Protein AF-0000000084492757 (afdb_homodimer)

Solvent-accessible surface area (backbone atoms only — not comparable to full-atom values): 44166 Å² total; per-residue (Å²): 128,56,47,60,58,48,39,47,49,28,47,77,66,45,64,33,27,35,28,25,35,22,64,46,86,62,17,38,50,50,42,51,44,39,26,72,54,55,21,40,25,42,36,29,31,89,48,62,67,58,25,49,34,45,62,69,26,48,67,89,47,88,89,46,58,47,66,57,47,32,49,33,32,73,71,60,26,38,44,48,35,67,62,64,70,58,48,56,69,36,35,31,36,39,37,29,42,68,50,51,61,48,98,84,53,38,71,39,56,62,49,53,47,51,49,29,45,53,47,31,74,32,58,55,80,38,26,37,41,32,44,29,42,70,57,40,63,44,47,59,68,67,46,44,47,49,36,37,37,73,70,70,45,41,78,51,59,34,24,25,41,29,22,36,54,77,80,66,52,90,86,48,88,84,46,42,78,48,56,42,49,36,43,32,2,3,75,35,73,58,10,24,51,49,52,43,51,48,48,52,64,46,32,77,24,55,70,47,76,48,86,25,26,41,45,32,30,38,18,56,30,48,39,32,33,53,44,36,40,43,34,18,49,25,38,52,44,34,56,53,23,54,77,69,75,40,62,40,64,60,23,46,60,57,38,54,58,39,94,62,79,58,79,80,54,66,49,47,43,37,60,35,35,81,49,45,72,43,38,39,36,32,48,43,52,57,31,46,83,71,76,38,80,54,60,65,60,52,50,21,49,55,51,28,67,41,25,27,58,50,49,53,52,51,50,39,54,57,36,43,76,72,74,35,58,51,51,70,30,33,32,37,34,34,31,46,29,39,48,61,82,44,61,51,50,56,57,12,31,45,50,55,36,52,40,51,38,54,74,54,42,32,45,69,47,44,26,30,98,60,37,64,59,49,76,47,86,93,36,80,44,67,38,42,80,86,47,66,66,58,36,56,66,20,63,32,37,36,38,64,23,63,38,76,86,59,59,58,66,58,51,30,70,42,32,60,26,36,42,26,32,58,59,67,56,73,91,43,78,76,38,93,42,67,45,62,92,126,57,47,60,58,48,40,47,48,28,48,76,68,46,65,34,27,35,29,26,36,23,65,48,86,63,17,37,50,49,44,51,43,39,27,73,54,55,22,43,25,41,36,32,30,91,50,61,67,57,26,51,34,46,60,68,27,48,68,90,47,88,90,45,57,48,66,58,47,31,50,34,30,74,70,61,26,37,44,48,35,68,62,64,71,57,48,56,70,36,35,31,34,38,36,29,42,68,53,51,61,48,99,84,52,38,71,40,56,63,49,52,48,51,51,30,46,53,46,30,76,33,58,53,80,39,26,36,43,31,44,28,42,72,57,38,61,44,46,58,68,68,44,43,47,50,37,37,37,74,70,71,44,40,77,52,57,33,24,26,40,28,23,35,54,78,81,64,52,90,86,46,85,86,46,41,78,48,56,42,50,36,44,31,2,3,75,33,73,58,9,25,52,50,52,43,51,49,48,53,64,46,31,75,23,54,69,47,76,47,88,24,27,39,43,33,30,40,19,55,32,49,40,33,33,54,44,37,41,45,34,16,48,26,38,52,44,32,56,54,22,55,77,69,74,40,63,40,64,60,21,45,58,57,38,54,58,38,92,61,77,60,79,80,54,66,50,48,44,37,60,35,36,80,49,44,73,42,39,40,36,32,48,43,54,57,33,47,82,71,75,40,81,53,59,65,60,54,52,21,48,53,51,28,67,42,25,26,59,49,49,52,51,51,50,38,54,58,36,43,77,74,75,36,58,50,49,68,29,33,34,36,35,33,31,46,27,41,46,61,80,45,61,50,51,56,58,13,31,45,49,56,35,52,41,51,39,52,73,54,42,33,45,70,48,44,26,29,98,61,37,64,59,48,76,48,84,92,36,80,44,67,38,44,80,87,46,65,65,57,35,55,65,21,63,31,36,35,37,63,23,64,39,77,85,57,59,58,66,58,51,31,71,42,31,60,25,39,43,26,34,58,60,68,56,74,91,44,79,74,40,92,42,67,43,64,94

Radius of gyration: 30.71 Å; Cα contacts (8 Å, |Δi|>4): 1964; chains: 2; bounding box: 80×90×63 Å

Secondary structure (DSSP, 8-state):
--HHHHHHHHHHTT--EEEEE--STTHHHHHHHHHHTT-EEEEE-S-HHHHHHHHTT----TTS-HHHHHHHHHTTSEEEES-GGGGGG-SEEEE-----B-TTS-B--HHHHHHHHHHHHH--TTEEEEE-S---TTHIIIIIHHHHHTTT--BTTTEEEEE------TT-SS--TTTSPEEEEESSHHHHHHHHHHHHHH-SS-EEEES-HHHHHHHHHHHHHHHHHHHHHHHHHHHHHHHHT--HHHHHHHHTT-SSS-------S---SSSTTTHHHHHHHHHHTTT---HHHHHHHHHHHHHHHHHHHHHHHHHHTTT--STT-EEEEE--SSSTT----TT-HHHHHHHHHHHTT-EEEEE-SS-SEEEETTEEEE-B---HHHHHH-SEEEE-S--TTS-HHHHHHH-SEEEETT-TTTTS---SEEEE-/--HHHHHHHHHHTT--EEEEE--STTHHHHHHHHHHTT-EEEEE-S-HHHHHHHHTT----TTS-HHHHHHHHHTTSEEEES-GGGGGG-SEEEE-----B-TTS-B--HHHHHHHHHHHHH--TTEEEEE-S---TTHIIIIIHHHHHTTT--BTTTEEEEE------TT-SS--TTTSPEEEEESSHHHHHHHHHHHHHH-SS-EEEES-HHHHHHHHHHHHHHHHHHHHHHHHHHHHHHHHT--HHHHHHHHTT-SSS-------S---SSSTTTHHHHHHHHHHTTT---HHHHHHHHHHHHHHHHHHHHHHHHHHTTT--STT-EEEEE--SSSTT----TT-HHHHHHHHHHHTT-EEEEE-SS-SEEEETTEEEE-B---HHHHHH-SEEEE-S--TTS-HHHHHHH-SEEEETT-TTTTS---SEEEE-

Organism: NCBI:txid1637975

Foldseek 3Di:
DFLLVVLLVCLQVQNFEEEEEDCPQPGVVVQLLNLVLPHQYEYEYQDVVVQVCLLCLHDDHPQDDSVSSNVSNVVNSYHYDNDLLCLLVGQEYEYADEFFADPVLETDCVSVQVVLLSSLVNDWFSHAYEYAYQFAQCCQVVRNVCSNVVSVADDLGRYAYKYKYQDDDPPDPPDGSQADEIEMFTQQPSNQVSVLSNSVSRHPHHYHYDHHRSVNSVVLLVVLLVLLLVQLVQLVLCVVCVVVVHDSVVVQVVVCPDPDDDDGDHYALAAFDRDNLRSNSSHQNVCVVVVDHPVSSVVSNVSRLCSLVVLVVVVQVLLVVVPDGLAAFEEEEEDQPLEAPEQHNGRRSVLVNVVVSVVRHHNYAYADPNYQWDDHPNDIHGHDHDDLVSQQRGSEYEYHYLYPPDPVQSNQVRHPAYEYRPCNCVVYDHHPHYHYD/DFLLVVLLVCLLVQNFEEEEEDCPQPGVVVQLLNLVLPHQYEYEYQDVVVQVCQLCLHDDYPQDDSVSSNVSNVVNSYHYDNDLLCLLVGQEYEYADEFFADPVLETDCVSVQVVLLSSLVNDWFSHAYEYAYQFAQCCQVVRNVCSNVVSVDDDLGRYAYKYKYQDDDPPDPPDGSQAPEIEMFTQQPSNQVSVLSNSVSRHPHHYHYDHHRSVNSVVLLVVLLVLLLVQLVQLVLCVVCVVVVHDSVVVQVVVCPDPDDDDGDHYALAAFDRDNLRSNSSHQNVVVVVPDHPVSSVVSNVSRLCSLVVLVVVVQVLLVVVVDGLAAFEEEEEDQPLEAPEQHNGRRSVLVNVVVSVVRHHNYAYADPNYQWDDHPNDIHGHDHDDLVSQQRGSEYEYHYQYPPDPVQSNQVRHDAYEYRPCNCVVYDHHPHYHYD

Sequence (874 aa):
MNVYTSLINKIENKEAVIGVVGLGYVGLPLAVEKAKAGYKVIGFDVQAARVEQVNMGINYIGDVVDQELADMIKDGRLVATTDYARIQEVDAVAICVPTPLDIYQQPDTSYVESSSKEIAKYAHEGMLVVLESTTYPGTTEEIVKPALEEKGLKTGETVFVAYSPERVDPGNKQFKTKNTPKVVGGITENCTKVAAALYRSVLEGDVHEVSSPAVAEMEKIFENTFRHINIALANEMAILCEKMGIDVWEVIDAAKTKPYGFMAFYPGPGLGGHCIPIDPFYLTWKAREYNYHTRLIELAGEINNSMPEYVITRAMQTLNEDGKALRGAKVAVLGVAYKKDIDDVRESPVLKIVELLEHHGADYTVVDPYVKSFRSCNQKIETVELSKELLNEADLVLVTTDHTDFDYEMIAKESKVIFDTRNALKDIAKPNKYIKLMNVYTSLINKIENKEAVIGVVGLGYVGLPLAVEKAKAGYKVIGFDVQAARVEQVNMGINYIGDVVDQELADMIKDGRLVATTDYARIQEVDAVAICVPTPLDIYQQPDTSYVESSSKEIAKYAHEGMLVVLESTTYPGTTEEIVKPALEEKGLKTGETVFVAYSPERVDPGNKQFKTKNTPKVVGGITENCTKVAAALYRSVLEGDVHEVSSPAVAEMEKIFENTFRHINIALANEMAILCEKMGIDVWEVIDAAKTKPYGFMAFYPGPGLGGHCIPIDPFYLTWKAREYNYHTRLIELAGEINNSMPEYVITRAMQTLNEDGKALRGAKVAVLGVAYKKDIDDVRESPVLKIVELLEHHGADYTVVDPYVKSFRSCNQKIETVELSKELLNEADLVLVTTDHTDFDYEMIAKESKVIFDTRNALKDIAKPNKYIKL

InterPro domains:
  IPR001732 UDP-glucose/GDP-mannose dehydrogenase, N-terminal [PF03721] (18-194)
  IPR008927 6-phosphogluconate dehydrogenase-like, C-terminal domain superfamily [SSF48179] (214-307)
  IPR014026 UDP-glucose/GDP-mannose dehydrogenase, dimerisation [PF00984] (215-305)
  IPR014027 UDP-glucose/GDP-mannose dehydrogenase, C-terminal [PF03720] (332-426)
  IPR014027 UDP-glucose/GDP-mannose dehydrogenase, C-terminal [SM00984] (332-427)
  IPR017476 UDP-glucose/GDP-mannose dehydrogenase [PIRSF000124] (18-427)
  IPR017476 UDP-glucose/GDP-mannose dehydrogenase [TIGR03026] (18-423)
  IPR028359 UDP-N-acetyl-D-mannosamine/glucosamine dehydrogenase [PIRSF500136] (8-430)
  IPR028359 UDP-N-acetyl-D-mannosamine/glucosamine dehydrogenase [PTHR43491] (8-427)
  IPR036220 UDP-glucose/GDP-mannose dehydrogenase, C-terminal domain superfamily [SSF52413] (319-425)
  IPR036291 NAD(P)-binding domain superfamily [SSF51735] (18-207)

Structure (mmCIF, N/CA/C/O backbone):
data_AF-0000000084492757-model_v1
#
loop_
_entity.id
_entity.type
_entity.pdbx_description
1 polymer 'UDP-N-acetyl-D-glucosamine dehydrogenase'
#
loop_
_atom_site.group_PDB
_atom_site.id
_atom_site.type_symbol
_atom_site.label_atom_id
_atom_site.label_alt_id
_atom_site.label_comp_id
_atom_site.label_asym_id
_atom_site.label_entity_id
_atom_site.label_seq_id
_atom_site.pdbx_PDB_ins_code
_atom_site.Cartn_x
_atom_site.Cartn_y
_atom_site.Cartn_z
_atom_site.occupancy
_atom_site.B_iso_or_equiv
_atom_site.auth_seq_id
_atom_site.auth_comp_id
_atom_site.auth_asym_id
_atom_site.auth_atom_id
_atom_site.pdbx_PDB_model_num
ATOM 1 N N . MET A 1 1 ? -1.935 -35.188 -35.781 1 72.19 1 MET A N 1
ATOM 2 C CA . MET A 1 1 ? -1.77 -33.906 -35.094 1 72.19 1 MET A CA 1
ATOM 3 C C . MET A 1 1 ? -1.687 -34.094 -33.594 1 72.19 1 MET A C 1
ATOM 5 O O . MET A 1 1 ? -2.438 -34.875 -33.031 1 72.19 1 MET A O 1
ATOM 9 N N . ASN A 1 2 ? -0.633 -33.531 -32.938 1 89.94 2 ASN A N 1
ATOM 10 C CA . ASN A 1 2 ? -0.463 -33.719 -31.5 1 89.94 2 ASN A CA 1
ATOM 11 C C . ASN A 1 2 ? -1.608 -33.062 -30.719 1 89.94 2 ASN A C 1
ATOM 13 O O . ASN A 1 2 ? -2.312 -32.219 -31.234 1 89.94 2 ASN A O 1
ATOM 17 N N . VAL A 1 3 ? -2.049 -33.781 -29.625 1 93.88 3 VAL A N 1
ATOM 18 C CA . VAL A 1 3 ? -3.162 -33.406 -28.766 1 93.88 3 VAL A CA 1
ATOM 19 C C . VAL A 1 3 ? -3.105 -31.906 -28.469 1 93.88 3 VAL A C 1
ATOM 21 O O . VAL A 1 3 ? -4.133 -31.234 -28.516 1 93.88 3 VAL A O 1
ATOM 24 N N . TYR A 1 4 ? -1.934 -31.406 -28.328 1 95.19 4 TYR A N 1
ATOM 25 C CA . TYR A 1 4 ? -1.688 -30 -28.062 1 95.19 4 TYR A CA 1
ATOM 26 C C . TYR A 1 4 ? -2.1 -29.141 -29.266 1 95.19 4 TYR A C 1
ATOM 28 O O . TYR A 1 4 ? -2.885 -28.203 -29.109 1 95.19 4 TYR A O 1
ATOM 36 N N . THR A 1 5 ? -1.644 -29.406 -30.391 1 96.88 5 THR A N 1
ATOM 37 C CA . THR A 1 5 ? -1.919 -28.641 -31.609 1 96.88 5 THR A CA 1
ATOM 38 C C . THR A 1 5 ? -3.402 -28.703 -31.969 1 96.88 5 THR A C 1
ATOM 40 O O . THR A 1 5 ? -3.98 -27.719 -32.406 1 96.88 5 THR A O 1
ATOM 43 N N . SER A 1 6 ? -3.924 -29.922 -31.75 1 97.25 6 SER A N 1
ATOM 44 C CA . SER A 1 6 ? -5.344 -30.094 -32.031 1 97.25 6 SER A CA 1
ATOM 45 C C . SER A 1 6 ? -6.203 -29.172 -31.172 1 97.25 6 SER A C 1
ATOM 47 O O . SER A 1 6 ? -7.125 -28.531 -31.672 1 97.25 6 SER A O 1
ATOM 49 N N . LEU A 1 7 ? -5.914 -29.156 -29.906 1 97.81 7 LEU A N 1
ATOM 50 C CA . LEU A 1 7 ? -6.699 -28.328 -29 1 97.81 7 LEU A CA 1
ATOM 51 C C . LEU A 1 7 ? -6.512 -26.844 -29.328 1 97.81 7 LEU A C 1
ATOM 53 O O . LEU A 1 7 ? -7.48 -26.078 -29.328 1 97.81 7 LEU A O 1
ATOM 57 N N . ILE A 1 8 ? -5.309 -26.391 -29.641 1 97.69 8 ILE A N 1
ATOM 58 C CA . ILE A 1 8 ? -5.023 -25.016 -30 1 97.69 8 ILE A CA 1
ATOM 59 C C . ILE A 1 8 ? -5.84 -24.625 -31.234 1 97.69 8 ILE A C 1
ATOM 61 O O . ILE A 1 8 ? -6.434 -23.547 -31.266 1 97.69 8 ILE A O 1
ATOM 65 N N . ASN A 1 9 ? -5.863 -25.5 -32.156 1 97.25 9 ASN A N 1
ATOM 66 C CA . ASN A 1 9 ? -6.617 -25.234 -33.375 1 97.25 9 ASN A CA 1
ATOM 67 C C . ASN A 1 9 ? -8.109 -25.109 -33.094 1 97.25 9 ASN A C 1
ATOM 69 O O . ASN A 1 9 ? -8.773 -24.219 -33.656 1 97.25 9 ASN A O 1
ATOM 73 N N . LYS A 1 10 ? -8.617 -26.016 -32.281 1 97.62 10 LYS A N 1
ATOM 74 C CA . LYS A 1 10 ? -10.031 -25.938 -31.906 1 97.62 10 LYS A CA 1
ATOM 75 C C . LYS A 1 10 ? -10.359 -24.609 -31.25 1 97.62 10 LYS A C 1
ATOM 77 O O . LYS A 1 10 ? -11.422 -24.031 -31.484 1 97.62 10 LYS A O 1
ATOM 82 N N . ILE A 1 11 ? -9.453 -24.125 -30.406 1 97.94 11 ILE A N 1
ATOM 83 C CA . ILE A 1 11 ? -9.648 -22.875 -29.688 1 97.94 11 ILE A CA 1
ATOM 84 C C . ILE A 1 11 ? -9.594 -21.703 -30.656 1 97.94 11 ILE A C 1
ATOM 86 O O . ILE A 1 11 ? -10.492 -20.859 -30.688 1 97.94 11 ILE A O 1
ATOM 90 N N . GLU A 1 12 ? -8.602 -21.656 -31.5 1 96.81 12 GLU A N 1
ATOM 91 C CA . GLU A 1 12 ? -8.383 -20.531 -32.406 1 96.81 12 GLU A CA 1
ATOM 92 C C . GLU A 1 12 ? -9.477 -20.453 -33.469 1 96.81 12 GLU A C 1
ATOM 94 O O . GLU A 1 12 ? -9.844 -19.359 -33.906 1 96.81 12 GLU A O 1
ATOM 99 N N . ASN A 1 13 ? -10.023 -21.594 -33.812 1 96.88 13 ASN A N 1
ATOM 100 C CA . ASN A 1 13 ? -11.062 -21.656 -34.844 1 96.88 13 ASN A CA 1
ATOM 101 C C . ASN A 1 13 ? -12.453 -21.531 -34.25 1 96.88 13 ASN A C 1
ATOM 103 O O . ASN A 1 13 ? -13.461 -21.672 -34.938 1 96.88 13 ASN A O 1
ATOM 107 N N . LYS A 1 14 ? -12.539 -21.375 -32.969 1 96.81 14 LYS A N 1
ATOM 108 C CA . LYS A 1 14 ? -13.789 -21.219 -32.25 1 96.81 14 LYS A CA 1
ATOM 109 C C . LYS A 1 14 ? -14.648 -22.469 -32.344 1 96.81 14 LYS A C 1
ATOM 111 O O . LYS A 1 14 ? -15.883 -22.375 -32.406 1 96.81 14 LYS A O 1
ATOM 116 N N . GLU A 1 15 ? -13.938 -23.562 -32.406 1 97.56 15 GLU A N 1
ATOM 117 C CA . GLU A 1 15 ? -14.641 -24.844 -32.5 1 97.56 15 GLU A CA 1
ATOM 118 C C . GLU A 1 15 ? -14.688 -25.531 -31.125 1 97.56 15 GLU A C 1
ATOM 120 O O . GLU A 1 15 ? -15.461 -26.484 -30.938 1 97.56 15 GLU A O 1
ATOM 125 N N . ALA A 1 16 ? -13.891 -25.062 -30.219 1 98.25 16 ALA A N 1
ATOM 126 C CA . ALA A 1 16 ? -13.844 -25.672 -28.891 1 98.25 16 ALA A CA 1
ATOM 127 C C . ALA A 1 16 ? -15.148 -25.438 -28.141 1 98.25 16 ALA A C 1
ATOM 129 O O . ALA A 1 16 ? -15.734 -24.359 -28.219 1 98.25 16 ALA A O 1
ATOM 130 N N . VAL A 1 17 ? -15.586 -26.469 -27.469 1 98.69 17 VAL A N 1
ATOM 131 C CA . VAL A 1 17 ? -16.688 -26.344 -26.516 1 98.69 17 VAL A CA 1
ATOM 132 C C . VAL A 1 17 ? -16.141 -26.031 -25.125 1 98.69 17 VAL A C 1
ATOM 134 O O . VAL A 1 17 ? -15.258 -26.719 -24.625 1 98.69 17 VAL A O 1
ATOM 137 N N . ILE A 1 18 ? -16.688 -24.953 -24.516 1 98.69 18 ILE A N 1
ATOM 138 C CA . ILE A 1 18 ? -16.141 -24.484 -23.25 1 98.69 18 ILE A CA 1
ATOM 139 C C . ILE A 1 18 ? -17.109 -24.781 -22.109 1 98.69 18 ILE A C 1
ATOM 141 O O . ILE A 1 18 ? -18.312 -24.578 -22.25 1 98.69 18 ILE A O 1
ATOM 145 N N . GLY A 1 19 ? -16.609 -25.391 -21.094 1 98.62 19 GLY A N 1
ATOM 146 C CA . GLY A 1 19 ? -17.359 -25.594 -19.859 1 98.62 19 GLY A CA 1
ATOM 147 C C . GLY A 1 19 ? -17 -24.609 -18.766 1 98.62 19 GLY A C 1
ATOM 148 O O . GLY A 1 19 ? -15.836 -24.234 -18.625 1 98.62 19 GLY A O 1
ATOM 149 N N . VAL A 1 20 ? -17.969 -24.172 -17.984 1 98.5 20 VAL A N 1
ATOM 150 C CA . VAL A 1 20 ? -17.75 -23.359 -16.797 1 98.5 20 VAL A CA 1
ATOM 151 C C . VAL A 1 20 ? -18.469 -24 -15.602 1 98.5 20 VAL A C 1
ATOM 153 O O . VAL A 1 20 ? -19.688 -24.125 -15.602 1 98.5 20 VAL A O 1
ATOM 156 N N . VAL A 1 21 ? -17.656 -24.438 -14.641 1 98.38 21 VAL A N 1
ATOM 157 C CA . VAL A 1 21 ? -18.203 -25.047 -13.43 1 98.38 21 VAL A CA 1
ATOM 158 C C . VAL A 1 21 ? -18.359 -23.984 -12.344 1 98.38 21 VAL A C 1
ATOM 160 O O . VAL A 1 21 ? -17.375 -23.391 -11.898 1 98.38 21 VAL A O 1
ATOM 163 N N . GLY A 1 22 ? -19.531 -23.859 -11.805 1 97.25 22 GLY A N 1
ATOM 164 C CA . GLY A 1 22 ? -19.875 -22.766 -10.914 1 97.25 22 GLY A CA 1
ATOM 165 C C . GLY A 1 22 ? -20.375 -21.531 -11.648 1 97.25 22 GLY A C 1
ATOM 166 O O . GLY A 1 22 ? -19.594 -20.828 -12.297 1 97.25 22 GLY A O 1
ATOM 167 N N . LEU A 1 23 ? -21.641 -21.266 -11.57 1 96.62 23 LEU A N 1
ATOM 168 C CA . LEU A 1 23 ? -22.234 -20.156 -12.297 1 96.62 23 LEU A CA 1
ATOM 169 C C . LEU A 1 23 ? -22.594 -19.016 -11.344 1 96.62 23 LEU A C 1
ATOM 171 O O . LEU A 1 23 ? -23.703 -18.484 -11.406 1 96.62 23 LEU A O 1
ATOM 175 N N . GLY A 1 24 ? -21.609 -18.75 -10.477 1 90.19 24 GLY A N 1
ATOM 176 C CA . GLY A 1 24 ? -21.734 -17.609 -9.57 1 90.19 24 GLY A CA 1
ATOM 177 C C . GLY A 1 24 ? -21.156 -16.328 -10.148 1 90.19 24 GLY A C 1
ATOM 178 O O . GLY A 1 24 ? -21.234 -16.094 -11.352 1 90.19 24 GLY A O 1
ATOM 179 N N . TYR A 1 25 ? -20.703 -15.508 -9.266 1 84.81 25 TYR A N 1
ATOM 180 C CA . TYR A 1 25 ? -20.266 -14.156 -9.586 1 84.81 25 TYR A CA 1
ATOM 181 C C . TYR A 1 25 ? -19.109 -14.172 -10.578 1 84.81 25 TYR A C 1
ATOM 183 O O . TYR A 1 25 ? -18.938 -13.242 -11.359 1 84.81 25 TYR A O 1
ATOM 191 N N . VAL A 1 26 ? -18.312 -15.242 -10.508 1 88.38 26 VAL A N 1
ATOM 192 C CA . VAL A 1 26 ? -17.172 -15.336 -11.406 1 88.38 26 VAL A CA 1
ATOM 193 C C . VAL A 1 26 ? -17.531 -16.172 -12.633 1 88.38 26 VAL A C 1
ATOM 195 O O . VAL A 1 26 ? -17.266 -15.766 -13.766 1 88.38 26 VAL A O 1
ATOM 198 N N . GLY A 1 27 ? -18.25 -17.172 -12.453 1 94.31 27 GLY A N 1
ATOM 199 C CA . GLY A 1 27 ? -18.5 -18.156 -13.5 1 94.31 27 GLY A CA 1
ATOM 200 C C . GLY A 1 27 ? -19.453 -17.672 -14.57 1 94.31 27 GLY A C 1
ATOM 201 O O . GLY A 1 27 ? -19.203 -17.844 -15.758 1 94.31 27 GLY A O 1
ATOM 202 N N . LEU A 1 28 ? -20.516 -17.062 -14.125 1 94.31 28 LEU A N 1
ATOM 203 C CA . LEU A 1 28 ? -21.531 -16.688 -15.094 1 94.31 28 LEU A CA 1
ATOM 204 C C . LEU A 1 28 ? -21 -15.602 -16.031 1 94.31 28 LEU A C 1
ATOM 206 O O . LEU A 1 28 ? -21.109 -15.719 -17.25 1 94.31 28 LEU A O 1
ATOM 210 N N . PRO A 1 29 ? -20.375 -14.523 -15.484 1 91.62 29 PRO A N 1
ATOM 211 C CA . PRO A 1 29 ? -19.797 -13.539 -16.391 1 91.62 29 PRO A CA 1
ATOM 212 C C . PRO A 1 29 ? -18.781 -14.148 -17.359 1 91.62 29 PRO A C 1
ATOM 214 O O . PRO A 1 29 ? -18.734 -13.781 -18.531 1 91.62 29 PRO A O 1
ATOM 217 N N . LEU A 1 30 ? -18.016 -15.039 -16.875 1 93.44 30 LEU A N 1
ATOM 218 C CA . LEU A 1 30 ? -17.016 -15.703 -17.703 1 93.44 30 LEU A CA 1
ATOM 219 C C . LEU A 1 30 ? -17.672 -16.531 -18.797 1 93.44 30 LEU A C 1
ATOM 221 O O . LEU A 1 30 ? -17.219 -16.531 -19.938 1 93.44 30 LEU A O 1
ATOM 225 N N . ALA A 1 31 ? -18.719 -17.266 -18.438 1 96.06 31 ALA A N 1
ATOM 226 C CA . ALA A 1 31 ? -19.469 -18.062 -19.406 1 96.06 31 ALA A CA 1
ATOM 227 C C . ALA A 1 31 ? -20.047 -17.188 -20.516 1 96.06 31 ALA A C 1
ATOM 229 O O . ALA A 1 31 ? -19.953 -17.531 -21.703 1 96.06 31 ALA A O 1
ATOM 230 N N . VAL A 1 32 ? -20.578 -16.109 -20.109 1 94.56 32 VAL A N 1
ATOM 231 C CA . VAL A 1 32 ? -21.203 -15.18 -21.047 1 94.56 32 VAL A CA 1
ATOM 232 C C . VAL A 1 32 ? -20.141 -14.617 -21.984 1 94.56 32 VAL A C 1
ATOM 234 O O . VAL A 1 32 ? -20.344 -14.547 -23.203 1 94.56 32 VAL A O 1
ATOM 237 N N . GLU A 1 33 ? -18.984 -14.211 -21.5 1 93.06 33 GLU A N 1
ATOM 238 C CA . GLU A 1 33 ? -17.922 -13.648 -22.328 1 93.06 33 GLU A CA 1
ATOM 239 C C . GLU A 1 33 ? -17.391 -14.688 -23.312 1 93.06 33 GLU A C 1
ATOM 241 O O . GLU A 1 33 ? -17.047 -14.352 -24.453 1 93.06 33 GLU A O 1
ATOM 246 N N . LYS A 1 34 ? -17.297 -15.922 -22.875 1 96.38 34 LYS A N 1
ATOM 247 C CA . LYS A 1 34 ? -16.859 -16.984 -23.766 1 96.38 34 LYS A CA 1
ATOM 248 C C . LYS A 1 34 ? -17.875 -17.219 -24.875 1 96.38 34 LYS A C 1
ATOM 250 O O . LYS A 1 34 ? -17.5 -17.422 -26.031 1 96.38 34 LYS A O 1
ATOM 255 N N . ALA A 1 35 ? -19.078 -17.203 -24.516 1 96.69 35 ALA A N 1
ATOM 256 C CA . ALA A 1 35 ? -20.141 -17.359 -25.516 1 96.69 35 ALA A CA 1
ATOM 257 C C . ALA A 1 35 ? -20.141 -16.203 -26.5 1 96.69 35 ALA A C 1
ATOM 259 O O . ALA A 1 35 ? -20.281 -16.406 -27.703 1 96.69 35 ALA A O 1
ATOM 260 N N . LYS A 1 36 ? -20 -15.016 -26 1 94.38 36 LYS A N 1
ATOM 261 C CA . LYS A 1 36 ? -19.953 -13.828 -26.844 1 94.38 36 LYS A CA 1
ATOM 262 C C . LYS A 1 36 ? -18.797 -13.906 -27.844 1 94.38 36 LYS A C 1
ATOM 264 O O . LYS A 1 36 ? -18.906 -13.391 -28.953 1 94.38 36 LYS A O 1
ATOM 269 N N . ALA A 1 37 ? -17.766 -14.484 -27.406 1 94.62 37 ALA A N 1
ATOM 270 C CA . ALA A 1 37 ? -16.578 -14.602 -28.25 1 94.62 37 ALA A CA 1
ATOM 271 C C . ALA A 1 37 ? -16.797 -15.625 -29.359 1 94.62 37 ALA A C 1
ATOM 273 O O . ALA A 1 37 ? -15.961 -15.758 -30.266 1 94.62 37 ALA A O 1
ATOM 274 N N . GLY A 1 38 ? -17.859 -16.375 -29.312 1 95.5 38 GLY A N 1
ATOM 275 C CA . GLY A 1 38 ? -18.203 -17.234 -30.422 1 95.5 38 GLY A CA 1
ATOM 276 C C . GLY A 1 38 ? -18.125 -18.719 -30.078 1 95.5 38 GLY A C 1
ATOM 277 O O . GLY A 1 38 ? -18.344 -19.578 -30.922 1 95.5 38 GLY A O 1
ATOM 278 N N . TYR A 1 39 ? -17.906 -19.016 -28.828 1 98 39 TYR A N 1
ATOM 279 C CA . TYR A 1 39 ? -17.781 -20.406 -28.422 1 98 39 TYR A CA 1
ATOM 280 C C . TYR A 1 39 ? -19.141 -20.969 -27.984 1 98 39 TYR A C 1
ATOM 282 O O . TYR A 1 39 ? -20 -20.219 -27.531 1 98 39 TYR A O 1
ATOM 290 N N . LYS A 1 40 ? -19.297 -22.281 -28.188 1 98.25 40 LYS A N 1
ATOM 291 C CA . LYS A 1 40 ? -20.344 -22.984 -27.453 1 98.25 40 LYS A CA 1
ATOM 292 C C . LYS A 1 40 ? -19.953 -23.203 -26 1 98.25 40 LYS A C 1
ATOM 294 O O . LYS A 1 40 ? -18.859 -23.688 -25.703 1 98.25 40 LYS A O 1
ATOM 299 N N . VAL A 1 41 ? -20.859 -22.781 -25.125 1 98.62 41 VAL A N 1
ATOM 300 C CA . VAL A 1 41 ? -20.516 -22.812 -23.703 1 98.62 41 VAL A CA 1
ATOM 301 C C . VAL A 1 41 ? -21.547 -23.656 -22.938 1 98.62 41 VAL A C 1
ATOM 303 O O . VAL A 1 41 ? -22.75 -23.516 -23.172 1 98.62 41 VAL A O 1
ATOM 306 N N . ILE A 1 42 ? -21.094 -24.562 -22.141 1 98.69 42 ILE A N 1
ATOM 307 C CA . ILE A 1 42 ? -21.938 -25.297 -21.219 1 98.69 42 ILE A CA 1
ATOM 308 C C . ILE A 1 42 ? -21.594 -24.906 -19.781 1 98.69 42 ILE A C 1
ATOM 310 O O . ILE A 1 42 ? -20.469 -25.109 -19.328 1 98.69 42 ILE A O 1
ATOM 314 N N . GLY A 1 43 ? -22.562 -24.297 -19.109 1 98.5 43 GLY A N 1
ATOM 315 C CA . GLY A 1 43 ? -22.406 -23.969 -17.703 1 98.5 43 GLY A CA 1
ATOM 316 C C . GLY A 1 43 ? -22.875 -25.078 -16.781 1 98.5 43 GLY A C 1
ATOM 317 O O . GLY A 1 43 ? -23.906 -25.719 -17.047 1 98.5 43 GLY A O 1
ATOM 318 N N . PHE A 1 44 ? -22.109 -25.328 -15.781 1 98.38 44 PHE A N 1
ATOM 319 C CA . PHE A 1 44 ? -22.453 -26.359 -14.805 1 98.38 44 PHE A CA 1
ATOM 320 C C . PHE A 1 44 ? -22.641 -25.766 -13.422 1 98.38 44 PHE A C 1
ATOM 322 O O . PHE A 1 44 ? -21.828 -24.953 -12.977 1 98.38 44 PHE A O 1
ATOM 329 N N . ASP A 1 45 ? -23.719 -26.109 -12.766 1 97.69 45 ASP A N 1
ATOM 330 C CA . ASP A 1 45 ? -23.953 -25.719 -11.383 1 97.69 45 ASP A CA 1
ATOM 331 C C . ASP A 1 45 ? -24.75 -26.797 -10.633 1 97.69 45 ASP A C 1
ATOM 333 O O . ASP A 1 45 ? -25.625 -27.438 -11.211 1 97.69 45 ASP A O 1
ATOM 337 N N . VAL A 1 46 ? -24.391 -26.969 -9.344 1 95.12 46 VAL A N 1
ATOM 338 C CA . VAL A 1 46 ? -25.047 -28 -8.547 1 95.12 46 VAL A CA 1
ATOM 339 C C . VAL A 1 46 ? -26.438 -27.531 -8.141 1 95.12 46 VAL A C 1
ATOM 341 O O . VAL A 1 46 ? -27.312 -28.344 -7.816 1 95.12 46 VAL A O 1
ATOM 344 N N . GLN A 1 47 ? -26.609 -26.25 -8.125 1 94.75 47 GLN A N 1
ATOM 345 C CA . GLN A 1 47 ? -27.906 -25.672 -7.754 1 94.75 47 GLN A CA 1
ATOM 346 C C . GLN A 1 47 ? -28.859 -25.641 -8.945 1 94.75 47 GLN A C 1
ATOM 348 O O . GLN A 1 47 ? -28.75 -24.766 -9.805 1 94.75 47 GLN A O 1
ATOM 353 N N . ALA A 1 48 ? -29.891 -26.391 -8.906 1 96.25 48 ALA A N 1
ATOM 354 C CA . ALA A 1 48 ? -30.859 -26.484 -9.992 1 96.25 48 ALA A CA 1
ATOM 355 C C . ALA A 1 48 ? -31.531 -25.156 -10.258 1 96.25 48 ALA A C 1
ATOM 357 O O . ALA A 1 48 ? -31.844 -24.828 -11.406 1 96.25 48 ALA A O 1
ATOM 358 N N . ALA A 1 49 ? -31.703 -24.438 -9.203 1 94.88 49 ALA A N 1
ATOM 359 C CA . ALA A 1 49 ? -32.375 -23.156 -9.344 1 94.88 49 ALA A CA 1
ATOM 360 C C . ALA A 1 49 ? -31.562 -22.203 -10.211 1 94.88 49 ALA A C 1
ATOM 362 O O . ALA A 1 49 ? -32.125 -21.453 -11.023 1 94.88 49 ALA A O 1
ATOM 363 N N . ARG A 1 50 ? -30.281 -22.203 -10.039 1 94.62 50 ARG A N 1
ATOM 364 C CA . ARG A 1 50 ? -29.391 -21.359 -10.852 1 94.62 50 ARG A CA 1
ATOM 365 C C . ARG A 1 50 ? -29.422 -21.797 -12.312 1 94.62 50 ARG A C 1
ATOM 367 O O . ARG A 1 50 ? -29.484 -20.953 -13.211 1 94.62 50 ARG A O 1
ATOM 374 N N . VAL A 1 51 ? -29.344 -23.047 -12.508 1 97.12 51 VAL A N 1
ATOM 375 C CA . VAL A 1 51 ? -29.359 -23.609 -13.852 1 97.12 51 VAL A CA 1
ATOM 376 C C . VAL A 1 51 ? -30.641 -23.203 -14.57 1 97.12 51 VAL A C 1
ATOM 378 O O . VAL A 1 51 ? -30.594 -22.781 -15.734 1 97.12 51 VAL A O 1
ATOM 381 N N . GLU A 1 52 ? -31.703 -23.266 -13.852 1 96.88 52 GLU A N 1
ATOM 382 C CA . GLU A 1 52 ? -33 -22.891 -14.43 1 96.88 52 GLU A CA 1
ATOM 383 C C . GLU A 1 52 ? -33.031 -21.406 -14.781 1 96.88 52 GLU A C 1
ATOM 385 O O . GLU A 1 52 ? -33.5 -21.031 -15.859 1 96.88 52 GLU A O 1
ATOM 390 N N . GLN A 1 53 ? -32.594 -20.625 -13.891 1 95.94 53 GLN A N 1
ATOM 391 C CA . GLN A 1 53 ? -32.562 -19.188 -14.141 1 95.94 53 GLN A CA 1
ATOM 392 C C . GLN A 1 53 ? -31.719 -18.859 -15.375 1 95.94 53 GLN A C 1
ATOM 394 O O . GLN A 1 53 ? -32.156 -18.094 -16.234 1 95.94 53 GLN A O 1
ATOM 399 N N . VAL A 1 54 ? -30.562 -19.484 -15.484 1 96.38 54 VAL A N 1
ATOM 400 C CA . VAL A 1 54 ? -29.688 -19.234 -16.625 1 96.38 54 VAL A CA 1
ATOM 401 C C . VAL A 1 54 ? -30.375 -19.672 -17.906 1 96.38 54 VAL A C 1
ATOM 403 O O . VAL A 1 54 ? -30.391 -18.922 -18.891 1 96.38 54 VAL A O 1
ATOM 406 N N . ASN A 1 55 ? -30.969 -20.812 -17.906 1 97.12 55 ASN A N 1
ATOM 407 C CA . ASN A 1 55 ? -31.594 -21.344 -19.109 1 97.12 55 ASN A CA 1
ATOM 408 C C . ASN A 1 55 ? -32.812 -20.531 -19.516 1 97.12 55 ASN A C 1
ATOM 410 O O . ASN A 1 55 ? -33.25 -20.594 -20.656 1 97.12 55 ASN A O 1
ATOM 414 N N . MET A 1 56 ? -33.344 -19.828 -18.547 1 95.88 56 MET A N 1
ATOM 415 C CA . MET A 1 56 ? -34.469 -18.938 -18.828 1 95.88 56 MET A CA 1
ATOM 416 C C . MET A 1 56 ? -34 -17.547 -19.234 1 95.88 56 MET A C 1
ATOM 418 O O . MET A 1 56 ? -34.812 -16.672 -19.5 1 95.88 56 MET A O 1
ATOM 422 N N . GLY A 1 57 ? -32.719 -17.359 -19.234 1 94 57 GLY A N 1
ATOM 423 C CA . GLY A 1 57 ? -32.156 -16.062 -19.578 1 94 57 GLY A CA 1
ATOM 424 C C . GLY A 1 57 ? -32.281 -15.047 -18.469 1 94 57 GLY A C 1
ATOM 425 O O . GLY A 1 57 ? -32.25 -13.836 -18.719 1 94 57 GLY A O 1
ATOM 426 N N . ILE A 1 58 ? -32.438 -15.539 -17.281 1 92.31 58 ILE A N 1
ATOM 427 C CA . ILE A 1 58 ? -32.594 -14.656 -16.141 1 92.31 58 ILE A CA 1
ATOM 428 C C . ILE A 1 58 ? -31.234 -14.398 -15.5 1 92.31 58 ILE A C 1
ATOM 430 O O . ILE A 1 58 ? -30.594 -15.328 -15.008 1 92.31 58 ILE A O 1
ATOM 434 N N . ASN A 1 59 ? -30.891 -13.125 -15.547 1 89.38 59 ASN A N 1
ATOM 435 C CA . ASN A 1 59 ? -29.609 -12.688 -14.992 1 89.38 59 ASN A CA 1
ATOM 436 C C . ASN A 1 59 ? -29.734 -12.352 -13.508 1 89.38 59 ASN A C 1
ATOM 438 O O . ASN A 1 59 ? -30.688 -11.695 -13.094 1 89.38 59 ASN A O 1
ATOM 442 N N . TYR A 1 60 ? -28.828 -12.875 -12.703 1 84.56 60 TYR A N 1
ATOM 443 C CA . TYR A 1 60 ? -28.828 -12.578 -11.273 1 84.56 60 TYR A CA 1
ATOM 444 C C . TYR A 1 60 ? -27.5 -11.977 -10.828 1 84.56 60 TYR A C 1
ATOM 446 O O . TYR A 1 60 ? -27.234 -11.883 -9.633 1 84.56 60 TYR A O 1
ATOM 454 N N . ILE A 1 61 ? -26.625 -11.648 -11.75 1 79.94 61 ILE A N 1
ATOM 455 C CA . ILE A 1 61 ? -25.312 -11.047 -11.5 1 79.94 61 ILE A CA 1
ATOM 456 C C . ILE A 1 61 ? -25.266 -9.656 -12.125 1 79.94 61 ILE A C 1
ATOM 458 O O . ILE A 1 61 ? -25.516 -9.492 -13.32 1 79.94 61 ILE A O 1
ATOM 462 N N . GLY A 1 62 ? -24.828 -8.68 -11.383 1 72.94 62 GLY A N 1
ATOM 463 C CA . GLY A 1 62 ? -24.828 -7.289 -11.812 1 72.94 62 GLY A CA 1
ATOM 464 C C . GLY A 1 62 ? -23.922 -7.035 -13 1 72.94 62 GLY A C 1
ATOM 465 O O . GLY A 1 62 ? -24.234 -6.215 -13.867 1 72.94 62 GLY A O 1
ATOM 466 N N . ASP A 1 63 ? -22.906 -7.758 -13.148 1 74.44 63 ASP A N 1
ATOM 467 C CA . ASP A 1 63 ? -21.891 -7.492 -14.164 1 74.44 63 ASP A CA 1
ATOM 468 C C . ASP A 1 63 ? -22.281 -8.094 -15.508 1 74.44 63 ASP A C 1
ATOM 470 O O . ASP A 1 63 ? -21.578 -7.922 -16.5 1 74.44 63 ASP A O 1
ATOM 474 N N . VAL A 1 64 ? -23.391 -8.797 -15.617 1 80.5 64 VAL A N 1
ATOM 475 C CA . VAL A 1 64 ? -23.906 -9.398 -16.844 1 80.5 64 VAL A CA 1
ATOM 476 C C . VAL A 1 64 ? -25.094 -8.602 -17.359 1 80.5 64 VAL A C 1
ATOM 478 O O . VAL A 1 64 ? -25.984 -8.234 -16.578 1 80.5 64 VAL A O 1
ATOM 481 N N . VAL A 1 65 ? -25.016 -8.266 -18.609 1 81.12 65 VAL A N 1
ATOM 482 C CA . VAL A 1 65 ? -26.125 -7.566 -19.234 1 81.12 65 VAL A CA 1
ATOM 483 C C . VAL A 1 65 ? -27.266 -8.547 -19.5 1 81.12 65 VAL A C 1
ATOM 485 O O . VAL A 1 65 ? -27.062 -9.578 -20.141 1 81.12 65 VAL A O 1
ATOM 488 N N . ASP A 1 66 ? -28.406 -8.25 -19.109 1 88.25 66 ASP A N 1
ATOM 489 C CA . ASP A 1 66 ? -29.578 -9.133 -19.203 1 88.25 66 ASP A CA 1
ATOM 490 C C . ASP A 1 66 ? -29.797 -9.586 -20.641 1 88.25 66 ASP A C 1
ATOM 492 O O . ASP A 1 66 ? -29.938 -10.781 -20.906 1 88.25 66 ASP A O 1
ATOM 496 N N . GLN A 1 67 ? -29.734 -8.648 -21.484 1 90.81 67 GLN A N 1
ATOM 497 C CA . GLN A 1 67 ? -30.047 -8.938 -22.891 1 90.81 67 GLN A CA 1
ATOM 498 C C . GLN A 1 67 ? -28.984 -9.859 -23.5 1 90.81 67 GLN A C 1
ATOM 500 O O . GLN A 1 67 ? -29.312 -10.711 -24.328 1 90.81 67 GLN A O 1
ATOM 505 N N . GLU A 1 68 ? -27.828 -9.703 -23.047 1 91 68 GLU A N 1
ATOM 506 C CA . GLU A 1 68 ? -26.75 -10.539 -23.578 1 91 68 GLU A CA 1
ATOM 507 C C . GLU A 1 68 ? -26.938 -12 -23.172 1 91 68 GLU A C 1
ATOM 509 O O . GLU A 1 68 ? -26.766 -12.906 -23.984 1 91 68 GLU A O 1
ATOM 514 N N . LEU A 1 69 ? -27.25 -12.188 -21.953 1 94 69 LEU A N 1
ATOM 515 C CA . LEU A 1 69 ? -27.5 -13.539 -21.469 1 94 69 LEU A CA 1
ATOM 516 C C . LEU A 1 69 ? -28.656 -14.18 -22.203 1 94 69 LEU A C 1
ATOM 518 O O . LEU A 1 69 ? -28.562 -15.32 -22.672 1 94 69 LEU A O 1
ATOM 522 N N . ALA A 1 70 ? -29.719 -13.406 -22.312 1 94.19 70 ALA A N 1
ATOM 523 C CA . ALA A 1 70 ? -30.906 -13.906 -22.984 1 94.19 70 ALA A CA 1
ATOM 524 C C . ALA A 1 70 ? -30.609 -14.289 -24.422 1 94.19 70 ALA A C 1
ATOM 526 O O . ALA A 1 70 ? -31.062 -15.328 -24.922 1 94.19 70 ALA A O 1
ATOM 527 N N . ASP A 1 71 ? -29.859 -13.477 -25.078 1 94.12 71 ASP A N 1
ATOM 528 C CA . ASP A 1 71 ? -29.516 -13.727 -26.469 1 94.12 71 ASP A CA 1
ATOM 529 C C . ASP A 1 71 ? -28.672 -14.992 -26.609 1 94.12 71 ASP A C 1
ATOM 531 O O . ASP A 1 71 ? -28.891 -15.789 -27.531 1 94.12 71 ASP A O 1
ATOM 535 N N . MET A 1 72 ? -27.719 -15.164 -25.766 1 94.19 72 MET A N 1
ATOM 536 C CA . MET A 1 72 ? -26.828 -16.328 -25.828 1 94.19 72 MET A CA 1
ATOM 537 C C . MET A 1 72 ? -27.609 -17.625 -25.594 1 94.19 72 MET A C 1
ATOM 539 O O . MET A 1 72 ? -27.297 -18.641 -26.203 1 94.19 72 MET A O 1
ATOM 543 N N . ILE A 1 73 ? -28.562 -17.531 -24.75 1 95.06 73 ILE A N 1
ATOM 544 C CA . ILE A 1 73 ? -29.391 -18.688 -24.438 1 95.06 73 ILE A CA 1
ATOM 545 C C . ILE A 1 73 ? -30.297 -19.016 -25.625 1 95.06 73 ILE A C 1
ATOM 547 O O . ILE A 1 73 ? -30.391 -20.156 -26.047 1 95.06 73 ILE A O 1
ATOM 551 N N . LYS A 1 74 ? -30.875 -18.016 -26.125 1 93.88 74 LYS A N 1
ATOM 552 C CA . LYS A 1 74 ? -31.781 -18.172 -27.266 1 93.88 74 LYS A CA 1
ATOM 553 C C . LYS A 1 74 ? -31.047 -18.766 -28.469 1 93.88 74 LYS A C 1
ATOM 555 O O . LYS A 1 74 ? -31.578 -19.609 -29.172 1 93.88 74 LYS A O 1
ATOM 560 N N . ASP A 1 75 ? -29.828 -18.328 -28.656 1 94.5 75 ASP A N 1
ATOM 561 C CA . ASP A 1 75 ? -29.031 -18.766 -29.797 1 94.5 75 ASP A CA 1
ATOM 562 C C . ASP A 1 75 ? -28.422 -20.141 -29.547 1 94.5 75 ASP A C 1
ATOM 564 O O . ASP A 1 75 ? -27.828 -20.734 -30.438 1 94.5 75 ASP A O 1
ATOM 568 N N . GLY A 1 76 ? -28.531 -20.609 -28.375 1 94.75 76 GLY A N 1
ATOM 569 C CA . GLY A 1 76 ? -28 -21.922 -28.031 1 94.75 76 GLY A CA 1
ATOM 570 C C . GLY A 1 76 ? -26.5 -21.922 -27.766 1 94.75 76 GLY A C 1
ATOM 571 O O . GLY A 1 76 ? -25.875 -22.969 -27.672 1 94.75 76 GLY A O 1
ATOM 572 N N . ARG A 1 77 ? -25.922 -20.75 -27.672 1 97.06 77 ARG A N 1
ATOM 573 C CA . ARG A 1 77 ? -24.484 -20.625 -27.469 1 97.06 77 ARG A CA 1
ATOM 574 C C . ARG A 1 77 ? -24.109 -20.891 -26.016 1 97.06 77 ARG A C 1
ATOM 576 O O . ARG A 1 77 ? -22.969 -21.219 -25.703 1 97.06 77 ARG A O 1
ATOM 583 N N . LEU A 1 78 ? -25.047 -20.719 -25.141 1 98 78 LEU A N 1
ATOM 584 C CA . LEU A 1 78 ? -24.859 -20.984 -23.719 1 98 78 LEU A CA 1
ATOM 585 C C . LEU A 1 78 ? -26.016 -21.844 -23.188 1 98 78 LEU A C 1
ATOM 587 O O . LEU A 1 78 ? -27.172 -21.562 -23.438 1 98 78 LEU A O 1
ATOM 591 N N . VAL A 1 79 ? -25.688 -22.906 -22.594 1 98.19 79 VAL A N 1
ATOM 592 C CA . VAL A 1 79 ? -26.656 -23.75 -21.906 1 98.19 79 VAL A CA 1
ATOM 593 C C . VAL A 1 79 ? -26.141 -24.109 -20.516 1 98.19 79 VAL A C 1
ATOM 595 O O . VAL A 1 79 ? -24.938 -24.297 -20.328 1 98.19 79 VAL A O 1
ATOM 598 N N . ALA A 1 80 ? -27.031 -24.172 -19.562 1 98.38 80 ALA A N 1
ATOM 599 C CA . ALA A 1 80 ? -26.656 -24.562 -18.219 1 98.38 80 ALA A CA 1
ATOM 600 C C . ALA A 1 80 ? -27.219 -25.922 -17.859 1 98.38 80 ALA A C 1
ATOM 602 O O . ALA A 1 80 ? -28.266 -26.328 -18.375 1 98.38 80 ALA A O 1
ATOM 603 N N . THR A 1 81 ? -26.547 -26.656 -17.047 1 98.5 81 THR A N 1
ATOM 604 C CA . THR A 1 81 ? -27 -27.984 -16.672 1 98.5 81 THR A CA 1
ATOM 605 C C . THR A 1 81 ? -26.453 -28.375 -15.297 1 98.5 81 THR A C 1
ATOM 607 O O . THR A 1 81 ? -25.484 -27.766 -14.812 1 98.5 81 THR A O 1
ATOM 610 N N . THR A 1 82 ? -27.109 -29.266 -14.617 1 98.06 82 THR A N 1
ATOM 611 C CA . THR A 1 82 ? -26.594 -29.891 -13.406 1 98.06 82 THR A CA 1
ATOM 612 C C . THR A 1 82 ? -25.938 -31.219 -13.719 1 98.06 82 THR A C 1
ATOM 614 O O . THR A 1 82 ? -25.375 -31.875 -12.828 1 98.06 82 THR A O 1
ATOM 617 N N . ASP A 1 83 ? -26 -31.625 -14.984 1 97.81 83 ASP A N 1
ATOM 618 C CA . ASP A 1 83 ? -25.484 -32.938 -15.391 1 97.81 83 ASP A CA 1
ATOM 619 C C . ASP A 1 83 ? -24 -32.844 -15.742 1 97.81 83 ASP A C 1
ATOM 621 O O . ASP A 1 83 ? -23.641 -32.562 -16.891 1 97.81 83 ASP A O 1
ATOM 625 N N . TYR A 1 84 ? -23.188 -33.281 -14.844 1 96.81 84 TYR A N 1
ATOM 626 C CA . TYR A 1 84 ? -21.734 -33.188 -15.008 1 96.81 84 TYR A CA 1
ATOM 627 C C . TYR A 1 84 ? -21.234 -34.156 -16.062 1 96.81 84 TYR A C 1
ATOM 629 O O . TYR A 1 84 ? -20.094 -34.031 -16.531 1 96.81 84 TYR A O 1
ATOM 637 N N . ALA A 1 85 ? -22.016 -35.094 -16.438 1 97.81 85 ALA A N 1
ATOM 638 C CA . ALA A 1 85 ? -21.609 -36.031 -17.484 1 97.81 85 ALA A CA 1
ATOM 639 C C . ALA A 1 85 ? -21.328 -35.281 -18.781 1 97.81 85 ALA A C 1
ATOM 641 O O . ALA A 1 85 ? -20.547 -35.75 -19.609 1 97.81 85 ALA A O 1
ATOM 642 N N . ARG A 1 86 ? -21.891 -34.156 -18.953 1 98.12 86 ARG A N 1
ATOM 643 C CA . ARG A 1 86 ? -21.734 -33.375 -20.188 1 98.12 86 ARG A CA 1
ATOM 644 C C . ARG A 1 86 ? -20.344 -32.781 -20.25 1 98.12 86 ARG A C 1
ATOM 646 O O . ARG A 1 86 ? -19.938 -32.219 -21.297 1 98.12 86 ARG A O 1
ATOM 653 N N . ILE A 1 87 ? -19.594 -32.906 -19.234 1 98 87 ILE A N 1
ATOM 654 C CA . ILE A 1 87 ? -18.188 -32.5 -19.266 1 98 87 ILE A CA 1
ATOM 655 C C . ILE A 1 87 ? -17.453 -33.25 -20.375 1 98 87 ILE A C 1
ATOM 657 O O . ILE A 1 87 ? -16.531 -32.719 -20.984 1 98 87 ILE A O 1
ATOM 661 N N . GLN A 1 88 ? -17.906 -34.406 -20.703 1 97.69 88 GLN A N 1
ATOM 662 C CA . GLN A 1 88 ? -17.312 -35.188 -21.766 1 97.69 88 GLN A CA 1
ATOM 663 C C . GLN A 1 88 ? -17.375 -34.469 -23.109 1 97.69 88 GLN A C 1
ATOM 665 O O . GLN A 1 88 ? -16.609 -34.781 -24.016 1 97.69 88 GLN A O 1
ATOM 670 N N . GLU A 1 89 ? -18.281 -33.469 -23.203 1 97.75 89 GLU A N 1
ATOM 671 C CA . GLU A 1 89 ? -18.5 -32.719 -24.453 1 97.75 89 GLU A CA 1
ATOM 672 C C . GLU A 1 89 ? -17.562 -31.531 -24.547 1 97.75 89 GLU A C 1
ATOM 674 O O . GLU A 1 89 ? -17.422 -30.922 -25.609 1 97.75 89 GLU A O 1
ATOM 679 N N . VAL A 1 90 ? -16.891 -31.25 -23.484 1 98.19 90 VAL A N 1
ATOM 680 C CA . VAL A 1 90 ? -16.203 -29.969 -23.391 1 98.19 90 VAL A CA 1
ATOM 681 C C . VAL A 1 90 ? -14.719 -30.156 -23.719 1 98.19 90 VAL A C 1
ATOM 683 O O . VAL A 1 90 ? -14.133 -31.188 -23.391 1 98.19 90 VAL A O 1
ATOM 686 N N . ASP A 1 91 ? -14.117 -29.141 -24.375 1 98.5 91 ASP A N 1
ATOM 687 C CA . ASP A 1 91 ? -12.695 -29.141 -24.703 1 98.5 91 ASP A CA 1
ATOM 688 C C . ASP A 1 91 ? -11.883 -28.391 -23.656 1 98.5 91 ASP A C 1
ATOM 690 O O . ASP A 1 91 ? -10.695 -28.656 -23.469 1 98.5 91 ASP A O 1
ATOM 694 N N . ALA A 1 92 ? -12.484 -27.438 -23.078 1 98.69 92 ALA A N 1
ATOM 695 C CA . ALA A 1 92 ? -11.875 -26.625 -22.031 1 98.69 92 ALA A CA 1
ATOM 696 C C . ALA A 1 92 ? -12.883 -26.328 -20.922 1 98.69 92 ALA A C 1
ATOM 698 O O . ALA A 1 92 ? -14.047 -26.016 -21.188 1 98.69 92 ALA A O 1
ATOM 699 N N . VAL A 1 93 ? -12.453 -26.484 -19.672 1 98.62 93 VAL A N 1
ATOM 700 C CA . VAL A 1 93 ? -13.375 -26.25 -18.562 1 98.62 93 VAL A CA 1
ATOM 701 C C . VAL A 1 93 ? -12.727 -25.328 -17.531 1 98.62 93 VAL A C 1
ATOM 703 O O . VAL A 1 93 ? -11.547 -25.484 -17.203 1 98.62 93 VAL A O 1
ATOM 706 N N . ALA A 1 94 ? -13.438 -24.281 -17.141 1 98.38 94 ALA A N 1
ATOM 707 C CA . ALA A 1 94 ? -13.031 -23.375 -16.062 1 98.38 94 ALA A CA 1
ATOM 708 C C . ALA A 1 94 ? -13.766 -23.719 -14.766 1 98.38 94 ALA A C 1
ATOM 710 O O . ALA A 1 94 ? -14.977 -23.922 -14.766 1 98.38 94 ALA A O 1
ATOM 711 N N . ILE A 1 95 ? -13.008 -23.828 -13.68 1 98.56 95 ILE A N 1
ATOM 712 C CA . ILE A 1 95 ? -13.578 -24.094 -12.367 1 98.56 95 ILE A CA 1
ATOM 713 C C . ILE A 1 95 ? -13.727 -22.797 -11.594 1 98.56 95 ILE A C 1
ATOM 715 O O . ILE A 1 95 ? -12.734 -22.172 -11.195 1 98.56 95 ILE A O 1
ATOM 719 N N . CYS A 1 96 ? -14.945 -22.391 -11.359 1 97.25 96 CYS A N 1
ATOM 720 C CA . CYS A 1 96 ? -15.266 -21.125 -10.703 1 97.25 96 CYS A CA 1
ATOM 721 C C . CYS A 1 96 ? -16.141 -21.344 -9.477 1 97.25 96 CYS A C 1
ATOM 723 O O . CYS A 1 96 ? -17.156 -20.688 -9.305 1 97.25 96 CYS A O 1
ATOM 725 N N . VAL A 1 97 ? -15.75 -22.219 -8.594 1 96.06 97 VAL A N 1
ATOM 726 C CA . VAL A 1 97 ? -16.531 -22.578 -7.41 1 96.06 97 VAL A CA 1
ATOM 727 C C . VAL A 1 97 ? -16 -21.812 -6.195 1 96.06 97 VAL A C 1
ATOM 729 O O . VAL A 1 97 ? -14.898 -21.266 -6.23 1 96.06 97 VAL A O 1
ATOM 732 N N . PRO A 1 98 ? -16.781 -21.703 -5.156 1 91.75 98 PRO A N 1
ATOM 733 C CA . PRO A 1 98 ? -16.359 -20.953 -3.977 1 91.75 98 PRO A CA 1
ATOM 734 C C . PRO A 1 98 ? -15.242 -21.656 -3.205 1 91.75 98 PRO A C 1
ATOM 736 O O . PRO A 1 98 ? -15.133 -22.891 -3.246 1 91.75 98 PRO A O 1
ATOM 739 N N . THR A 1 99 ? -14.414 -20.891 -2.602 1 92 99 THR A N 1
ATOM 740 C CA . THR A 1 99 ? -13.414 -21.344 -1.64 1 92 99 THR A CA 1
ATOM 741 C C . THR A 1 99 ? -13.555 -20.594 -0.32 1 92 99 THR A C 1
ATOM 743 O O . THR A 1 99 ? -12.688 -19.797 0.047 1 92 99 THR A O 1
ATOM 746 N N . PRO A 1 100 ? -14.562 -20.875 0.439 1 89.31 100 PRO A N 1
ATOM 747 C CA . PRO A 1 100 ? -14.82 -20.125 1.665 1 89.31 100 PRO A CA 1
ATOM 748 C C . PRO A 1 100 ? -13.805 -20.422 2.768 1 89.31 100 PRO A C 1
ATOM 750 O O . PRO A 1 100 ? -12.992 -21.344 2.625 1 89.31 100 PRO A O 1
ATOM 753 N N . LEU A 1 101 ? -13.758 -19.562 3.734 1 87.25 101 LEU A N 1
ATOM 754 C CA . LEU A 1 101 ? -13.039 -19.844 4.973 1 87.25 101 LEU A CA 1
ATOM 755 C C . LEU A 1 101 ? -13.984 -20.406 6.027 1 87.25 101 LEU A C 1
ATOM 757 O O . LEU A 1 101 ? -15.156 -20.047 6.078 1 87.25 101 LEU A O 1
ATOM 761 N N . ASP A 1 102 ? -13.453 -21.25 6.863 1 84.69 102 ASP A N 1
ATOM 762 C CA . ASP A 1 102 ? -14.266 -21.719 7.984 1 84.69 102 ASP A CA 1
ATOM 763 C C . ASP A 1 102 ? -14.188 -20.75 9.156 1 84.69 102 ASP A C 1
ATOM 765 O O . ASP A 1 102 ? -13.656 -19.641 9.023 1 84.69 102 ASP A O 1
ATOM 769 N N . ILE A 1 103 ? -14.82 -21.078 10.242 1 76.56 103 ILE A N 1
ATOM 770 C CA . ILE A 1 103 ? -14.945 -20.203 11.398 1 76.56 103 ILE A CA 1
ATOM 771 C C . ILE A 1 103 ? -13.57 -19.938 12.008 1 76.56 103 ILE A C 1
ATOM 773 O O . ILE A 1 103 ? -13.398 -19.016 12.805 1 76.56 103 ILE A O 1
ATOM 777 N N . TYR A 1 104 ? -12.594 -20.797 11.719 1 79.31 104 TYR A N 1
ATOM 778 C CA . TYR A 1 104 ? -11.242 -20.625 12.234 1 79.31 104 TYR A CA 1
ATOM 779 C C . TYR A 1 104 ? -10.344 -19.953 11.195 1 79.31 104 TYR A C 1
ATOM 781 O O . TYR A 1 104 ? -9.117 -19.984 11.32 1 79.31 104 TYR A O 1
ATOM 789 N N . GLN A 1 105 ? -10.914 -19.469 10.07 1 80.75 105 GLN A N 1
ATOM 790 C CA . GLN A 1 105 ? -10.242 -18.734 9.016 1 80.75 105 GLN A CA 1
ATOM 791 C C . GLN A 1 105 ? -9.32 -19.641 8.203 1 80.75 105 GLN A C 1
ATOM 793 O O . GLN A 1 105 ? -8.281 -19.203 7.715 1 80.75 105 GLN A O 1
ATOM 798 N N . GLN A 1 106 ? -9.742 -20.844 8.195 1 88.75 106 GLN A N 1
ATOM 799 C CA . GLN A 1 106 ? -9.039 -21.797 7.336 1 88.75 106 GLN A CA 1
ATOM 800 C C . GLN A 1 106 ? -9.773 -21.984 6.012 1 88.75 106 GLN A C 1
ATOM 802 O O . GLN A 1 106 ? -11 -22.031 5.98 1 88.75 106 GLN A O 1
ATOM 807 N N . PRO A 1 107 ? -8.961 -22.141 4.938 1 91.31 107 PRO A N 1
ATOM 808 C CA . PRO A 1 107 ? -9.609 -22.344 3.637 1 91.31 107 PRO A CA 1
ATOM 809 C C . PRO A 1 107 ? -10.359 -23.656 3.547 1 91.31 107 PRO A C 1
ATOM 811 O O . PRO A 1 107 ? -9.883 -24.688 4.043 1 91.31 107 PRO A O 1
ATOM 814 N N . ASP A 1 108 ? -11.547 -23.625 3.018 1 93.12 108 ASP A N 1
ATOM 815 C CA . ASP A 1 108 ? -12.32 -24.797 2.645 1 93.12 108 ASP A CA 1
ATOM 816 C C . ASP A 1 108 ? -12.234 -25.062 1.145 1 93.12 108 ASP A C 1
ATOM 818 O O . ASP A 1 108 ? -12.914 -24.422 0.35 1 93.12 108 ASP A O 1
ATOM 822 N N . THR A 1 109 ? -11.469 -26.109 0.827 1 94 109 THR A N 1
ATOM 823 C CA . THR A 1 109 ? -11.227 -26.406 -0.583 1 94 109 THR A CA 1
ATOM 824 C C . THR A 1 109 ? -12.141 -27.516 -1.072 1 94 109 THR A C 1
ATOM 826 O O . THR A 1 109 ? -11.938 -28.062 -2.158 1 94 109 THR A O 1
ATOM 829 N N . SER A 1 110 ? -13.148 -27.875 -0.302 1 95.88 110 SER A N 1
ATOM 830 C CA . SER A 1 110 ? -13.992 -29.016 -0.625 1 95.88 110 SER A CA 1
ATOM 831 C C . SER A 1 110 ? -14.703 -28.828 -1.96 1 95.88 110 SER A C 1
ATOM 833 O O . SER A 1 110 ? -14.906 -29.781 -2.709 1 95.88 110 SER A O 1
ATOM 835 N N . TYR A 1 111 ? -15.047 -27.609 -2.279 1 95.75 111 TYR A N 1
ATOM 836 C CA . TYR A 1 111 ? -15.75 -27.344 -3.529 1 95.75 111 TYR A CA 1
ATOM 837 C C . TYR A 1 111 ? -14.828 -27.516 -4.727 1 95.75 111 TYR A C 1
ATOM 839 O O . TYR A 1 111 ? -15.234 -28.062 -5.758 1 95.75 111 TYR A O 1
ATOM 847 N N . VAL A 1 112 ? -13.617 -27.094 -4.605 1 97 112 VAL A N 1
ATOM 848 C CA . VAL A 1 112 ? -12.625 -27.266 -5.66 1 97 112 VAL A CA 1
ATOM 849 C C . VAL A 1 112 ? -12.305 -28.75 -5.816 1 97 112 VAL A C 1
ATOM 851 O O . VAL A 1 112 ? -12.227 -29.266 -6.938 1 97 112 VAL A O 1
ATOM 854 N N . GLU A 1 113 ? -12.164 -29.438 -4.703 1 97.44 113 GLU A N 1
ATOM 855 C CA . GLU A 1 113 ? -11.875 -30.859 -4.711 1 97.44 113 GLU A CA 1
ATOM 856 C C . GLU A 1 113 ? -12.992 -31.656 -5.395 1 97.44 113 GLU A C 1
ATOM 858 O O . GLU A 1 113 ? -12.727 -32.469 -6.273 1 97.44 113 GLU A O 1
ATOM 863 N N . SER A 1 114 ? -14.188 -31.375 -4.977 1 97.31 114 SER A N 1
ATOM 864 C CA . SER A 1 114 ? -15.328 -32.094 -5.531 1 97.31 114 SER A CA 1
ATOM 865 C C . SER A 1 114 ? -15.484 -31.797 -7.02 1 97.31 114 SER A C 1
ATOM 867 O O . SER A 1 114 ? -15.766 -32.719 -7.805 1 97.31 114 SER A O 1
ATOM 869 N N . SER A 1 115 ? -15.359 -30.547 -7.406 1 97.69 115 SER A N 1
ATOM 870 C CA . SER A 1 115 ? -15.453 -30.188 -8.812 1 97.69 115 SER A CA 1
ATOM 871 C C . SER A 1 115 ? -14.367 -30.859 -9.641 1 97.69 115 SER A C 1
ATOM 873 O O . SER A 1 115 ? -14.625 -31.344 -10.742 1 97.69 115 SER A O 1
ATOM 875 N N . SER A 1 116 ? -13.148 -30.891 -9.141 1 97.88 116 SER A N 1
ATOM 876 C CA . SER A 1 116 ? -12.031 -31.531 -9.828 1 97.88 116 SER A CA 1
ATOM 877 C C . SER A 1 116 ? -12.281 -33.031 -10.031 1 97.88 116 SER A C 1
ATOM 879 O O . SER A 1 116 ? -12.023 -33.562 -11.109 1 97.88 116 SER A O 1
ATOM 881 N N . LYS A 1 117 ? -12.781 -33.656 -9.008 1 97.12 117 LYS A N 1
ATOM 882 C CA . LYS A 1 117 ? -13.078 -35.062 -9.086 1 97.12 117 LYS A CA 1
ATOM 883 C C . LYS A 1 117 ? -14.188 -35.344 -10.102 1 97.12 117 LYS A C 1
ATOM 885 O O . LYS A 1 117 ? -14.109 -36.312 -10.875 1 97.12 117 LYS A O 1
ATOM 890 N N . GLU A 1 118 ? -15.203 -34.531 -10.039 1 96.94 118 GLU A N 1
ATOM 891 C CA . GLU A 1 118 ? -16.312 -34.688 -10.984 1 96.94 118 GLU A CA 1
ATOM 892 C C . GLU A 1 118 ? -15.836 -34.5 -12.422 1 96.94 118 GLU A C 1
ATOM 894 O O . GLU A 1 118 ? -16.234 -35.25 -13.312 1 96.94 118 GLU A O 1
ATOM 899 N N . ILE A 1 119 ? -15.07 -33.5 -12.695 1 97.88 119 ILE A N 1
ATOM 900 C CA . ILE A 1 119 ? -14.516 -33.25 -14.023 1 97.88 119 ILE A CA 1
ATOM 901 C C . ILE A 1 119 ? -13.656 -34.406 -14.461 1 97.88 119 ILE A C 1
ATOM 903 O O . ILE A 1 119 ? -13.742 -34.875 -15.609 1 97.88 119 ILE A O 1
ATOM 907 N N . ALA A 1 120 ? -12.852 -34.906 -13.547 1 97.81 120 ALA A N 1
ATOM 908 C CA . ALA A 1 120 ? -11.93 -36 -13.844 1 97.81 120 ALA A CA 1
ATOM 909 C C . ALA A 1 120 ? -12.68 -37.219 -14.344 1 97.81 120 ALA A C 1
ATOM 911 O O . ALA A 1 120 ? -12.195 -37.969 -15.211 1 97.81 120 ALA A O 1
ATOM 912 N N . LYS A 1 121 ? -13.859 -37.469 -13.781 1 97.44 121 LYS A N 1
ATOM 913 C CA . LYS A 1 121 ? -14.664 -38.625 -14.172 1 97.44 121 LYS A CA 1
ATOM 914 C C . LYS A 1 121 ? -14.93 -38.625 -15.672 1 97.44 121 LYS A C 1
ATOM 916 O O . LYS A 1 121 ? -15.047 -39.688 -16.281 1 97.44 121 LYS A O 1
ATOM 921 N N . TYR A 1 122 ? -15.031 -37.5 -16.25 1 97.62 122 TYR A N 1
ATOM 922 C CA . TYR A 1 122 ? -15.445 -37.406 -17.656 1 97.62 122 TYR A CA 1
ATOM 923 C C . TYR A 1 122 ? -14.352 -36.781 -18.5 1 97.62 122 TYR A C 1
ATOM 925 O O . TYR A 1 122 ? -14.57 -36.469 -19.688 1 97.62 122 TYR A O 1
ATOM 933 N N . ALA A 1 123 ? -13.227 -36.469 -17.891 1 97.31 123 ALA A N 1
ATOM 934 C CA . ALA A 1 123 ? -12.117 -35.875 -18.609 1 97.31 123 ALA A CA 1
ATOM 935 C C . ALA A 1 123 ? -11.586 -36.781 -19.703 1 97.31 123 ALA A C 1
ATOM 937 O O . ALA A 1 123 ? -11.688 -38 -19.609 1 97.31 123 ALA A O 1
ATOM 938 N N . HIS A 1 124 ? -11.078 -36.219 -20.766 1 97.44 124 HIS A N 1
ATOM 939 C CA . HIS A 1 124 ? -10.547 -36.938 -21.906 1 97.44 124 HIS A CA 1
ATOM 940 C C . HIS A 1 124 ? -9.289 -36.281 -22.453 1 97.44 124 HIS A C 1
ATOM 942 O O . HIS A 1 124 ? -8.961 -35.156 -22.078 1 97.44 124 HIS A O 1
ATOM 948 N N . GLU A 1 125 ? -8.602 -37.031 -23.312 1 97.25 125 GLU A N 1
ATOM 949 C CA . GLU A 1 125 ? -7.414 -36.5 -23.953 1 97.25 125 GLU A CA 1
ATOM 950 C C . GLU A 1 125 ? -7.75 -35.25 -24.766 1 97.25 125 GLU A C 1
ATOM 952 O O . GLU A 1 125 ? -8.742 -35.219 -25.484 1 97.25 125 GLU A O 1
ATOM 957 N N . GLY A 1 126 ? -6.891 -34.219 -24.562 1 97.62 126 GLY A N 1
ATOM 958 C CA . GLY A 1 126 ? -7.066 -32.969 -25.312 1 97.62 126 GLY A CA 1
ATOM 959 C C . GLY A 1 126 ? -7.879 -31.938 -24.578 1 97.62 126 GLY A C 1
ATOM 960 O O . GLY A 1 126 ? -8.312 -30.938 -25.156 1 97.62 126 GLY A O 1
ATOM 961 N N . MET A 1 127 ? -8.086 -32.156 -23.312 1 98.25 127 MET A N 1
ATOM 962 C CA . MET A 1 127 ? -8.883 -31.219 -22.516 1 98.25 127 MET A CA 1
ATOM 963 C C . MET A 1 127 ? -7.988 -30.219 -21.781 1 98.25 127 MET A C 1
ATOM 965 O O . MET A 1 127 ? -6.898 -30.578 -21.328 1 98.25 127 MET A O 1
ATOM 969 N N . LEU A 1 128 ? -8.445 -28.953 -21.688 1 98.81 128 LEU A N 1
ATOM 970 C CA . LEU A 1 128 ? -7.855 -27.938 -20.828 1 98.81 128 LEU A CA 1
ATOM 971 C C . LEU A 1 128 ? -8.711 -27.719 -19.594 1 98.81 128 LEU A C 1
ATOM 973 O O . LEU A 1 128 ? -9.922 -27.531 -19.688 1 98.81 128 LEU A O 1
ATOM 977 N N . VAL A 1 129 ? -8.102 -27.859 -18.406 1 98.88 129 VAL A N 1
ATOM 978 C CA . VAL A 1 129 ? -8.773 -27.547 -17.156 1 98.88 129 VAL A CA 1
ATOM 979 C C . VAL A 1 129 ? -8.102 -26.344 -16.484 1 98.88 129 VAL A C 1
ATOM 981 O O . VAL A 1 129 ? -6.902 -26.375 -16.203 1 98.88 129 VAL A O 1
ATOM 984 N N . VAL A 1 130 ? -8.875 -25.266 -16.25 1 98.81 130 VAL A N 1
ATOM 985 C CA . VAL A 1 130 ? -8.344 -24.047 -15.648 1 98.81 130 VAL A CA 1
ATOM 986 C C . VAL A 1 130 ? -9.062 -23.781 -14.328 1 98.81 130 VAL A C 1
ATOM 988 O O . VAL A 1 130 ? -10.289 -23.641 -14.297 1 98.81 130 VAL A O 1
ATOM 991 N N . LEU A 1 131 ? -8.336 -23.766 -13.227 1 98.75 131 LEU A N 1
ATOM 992 C CA . LEU A 1 131 ? -8.891 -23.297 -11.961 1 98.75 131 LEU A CA 1
ATOM 993 C C . LEU A 1 131 ? -8.906 -21.781 -11.914 1 98.75 131 LEU A C 1
ATOM 995 O O . LEU A 1 131 ? -7.875 -21.125 -12.117 1 98.75 131 LEU A O 1
ATOM 999 N N . GLU A 1 132 ? -10.094 -21.219 -11.695 1 97.19 132 GLU A N 1
ATOM 1000 C CA . GLU A 1 132 ? -10.25 -19.766 -11.602 1 97.19 132 GLU A CA 1
ATOM 1001 C C . GLU A 1 132 ? -10.594 -19.344 -10.18 1 97.19 132 GLU A C 1
ATOM 1003 O O . GLU A 1 132 ? -10.414 -18.188 -9.812 1 97.19 132 GLU A O 1
ATOM 1008 N N . SER A 1 133 ? -11.055 -20.312 -9.43 1 95.69 133 SER A N 1
ATOM 1009 C CA . SER A 1 133 ? -11.383 -20.031 -8.039 1 95.69 133 SER A CA 1
ATOM 1010 C C . SER A 1 133 ? -10.156 -19.531 -7.27 1 95.69 133 SER A C 1
ATOM 1012 O O . SER A 1 133 ? -9.07 -20.109 -7.395 1 95.69 133 SER A O 1
ATOM 1014 N N . THR A 1 134 ? -10.344 -18.438 -6.535 1 93.75 134 THR A N 1
ATOM 1015 C CA . THR A 1 134 ? -9.258 -17.953 -5.695 1 93.75 134 THR A CA 1
ATOM 1016 C C . THR A 1 134 ? -8.891 -18.969 -4.629 1 93.75 134 THR A C 1
ATOM 1018 O O . THR A 1 134 ? -9.773 -19.562 -3.996 1 93.75 134 THR A O 1
ATOM 1021 N N . THR A 1 135 ? -7.629 -19.188 -4.465 1 94.56 135 THR A N 1
ATOM 1022 C CA . THR A 1 135 ? -7.133 -20.188 -3.529 1 94.56 135 THR A CA 1
ATOM 1023 C C . THR A 1 135 ? -5.691 -19.891 -3.125 1 94.56 135 THR A C 1
ATOM 1025 O O . THR A 1 135 ? -5.176 -18.812 -3.41 1 94.56 135 THR A O 1
ATOM 1028 N N . TYR A 1 136 ? -5.098 -20.797 -2.318 1 95.25 136 TYR A N 1
ATOM 1029 C CA . TYR A 1 136 ? -3.709 -20.641 -1.897 1 95.25 136 TYR A CA 1
ATOM 1030 C C . TYR A 1 136 ? -2.758 -21.219 -2.936 1 95.25 136 TYR A C 1
ATOM 1032 O O . TYR A 1 136 ? -3.145 -22.094 -3.723 1 95.25 136 TYR A O 1
ATOM 1040 N N . PRO A 1 137 ? -1.461 -20.688 -2.984 1 97.56 137 PRO A N 1
ATOM 1041 C CA . PRO A 1 137 ? -0.485 -21.234 -3.932 1 97.56 137 PRO A CA 1
ATOM 1042 C C . PRO A 1 137 ? -0.254 -22.734 -3.75 1 97.56 137 PRO A C 1
ATOM 1044 O O . PRO A 1 137 ? 0.047 -23.188 -2.641 1 97.56 137 PRO A O 1
ATOM 1047 N N . GLY A 1 138 ? -0.377 -23.438 -4.836 1 97.38 138 GLY A N 1
ATOM 1048 C CA . GLY A 1 138 ? -0.201 -24.891 -4.805 1 97.38 138 GLY A CA 1
ATOM 1049 C C . GLY A 1 138 ? -1.489 -25.656 -5.047 1 97.38 138 GLY A C 1
ATOM 1050 O O . GLY A 1 138 ? -1.463 -26.844 -5.336 1 97.38 138 GLY A O 1
ATOM 1051 N N . THR A 1 139 ? -2.662 -25.031 -5.008 1 97.62 139 THR A N 1
ATOM 1052 C CA . THR A 1 139 ? -3.963 -25.688 -5.098 1 97.62 139 THR A CA 1
ATOM 1053 C C . THR A 1 139 ? -4.109 -26.406 -6.434 1 97.62 139 THR A C 1
ATOM 1055 O O . THR A 1 139 ? -4.523 -27.562 -6.473 1 97.62 139 THR A O 1
ATOM 1058 N N . THR A 1 140 ? -3.779 -25.766 -7.496 1 98.62 140 THR A N 1
ATOM 1059 C CA . THR A 1 140 ? -3.904 -26.375 -8.82 1 98.62 140 THR A CA 1
ATOM 1060 C C . THR A 1 140 ? -3.064 -27.641 -8.922 1 98.62 140 THR A C 1
ATOM 1062 O O . THR A 1 140 ? -3.539 -28.672 -9.414 1 98.62 140 THR A O 1
ATOM 1065 N N . GLU A 1 141 ? -1.893 -27.562 -8.445 1 98.12 141 GLU A N 1
ATOM 1066 C CA . GLU A 1 141 ? -0.961 -28.688 -8.516 1 98.12 141 GLU A CA 1
ATOM 1067 C C . GLU A 1 141 ? -1.347 -29.797 -7.535 1 98.12 141 GLU A C 1
ATOM 1069 O O . GLU A 1 141 ? -1.158 -30.969 -7.816 1 98.12 141 GLU A O 1
ATOM 1074 N N . GLU A 1 142 ? -1.897 -29.375 -6.414 1 97.56 142 GLU A N 1
ATOM 1075 C CA . GLU A 1 142 ? -2.125 -30.328 -5.328 1 97.56 142 GLU A CA 1
ATOM 1076 C C . GLU A 1 142 ? -3.506 -30.969 -5.438 1 97.56 142 GLU A C 1
ATOM 1078 O O . GLU A 1 142 ? -3.738 -32.031 -4.891 1 97.56 142 GLU A O 1
ATOM 1083 N N . ILE A 1 143 ? -4.43 -30.297 -6.117 1 97.88 143 ILE A N 1
ATOM 1084 C CA . ILE A 1 143 ? -5.805 -30.781 -6.09 1 97.88 143 ILE A CA 1
ATOM 1085 C C . ILE A 1 143 ? -6.262 -31.125 -7.512 1 97.88 143 ILE A C 1
ATOM 1087 O O . ILE A 1 143 ? -6.629 -32.25 -7.797 1 97.88 143 ILE A O 1
ATOM 1091 N N . VAL A 1 144 ? -6.113 -30.25 -8.422 1 98.56 144 VAL A N 1
ATOM 1092 C CA . VAL A 1 144 ? -6.684 -30.406 -9.758 1 98.56 144 VAL A CA 1
ATOM 1093 C C . VAL A 1 144 ? -5.867 -31.438 -10.547 1 98.56 144 VAL A C 1
ATOM 1095 O O . VAL A 1 144 ? -6.426 -32.375 -11.109 1 98.56 144 VAL A O 1
ATOM 1098 N N . LYS A 1 145 ? -4.543 -31.25 -10.547 1 98.62 145 LYS A N 1
ATOM 1099 C CA . LYS A 1 145 ? -3.648 -32.125 -11.312 1 98.62 145 LYS A CA 1
ATOM 1100 C C . LYS A 1 145 ? -3.801 -33.562 -10.891 1 98.62 145 LYS A C 1
ATOM 1102 O O . LYS A 1 145 ? -4.043 -34.438 -11.727 1 98.62 145 LYS A O 1
ATOM 1107 N N . PRO A 1 146 ? -3.744 -33.875 -9.555 1 98.31 146 PRO A N 1
ATOM 1108 C CA . PRO A 1 146 ? -3.84 -35.281 -9.164 1 98.31 146 PRO A CA 1
ATOM 1109 C C . PRO A 1 146 ? -5.176 -35.906 -9.547 1 98.31 146 PRO A C 1
ATOM 1111 O O . PRO A 1 146 ? -5.223 -37.062 -9.914 1 98.31 146 PRO A O 1
ATOM 1114 N N . ALA A 1 147 ? -6.254 -35.188 -9.469 1 97.94 147 ALA A N 1
ATOM 1115 C CA . ALA A 1 147 ? -7.57 -35.688 -9.82 1 97.94 147 ALA A CA 1
ATOM 1116 C C . ALA A 1 147 ? -7.594 -36.188 -11.273 1 97.94 147 ALA A C 1
ATOM 1118 O O . ALA A 1 147 ? -8.164 -37.25 -11.57 1 97.94 147 ALA A O 1
ATOM 1119 N N . LEU A 1 148 ? -6.977 -35.469 -12.195 1 97.88 148 LEU A N 1
ATOM 1120 C CA . LEU A 1 148 ? -6.961 -35.781 -13.617 1 97.88 148 LEU A CA 1
ATOM 1121 C C . LEU A 1 148 ? -5.973 -36.906 -13.906 1 97.88 148 LEU A C 1
ATOM 1123 O O . LEU A 1 148 ? -6.25 -37.812 -14.719 1 97.88 148 LEU A O 1
ATOM 1127 N N . GLU A 1 149 ? -4.844 -36.875 -13.203 1 97.75 149 GLU A N 1
ATOM 1128 C CA . GLU A 1 149 ? -3.807 -37.844 -13.461 1 97.75 149 GLU A CA 1
ATOM 1129 C C . GLU A 1 149 ? -4.203 -39.219 -12.906 1 97.75 149 GLU A C 1
ATOM 1131 O O . GLU A 1 149 ? -3.775 -40.25 -13.422 1 97.75 149 GLU A O 1
ATOM 1136 N N . GLU A 1 150 ? -4.949 -39.219 -11.852 1 96.31 150 GLU A N 1
ATOM 1137 C CA . GLU A 1 150 ? -5.453 -40.469 -11.305 1 96.31 150 GLU A CA 1
ATOM 1138 C C . GLU A 1 150 ? -6.277 -41.25 -12.336 1 96.31 150 GLU A C 1
ATOM 1140 O O . GLU A 1 150 ? -6.391 -42.469 -12.258 1 96.31 150 GLU A O 1
ATOM 1145 N N . LYS A 1 151 ? -6.777 -40.562 -13.305 1 92.56 151 LYS A N 1
ATOM 1146 C CA . LYS A 1 151 ? -7.594 -41.188 -14.352 1 92.56 151 LYS A CA 1
ATOM 1147 C C . LYS A 1 151 ? -6.73 -41.625 -15.523 1 92.56 151 LYS A C 1
ATOM 1149 O O . LYS A 1 151 ? -7.25 -42.156 -16.516 1 92.56 151 LYS A O 1
ATOM 1154 N N . GLY A 1 152 ? -5.441 -41.438 -15.43 1 94.5 152 GLY A N 1
ATOM 1155 C CA . GLY A 1 152 ? -4.523 -41.938 -16.438 1 94.5 152 GLY A CA 1
ATOM 1156 C C . GLY A 1 152 ? -4.121 -40.844 -17.438 1 94.5 152 GLY A C 1
ATOM 1157 O O . GLY A 1 152 ? -3.373 -41.125 -18.391 1 94.5 152 GLY A O 1
ATOM 1158 N N . LEU A 1 153 ? -4.59 -39.656 -17.297 1 97 153 LEU A N 1
ATOM 1159 C CA . LEU A 1 153 ? -4.195 -38.562 -18.172 1 97 153 LEU A CA 1
ATOM 1160 C C . LEU A 1 153 ? -2.842 -38 -17.75 1 97 153 LEU A C 1
ATOM 1162 O O . LEU A 1 153 ? -2.459 -38.094 -16.578 1 97 153 LEU A O 1
ATOM 1166 N N . LYS A 1 154 ? -2.102 -37.5 -18.719 1 97.75 154 LYS A N 1
ATOM 1167 C CA . LYS A 1 154 ? -0.778 -36.938 -18.453 1 97.75 154 LYS A CA 1
ATOM 1168 C C . LYS A 1 154 ? -0.775 -35.438 -18.656 1 97.75 154 LYS A C 1
ATOM 1170 O O . LYS A 1 154 ? -0.887 -34.938 -19.781 1 97.75 154 LYS A O 1
ATOM 1175 N N . THR A 1 155 ? -0.562 -34.75 -17.609 1 98.25 155 THR A N 1
ATOM 1176 C CA . THR A 1 155 ? -0.579 -33.281 -17.625 1 98.25 155 THR A CA 1
ATOM 1177 C C . THR A 1 155 ? 0.533 -32.75 -18.516 1 98.25 155 THR A C 1
ATOM 1179 O O . THR A 1 155 ? 1.692 -33.156 -18.391 1 98.25 155 THR A O 1
ATOM 1182 N N . GLY A 1 156 ? 0.18 -31.797 -19.391 1 97.69 156 GLY A N 1
ATOM 1183 C CA . GLY A 1 156 ? 1.135 -31.172 -20.297 1 97.69 156 GLY A CA 1
ATOM 1184 C C . GLY A 1 156 ? 1.291 -31.938 -21.594 1 97.69 156 GLY A C 1
ATOM 1185 O O . GLY A 1 156 ? 1.903 -31.438 -22.547 1 97.69 156 GLY A O 1
ATOM 1186 N N . GLU A 1 157 ? 0.657 -33.125 -21.609 1 97.12 157 GLU A N 1
ATOM 1187 C CA . GLU A 1 157 ? 0.748 -33.969 -22.781 1 97.12 157 GLU A CA 1
ATOM 1188 C C . GLU A 1 157 ? -0.638 -34.344 -23.312 1 97.12 157 GLU A C 1
ATOM 1190 O O . GLU A 1 157 ? -1.025 -33.938 -24.406 1 97.12 157 GLU A O 1
ATOM 1195 N N . THR A 1 158 ? -1.381 -35.062 -22.516 1 97.38 158 THR A N 1
ATOM 1196 C CA . THR A 1 158 ? -2.699 -35.5 -22.969 1 97.38 158 THR A CA 1
ATOM 1197 C C . THR A 1 158 ? -3.789 -34.594 -22.359 1 97.38 158 THR A C 1
ATOM 1199 O O . THR A 1 158 ? -4.914 -34.562 -22.875 1 97.38 158 THR A O 1
ATOM 1202 N N . VAL A 1 159 ? -3.539 -34 -21.234 1 98.44 159 VAL A N 1
ATOM 1203 C CA . VAL A 1 159 ? -4.434 -33.031 -20.609 1 98.44 159 VAL A CA 1
ATOM 1204 C C . VAL A 1 159 ? -3.643 -31.797 -20.203 1 98.44 159 VAL A C 1
ATOM 1206 O O . VAL A 1 159 ? -2.438 -31.875 -19.938 1 98.44 159 VAL A O 1
ATOM 1209 N N . PHE A 1 160 ? -4.277 -30.625 -20.203 1 98.81 160 PHE A N 1
ATOM 1210 C CA . PHE A 1 160 ? -3.623 -29.359 -19.891 1 98.81 160 PHE A CA 1
ATOM 1211 C C . PHE A 1 160 ? -4.281 -28.688 -18.703 1 98.81 160 PHE A C 1
ATOM 1213 O O . PHE A 1 160 ? -5.512 -28.594 -18.641 1 98.81 160 PHE A O 1
ATOM 1220 N N . VAL A 1 161 ? -3.441 -28.312 -17.703 1 98.88 161 VAL A N 1
ATOM 1221 C CA . VAL A 1 161 ? -3.947 -27.766 -16.438 1 98.88 161 VAL A CA 1
ATOM 1222 C C . VAL A 1 161 ? -3.287 -26.422 -16.141 1 98.88 161 VAL A C 1
ATOM 1224 O O . VAL A 1 161 ? -2.064 -26.297 -16.25 1 98.88 161 VAL A O 1
ATOM 1227 N N . ALA A 1 162 ? -4.098 -25.406 -15.844 1 98.88 162 ALA A N 1
ATOM 1228 C CA . ALA A 1 162 ? -3.584 -24.078 -15.555 1 98.88 162 ALA A CA 1
ATOM 1229 C C . ALA A 1 162 ? -4.414 -23.391 -14.477 1 98.88 162 ALA A C 1
ATOM 1231 O O . ALA A 1 162 ? -5.426 -23.922 -14.023 1 98.88 162 ALA A O 1
ATOM 1232 N N . TYR A 1 163 ? -3.873 -22.344 -13.922 1 98.81 163 TYR A N 1
ATOM 1233 C CA . TYR A 1 163 ? -4.578 -21.406 -13.047 1 98.81 163 TYR A CA 1
ATOM 1234 C C . TYR A 1 163 ? -4.641 -20.016 -13.664 1 98.81 163 TYR A C 1
ATOM 1236 O O . TYR A 1 163 ? -3.662 -19.547 -14.258 1 98.81 163 TYR A O 1
ATOM 1244 N N . SER A 1 164 ? -5.805 -19.438 -13.562 1 98.56 164 SER A N 1
ATOM 1245 C CA . SER A 1 164 ? -6.012 -18.062 -14.008 1 98.56 164 SER A CA 1
ATOM 1246 C C . SER A 1 164 ? -7.039 -17.344 -13.133 1 98.56 164 SER A C 1
ATOM 1248 O O . SER A 1 164 ? -8.242 -17.516 -13.312 1 98.56 164 SER A O 1
ATOM 1250 N N . PRO A 1 165 ? -6.586 -16.469 -12.281 1 96.19 165 PRO A N 1
ATOM 1251 C CA . PRO A 1 165 ? -7.52 -15.852 -11.344 1 96.19 165 PRO A CA 1
ATOM 1252 C C . PRO A 1 165 ? -8.43 -14.82 -12.016 1 96.19 165 PRO A C 1
ATOM 1254 O O . PRO A 1 165 ? -8.039 -14.203 -13.008 1 96.19 165 PRO A O 1
ATOM 1257 N N . GLU A 1 166 ? -9.641 -14.695 -11.445 1 91.12 166 GLU A N 1
ATOM 1258 C CA . GLU A 1 166 ? -10.492 -13.555 -11.766 1 91.12 166 GLU A CA 1
ATOM 1259 C C . GLU A 1 166 ? -10.023 -12.289 -11.039 1 91.12 166 GLU A C 1
ATOM 1261 O O . GLU A 1 166 ? -9.844 -12.305 -9.82 1 91.12 166 GLU A O 1
ATOM 1266 N N . ARG A 1 167 ? -9.922 -11.188 -11.773 1 91.56 167 ARG A N 1
ATOM 1267 C CA . ARG A 1 167 ? -9.344 -9.977 -11.195 1 91.56 167 ARG A CA 1
ATOM 1268 C C . ARG A 1 167 ? -10.297 -8.797 -11.32 1 91.56 167 ARG A C 1
ATOM 1270 O O . ARG A 1 167 ? -9.867 -7.641 -11.281 1 91.56 167 ARG A O 1
ATOM 1277 N N . VAL A 1 168 ? -11.562 -9.07 -11.43 1 84.25 168 VAL A N 1
ATOM 1278 C CA . VAL A 1 168 ? -12.539 -8.016 -11.656 1 84.25 168 VAL A CA 1
ATOM 1279 C C . VAL A 1 168 ? -12.906 -7.352 -10.328 1 84.25 168 VAL A C 1
ATOM 1281 O O . VAL A 1 168 ? -12.898 -8 -9.281 1 84.25 168 VAL A O 1
ATOM 1284 N N . ASP A 1 169 ? -13.086 -6.07 -10.312 1 82.88 169 ASP A N 1
ATOM 1285 C CA . ASP A 1 169 ? -13.617 -5.242 -9.234 1 82.88 169 ASP A CA 1
ATOM 1286 C C . ASP A 1 169 ? -15.094 -4.949 -9.445 1 82.88 169 ASP A C 1
ATOM 1288 O O . ASP A 1 169 ? -15.453 -4.129 -10.289 1 82.88 169 ASP A O 1
ATOM 1292 N N . PRO A 1 170 ? -15.922 -5.578 -8.633 1 76.69 170 PRO A N 1
ATOM 1293 C CA . PRO A 1 170 ? -17.359 -5.363 -8.828 1 76.69 170 PRO A CA 1
ATOM 1294 C C . PRO A 1 170 ? -17.75 -3.891 -8.773 1 76.69 170 PRO A C 1
ATOM 1296 O O . PRO A 1 170 ? -17.312 -3.168 -7.867 1 76.69 170 PRO A O 1
ATOM 1299 N N . GLY A 1 171 ? -18.484 -3.43 -9.727 1 74.69 171 GLY A N 1
ATOM 1300 C CA . GLY A 1 171 ? -18.969 -2.059 -9.742 1 74.69 171 GLY A CA 1
ATOM 1301 C C . GLY A 1 171 ? -18.031 -1.102 -10.453 1 74.69 171 GLY A C 1
ATOM 1302 O O . GLY A 1 171 ? -18.375 0.069 -10.656 1 74.69 171 GLY A O 1
ATOM 1303 N N . ASN A 1 172 ? -16.844 -1.642 -10.797 1 81.88 172 ASN A N 1
ATOM 1304 C CA . ASN A 1 172 ? -15.914 -0.805 -11.547 1 81.88 172 ASN A CA 1
ATOM 1305 C C . ASN A 1 172 ? -16.484 -0.419 -12.914 1 81.88 172 ASN A C 1
ATOM 1307 O O . ASN A 1 172 ? -16.859 -1.288 -13.703 1 81.88 172 ASN A O 1
ATOM 1311 N N . LYS A 1 173 ? -16.594 0.817 -13.164 1 82 173 LYS A N 1
ATOM 1312 C CA . LYS A 1 173 ? -17.234 1.306 -14.375 1 82 173 LYS A CA 1
ATOM 1313 C C . LYS A 1 173 ? -16.297 1.217 -15.578 1 82 173 LYS A C 1
ATOM 1315 O O . LYS A 1 173 ? -16.75 1.153 -16.719 1 82 173 LYS A O 1
ATOM 1320 N N . GLN A 1 174 ? -15.016 1.209 -15.289 1 86.12 174 GLN A N 1
ATOM 1321 C CA . GLN A 1 174 ? -14.031 1.267 -16.359 1 86.12 174 GLN A CA 1
ATOM 1322 C C . GLN A 1 174 ? -13.508 -0.126 -16.703 1 86.12 174 GLN A C 1
ATOM 1324 O O . GLN A 1 174 ? -13.344 -0.46 -17.875 1 86.12 174 GLN A O 1
ATOM 1329 N N . PHE A 1 175 ? -13.258 -0.958 -15.773 1 87.38 175 PHE A N 1
ATOM 1330 C CA . PHE A 1 175 ? -12.656 -2.27 -15.977 1 87.38 175 PHE A CA 1
ATOM 1331 C C . PHE A 1 175 ? -13.648 -3.381 -15.656 1 87.38 175 PHE A C 1
ATOM 1333 O O . PHE A 1 175 ? -14.172 -3.443 -14.539 1 87.38 175 PHE A O 1
ATOM 1340 N N . LYS A 1 176 ? -13.883 -4.27 -16.656 1 86.44 176 LYS A N 1
ATOM 1341 C CA . LYS A 1 176 ? -14.781 -5.414 -16.547 1 86.44 176 LYS A CA 1
ATOM 1342 C C . LYS A 1 176 ? -14.055 -6.711 -16.906 1 86.44 176 LYS A C 1
ATOM 1344 O O . LYS A 1 176 ? -12.836 -6.723 -17.078 1 86.44 176 LYS A O 1
ATOM 1349 N N . THR A 1 177 ? -14.75 -7.77 -16.922 1 84 177 THR A N 1
ATOM 1350 C CA . THR A 1 177 ? -14.164 -9.07 -17.219 1 84 177 THR A CA 1
ATOM 1351 C C . THR A 1 177 ? -13.43 -9.047 -18.562 1 84 177 THR A C 1
ATOM 1353 O O . THR A 1 177 ? -12.32 -9.57 -18.672 1 84 177 THR A O 1
ATOM 1356 N N . LYS A 1 178 ? -13.922 -8.352 -19.5 1 86.44 178 LYS A N 1
ATOM 1357 C CA . LYS A 1 178 ? -13.43 -8.375 -20.875 1 86.44 178 LYS A CA 1
ATOM 1358 C C . LYS A 1 178 ? -12.109 -7.629 -21 1 86.44 178 LYS A C 1
ATOM 1360 O O . LYS A 1 178 ? -11.234 -8.039 -21.766 1 86.44 178 LYS A O 1
ATOM 1365 N N . ASN A 1 179 ? -11.914 -6.555 -20.25 1 91.44 179 ASN A N 1
ATOM 1366 C CA . ASN A 1 179 ? -10.773 -5.688 -20.547 1 91.44 179 ASN A CA 1
ATOM 1367 C C . ASN A 1 179 ? -9.773 -5.668 -19.391 1 91.44 179 ASN A C 1
ATOM 1369 O O . ASN A 1 179 ? -8.734 -5.016 -19.484 1 91.44 179 ASN A O 1
ATOM 1373 N N . THR A 1 180 ? -10.047 -6.352 -18.297 1 93.25 180 THR A N 1
ATOM 1374 C CA . THR A 1 180 ? -9.055 -6.488 -17.25 1 93.25 180 THR A CA 1
ATOM 1375 C C . THR A 1 180 ? -7.984 -7.504 -17.641 1 93.25 180 THR A C 1
ATOM 1377 O O . THR A 1 180 ? -8.305 -8.625 -18.031 1 93.25 180 THR A O 1
ATOM 1380 N N . PRO A 1 181 ? -6.676 -7.105 -17.578 1 96.25 181 PRO A N 1
ATOM 1381 C CA . PRO A 1 181 ? -5.625 -8.07 -17.922 1 96.25 181 PRO A CA 1
ATOM 1382 C C . PRO A 1 181 ? -5.719 -9.359 -17.109 1 96.25 181 PRO A C 1
ATOM 1384 O O . PRO A 1 181 ? -6.012 -9.328 -15.914 1 96.25 181 PRO A O 1
ATOM 1387 N N . LYS A 1 182 ? -5.48 -10.484 -17.828 1 96.62 182 LYS A N 1
ATOM 1388 C CA . LYS A 1 182 ? -5.527 -11.805 -17.203 1 96.62 182 LYS A CA 1
ATOM 1389 C C . LYS A 1 182 ? -4.125 -12.344 -16.938 1 96.62 182 LYS A C 1
ATOM 1391 O O . LYS A 1 182 ? -3.188 -12.039 -17.688 1 96.62 182 LYS A O 1
ATOM 1396 N N . VAL A 1 183 ? -3.979 -12.977 -15.812 1 98.5 183 VAL A N 1
ATOM 1397 C CA . VAL A 1 183 ? -2.758 -13.719 -15.516 1 98.5 183 VAL A CA 1
ATOM 1398 C C . VAL A 1 183 ? -3.01 -15.211 -15.695 1 98.5 183 VAL A C 1
ATOM 1400 O O . VAL A 1 183 ? -4.051 -15.727 -15.289 1 98.5 183 VAL A O 1
ATOM 1403 N N . VAL A 1 184 ? -2.082 -15.914 -16.391 1 98.75 184 VAL A N 1
ATOM 1404 C CA . VAL A 1 184 ? -2.258 -17.344 -16.641 1 98.75 184 VAL A CA 1
ATOM 1405 C C . VAL A 1 184 ? -0.97 -18.094 -16.312 1 98.75 184 VAL A C 1
ATOM 1407 O O . VAL A 1 184 ? 0.114 -17.703 -16.75 1 98.75 184 VAL A O 1
ATOM 1410 N N . GLY A 1 185 ? -1.053 -19.062 -15.484 1 98.81 185 GLY A N 1
ATOM 1411 C CA . GLY A 1 185 ? 0.049 -19.953 -15.172 1 98.81 185 GLY A CA 1
ATOM 1412 C C . GLY A 1 185 ? -0.316 -21.422 -15.305 1 98.81 185 GLY A C 1
ATOM 1413 O O . GLY A 1 185 ? -1.148 -21.938 -14.547 1 98.81 185 GLY A O 1
ATOM 1414 N N . GLY A 1 186 ? 0.288 -22.141 -16.266 1 98.88 186 GLY A N 1
ATOM 1415 C CA . GLY A 1 186 ? 0.091 -23.562 -16.453 1 98.88 186 GLY A CA 1
ATOM 1416 C C . GLY A 1 186 ? 1.142 -24.406 -15.75 1 98.88 186 GLY A C 1
ATOM 1417 O O . GLY A 1 186 ? 2.199 -23.891 -15.375 1 98.88 186 GLY A O 1
ATOM 1418 N N . ILE A 1 187 ? 0.79 -25.688 -15.555 1 98.69 187 ILE A N 1
ATOM 1419 C CA . ILE A 1 187 ? 1.692 -26.625 -14.875 1 98.69 187 ILE A CA 1
ATOM 1420 C C . ILE A 1 187 ? 2.939 -26.844 -15.727 1 98.69 187 ILE A C 1
ATOM 1422 O O . ILE A 1 187 ? 4.043 -27 -15.195 1 98.69 187 ILE A O 1
ATOM 1426 N N . THR A 1 188 ? 2.785 -26.906 -17.031 1 98.44 188 THR A N 1
ATOM 1427 C CA . THR A 1 188 ? 3.879 -26.938 -18 1 98.44 188 THR A CA 1
ATOM 1428 C C . THR A 1 188 ? 3.766 -25.781 -19 1 98.44 188 THR A C 1
ATOM 1430 O O . THR A 1 188 ? 2.76 -25.078 -19.016 1 98.44 188 THR A O 1
ATOM 1433 N N . GLU A 1 189 ? 4.805 -25.578 -19.766 1 98.19 189 GLU A N 1
ATOM 1434 C CA . GLU A 1 189 ? 4.781 -24.547 -20.797 1 98.19 189 GLU A CA 1
ATOM 1435 C C . GLU A 1 189 ? 3.615 -24.75 -21.75 1 98.19 189 GLU A C 1
ATOM 1437 O O . GLU A 1 189 ? 2.951 -23.781 -22.141 1 98.19 189 GLU A O 1
ATOM 1442 N N . ASN A 1 190 ? 3.355 -26 -22.109 1 98.25 190 ASN A N 1
ATOM 1443 C CA . ASN A 1 190 ? 2.23 -26.312 -22.984 1 98.25 190 ASN A CA 1
ATOM 1444 C C . ASN A 1 190 ? 0.9 -25.922 -22.344 1 98.25 190 ASN A C 1
ATOM 1446 O O . ASN A 1 190 ? 0.012 -25.391 -23.016 1 98.25 190 ASN A O 1
ATOM 1450 N N . CYS A 1 191 ? 0.787 -26.203 -21.062 1 98.69 191 CYS A N 1
ATOM 1451 C CA . CYS A 1 191 ? -0.428 -25.859 -20.328 1 98.69 191 CYS A CA 1
ATOM 1452 C C . CYS A 1 191 ? -0.667 -24.359 -20.375 1 98.69 191 CYS A C 1
ATOM 1454 O O . CYS A 1 191 ? -1.787 -23.906 -20.625 1 98.69 191 CYS A O 1
ATOM 1456 N N . THR A 1 192 ? 0.397 -23.609 -20.094 1 98.81 192 THR A N 1
ATOM 1457 C CA . THR A 1 192 ? 0.301 -22.141 -20.109 1 98.81 192 THR A CA 1
ATOM 1458 C C . THR A 1 192 ? -0.112 -21.641 -21.484 1 98.81 192 THR A C 1
ATOM 1460 O O . THR A 1 192 ? -1 -20.781 -21.594 1 98.81 192 THR A O 1
ATOM 1463 N N . LYS A 1 193 ? 0.467 -22.125 -22.484 1 98.25 193 LYS A N 1
ATOM 1464 C CA . LYS A 1 193 ? 0.22 -21.656 -23.844 1 98.25 193 LYS A CA 1
ATOM 1465 C C . LYS A 1 193 ? -1.215 -21.953 -24.281 1 98.25 193 LYS A C 1
ATOM 1467 O O . LYS A 1 193 ? -1.867 -21.109 -24.891 1 98.25 193 LYS A O 1
ATOM 1472 N N . VAL A 1 194 ? -1.687 -23.156 -23.969 1 98.12 194 VAL A N 1
ATOM 1473 C CA . VAL A 1 194 ? -3.049 -23.531 -24.344 1 98.12 194 VAL A CA 1
ATOM 1474 C C . VAL A 1 194 ? -4.043 -22.641 -23.609 1 98.12 194 VAL A C 1
ATOM 1476 O O . VAL A 1 194 ? -4.98 -22.109 -24.203 1 98.12 194 VAL A O 1
ATOM 1479 N N . ALA A 1 195 ? -3.842 -22.484 -22.312 1 98.62 195 ALA A N 1
ATOM 1480 C CA . ALA A 1 195 ? -4.738 -21.641 -21.516 1 98.62 195 ALA A CA 1
ATOM 1481 C C . ALA A 1 195 ? -4.707 -20.203 -22 1 98.62 195 ALA A C 1
ATOM 1483 O O . ALA A 1 195 ? -5.754 -19.562 -22.141 1 98.62 195 ALA A O 1
ATOM 1484 N N . ALA A 1 196 ? -3.508 -19.688 -22.266 1 98.5 196 ALA A N 1
ATOM 1485 C CA . ALA A 1 196 ? -3.357 -18.312 -22.75 1 98.5 196 ALA A CA 1
ATOM 1486 C C . ALA A 1 196 ? -4.078 -18.125 -24.078 1 98.5 196 ALA A C 1
ATOM 1488 O O . ALA A 1 196 ? -4.699 -17.078 -24.312 1 98.5 196 ALA A O 1
ATOM 1489 N N . ALA A 1 197 ? -3.943 -19.109 -24.922 1 97.88 197 ALA A N 1
ATOM 1490 C CA . ALA A 1 197 ? -4.617 -19.047 -26.219 1 97.88 197 ALA A CA 1
ATOM 1491 C C . ALA A 1 197 ? -6.125 -18.891 -26.047 1 97.88 197 ALA A C 1
ATOM 1493 O O . ALA A 1 197 ? -6.766 -18.125 -26.766 1 97.88 197 ALA A O 1
ATOM 1494 N N . LEU A 1 198 ? -6.664 -19.656 -25.156 1 98.06 198 LEU A N 1
ATOM 1495 C CA . LEU A 1 198 ? -8.094 -19.562 -24.891 1 98.06 198 LEU A CA 1
ATOM 1496 C C . LEU A 1 198 ? -8.469 -18.156 -24.422 1 98.06 198 LEU A C 1
ATOM 1498 O O . LEU A 1 198 ? -9.391 -17.547 -24.969 1 98.06 198 LEU A O 1
ATOM 1502 N N . TYR A 1 199 ? -7.773 -17.656 -23.453 1 97.31 199 TYR A N 1
ATOM 1503 C CA . TYR A 1 199 ? -8.141 -16.375 -22.859 1 97.31 199 TYR A CA 1
ATOM 1504 C C . TYR A 1 199 ? -7.883 -15.234 -23.844 1 97.31 199 TYR A C 1
ATOM 1506 O O . TYR A 1 199 ? -8.625 -14.25 -23.875 1 97.31 199 TYR A O 1
ATOM 1514 N N . ARG A 1 200 ? -6.836 -15.297 -24.656 1 97 200 ARG A N 1
ATOM 1515 C CA . ARG A 1 200 ? -6.574 -14.289 -25.672 1 97 200 ARG A CA 1
ATOM 1516 C C . ARG A 1 200 ? -7.695 -14.258 -26.719 1 97 200 ARG A C 1
ATOM 1518 O O . ARG A 1 200 ? -7.984 -13.203 -27.281 1 97 200 ARG A O 1
ATOM 1525 N N . SER A 1 201 ? -8.312 -15.406 -26.922 1 95.81 201 SER A N 1
ATOM 1526 C CA . SER A 1 201 ? -9.391 -15.508 -27.891 1 95.81 201 SER A CA 1
ATOM 1527 C C . SER A 1 201 ? -10.695 -14.938 -27.328 1 95.81 201 SER A C 1
ATOM 1529 O O . SER A 1 201 ? -11.633 -14.672 -28.094 1 95.81 201 SER A O 1
ATOM 1531 N N . VAL A 1 202 ? -10.789 -14.805 -26.078 1 93.88 202 VAL A N 1
ATOM 1532 C CA . VAL A 1 202 ? -12.039 -14.438 -25.422 1 93.88 202 VAL A CA 1
ATOM 1533 C C . VAL A 1 202 ? -11.961 -12.992 -24.922 1 93.88 202 VAL A C 1
ATOM 1535 O O . VAL A 1 202 ? -12.945 -12.25 -25.016 1 93.88 202 VAL A O 1
ATOM 1538 N N . LEU A 1 203 ? -10.82 -12.609 -24.453 1 92.06 203 LEU A N 1
ATOM 1539 C CA . LEU A 1 203 ? -10.703 -11.344 -23.734 1 92.06 203 LEU A CA 1
ATOM 1540 C C . LEU A 1 203 ? -9.992 -10.305 -24.594 1 92.06 203 LEU A C 1
ATOM 1542 O O . LEU A 1 203 ? -9.273 -10.656 -25.547 1 92.06 203 LEU A O 1
ATOM 1546 N N . GLU A 1 204 ? -10.273 -9.055 -24.328 1 91.31 204 GLU A N 1
ATOM 1547 C CA . GLU A 1 204 ? -9.594 -7.941 -24.984 1 91.31 204 GLU A CA 1
ATOM 1548 C C . GLU A 1 204 ? -8.352 -7.512 -24.219 1 91.31 204 GLU A C 1
ATOM 1550 O O . GLU A 1 204 ? -7.383 -7.031 -24.812 1 91.31 204 GLU A O 1
ATOM 1555 N N . GLY A 1 205 ? -8.438 -7.66 -22.922 1 90.19 205 GLY A N 1
ATOM 1556 C CA . GLY A 1 205 ? -7.285 -7.316 -22.094 1 90.19 205 GLY A CA 1
ATOM 1557 C C . GLY A 1 205 ? -6.082 -8.203 -22.359 1 90.19 205 GLY A C 1
ATOM 1558 O O . GLY A 1 205 ? -6.219 -9.297 -22.906 1 90.19 205 GLY A O 1
ATOM 1559 N N . ASP A 1 206 ? -4.953 -7.75 -21.922 1 94.81 206 ASP A N 1
ATOM 1560 C CA . ASP A 1 206 ? -3.711 -8.5 -22.094 1 94.81 206 ASP A CA 1
ATOM 1561 C C . ASP A 1 206 ? -3.727 -9.789 -21.266 1 94.81 206 ASP A C 1
ATOM 1563 O O . ASP A 1 206 ? -4.398 -9.867 -20.234 1 94.81 206 ASP A O 1
ATOM 1567 N N . VAL A 1 207 ? -3.125 -10.836 -21.812 1 97.88 207 VAL A N 1
ATOM 1568 C CA . VAL A 1 207 ? -2.92 -12.078 -21.094 1 97.88 207 VAL A CA 1
ATOM 1569 C C . VAL A 1 207 ? -1.449 -12.211 -20.703 1 97.88 207 VAL A C 1
ATOM 1571 O O . VAL A 1 207 ? -0.589 -12.43 -21.562 1 97.88 207 VAL A O 1
ATOM 1574 N N . HIS A 1 208 ? -1.152 -12.016 -19.438 1 98.56 208 HIS A N 1
ATOM 1575 C CA . HIS A 1 208 ? 0.203 -12.125 -18.906 1 98.56 208 HIS A CA 1
ATOM 1576 C C . HIS A 1 208 ? 0.514 -13.555 -18.469 1 98.56 208 HIS A C 1
ATOM 1578 O O . HIS A 1 208 ? -0.08 -14.062 -17.516 1 98.56 208 HIS A O 1
ATOM 1584 N N . GLU A 1 209 ? 1.428 -14.203 -19.188 1 98.81 209 GLU A N 1
ATOM 1585 C CA . GLU A 1 209 ? 1.81 -15.586 -18.891 1 98.81 209 GLU A CA 1
ATOM 1586 C C . GLU A 1 209 ? 2.855 -15.633 -17.781 1 98.81 209 GLU A C 1
ATOM 1588 O O . GLU A 1 209 ? 3.787 -14.828 -17.766 1 98.81 209 GLU A O 1
ATOM 1593 N N . VAL A 1 210 ? 2.652 -16.484 -16.844 1 98.69 210 VAL A N 1
ATOM 1594 C CA . VAL A 1 210 ? 3.635 -16.703 -15.781 1 98.69 210 VAL A CA 1
ATOM 1595 C C . VAL A 1 210 ? 4.113 -18.156 -15.82 1 98.69 210 VAL A C 1
ATOM 1597 O O . VAL A 1 210 ? 3.564 -18.984 -16.562 1 98.69 210 VAL A O 1
ATOM 1600 N N . SER A 1 211 ? 5.129 -18.453 -15 1 98.12 211 SER A N 1
ATOM 1601 C CA . SER A 1 211 ? 5.898 -19.688 -15.164 1 98.12 211 SER A CA 1
ATOM 1602 C C . SER A 1 211 ? 5.168 -20.891 -14.57 1 98.12 211 SER A C 1
ATOM 1604 O O . SER A 1 211 ? 5.477 -22.031 -14.898 1 98.12 211 SER A O 1
ATOM 1606 N N . SER A 1 212 ? 4.207 -20.672 -13.633 1 98.56 212 SER A N 1
ATOM 1607 C CA . SER A 1 212 ? 3.52 -21.766 -12.969 1 98.56 212 SER A CA 1
ATOM 1608 C C . SER A 1 212 ? 2.172 -21.328 -12.406 1 98.56 212 SER A C 1
ATOM 1610 O O . SER A 1 212 ? 1.926 -20.125 -12.258 1 98.56 212 SER A O 1
ATOM 1612 N N . PRO A 1 213 ? 1.292 -22.312 -12.141 1 98.75 213 PRO A N 1
ATOM 1613 C CA . PRO A 1 213 ? 0.039 -21.938 -11.484 1 98.75 213 PRO A CA 1
ATOM 1614 C C . PRO A 1 213 ? 0.262 -21.297 -10.109 1 98.75 213 PRO A C 1
ATOM 1616 O O . PRO A 1 213 ? -0.49 -20.406 -9.711 1 98.75 213 PRO A O 1
ATOM 1619 N N . ALA A 1 214 ? 1.285 -21.766 -9.398 1 98.62 214 ALA A N 1
ATOM 1620 C CA . ALA A 1 214 ? 1.558 -21.25 -8.062 1 98.62 214 ALA A CA 1
ATOM 1621 C C . ALA A 1 214 ? 1.848 -19.75 -8.109 1 98.62 214 ALA A C 1
ATOM 1623 O O . ALA A 1 214 ? 1.423 -19 -7.223 1 98.62 214 ALA A O 1
ATOM 1624 N N . VAL A 1 215 ? 2.58 -19.312 -9.133 1 98.69 215 VAL A N 1
ATOM 1625 C CA . VAL A 1 215 ? 2.871 -17.891 -9.305 1 98.69 215 VAL A CA 1
ATOM 1626 C C . VAL A 1 215 ? 1.572 -17.109 -9.516 1 98.69 215 VAL A C 1
ATOM 1628 O O . VAL A 1 215 ? 1.359 -16.062 -8.906 1 98.69 215 VAL A O 1
ATOM 1631 N N . ALA A 1 216 ? 0.697 -17.625 -10.336 1 98.75 216 ALA A N 1
ATOM 1632 C CA . ALA A 1 216 ? -0.58 -16.969 -10.617 1 98.75 216 ALA A CA 1
ATOM 1633 C C . ALA A 1 216 ? -1.478 -16.969 -9.383 1 98.75 216 ALA A C 1
ATOM 1635 O O . ALA A 1 216 ? -2.15 -15.969 -9.102 1 98.75 216 ALA A O 1
ATOM 1636 N N . GLU A 1 217 ? -1.479 -18.109 -8.695 1 98.56 217 GLU A N 1
ATOM 1637 C CA . GLU A 1 217 ? -2.244 -18.188 -7.453 1 98.56 217 GLU A CA 1
ATOM 1638 C C . GLU A 1 217 ? -1.749 -17.172 -6.43 1 98.56 217 GLU A C 1
ATOM 1640 O O . GLU A 1 217 ? -2.549 -16.469 -5.801 1 98.56 217 GLU A O 1
ATOM 1645 N N . MET A 1 218 ? -0.456 -17.016 -6.312 1 98.5 218 MET A N 1
ATOM 1646 C CA . MET A 1 218 ? 0.161 -16.094 -5.355 1 98.5 218 MET A CA 1
ATOM 1647 C C . MET A 1 218 ? -0.121 -14.641 -5.734 1 98.5 218 MET A C 1
ATOM 1649 O O . MET A 1 218 ? -0.375 -13.812 -4.863 1 98.5 218 MET A O 1
ATOM 1653 N N . GLU A 1 219 ? 0.006 -14.406 -7.031 1 98.06 219 GLU A N 1
ATOM 1654 C CA . GLU A 1 219 ? -0.2 -13.031 -7.484 1 98.06 219 GLU A CA 1
ATOM 1655 C C . GLU A 1 219 ? -1.574 -12.516 -7.074 1 98.06 219 GLU A C 1
ATOM 1657 O O . GLU A 1 219 ? -1.699 -11.391 -6.59 1 98.06 219 GLU A O 1
ATOM 1662 N N . LYS A 1 220 ? -2.623 -13.266 -7.207 1 97.44 220 LYS A N 1
ATOM 1663 C CA . LYS A 1 220 ? -3.979 -12.875 -6.832 1 97.44 220 LYS A CA 1
ATOM 1664 C C . LYS A 1 220 ? -4.078 -12.594 -5.332 1 97.44 220 LYS A C 1
ATOM 1666 O O . LYS A 1 220 ? -4.648 -11.586 -4.922 1 97.44 220 LYS A O 1
ATOM 1671 N N . ILE A 1 221 ? -3.543 -13.484 -4.57 1 97.12 221 ILE A N 1
ATOM 1672 C CA . ILE A 1 221 ? -3.561 -13.328 -3.119 1 97.12 221 ILE A CA 1
ATOM 1673 C C . ILE A 1 221 ? -2.766 -12.086 -2.727 1 97.12 221 ILE A C 1
ATOM 1675 O O . ILE A 1 221 ? -3.158 -11.359 -1.812 1 97.12 221 ILE A O 1
ATOM 1679 N N . PHE A 1 222 ? -1.674 -11.867 -3.41 1 98.12 222 PHE A N 1
ATOM 1680 C CA . PHE A 1 222 ? -0.816 -10.727 -3.121 1 98.12 222 PHE A CA 1
ATOM 1681 C C . PHE A 1 222 ? -1.553 -9.414 -3.381 1 98.12 222 PHE A C 1
ATOM 1683 O O . PHE A 1 222 ? -1.494 -8.492 -2.568 1 98.12 222 PHE A O 1
ATOM 1690 N N . GLU A 1 223 ? -2.301 -9.305 -4.492 1 97.69 223 GLU A N 1
ATOM 1691 C CA . GLU A 1 223 ? -3.1 -8.125 -4.812 1 97.69 223 GLU A CA 1
ATOM 1692 C C . GLU A 1 223 ? -4.078 -7.797 -3.689 1 97.69 223 GLU A C 1
ATOM 1694 O O . GLU A 1 223 ? -4.148 -6.652 -3.232 1 97.69 223 GLU A O 1
ATOM 1699 N N . ASN A 1 224 ? -4.777 -8.75 -3.256 1 97.06 224 ASN A N 1
ATOM 1700 C CA . ASN A 1 224 ? -5.793 -8.531 -2.232 1 97.06 224 ASN A CA 1
ATOM 1701 C C . ASN A 1 224 ? -5.168 -8.297 -0.861 1 97.06 224 ASN A C 1
ATOM 1703 O O . ASN A 1 224 ? -5.719 -7.555 -0.044 1 97.06 224 ASN A O 1
ATOM 1707 N N . THR A 1 225 ? -3.996 -8.938 -0.601 1 97.94 225 THR A N 1
ATOM 1708 C CA . THR A 1 225 ? -3.262 -8.68 0.633 1 97.94 225 THR A CA 1
ATOM 1709 C C . THR A 1 225 ? -2.803 -7.223 0.698 1 97.94 225 THR A C 1
ATOM 1711 O O . THR A 1 225 ? -2.889 -6.586 1.749 1 97.94 225 THR A O 1
ATOM 1714 N N . PHE A 1 226 ? -2.344 -6.699 -0.462 1 98.5 226 PHE A N 1
ATOM 1715 C CA . PHE A 1 226 ? -1.95 -5.297 -0.563 1 98.5 226 PHE A CA 1
ATOM 1716 C C . PHE A 1 226 ? -3.096 -4.383 -0.147 1 98.5 226 PHE A C 1
ATOM 1718 O O . PHE A 1 226 ? -2.904 -3.465 0.654 1 98.5 226 PHE A O 1
ATOM 1725 N N . ARG A 1 227 ? -4.277 -4.602 -0.667 1 97.81 227 ARG A N 1
ATOM 1726 C CA . ARG A 1 227 ? -5.441 -3.781 -0.338 1 97.81 227 ARG A CA 1
ATOM 1727 C C . ARG A 1 227 ? -5.82 -3.938 1.131 1 97.81 227 ARG A C 1
ATOM 1729 O O . ARG A 1 227 ? -6.141 -2.955 1.802 1 97.81 227 ARG A O 1
ATOM 1736 N N . HIS A 1 228 ? -5.754 -5.223 1.596 1 97.81 228 HIS A N 1
ATOM 1737 C CA . HIS A 1 228 ? -6.078 -5.551 2.98 1 97.81 228 HIS A CA 1
ATOM 1738 C C . HIS A 1 228 ? -5.219 -4.746 3.951 1 97.81 228 HIS A C 1
ATOM 1740 O O . HIS A 1 228 ? -5.742 -4.137 4.891 1 97.81 228 HIS A O 1
ATOM 1746 N N . ILE A 1 229 ? -3.934 -4.691 3.695 1 98.19 229 ILE A N 1
ATOM 1747 C CA . ILE A 1 229 ? -2.973 -4.039 4.574 1 98.19 229 ILE A CA 1
ATOM 1748 C C . ILE A 1 229 ? -3.156 -2.523 4.508 1 98.19 229 ILE A C 1
ATOM 1750 O O . ILE A 1 229 ? -3.104 -1.839 5.531 1 98.19 229 ILE A O 1
ATOM 1754 N N . ASN A 1 230 ? -3.396 -2.014 3.352 1 98.44 230 ASN A N 1
ATOM 1755 C CA . ASN A 1 230 ? -3.465 -0.564 3.207 1 98.44 230 ASN A CA 1
ATOM 1756 C C . ASN A 1 230 ? -4.801 -0.014 3.693 1 98.44 230 ASN A C 1
ATOM 1758 O O . ASN A 1 230 ? -4.875 1.123 4.164 1 98.44 230 ASN A O 1
ATOM 1762 N N . ILE A 1 231 ? -5.898 -0.791 3.611 1 98.19 231 ILE A N 1
ATOM 1763 C CA . ILE A 1 231 ? -7.148 -0.4 4.258 1 98.19 231 ILE A CA 1
ATOM 1764 C C . ILE A 1 231 ? -6.957 -0.379 5.773 1 98.19 231 ILE A C 1
ATOM 1766 O O . ILE A 1 231 ? -7.422 0.542 6.449 1 98.19 231 ILE A O 1
ATOM 1770 N N . ALA A 1 232 ? -6.246 -1.396 6.285 1 98.38 232 ALA A N 1
ATOM 1771 C CA . ALA A 1 232 ? -5.938 -1.423 7.715 1 98.38 232 ALA A CA 1
ATOM 1772 C C . ALA A 1 232 ? -5.141 -0.188 8.125 1 98.38 232 ALA A C 1
ATOM 1774 O O . ALA A 1 232 ? -5.395 0.401 9.18 1 98.38 232 ALA A O 1
ATOM 1775 N N . LEU A 1 233 ? -4.16 0.173 7.285 1 98.44 233 LEU A N 1
ATOM 1776 C CA . LEU A 1 233 ? -3.373 1.37 7.562 1 98.44 233 LEU A CA 1
ATOM 1777 C C . LEU A 1 233 ? -4.262 2.609 7.598 1 98.44 233 LEU A C 1
ATOM 1779 O O . LEU A 1 233 ? -4.129 3.447 8.492 1 98.44 233 LEU A O 1
ATOM 1783 N N . ALA A 1 234 ? -5.129 2.742 6.605 1 98.25 234 ALA A N 1
ATOM 1784 C CA . ALA A 1 234 ? -6.059 3.865 6.582 1 98.25 234 ALA A CA 1
ATOM 1785 C C . ALA A 1 234 ? -6.922 3.885 7.84 1 98.25 234 ALA A C 1
ATOM 1787 O O . ALA A 1 234 ? -7.176 4.945 8.414 1 98.25 234 ALA A O 1
ATOM 1788 N N . ASN A 1 235 ? -7.387 2.699 8.273 1 98.25 235 ASN A N 1
ATOM 1789 C CA . ASN A 1 235 ? -8.203 2.596 9.477 1 98.25 235 ASN A CA 1
ATOM 1790 C C . ASN A 1 235 ? -7.422 2.992 10.727 1 98.25 235 ASN A C 1
ATOM 1792 O O . ASN A 1 235 ? -7.934 3.715 11.586 1 98.25 235 ASN A O 1
ATOM 1796 N N . GLU A 1 236 ? -6.199 2.531 10.805 1 97.25 236 GLU A N 1
ATOM 1797 C CA . GLU A 1 236 ? -5.348 2.916 11.922 1 97.25 236 GLU A CA 1
ATOM 1798 C C . GLU A 1 236 ? -5.117 4.426 11.945 1 97.25 236 GLU A C 1
ATOM 1800 O O . GLU A 1 236 ? -5.164 5.047 13.016 1 97.25 236 GLU A O 1
ATOM 1805 N N . MET A 1 237 ? -4.895 4.996 10.789 1 97.75 237 MET A N 1
ATOM 1806 C CA . MET A 1 237 ? -4.699 6.438 10.68 1 97.75 237 MET A CA 1
ATOM 1807 C C . MET A 1 237 ? -5.957 7.188 11.117 1 97.75 237 MET A C 1
ATOM 1809 O O . MET A 1 237 ? -5.867 8.258 11.719 1 97.75 237 MET A O 1
ATOM 1813 N N . ALA A 1 238 ? -7.133 6.602 10.75 1 98.06 238 ALA A N 1
ATOM 1814 C CA . ALA A 1 238 ? -8.383 7.238 11.148 1 98.06 238 ALA A CA 1
ATOM 1815 C C . ALA A 1 238 ? -8.484 7.336 12.672 1 98.06 238 ALA A C 1
ATOM 1817 O O . ALA A 1 238 ? -8.844 8.383 13.211 1 98.06 238 ALA A O 1
ATOM 1818 N N . ILE A 1 239 ? -8.164 6.293 13.367 1 97.81 239 ILE A N 1
ATOM 1819 C CA . ILE A 1 239 ? -8.25 6.246 14.82 1 97.81 239 ILE A CA 1
ATOM 1820 C C . ILE A 1 239 ? -7.246 7.23 15.422 1 97.81 239 ILE A C 1
ATOM 1822 O O . ILE A 1 239 ? -7.602 8.031 16.297 1 97.81 239 ILE A O 1
ATOM 1826 N N . LEU A 1 240 ? -6.008 7.184 14.922 1 97.5 240 LEU A N 1
ATOM 1827 C CA . LEU A 1 240 ? -4.949 8.039 15.453 1 97.5 240 LEU A CA 1
ATOM 1828 C C . LEU A 1 240 ? -5.258 9.508 15.195 1 97.5 240 LEU A C 1
ATOM 1830 O O . LEU A 1 240 ? -5.078 10.344 16.078 1 97.5 240 LEU A O 1
ATOM 1834 N N . CYS A 1 241 ? -5.676 9.828 13.984 1 98.06 241 CYS A N 1
ATOM 1835 C CA . CYS A 1 241 ? -6.008 11.203 13.633 1 98.06 241 CYS A CA 1
ATOM 1836 C C . CYS A 1 241 ? -7.133 11.734 14.508 1 98.06 241 CYS A C 1
ATOM 1838 O O . CYS A 1 241 ? -7.121 12.898 14.906 1 98.06 241 CYS A O 1
ATOM 1840 N N . GLU A 1 242 ? -8.141 10.859 14.758 1 97.62 242 GLU A N 1
ATOM 1841 C CA . GLU A 1 242 ? -9.219 11.266 15.656 1 97.62 242 GLU A CA 1
ATOM 1842 C C . GLU A 1 242 ? -8.68 11.688 17.016 1 97.62 242 GLU A C 1
ATOM 1844 O O . GLU A 1 242 ? -9.086 12.711 17.562 1 97.62 242 GLU A O 1
ATOM 1849 N N . LYS A 1 243 ? -7.801 10.93 17.578 1 96.94 243 LYS A N 1
ATOM 1850 C CA . LYS A 1 243 ? -7.199 11.227 18.875 1 96.94 243 LYS A CA 1
ATOM 1851 C C . LYS A 1 243 ? -6.414 12.539 18.828 1 96.94 243 LYS A C 1
ATOM 1853 O O . LYS A 1 243 ? -6.336 13.258 19.828 1 96.94 243 LYS A O 1
ATOM 1858 N N . MET A 1 244 ? -5.859 12.883 17.688 1 97.06 244 MET A N 1
ATOM 1859 C CA . MET A 1 244 ? -4.984 14.039 17.531 1 97.06 244 MET A CA 1
ATOM 1860 C C . MET A 1 244 ? -5.773 15.273 17.094 1 97.06 244 MET A C 1
ATOM 1862 O O . MET A 1 244 ? -5.215 16.359 16.984 1 97.06 244 MET A O 1
ATOM 1866 N N . GLY A 1 245 ? -7.047 15.07 16.812 1 96.69 245 GLY A N 1
ATOM 1867 C CA . GLY A 1 245 ? -7.867 16.172 16.344 1 96.69 245 GLY A CA 1
ATOM 1868 C C . GLY A 1 245 ? -7.562 16.562 14.906 1 96.69 245 GLY A C 1
ATOM 1869 O O . GLY A 1 245 ? -7.645 17.734 14.547 1 96.69 245 GLY A O 1
ATOM 1870 N N . ILE A 1 246 ? -7.094 15.609 14.109 1 97.88 246 ILE A N 1
ATOM 1871 C CA . ILE A 1 246 ? -6.746 15.82 12.703 1 97.88 246 ILE A CA 1
ATOM 1872 C C . ILE A 1 246 ? -7.773 15.133 11.812 1 97.88 246 ILE A C 1
ATOM 1874 O O . ILE A 1 246 ? -8.203 14.016 12.094 1 97.88 246 ILE A O 1
ATOM 1878 N N . ASP A 1 247 ? -8.203 15.75 10.719 1 97.75 247 ASP A N 1
ATOM 1879 C CA . ASP A 1 247 ? -9.125 15.164 9.75 1 97.75 247 ASP A CA 1
ATOM 1880 C C . ASP A 1 247 ? -8.406 14.203 8.812 1 97.75 247 ASP A C 1
ATOM 1882 O O . ASP A 1 247 ? -7.727 14.633 7.875 1 97.75 247 ASP A O 1
ATOM 1886 N N . VAL A 1 248 ? -8.68 12.93 9.016 1 98.44 248 VAL A N 1
ATOM 1887 C CA . VAL A 1 248 ? -7.961 11.906 8.266 1 98.44 248 VAL A CA 1
ATOM 1888 C C . VAL A 1 248 ? -8.328 11.992 6.781 1 98.44 248 VAL A C 1
ATOM 1890 O O . VAL A 1 248 ? -7.488 11.734 5.914 1 98.44 248 VAL A O 1
ATOM 1893 N N . TRP A 1 249 ? -9.562 12.359 6.465 1 98.31 249 TRP A N 1
ATOM 1894 C CA . TRP A 1 249 ? -9.992 12.469 5.078 1 98.31 249 TRP A CA 1
ATOM 1895 C C . TRP A 1 249 ? -9.234 13.57 4.352 1 98.31 249 TRP A C 1
ATOM 1897 O O . TRP A 1 249 ? -8.805 13.391 3.209 1 98.31 249 TRP A O 1
ATOM 1907 N N . GLU A 1 250 ? -8.984 14.664 5.035 1 98.31 250 GLU A N 1
ATOM 1908 C CA . GLU A 1 250 ? -8.203 15.758 4.465 1 98.31 250 GLU A CA 1
ATOM 1909 C C . GLU A 1 250 ? -6.746 15.344 4.262 1 98.31 250 GLU A C 1
ATOM 1911 O O . GLU A 1 250 ? -6.133 15.703 3.256 1 98.31 250 GLU A O 1
ATOM 1916 N N . VAL A 1 251 ? -6.227 14.602 5.238 1 98.75 251 VAL A N 1
ATOM 1917 C CA . VAL A 1 251 ? -4.855 14.109 5.156 1 98.75 251 VAL A CA 1
ATOM 1918 C C . VAL A 1 251 ? -4.691 13.234 3.916 1 98.75 251 VAL A C 1
ATOM 1920 O O . VAL A 1 251 ? -3.746 13.414 3.145 1 98.75 251 VAL A O 1
ATOM 1923 N N . ILE A 1 252 ? -5.629 12.312 3.707 1 98.69 252 ILE A N 1
ATOM 1924 C CA . ILE A 1 252 ? -5.547 11.375 2.596 1 98.69 252 ILE A CA 1
ATOM 1925 C C . ILE A 1 252 ? -5.691 12.125 1.273 1 98.69 252 ILE A C 1
ATOM 1927 O O . ILE A 1 252 ? -4.953 11.867 0.321 1 98.69 252 ILE A O 1
ATOM 1931 N N . ASP A 1 253 ? -6.621 13.062 1.223 1 97.94 253 ASP A N 1
ATOM 1932 C CA . ASP A 1 253 ? -6.832 13.844 0.01 1 97.94 253 ASP A CA 1
ATOM 1933 C C . ASP A 1 253 ? -5.582 14.648 -0.346 1 97.94 253 ASP A C 1
ATOM 1935 O O . ASP A 1 253 ? -5.266 14.828 -1.524 1 97.94 253 ASP A O 1
ATOM 1939 N N . ALA A 1 254 ? -4.898 15.148 0.67 1 98.56 254 ALA A N 1
ATOM 1940 C CA . ALA A 1 254 ? -3.648 15.867 0.455 1 98.56 254 ALA A CA 1
ATOM 1941 C C . ALA A 1 254 ? -2.551 14.93 -0.037 1 98.56 254 ALA A C 1
ATOM 1943 O O . ALA A 1 254 ? -1.849 15.242 -1.003 1 98.56 254 ALA A O 1
ATOM 1944 N N . ALA A 1 255 ? -2.402 13.766 0.57 1 98.38 255 ALA A N 1
ATOM 1945 C CA . ALA A 1 255 ? -1.384 12.789 0.186 1 98.38 255 ALA A CA 1
ATOM 1946 C C . ALA A 1 255 ? -1.59 12.32 -1.252 1 98.38 255 ALA A C 1
ATOM 1948 O O . ALA A 1 255 ? -0.624 12.133 -1.994 1 98.38 255 ALA A O 1
ATOM 1949 N N . LYS A 1 256 ? -2.83 12.227 -1.623 1 97.81 256 LYS A N 1
ATOM 1950 C CA . LYS A 1 256 ? -3.229 11.727 -2.936 1 97.81 256 LYS A CA 1
ATOM 1951 C C . LYS A 1 256 ? -2.74 12.648 -4.047 1 97.81 256 LYS A C 1
ATOM 1953 O O . LYS A 1 256 ? -2.668 12.25 -5.211 1 97.81 256 LYS A O 1
ATOM 1958 N N . THR A 1 257 ? -2.387 13.883 -3.738 1 97.56 257 THR A N 1
ATOM 1959 C CA . THR A 1 257 ? -1.936 14.844 -4.746 1 97.56 257 THR A CA 1
ATOM 1960 C C . THR A 1 257 ? -0.542 14.477 -5.25 1 97.56 257 THR A C 1
ATOM 1962 O O . THR A 1 257 ? -0.095 14.984 -6.277 1 97.56 257 THR A O 1
ATOM 1965 N N . LYS A 1 258 ? 0.206 13.672 -4.523 1 96.12 258 LYS A N 1
ATOM 1966 C CA . LYS A 1 258 ? 1.521 13.234 -4.98 1 96.12 258 LYS A CA 1
ATOM 1967 C C . LYS A 1 258 ? 1.4 12.258 -6.152 1 96.12 258 LYS A C 1
ATOM 1969 O O . LYS A 1 258 ? 0.715 11.242 -6.051 1 96.12 258 LYS A O 1
ATOM 1974 N N . PRO A 1 259 ? 2.055 12.492 -7.191 1 94.62 259 PRO A N 1
ATOM 1975 C CA . PRO A 1 259 ? 1.846 11.695 -8.406 1 94.62 259 PRO A CA 1
ATOM 1976 C C . PRO A 1 259 ? 2.604 10.367 -8.383 1 94.62 259 PRO A C 1
ATOM 1978 O O . PRO A 1 259 ? 2.512 9.586 -9.328 1 94.62 259 PRO A O 1
ATOM 1981 N N . TYR A 1 260 ? 3.365 10.094 -7.34 1 93.38 260 TYR A N 1
ATOM 1982 C CA . TYR A 1 260 ? 4.125 8.852 -7.227 1 93.38 260 TYR A CA 1
ATOM 1983 C C . TYR A 1 260 ? 4.258 8.43 -5.766 1 93.38 260 TYR A C 1
ATOM 1985 O O . TYR A 1 260 ? 4.148 9.258 -4.859 1 93.38 260 TYR A O 1
ATOM 1993 N N . GLY A 1 261 ? 4.441 7.133 -5.617 1 93.5 261 GLY A N 1
ATOM 1994 C CA . GLY A 1 261 ? 4.852 6.613 -4.324 1 93.5 261 GLY A CA 1
ATOM 1995 C C . GLY A 1 261 ? 3.713 6.535 -3.322 1 93.5 261 GLY A C 1
ATOM 1996 O O . GLY A 1 261 ? 3.938 6.285 -2.137 1 93.5 261 GLY A O 1
ATOM 1997 N N . PHE A 1 262 ? 2.459 6.812 -3.75 1 97.12 262 PHE A N 1
ATOM 1998 C CA . PHE A 1 262 ? 1.315 6.77 -2.848 1 97.12 262 PHE A CA 1
ATOM 1999 C C . PHE A 1 262 ? 0.05 6.367 -3.596 1 97.12 262 PHE A C 1
ATOM 2001 O O . PHE A 1 262 ? -0.17 6.797 -4.73 1 97.12 262 PHE A O 1
ATOM 2008 N N . MET A 1 263 ? -0.718 5.512 -3.029 1 97.69 263 MET A N 1
ATOM 2009 C CA . MET A 1 263 ? -2.059 5.145 -3.475 1 97.69 263 MET A CA 1
ATOM 2010 C C . MET A 1 263 ? -3.074 5.332 -2.354 1 97.69 263 MET A C 1
ATOM 2012 O O . MET A 1 263 ? -2.9 4.801 -1.256 1 97.69 263 MET A O 1
ATOM 2016 N N . ALA A 1 264 ? -4.117 6.043 -2.615 1 97.94 264 ALA A N 1
ATOM 2017 C CA . ALA A 1 264 ? -5.074 6.402 -1.572 1 97.94 264 ALA A CA 1
ATOM 2018 C C . ALA A 1 264 ? -5.984 5.223 -1.237 1 97.94 264 ALA A C 1
ATOM 2020 O O . ALA A 1 264 ? -6.527 4.574 -2.135 1 97.94 264 ALA A O 1
ATOM 2021 N N . PHE A 1 265 ? -6.086 4.875 -0.046 1 97.94 265 PHE A N 1
ATOM 2022 C CA . PHE A 1 265 ? -7.109 4.043 0.58 1 97.94 265 PHE A CA 1
ATOM 2023 C C . PHE A 1 265 ? -7.844 4.816 1.671 1 97.94 265 PHE A C 1
ATOM 2025 O O . PHE A 1 265 ? -7.277 5.727 2.279 1 97.94 265 PHE A O 1
ATOM 2032 N N . TYR A 1 266 ? -9.008 4.535 1.89 1 97.5 266 TYR A N 1
ATOM 2033 C CA . TYR A 1 266 ? -9.82 5.32 2.812 1 97.5 266 TYR A CA 1
ATOM 2034 C C . TYR A 1 266 ? -10.352 4.449 3.943 1 97.5 266 TYR A C 1
ATOM 2036 O O . TYR A 1 266 ? -10.594 3.252 3.756 1 97.5 266 TYR A O 1
ATOM 2044 N N . PRO A 1 267 ? -10.492 5.059 5.121 1 98 267 PRO A N 1
ATOM 2045 C CA . PRO A 1 267 ? -11.055 4.309 6.246 1 98 267 PRO A CA 1
ATOM 2046 C C . PRO A 1 267 ? -12.555 4.074 6.113 1 98 267 PRO A C 1
ATOM 2048 O O . PRO A 1 267 ? -13.195 4.621 5.211 1 98 267 PRO A O 1
ATOM 2051 N N . GLY A 1 268 ? -13.094 3.23 6.906 1 97.88 268 GLY A N 1
ATOM 2052 C CA . GLY A 1 268 ? -14.516 2.934 6.949 1 97.88 268 GLY A CA 1
ATOM 2053 C C . GLY A 1 268 ? -14.922 2.133 8.172 1 97.88 268 GLY A C 1
ATOM 2054 O O . GLY A 1 268 ? -14.133 1.983 9.109 1 97.88 268 GLY A O 1
ATOM 2055 N N . PRO A 1 269 ? -16.156 1.729 8.203 1 97.81 269 PRO A N 1
ATOM 2056 C CA . PRO A 1 269 ? -16.672 1.016 9.375 1 97.81 269 PRO A CA 1
ATOM 2057 C C . PRO A 1 269 ? -16.141 -0.414 9.477 1 97.81 269 PRO A C 1
ATOM 2059 O O . PRO A 1 269 ? -16.438 -1.123 10.438 1 97.81 269 PRO A O 1
ATOM 2062 N N . GLY A 1 270 ? -15.312 -0.777 8.578 1 94.94 2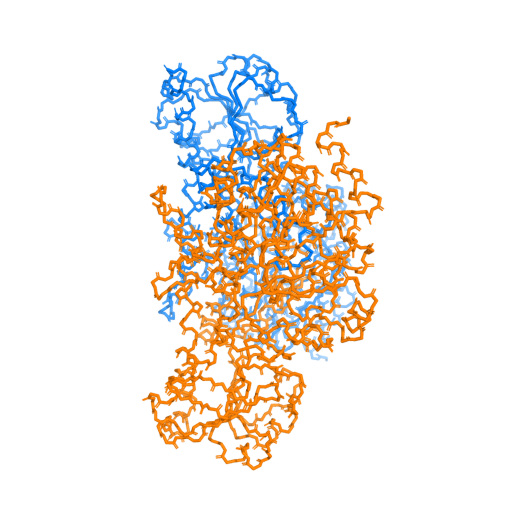70 GLY A N 1
ATOM 2063 C CA . GLY A 1 270 ? -14.75 -2.113 8.469 1 94.94 270 GLY A CA 1
ATOM 2064 C C . GLY A 1 270 ? -14.523 -2.545 7.031 1 94.94 270 GLY A C 1
ATOM 2065 O O . GLY A 1 270 ? -14.742 -1.767 6.102 1 94.94 270 GLY A O 1
ATOM 2066 N N . LEU A 1 271 ? -13.922 -3.709 6.934 1 92 271 LEU A N 1
ATOM 2067 C CA . LEU A 1 271 ? -13.633 -4.285 5.625 1 92 271 LEU A CA 1
ATOM 2068 C C . LEU A 1 271 ? -14.672 -5.336 5.254 1 92 271 LEU A C 1
ATOM 2070 O O . LEU A 1 271 ? -15.062 -6.148 6.094 1 92 271 LEU A O 1
ATOM 2074 N N . GLY A 1 272 ? -15.164 -5.215 4.035 1 89.31 272 GLY A N 1
ATOM 2075 C CA . GLY A 1 272 ? -16.172 -6.176 3.611 1 89.31 272 GLY A CA 1
ATOM 2076 C C . GLY A 1 272 ? -15.93 -6.711 2.213 1 89.31 272 GLY A C 1
ATOM 2077 O O . GLY A 1 272 ? -14.945 -6.352 1.566 1 89.31 272 GLY A O 1
ATOM 2078 N N . GLY A 1 273 ? -16.781 -7.707 1.844 1 84.25 273 GLY A N 1
ATOM 2079 C CA . GLY A 1 273 ? -16.656 -8.367 0.553 1 84.25 273 GLY A CA 1
ATOM 2080 C C . GLY A 1 273 ? -16.016 -9.734 0.643 1 84.25 273 GLY A C 1
ATOM 2081 O O . GLY A 1 273 ? -15.406 -10.078 1.657 1 84.25 273 GLY A O 1
ATOM 2082 N N . HIS A 1 274 ? -16 -10.438 -0.416 1 81.81 274 HIS A N 1
ATOM 2083 C CA . HIS A 1 274 ? -15.633 -11.844 -0.398 1 81.81 274 HIS A CA 1
ATOM 2084 C C . HIS A 1 274 ? -14.141 -12.016 -0.674 1 81.81 274 HIS A C 1
ATOM 2086 O O . HIS A 1 274 ? -13.594 -13.109 -0.481 1 81.81 274 HIS A O 1
ATOM 2092 N N . CYS A 1 275 ? -13.516 -11.008 -1.067 1 85.94 275 CYS A N 1
ATOM 2093 C CA . CYS A 1 275 ? -12.141 -11.219 -1.509 1 85.94 275 CYS A CA 1
ATOM 2094 C C . CYS A 1 275 ? -11.148 -10.688 -0.481 1 85.94 275 CYS A C 1
ATOM 2096 O O . CYS A 1 275 ? -10.344 -11.445 0.063 1 85.94 275 CYS A O 1
ATOM 2098 N N . ILE A 1 276 ? -11.234 -9.438 -0.108 1 88.56 276 ILE A N 1
ATOM 2099 C CA . ILE A 1 276 ? -10.188 -8.758 0.653 1 88.56 276 ILE A CA 1
ATOM 2100 C C . ILE A 1 276 ? -10.172 -9.281 2.088 1 88.56 276 ILE A C 1
ATOM 2102 O O . ILE A 1 276 ? -9.109 -9.578 2.639 1 88.56 276 ILE A O 1
ATOM 2106 N N . PRO A 1 277 ? -11.352 -9.539 2.691 1 87.69 277 PRO A N 1
ATOM 2107 C CA . PRO A 1 277 ? -11.297 -10.062 4.059 1 87.69 277 PRO A CA 1
ATOM 2108 C C . PRO A 1 277 ? -10.883 -11.531 4.113 1 87.69 277 PRO A C 1
ATOM 2110 O O . PRO A 1 277 ? -10.539 -12.039 5.18 1 87.69 277 PRO A O 1
ATOM 2113 N N . ILE A 1 278 ? -10.828 -12.188 2.994 1 87.44 278 ILE A N 1
ATOM 2114 C CA . ILE A 1 278 ? -10.695 -13.641 2.994 1 87.44 278 ILE A CA 1
ATOM 2115 C C . ILE A 1 278 ? -9.352 -14.039 2.389 1 87.44 278 ILE A C 1
ATOM 2117 O O . ILE A 1 278 ? -8.586 -14.781 3.004 1 87.44 278 ILE A O 1
ATOM 2121 N N . ASP A 1 279 ? -8.992 -13.516 1.29 1 91.62 279 ASP A N 1
ATOM 2122 C CA . ASP A 1 279 ? -7.887 -13.969 0.454 1 91.62 279 ASP A CA 1
ATOM 2123 C C . ASP A 1 279 ? -6.57 -13.961 1.231 1 91.62 279 ASP A C 1
ATOM 2125 O O . ASP A 1 279 ? -5.801 -14.922 1.17 1 91.62 279 ASP A O 1
ATOM 2129 N N . PRO A 1 280 ? -6.277 -12.906 1.939 1 94.12 280 PRO A N 1
ATOM 2130 C CA . PRO A 1 280 ? -4.988 -12.891 2.639 1 94.12 280 PRO A CA 1
ATOM 2131 C C . PRO A 1 280 ? -4.828 -14.047 3.615 1 94.12 280 PRO A C 1
ATOM 2133 O O . PRO A 1 280 ? -3.707 -14.492 3.875 1 94.12 280 PRO A O 1
ATOM 2136 N N . PHE A 1 281 ? -5.879 -14.555 4.043 1 93.38 281 PHE A N 1
ATOM 2137 C CA . PHE A 1 281 ? -5.809 -15.586 5.07 1 93.38 281 PHE A CA 1
ATOM 2138 C C . PHE A 1 281 ? -5.598 -16.953 4.441 1 93.38 281 PHE A C 1
ATOM 2140 O O . PHE A 1 281 ? -5.23 -17.922 5.129 1 93.38 281 PHE A O 1
ATOM 2147 N N . TYR A 1 282 ? -5.887 -17.125 3.111 1 93.69 282 TYR A N 1
ATOM 2148 C CA . TYR A 1 282 ? -5.391 -18.297 2.4 1 93.69 282 TYR A CA 1
ATOM 2149 C C . TYR A 1 282 ? -3.879 -18.422 2.551 1 93.69 282 TYR A C 1
ATOM 2151 O O . TYR A 1 282 ? -3.367 -19.516 2.797 1 93.69 282 TYR A O 1
ATOM 2159 N N . LEU A 1 283 ? -3.266 -17.266 2.42 1 94.62 283 LEU A N 1
ATOM 2160 C CA . LEU A 1 283 ? -1.808 -17.234 2.477 1 94.62 283 LEU A CA 1
ATOM 2161 C C . LEU A 1 283 ? -1.313 -17.5 3.893 1 94.62 283 LEU A C 1
ATOM 2163 O O . LEU A 1 283 ? -0.341 -18.234 4.086 1 94.62 283 LEU A O 1
ATOM 2167 N N . THR A 1 284 ? -1.99 -16.891 4.867 1 94.56 284 THR A N 1
ATOM 2168 C CA . THR A 1 284 ? -1.634 -17.125 6.262 1 94.56 284 THR A CA 1
ATOM 2169 C C . THR A 1 284 ? -1.708 -18.609 6.602 1 94.56 284 THR A C 1
ATOM 2171 O O . THR A 1 284 ? -0.812 -19.156 7.258 1 94.56 284 THR A O 1
ATOM 2174 N N . TRP A 1 285 ? -2.746 -19.219 6.172 1 93.44 285 TRP A N 1
ATOM 2175 C CA . TRP A 1 285 ? -2.945 -20.641 6.418 1 93.44 285 TRP A CA 1
ATOM 2176 C C . TRP A 1 285 ? -1.847 -21.453 5.754 1 93.44 285 TRP A C 1
ATOM 2178 O O . TRP A 1 285 ? -1.215 -22.297 6.402 1 93.44 285 TRP A O 1
ATOM 2188 N N . LYS A 1 286 ? -1.589 -21.234 4.465 1 94.88 286 LYS A N 1
ATOM 2189 C CA . LYS A 1 286 ? -0.593 -22 3.717 1 94.88 286 LYS A CA 1
ATOM 2190 C C . LYS A 1 286 ? 0.809 -21.766 4.273 1 94.88 286 LYS A C 1
ATOM 2192 O O . LYS A 1 286 ? 1.639 -22.688 4.285 1 94.88 286 LYS A O 1
ATOM 2197 N N . ALA A 1 287 ? 1.109 -20.578 4.73 1 95.12 287 ALA A N 1
ATOM 2198 C CA . ALA A 1 287 ? 2.412 -20.219 5.277 1 95.12 287 ALA A CA 1
ATOM 2199 C C . ALA A 1 287 ? 2.764 -21.078 6.484 1 95.12 287 ALA A C 1
ATOM 2201 O O . ALA A 1 287 ? 3.939 -21.359 6.73 1 95.12 287 ALA A O 1
ATOM 2202 N N . ARG A 1 288 ? 1.768 -21.531 7.223 1 93.5 288 ARG A N 1
ATOM 2203 C CA . ARG A 1 288 ? 1.993 -22.359 8.398 1 93.5 288 ARG A CA 1
ATOM 2204 C C . ARG A 1 288 ? 2.672 -23.672 8.023 1 93.5 288 ARG A C 1
ATOM 2206 O O . ARG A 1 288 ? 3.473 -24.203 8.797 1 93.5 288 ARG A O 1
ATOM 2213 N N . GLU A 1 289 ? 2.35 -24.188 6.887 1 93.38 289 GLU A N 1
ATOM 2214 C CA . GLU A 1 289 ? 3.016 -25.391 6.391 1 93.38 289 GLU A CA 1
ATOM 2215 C C . GLU A 1 289 ? 4.523 -25.188 6.305 1 93.38 289 GLU A C 1
ATOM 2217 O O . GLU A 1 289 ? 5.289 -26.141 6.367 1 93.38 289 GLU A O 1
ATOM 2222 N N . TYR A 1 290 ? 4.938 -24 6.168 1 94.94 290 TYR A N 1
ATOM 2223 C CA . TYR A 1 290 ? 6.352 -23.672 6.023 1 94.94 290 TYR A CA 1
ATOM 2224 C C . TYR A 1 290 ? 6.902 -23.047 7.297 1 94.94 290 TYR A C 1
ATOM 2226 O O . TYR A 1 290 ? 7.957 -22.406 7.277 1 94.94 290 TYR A O 1
ATOM 2234 N N . ASN A 1 291 ? 6.141 -23.125 8.359 1 94.31 291 ASN A N 1
ATOM 2235 C CA . ASN A 1 291 ? 6.504 -22.609 9.672 1 94.31 291 ASN A CA 1
ATOM 2236 C C . ASN A 1 291 ? 6.758 -21.094 9.617 1 94.31 291 ASN A C 1
ATOM 2238 O O . ASN A 1 291 ? 7.742 -20.609 10.18 1 94.31 291 ASN A O 1
ATOM 2242 N N . TYR A 1 292 ? 5.992 -20.422 8.883 1 93.88 292 TYR A N 1
ATOM 2243 C CA . TYR A 1 292 ? 6.113 -18.969 8.758 1 93.88 292 TYR A CA 1
ATOM 2244 C C . TYR A 1 292 ? 4.82 -18.281 9.18 1 93.88 292 TYR A C 1
ATOM 2246 O O . TYR A 1 292 ? 3.729 -18.703 8.805 1 93.88 292 TYR A O 1
ATOM 2254 N N . HIS A 1 293 ? 4.984 -17.219 9.961 1 92.88 293 HIS A N 1
ATOM 2255 C CA . HIS A 1 293 ? 3.846 -16.422 10.406 1 92.88 293 HIS A CA 1
ATOM 2256 C C . HIS A 1 293 ? 3.754 -15.109 9.641 1 92.88 293 HIS A C 1
ATOM 2258 O O . HIS A 1 293 ? 4.66 -14.281 9.711 1 92.88 293 HIS A O 1
ATOM 2264 N N . THR A 1 294 ? 2.625 -14.961 8.922 1 94.5 294 THR A N 1
ATOM 2265 C CA . THR A 1 294 ? 2.41 -13.719 8.188 1 94.5 294 THR A CA 1
ATOM 2266 C C . THR A 1 294 ? 1.895 -12.625 9.117 1 94.5 294 THR A C 1
ATOM 2268 O O . THR A 1 294 ? 0.692 -12.352 9.156 1 94.5 294 THR A O 1
ATOM 2271 N N . ARG A 1 295 ? 2.758 -11.945 9.719 1 94.94 295 ARG A N 1
ATOM 2272 C CA . ARG A 1 295 ? 2.428 -11.047 10.828 1 94.94 295 ARG A CA 1
ATOM 2273 C C . ARG A 1 295 ? 1.687 -9.812 10.328 1 94.94 295 ARG A C 1
ATOM 2275 O O . ARG A 1 295 ? 0.759 -9.328 10.984 1 94.94 295 ARG A O 1
ATOM 2282 N N . LEU A 1 296 ? 2.064 -9.258 9.188 1 97.12 296 LEU A N 1
ATOM 2283 C CA . LEU A 1 296 ? 1.409 -8.07 8.656 1 97.12 296 LEU A CA 1
ATOM 2284 C C . LEU A 1 296 ? -0.051 -8.359 8.32 1 97.12 296 LEU A C 1
ATOM 2286 O O . LEU A 1 296 ? -0.932 -7.551 8.633 1 97.12 296 LEU A O 1
ATOM 2290 N N . ILE A 1 297 ? -0.322 -9.523 7.695 1 96.31 297 ILE A N 1
ATOM 2291 C CA . ILE A 1 297 ? -1.673 -9.906 7.297 1 96.31 297 ILE A CA 1
ATOM 2292 C C . ILE A 1 297 ? -2.559 -10.031 8.531 1 96.31 297 ILE A C 1
ATOM 2294 O O . ILE A 1 297 ? -3.66 -9.477 8.578 1 96.31 297 ILE A O 1
ATOM 2298 N N . GLU A 1 298 ? -2.031 -10.703 9.523 1 95.44 298 GLU A N 1
ATOM 2299 C CA . GLU A 1 298 ? -2.803 -10.961 10.734 1 95.44 298 GLU A CA 1
ATOM 2300 C C . GLU A 1 298 ? -3.09 -9.672 11.492 1 95.44 298 GLU A C 1
ATOM 2302 O O . GLU A 1 298 ? -4.211 -9.453 11.953 1 95.44 298 GLU A O 1
ATOM 2307 N N . LEU A 1 299 ? -2.078 -8.852 11.609 1 97.38 299 LEU A N 1
ATOM 2308 C CA . LEU A 1 299 ? -2.268 -7.578 12.289 1 97.38 299 LEU A CA 1
ATOM 2309 C C . LEU A 1 299 ? -3.268 -6.703 11.547 1 97.38 299 LEU A C 1
ATOM 2311 O O . LEU A 1 299 ? -4.113 -6.055 12.164 1 97.38 299 LEU A O 1
ATOM 2315 N N . ALA A 1 300 ? -3.178 -6.645 10.219 1 97.5 300 ALA A N 1
ATOM 2316 C CA . ALA A 1 300 ? -4.156 -5.91 9.422 1 97.5 300 ALA A CA 1
ATOM 2317 C C . ALA A 1 300 ? -5.57 -6.426 9.672 1 97.5 300 ALA A C 1
ATOM 2319 O O . ALA A 1 300 ? -6.516 -5.637 9.766 1 97.5 300 ALA A O 1
ATOM 2320 N N . GLY A 1 301 ? -5.711 -7.758 9.75 1 95.75 301 GLY A N 1
ATOM 2321 C CA . GLY A 1 301 ? -7 -8.352 10.07 1 95.75 301 GLY A CA 1
ATOM 2322 C C . GLY A 1 301 ? -7.562 -7.879 11.398 1 95.75 301 GLY A C 1
ATOM 2323 O O . GLY A 1 301 ? -8.75 -7.551 11.492 1 95.75 301 GLY A O 1
ATOM 2324 N N . GLU A 1 302 ? -6.703 -7.797 12.398 1 96.19 302 GLU A N 1
ATOM 2325 C CA . GLU A 1 302 ? -7.113 -7.32 13.719 1 96.19 302 GLU A CA 1
ATOM 2326 C C . GLU A 1 302 ? -7.633 -5.887 13.641 1 96.19 302 GLU A C 1
ATOM 2328 O O . GLU A 1 302 ? -8.68 -5.57 14.219 1 96.19 302 GLU A O 1
ATOM 2333 N N . ILE A 1 303 ? -6.926 -5.039 12.953 1 97.25 303 ILE A N 1
ATOM 2334 C CA . ILE A 1 303 ? -7.277 -3.627 12.844 1 97.25 303 ILE A CA 1
ATOM 2335 C C . ILE A 1 303 ? -8.594 -3.48 12.078 1 97.25 303 ILE A C 1
ATOM 2337 O O . ILE A 1 303 ? -9.523 -2.836 12.555 1 97.25 303 ILE A O 1
ATOM 2341 N N . ASN A 1 304 ? -8.688 -4.109 10.914 1 97.25 304 ASN A N 1
ATOM 2342 C CA . ASN A 1 304 ? -9.883 -4.016 10.078 1 97.25 304 ASN A CA 1
ATOM 2343 C C . ASN A 1 304 ? -11.109 -4.562 10.797 1 97.25 304 ASN A C 1
ATOM 2345 O O . ASN A 1 304 ? -12.188 -3.955 10.75 1 97.25 304 ASN A O 1
ATOM 2349 N N . ASN A 1 305 ? -10.922 -5.648 11.516 1 95.38 305 ASN A N 1
ATOM 2350 C CA . ASN A 1 305 ? -12.039 -6.312 12.18 1 95.38 305 ASN A CA 1
ATOM 2351 C C . ASN A 1 305 ? -12.484 -5.551 13.422 1 95.38 305 ASN A C 1
ATOM 2353 O O . ASN A 1 305 ? -13.57 -5.793 13.945 1 95.38 305 ASN A O 1
ATOM 2357 N N . SER A 1 306 ? -11.68 -4.652 13.883 1 97.38 306 SER A N 1
ATOM 2358 C CA . SER A 1 306 ? -12.008 -3.912 15.094 1 97.38 306 SER A CA 1
ATOM 2359 C C . SER A 1 306 ? -12.844 -2.676 14.781 1 97.38 306 SER A C 1
ATOM 2361 O O . SER A 1 306 ? -13.414 -2.057 15.68 1 97.38 306 SER A O 1
ATOM 2363 N N . MET A 1 307 ? -12.945 -2.322 13.516 1 98.44 307 MET A N 1
ATOM 2364 C CA . MET A 1 307 ? -13.523 -1.038 13.141 1 98.44 307 MET A CA 1
ATOM 2365 C C . MET A 1 307 ? -15.008 -0.981 13.516 1 98.44 307 MET A C 1
ATOM 2367 O O . MET A 1 307 ? -15.492 0.053 13.969 1 98.44 307 MET A O 1
ATOM 2371 N N . PRO A 1 308 ? -15.781 -2.113 13.375 1 98.44 308 PRO A N 1
ATOM 2372 C CA . PRO A 1 308 ? -17.188 -2.041 13.805 1 98.44 308 PRO A CA 1
ATOM 2373 C C . PRO A 1 308 ? -17.328 -1.671 15.281 1 98.44 308 PRO A C 1
ATOM 2375 O O . PRO A 1 308 ? -18.156 -0.832 15.625 1 98.44 308 PRO A O 1
ATOM 2378 N N . GLU A 1 309 ? -16.531 -2.258 16.125 1 98.56 309 GLU A N 1
ATOM 2379 C CA . GLU A 1 309 ? -16.547 -1.914 17.547 1 98.56 309 GLU A CA 1
ATOM 2380 C C . GLU A 1 309 ? -16.156 -0.454 17.766 1 98.56 309 GLU A C 1
ATOM 2382 O O . GLU A 1 309 ? -16.734 0.223 18.625 1 98.56 309 GLU A O 1
ATOM 2387 N N . TYR A 1 310 ? -15.211 -0.038 17.031 1 98.56 310 TYR A N 1
ATOM 2388 C CA . TYR A 1 310 ? -14.797 1.357 17.109 1 98.56 310 TYR A CA 1
ATOM 2389 C C . TYR A 1 310 ? -15.945 2.291 16.75 1 98.56 310 TYR A C 1
ATOM 2391 O O . TYR A 1 310 ? -16.172 3.303 17.406 1 98.56 310 TYR A O 1
ATOM 2399 N N . VAL A 1 311 ? -16.672 1.966 15.672 1 98.62 311 VAL A N 1
ATOM 2400 C CA . VAL A 1 311 ? -17.812 2.758 15.211 1 98.62 311 VAL A CA 1
ATOM 2401 C C . VAL A 1 311 ? -18.859 2.824 16.312 1 98.62 311 VAL A C 1
ATOM 2403 O O . VAL A 1 311 ? -19.406 3.895 16.594 1 98.62 311 VAL A O 1
ATOM 2406 N N . ILE A 1 312 ? -19.125 1.721 16.969 1 98.81 312 ILE A N 1
ATOM 2407 C CA . ILE A 1 312 ? -20.125 1.669 18.031 1 98.81 312 ILE A CA 1
ATOM 2408 C C . ILE A 1 312 ? -19.656 2.506 19.219 1 98.81 312 ILE A C 1
ATOM 2410 O O . ILE A 1 312 ? -20.453 3.248 19.812 1 98.81 312 ILE A O 1
ATOM 2414 N N . THR A 1 313 ? -18.391 2.41 19.516 1 98.62 313 THR A N 1
ATOM 2415 C CA . THR A 1 313 ? -17.828 3.207 20.609 1 98.62 313 THR A CA 1
ATOM 2416 C C . THR A 1 313 ? -17.984 4.699 20.312 1 98.62 313 THR A C 1
ATOM 2418 O O . THR A 1 313 ? -18.391 5.469 21.172 1 98.62 313 THR A O 1
ATOM 2421 N N . ARG A 1 314 ? -17.688 5.109 19.125 1 98.38 314 ARG A N 1
ATOM 2422 C CA . ARG A 1 314 ? -17.812 6.504 18.719 1 98.38 314 ARG A CA 1
ATOM 2423 C C . ARG A 1 314 ? -19.281 6.949 18.75 1 98.38 314 ARG A C 1
ATOM 2425 O O . ARG A 1 314 ? -19.578 8.094 19.094 1 98.38 314 ARG A O 1
ATOM 2432 N N . ALA A 1 315 ? -20.141 6.043 18.328 1 98.5 315 ALA A N 1
ATOM 2433 C CA . ALA A 1 315 ? -21.578 6.336 18.391 1 98.5 315 ALA A CA 1
ATOM 2434 C C . ALA A 1 315 ? -22.016 6.594 19.828 1 98.5 315 ALA A C 1
ATOM 2436 O O . ALA A 1 315 ? -22.719 7.562 20.109 1 98.5 315 ALA A O 1
ATOM 2437 N N . MET A 1 316 ? -21.562 5.766 20.734 1 98.69 316 MET A N 1
ATOM 2438 C CA . MET A 1 316 ? -21.891 5.91 22.156 1 98.69 316 MET A CA 1
ATOM 2439 C C . MET A 1 316 ? -21.359 7.227 22.703 1 98.69 316 MET A C 1
ATOM 2441 O O . MET A 1 316 ? -22.047 7.926 23.438 1 98.69 316 MET A O 1
ATOM 2445 N N . GLN A 1 317 ? -20.141 7.531 22.344 1 97.94 317 GLN A N 1
ATOM 2446 C CA . GLN A 1 317 ? -19.531 8.781 22.781 1 97.94 317 GLN A CA 1
ATOM 2447 C C . GLN A 1 317 ? -20.312 9.984 22.281 1 97.94 317 GLN A C 1
ATOM 2449 O O . GLN A 1 317 ? -20.5 10.961 23 1 97.94 317 GLN A O 1
ATOM 2454 N N . THR A 1 318 ? -20.734 9.883 21.062 1 97.25 318 THR A N 1
ATOM 2455 C CA . THR A 1 318 ? -21.5 10.961 20.438 1 97.25 318 THR A CA 1
ATOM 2456 C C . THR A 1 318 ? -22.828 11.164 21.172 1 97.25 318 THR A C 1
ATOM 2458 O O . THR A 1 318 ? -23.203 12.289 21.5 1 97.25 318 THR A O 1
ATOM 2461 N N . LEU A 1 319 ? -23.531 10.102 21.406 1 98 319 LEU A N 1
ATOM 2462 C CA . LEU A 1 319 ? -24.797 10.164 22.125 1 98 319 LEU A CA 1
ATOM 2463 C C . LEU A 1 319 ? -24.609 10.664 23.547 1 98 319 LEU A C 1
ATOM 2465 O O . LEU A 1 319 ? -25.422 11.43 24.062 1 98 319 LEU A O 1
ATOM 2469 N N . ASN A 1 320 ? -23.531 10.258 24.156 1 97.94 320 ASN A N 1
ATOM 2470 C CA . ASN A 1 320 ? -23.219 10.648 25.531 1 97.94 320 ASN A CA 1
ATOM 2471 C C . ASN A 1 320 ? -23.094 12.164 25.656 1 97.94 320 ASN A C 1
ATOM 2473 O O . ASN A 1 320 ? -23.438 12.734 26.703 1 97.94 320 ASN A O 1
ATOM 2477 N N . GLU A 1 321 ? -22.594 12.812 24.672 1 96.06 321 GLU A N 1
ATOM 2478 C CA . GLU A 1 321 ? -22.469 14.266 24.688 1 96.06 321 GLU A CA 1
ATOM 2479 C C . GLU A 1 321 ? -23.828 14.938 24.859 1 96.06 321 GLU A C 1
ATOM 2481 O O . GLU A 1 321 ? -23.922 16.062 25.359 1 96.06 321 GLU A O 1
ATOM 2486 N N . ASP A 1 322 ? -24.906 14.227 24.5 1 94.56 322 ASP A N 1
ATOM 2487 C CA . ASP A 1 322 ? -26.266 14.758 24.594 1 94.56 322 ASP A CA 1
ATOM 2488 C C . ASP A 1 322 ? -27 14.133 25.781 1 94.56 322 ASP A C 1
ATOM 2490 O O . ASP A 1 322 ? -28.219 14.273 25.906 1 94.56 322 ASP A O 1
ATOM 2494 N N . GLY A 1 323 ? -26.234 13.414 26.562 1 97.19 323 GLY A N 1
ATOM 2495 C CA . GLY A 1 323 ? -26.828 12.789 27.734 1 97.19 323 GLY A CA 1
ATOM 2496 C C . GLY A 1 323 ? -27.688 11.594 27.406 1 97.19 323 GLY A C 1
ATOM 2497 O O . GLY A 1 323 ? -28.609 11.258 28.156 1 97.19 323 GLY A O 1
ATOM 2498 N N . LYS A 1 324 ? -27.438 10.969 26.297 1 97.5 324 LYS A N 1
ATOM 2499 C CA . LYS A 1 324 ? -28.203 9.805 25.875 1 97.5 324 LYS A CA 1
ATOM 2500 C C . LYS A 1 324 ? -27.344 8.547 25.859 1 97.5 324 LYS A C 1
ATOM 2502 O O . LYS A 1 324 ? -26.172 8.594 25.469 1 97.5 324 LYS A O 1
ATOM 2507 N N . ALA A 1 325 ? -27.969 7.488 26.312 1 98.38 325 ALA A N 1
ATOM 2508 C CA . ALA A 1 325 ? -27.344 6.176 26.188 1 98.38 325 ALA A CA 1
ATOM 2509 C C . ALA A 1 325 ? -27.688 5.527 24.844 1 98.38 325 ALA A C 1
ATOM 2511 O O . ALA A 1 325 ? -28.734 5.805 24.266 1 98.38 325 ALA A O 1
ATOM 2512 N N . LEU A 1 326 ? -26.797 4.668 24.391 1 98.62 326 LEU A N 1
ATOM 2513 C CA . LEU A 1 326 ? -27.109 3.904 23.188 1 98.62 326 LEU A CA 1
ATOM 2514 C C . LEU A 1 326 ? -28.312 2.992 23.422 1 98.62 326 LEU A C 1
ATOM 2516 O O . LEU A 1 326 ? -29.125 2.791 22.516 1 98.62 326 LEU A O 1
ATOM 2520 N N . ARG A 1 327 ? -28.281 2.41 24.625 1 98.5 327 ARG A N 1
ATOM 2521 C CA . ARG A 1 327 ? -29.438 1.59 24.984 1 98.5 327 ARG A CA 1
ATOM 2522 C C . ARG A 1 327 ? -30.734 2.396 24.906 1 98.5 327 ARG A C 1
ATOM 2524 O O . ARG A 1 327 ? -30.844 3.459 25.516 1 98.5 327 ARG A O 1
ATOM 2531 N N . GLY A 1 328 ? -31.641 1.934 24.109 1 98.38 328 GLY A N 1
ATOM 2532 C CA . GLY A 1 328 ? -32.938 2.594 23.969 1 98.38 328 GLY A CA 1
ATOM 2533 C C . GLY A 1 328 ? -32.906 3.709 22.938 1 98.38 328 GLY A C 1
ATOM 2534 O O . GLY A 1 328 ? -33.969 4.207 22.547 1 98.38 328 GLY A O 1
ATOM 2535 N N . ALA A 1 329 ? -31.734 4.172 22.516 1 98.62 329 ALA A N 1
ATOM 2536 C CA . ALA A 1 329 ? -31.656 5.223 21.5 1 98.62 329 ALA A CA 1
ATOM 2537 C C . ALA A 1 329 ? -32.156 4.723 20.156 1 98.62 329 ALA A C 1
ATOM 2539 O O . ALA A 1 329 ? -31.938 3.568 19.781 1 98.62 329 ALA A O 1
ATOM 2540 N N . LYS A 1 330 ? -32.875 5.578 19.422 1 98.69 330 LYS A N 1
ATOM 2541 C CA . LYS A 1 330 ? -33.281 5.289 18.047 1 98.69 330 LYS A CA 1
ATOM 2542 C C . LYS A 1 330 ? -32.156 5.559 17.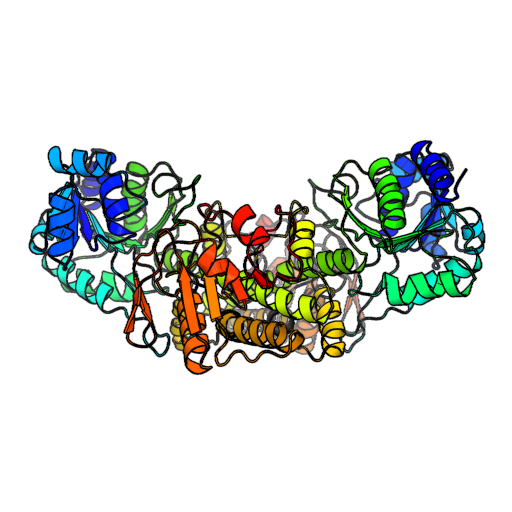062 1 98.69 330 LYS A C 1
ATOM 2544 O O . LYS A 1 330 ? -31.766 6.711 16.859 1 98.69 330 LYS A O 1
ATOM 2549 N N . VAL A 1 331 ? -31.641 4.48 16.453 1 98.81 331 VAL A N 1
ATOM 2550 C CA . VAL A 1 331 ? -30.516 4.613 15.523 1 98.81 331 VAL A CA 1
ATOM 2551 C C . VAL A 1 331 ? -30.969 4.23 14.117 1 98.81 331 VAL A C 1
ATOM 2553 O O . VAL A 1 331 ? -31.469 3.125 13.898 1 98.81 331 VAL A O 1
ATOM 2556 N N . ALA A 1 332 ? -30.859 5.141 13.164 1 98.81 332 ALA A N 1
ATOM 2557 C CA . ALA A 1 332 ? -31.078 4.832 11.75 1 98.81 332 ALA A CA 1
ATOM 2558 C C . ALA A 1 332 ? -29.766 4.492 11.062 1 98.81 332 ALA A C 1
ATOM 2560 O O . ALA A 1 332 ? -28.875 5.34 10.953 1 98.81 332 ALA A O 1
ATOM 2561 N N . VAL A 1 333 ? -29.609 3.271 10.633 1 98.81 333 VAL A N 1
ATOM 2562 C CA . VAL A 1 333 ? -28.422 2.814 9.922 1 98.81 333 VAL A CA 1
ATOM 2563 C C . VAL A 1 333 ? -28.641 2.92 8.414 1 98.81 333 VAL A C 1
ATOM 2565 O O . VAL A 1 333 ? -29.531 2.26 7.867 1 98.81 333 VAL A O 1
ATOM 2568 N N . LEU A 1 334 ? -27.828 3.752 7.781 1 98.75 334 LEU A N 1
ATOM 2569 C CA . LEU A 1 334 ? -27.984 3.961 6.348 1 98.75 334 LEU A CA 1
ATOM 2570 C C . LEU A 1 334 ? -26.969 3.141 5.559 1 98.75 334 LEU A C 1
ATOM 2572 O O . LEU A 1 334 ? -25.797 3.488 5.512 1 98.75 334 LEU A O 1
ATOM 2576 N N . GLY A 1 335 ? -27.484 2.09 4.922 1 98.38 335 GLY A N 1
ATOM 2577 C CA . GLY A 1 335 ? -26.656 1.217 4.102 1 98.38 335 GLY A CA 1
ATOM 2578 C C . GLY A 1 335 ? -26.234 -0.05 4.82 1 98.38 335 GLY A C 1
ATOM 2579 O O . GLY A 1 335 ? -25.797 0.001 5.965 1 98.38 335 GLY A O 1
ATOM 2580 N N . VAL A 1 336 ? -26.328 -1.241 4.148 1 97.56 336 VAL A N 1
ATOM 2581 C CA . VAL A 1 336 ? -25.906 -2.5 4.758 1 97.56 336 VAL A CA 1
ATOM 2582 C C . VAL A 1 336 ? -25 -3.26 3.797 1 97.56 336 VAL A C 1
ATOM 2584 O O . VAL A 1 336 ? -24.156 -4.066 4.223 1 97.56 336 VAL A O 1
ATOM 2587 N N . ALA A 1 337 ? -25.062 -2.963 2.457 1 94.88 337 ALA A N 1
ATOM 2588 C CA . ALA A 1 337 ? -24.156 -3.586 1.491 1 94.88 337 ALA A CA 1
ATOM 2589 C C . ALA A 1 337 ? -22.703 -3.295 1.835 1 94.88 337 ALA A C 1
ATOM 2591 O O . ALA A 1 337 ? -22.391 -2.275 2.459 1 94.88 337 ALA A O 1
ATOM 2592 N N . TYR A 1 338 ? -21.797 -4.215 1.463 1 93.12 338 TYR A N 1
ATOM 2593 C CA . TYR A 1 338 ? -20.422 -4.027 1.887 1 93.12 338 TYR A CA 1
ATOM 2594 C C . TYR A 1 338 ? -19.734 -2.953 1.051 1 93.12 338 TYR A C 1
ATOM 2596 O O . TYR A 1 338 ? -18.656 -2.465 1.415 1 93.12 338 TYR A O 1
ATOM 2604 N N . LYS A 1 339 ? -20.312 -2.617 -0.083 1 90.75 339 LYS A N 1
ATOM 2605 C CA . LYS A 1 339 ? -19.844 -1.599 -1.02 1 90.75 339 LYS A CA 1
ATOM 2606 C C . LYS A 1 339 ? -21 -0.779 -1.565 1 90.75 339 LYS A C 1
ATOM 2608 O O . LYS A 1 339 ? -22.141 -1.259 -1.615 1 90.75 339 LYS A O 1
ATOM 2613 N N . LYS A 1 340 ? -20.703 0.501 -1.899 1 93.44 340 LYS A N 1
ATOM 2614 C CA . LYS A 1 340 ? -21.781 1.376 -2.365 1 93.44 340 LYS A CA 1
ATOM 2615 C C . LYS A 1 340 ? -22.359 0.872 -3.682 1 93.44 340 LYS A C 1
ATOM 2617 O O . LYS A 1 340 ? -21.641 0.355 -4.535 1 93.44 340 LYS A O 1
ATOM 2622 N N . ASP A 1 341 ? -23.672 0.892 -3.836 1 91.88 341 ASP A N 1
ATOM 2623 C CA . ASP A 1 341 ? -24.484 0.774 -5.051 1 91.88 341 ASP A CA 1
ATOM 2624 C C . ASP A 1 341 ? -24.5 -0.667 -5.555 1 91.88 341 ASP A C 1
ATOM 2626 O O . ASP A 1 341 ? -24.531 -0.909 -6.762 1 91.88 341 ASP A O 1
ATOM 2630 N N . ILE A 1 342 ? -24.312 -1.577 -4.637 1 87.56 342 ILE A N 1
ATOM 2631 C CA . ILE A 1 342 ? -24.5 -2.992 -4.926 1 87.56 342 ILE A CA 1
ATOM 2632 C C . ILE A 1 342 ? -25.438 -3.611 -3.887 1 87.56 342 ILE A C 1
ATOM 2634 O O . ILE A 1 342 ? -25.781 -2.969 -2.889 1 87.56 342 ILE A O 1
ATOM 2638 N N . ASP A 1 343 ? -25.906 -4.832 -4.098 1 90 343 ASP A N 1
ATOM 2639 C CA . ASP A 1 343 ? -26.844 -5.492 -3.201 1 90 343 ASP A CA 1
ATOM 2640 C C . ASP A 1 343 ? -26.172 -6.609 -2.412 1 90 343 ASP A C 1
ATOM 2642 O O . ASP A 1 343 ? -26.844 -7.441 -1.801 1 90 343 ASP A O 1
ATOM 2646 N N . ASP A 1 344 ? -24.859 -6.625 -2.428 1 88.25 344 ASP A N 1
ATOM 2647 C CA . ASP A 1 344 ? -24.094 -7.703 -1.805 1 88.25 344 ASP A CA 1
ATOM 2648 C C . ASP A 1 344 ? -23.781 -7.379 -0.345 1 88.25 344 ASP A C 1
ATOM 2650 O O . ASP A 1 344 ? -23.125 -6.379 -0.053 1 88.25 344 ASP A O 1
ATOM 2654 N N . VAL A 1 345 ? -24.266 -8.281 0.544 1 91.94 345 VAL A N 1
ATOM 2655 C CA . VAL A 1 345 ? -24.062 -8.023 1.968 1 91.94 345 VAL A CA 1
ATOM 2656 C C . VAL A 1 345 ? -23.031 -9 2.531 1 91.94 345 VAL A C 1
ATOM 2658 O O . VAL A 1 345 ? -22.797 -9.039 3.742 1 91.94 345 VAL A O 1
ATOM 2661 N N . ARG A 1 346 ? -22.438 -9.836 1.722 1 84.56 346 ARG A N 1
ATOM 2662 C CA . ARG A 1 346 ? -21.5 -10.844 2.195 1 84.56 346 ARG A CA 1
ATOM 2663 C C . ARG A 1 346 ? -20.297 -10.18 2.863 1 84.56 346 ARG A C 1
ATOM 2665 O O . ARG A 1 346 ? -19.641 -9.328 2.268 1 84.56 346 ARG A O 1
ATOM 2672 N N . GLU A 1 347 ? -19.984 -10.539 4.082 1 87.56 347 GLU A N 1
ATOM 2673 C CA . GLU A 1 347 ? -18.875 -10.086 4.918 1 87.56 347 GLU A CA 1
ATOM 2674 C C . GLU A 1 347 ? -18.953 -8.578 5.16 1 87.56 347 GLU A C 1
ATOM 2676 O O . GLU A 1 347 ? -17.938 -7.945 5.457 1 87.56 347 GLU A O 1
ATOM 2681 N N . SER A 1 348 ? -20.188 -8.039 4.965 1 94 348 SER A N 1
ATOM 2682 C CA . SER A 1 348 ? -20.328 -6.613 5.246 1 94 348 SER A CA 1
ATOM 2683 C C . SER A 1 348 ? -20.016 -6.305 6.707 1 94 348 SER A C 1
ATOM 2685 O O . SER A 1 348 ? -20.516 -6.984 7.605 1 94 348 SER A O 1
ATOM 2687 N N . PRO A 1 349 ? -19.219 -5.273 6.91 1 95.62 349 PRO A N 1
ATOM 2688 C CA . PRO A 1 349 ? -18.938 -4.906 8.305 1 95.62 349 PRO A CA 1
ATOM 2689 C C . PRO A 1 349 ? -20.172 -4.414 9.039 1 95.62 349 PRO 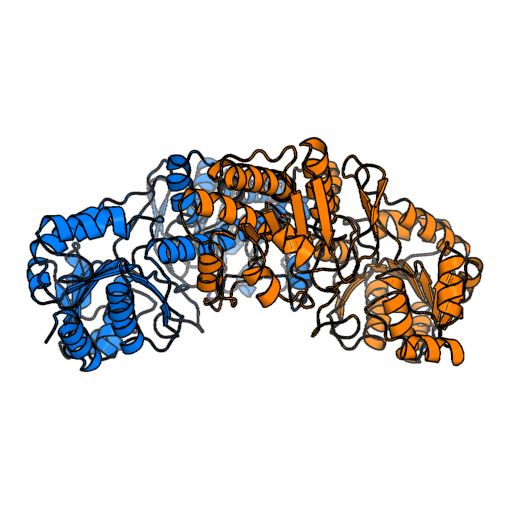A C 1
ATOM 2691 O O . PRO A 1 349 ? -20.188 -4.383 10.273 1 95.62 349 PRO A O 1
ATOM 2694 N N . VAL A 1 350 ? -21.203 -4.066 8.336 1 97 350 VAL A N 1
ATOM 2695 C CA . VAL A 1 350 ? -22.422 -3.529 8.922 1 97 350 VAL A CA 1
ATOM 2696 C C . VAL A 1 350 ? -23.172 -4.637 9.648 1 97 350 VAL A C 1
ATOM 2698 O O . VAL A 1 350 ? -23.938 -4.367 10.578 1 97 350 VAL A O 1
ATOM 2701 N N . LEU A 1 351 ? -22.969 -5.887 9.219 1 96.56 351 LEU A N 1
ATOM 2702 C CA . LEU A 1 351 ? -23.578 -7.004 9.938 1 96.56 351 LEU A CA 1
ATOM 2703 C C . LEU A 1 351 ? -23.125 -7.031 11.391 1 96.56 351 LEU A C 1
ATOM 2705 O O . LEU A 1 351 ? -23.953 -7.199 12.297 1 96.56 351 LEU A O 1
ATOM 2709 N N . LYS A 1 352 ? -21.844 -6.828 11.578 1 96.06 352 LYS A N 1
ATOM 2710 C CA . LYS A 1 352 ? -21.312 -6.781 12.938 1 96.06 352 LYS A CA 1
ATOM 2711 C C . LYS A 1 352 ? -21.797 -5.539 13.68 1 96.06 352 LYS A C 1
ATOM 2713 O O . LYS A 1 352 ? -22.062 -5.59 14.883 1 96.06 352 LYS A O 1
ATOM 2718 N N . ILE A 1 353 ? -21.922 -4.434 13.016 1 98.25 353 ILE A N 1
ATOM 2719 C CA . ILE A 1 353 ? -22.406 -3.195 13.625 1 98.25 353 ILE A CA 1
ATOM 2720 C C . ILE A 1 353 ? -23.844 -3.391 14.125 1 98.25 353 ILE A C 1
ATOM 2722 O O . ILE A 1 353 ? -24.172 -3.004 15.25 1 98.25 353 ILE A O 1
ATOM 2726 N N . VAL A 1 354 ? -24.656 -4.035 13.312 1 97.94 354 VAL A N 1
ATOM 2727 C CA . VAL A 1 354 ? -26.047 -4.309 13.68 1 97.94 354 VAL A CA 1
ATOM 2728 C C . VAL A 1 354 ? -26.078 -5.246 14.883 1 97.94 354 VAL A C 1
ATOM 2730 O O . VAL A 1 354 ? -26.859 -5.051 15.812 1 97.94 354 VAL A O 1
ATOM 2733 N N . GLU A 1 355 ? -25.234 -6.238 14.859 1 97.69 355 GLU A N 1
ATOM 2734 C CA . GLU A 1 355 ? -25.125 -7.152 15.992 1 97.69 355 GLU A CA 1
ATOM 2735 C C . GLU A 1 355 ? -24.781 -6.406 17.281 1 97.69 355 GLU A C 1
ATOM 2737 O O . GLU A 1 355 ? -25.359 -6.672 18.328 1 97.69 355 GLU A O 1
ATOM 2742 N N . LEU A 1 356 ? -23.844 -5.516 17.188 1 98.31 356 LEU A N 1
ATOM 2743 C CA . LEU A 1 356 ? -23.391 -4.746 18.344 1 98.31 356 LEU A CA 1
ATOM 2744 C C . LEU A 1 356 ? -24.469 -3.777 18.812 1 98.31 356 LEU A C 1
ATOM 2746 O O . LEU A 1 356 ? -24.656 -3.58 20.016 1 98.31 356 LEU A O 1
ATOM 2750 N N . LEU A 1 357 ? -25.203 -3.135 17.875 1 98.44 357 LEU A N 1
ATOM 2751 C CA . LEU A 1 357 ? -26.328 -2.281 18.25 1 98.44 357 LEU A CA 1
ATOM 2752 C C . LEU A 1 357 ? -27.375 -3.064 19.031 1 98.44 357 LEU A C 1
ATOM 2754 O O . LEU A 1 357 ? -27.875 -2.59 20.047 1 98.44 357 LEU A O 1
ATOM 2758 N N . GLU A 1 358 ? -27.656 -4.258 18.484 1 97.38 358 GLU A N 1
ATOM 2759 C CA . GLU A 1 358 ? -28.609 -5.133 19.172 1 97.38 358 GLU A CA 1
ATOM 2760 C C . GLU A 1 358 ? -28.125 -5.52 20.562 1 97.38 358 GLU A C 1
ATOM 2762 O O . GLU A 1 358 ? -28.875 -5.441 21.531 1 97.38 358 GLU A O 1
ATOM 2767 N N . HIS A 1 359 ? -26.906 -5.91 20.641 1 97.56 359 HIS A N 1
ATOM 2768 C CA . HIS A 1 359 ? -26.297 -6.348 21.891 1 97.56 359 HIS A CA 1
ATOM 2769 C C . HIS A 1 359 ? -26.344 -5.246 22.953 1 97.56 359 HIS A C 1
ATOM 2771 O O . HIS A 1 359 ? -26.578 -5.523 24.125 1 97.56 359 HIS A O 1
ATOM 2777 N N . HIS A 1 360 ? -26.188 -4.012 22.516 1 98.25 360 HIS A N 1
ATOM 2778 C CA . HIS A 1 360 ? -26.156 -2.893 23.453 1 98.25 360 HIS A CA 1
ATOM 2779 C C . HIS A 1 360 ? -27.547 -2.307 23.672 1 98.25 360 HIS A C 1
ATOM 2781 O O . HIS A 1 360 ? -27.703 -1.324 24.406 1 98.25 360 HIS A O 1
ATOM 2787 N N . GLY A 1 361 ? -28.531 -2.85 23 1 98.06 361 GLY A N 1
ATOM 2788 C CA . GLY A 1 361 ? -29.922 -2.537 23.312 1 98.06 361 GLY A CA 1
ATOM 2789 C C . GLY A 1 361 ? -30.438 -1.327 22.547 1 98.06 361 GLY A C 1
ATOM 2790 O O . GLY A 1 361 ? -31.391 -0.675 22.984 1 98.06 361 GLY A O 1
ATOM 2791 N N . ALA A 1 362 ? -29.828 -0.973 21.453 1 98.5 362 ALA A N 1
ATOM 2792 C CA . ALA A 1 362 ? -30.312 0.139 20.641 1 98.5 362 ALA A CA 1
ATOM 2793 C C . ALA A 1 362 ? -31.594 -0.237 19.906 1 98.5 362 ALA A C 1
ATOM 2795 O O . ALA A 1 362 ? -31.828 -1.412 19.609 1 98.5 362 ALA A O 1
ATOM 2796 N N . ASP A 1 363 ? -32.469 0.721 19.719 1 98.44 363 ASP A N 1
ATOM 2797 C CA . ASP A 1 363 ? -33.594 0.601 18.797 1 98.44 363 ASP A CA 1
ATOM 2798 C C . ASP A 1 363 ? -33.219 1.02 17.391 1 98.44 363 ASP A C 1
ATOM 2800 O O . ASP A 1 363 ? -33.312 2.193 17.031 1 98.44 363 ASP A O 1
ATOM 2804 N N . TYR A 1 364 ? -32.781 0.036 16.562 1 98.19 364 TYR A N 1
ATOM 2805 C CA . TYR A 1 364 ? -32.219 0.414 15.289 1 98.19 364 TYR A CA 1
ATOM 2806 C C . TYR A 1 364 ? -33.125 0.055 14.133 1 98.19 364 TYR A C 1
ATOM 2808 O O . TYR A 1 364 ? -33.938 -0.888 14.234 1 98.19 364 TYR A O 1
ATOM 2816 N N . THR A 1 365 ? -33.094 0.862 13.109 1 98.44 365 THR A N 1
ATOM 2817 C CA . THR A 1 365 ? -33.719 0.646 11.82 1 98.44 365 THR A CA 1
ATOM 2818 C C . THR A 1 365 ? -32.688 0.752 10.688 1 98.44 365 THR A C 1
ATOM 2820 O O . THR A 1 365 ? -31.844 1.635 10.703 1 98.44 365 THR A O 1
ATOM 2823 N N . VAL A 1 366 ? -32.781 -0.185 9.75 1 98.5 366 VAL A N 1
ATOM 2824 C CA . VAL A 1 366 ? -31.797 -0.209 8.68 1 98.5 366 VAL A CA 1
ATOM 2825 C C . VAL A 1 366 ? -32.438 0.202 7.363 1 98.5 366 VAL A C 1
ATOM 2827 O O . VAL A 1 366 ? -33.531 -0.264 7.035 1 98.5 366 VAL A O 1
ATOM 2830 N N . VAL A 1 367 ? -31.797 1.111 6.715 1 98.69 367 VAL A N 1
ATOM 2831 C CA . VAL A 1 367 ? -32.219 1.57 5.395 1 98.69 367 VAL A CA 1
ATOM 2832 C C . VAL A 1 367 ? -31.188 1.141 4.348 1 98.69 367 VAL A C 1
ATOM 2834 O O . VAL A 1 367 ? -29.984 1.339 4.531 1 98.69 367 VAL A O 1
ATOM 2837 N N . ASP A 1 368 ? -31.625 0.541 3.273 1 98.38 368 ASP A N 1
ATOM 2838 C CA . ASP A 1 368 ? -30.781 0.26 2.117 1 98.38 368 ASP A CA 1
ATOM 2839 C C . ASP A 1 368 ? -31.609 0.171 0.839 1 98.38 368 ASP A C 1
ATOM 2841 O O . ASP A 1 368 ? -32.5 -0.663 0.737 1 98.38 368 ASP A O 1
ATOM 2845 N N . PRO A 1 369 ? -31.281 0.965 -0.126 1 97.44 369 PRO A N 1
ATOM 2846 C CA . PRO A 1 369 ? -32.094 0.962 -1.343 1 97.44 369 PRO A CA 1
ATOM 2847 C C . PRO A 1 369 ? -31.859 -0.273 -2.209 1 97.44 369 PRO A C 1
ATOM 2849 O O . PRO A 1 369 ? -32.656 -0.57 -3.1 1 97.44 369 PRO A O 1
ATOM 2852 N N . TYR A 1 370 ? -30.781 -1.002 -1.972 1 94.5 370 TYR A N 1
ATOM 2853 C CA . TYR A 1 370 ? -30.422 -2.127 -2.83 1 94.5 370 TYR A CA 1
ATOM 2854 C C . TYR A 1 370 ? -30.688 -3.453 -2.129 1 94.5 370 TYR A C 1
ATOM 2856 O O . TYR A 1 370 ? -30.797 -4.496 -2.779 1 94.5 370 TYR A O 1
ATOM 2864 N N . VAL A 1 371 ? -30.766 -3.414 -0.853 1 96.5 371 VAL A N 1
ATOM 2865 C CA . VAL A 1 371 ? -30.906 -4.625 -0.054 1 96.5 371 VAL A CA 1
ATOM 2866 C C . VAL A 1 371 ? -32.25 -4.617 0.654 1 96.5 371 VAL A C 1
ATOM 2868 O O . VAL A 1 371 ? -32.5 -3.82 1.569 1 96.5 371 VAL A O 1
ATOM 2871 N N . LYS A 1 372 ? -33.094 -5.504 0.362 1 95.88 372 LYS A N 1
ATOM 2872 C CA . LYS A 1 372 ? -34.438 -5.531 0.919 1 95.88 372 LYS A CA 1
ATOM 2873 C C . LYS A 1 372 ? -34.469 -6.191 2.295 1 95.88 372 LYS A C 1
ATOM 2875 O O . LYS A 1 372 ? -35.281 -5.828 3.154 1 95.88 372 LYS A O 1
ATOM 2880 N N . SER A 1 373 ? -33.656 -7.215 2.377 1 96.44 373 SER A N 1
ATOM 2881 C CA . SER A 1 373 ? -33.531 -7.918 3.648 1 96.44 373 SER A CA 1
ATOM 2882 C C . SER A 1 373 ? -32.156 -8.609 3.76 1 96.44 373 SER A C 1
ATOM 2884 O O . SER A 1 373 ? -31.469 -8.773 2.76 1 96.44 373 SER A O 1
ATOM 2886 N N . PHE A 1 374 ? -31.812 -8.875 4.938 1 95.69 374 PHE A N 1
ATOM 2887 C CA . PHE A 1 374 ? -30.562 -9.578 5.207 1 95.69 374 PHE A CA 1
ATOM 2888 C C . PHE A 1 374 ? -30.641 -10.328 6.531 1 95.69 374 PHE A C 1
ATOM 2890 O O . PHE A 1 374 ? -31.594 -10.148 7.297 1 95.69 374 PHE A O 1
ATOM 2897 N N . ARG A 1 375 ? -29.734 -11.211 6.703 1 93.12 375 ARG A N 1
ATOM 2898 C CA . ARG A 1 375 ? -29.719 -11.992 7.938 1 93.12 375 ARG A CA 1
ATOM 2899 C C . ARG A 1 375 ? -28.625 -11.5 8.883 1 93.12 375 ARG A C 1
ATOM 2901 O O . ARG A 1 375 ? -27.5 -11.258 8.453 1 93.12 375 ARG A O 1
ATOM 2908 N N . SER A 1 376 ? -28.938 -11.242 10.047 1 90.38 376 SER A N 1
ATOM 2909 C CA . SER A 1 376 ? -28.062 -10.891 11.148 1 90.38 376 SER A CA 1
ATOM 2910 C C . SER A 1 376 ? -28.719 -11.172 12.5 1 90.38 376 SER A C 1
ATOM 2912 O O . SER A 1 376 ? -29.953 -11.258 12.586 1 90.38 376 SER A O 1
ATOM 2914 N N . CYS A 1 377 ? -27.859 -11.469 13.547 1 87.62 377 CYS A N 1
ATOM 2915 C CA . CYS A 1 377 ? -28.391 -11.75 14.875 1 87.62 377 CYS A CA 1
ATOM 2916 C C . CYS A 1 377 ? -29.375 -12.922 14.836 1 87.62 377 CYS A C 1
ATOM 2918 O O . CYS A 1 377 ? -30.406 -12.898 15.516 1 87.62 377 CYS A O 1
ATOM 2920 N N . ASN A 1 378 ? -29.156 -13.781 13.977 1 87.12 378 ASN A N 1
ATOM 2921 C CA . ASN A 1 378 ? -29.938 -14.992 13.82 1 87.12 378 ASN A CA 1
ATOM 2922 C C . ASN A 1 378 ? -31.391 -14.68 13.43 1 87.12 378 ASN A C 1
ATOM 2924 O O . ASN A 1 378 ? -32.312 -15.375 13.836 1 87.12 378 ASN A O 1
ATOM 2928 N N . GLN A 1 379 ? -31.578 -13.586 12.812 1 92 379 GLN A N 1
ATOM 2929 C CA . GLN A 1 379 ? -32.906 -13.211 12.344 1 92 379 GLN A CA 1
ATOM 2930 C C . GLN A 1 379 ? -32.844 -12.531 10.984 1 92 379 GLN A C 1
ATOM 2932 O O . GLN A 1 379 ? -31.766 -12.086 10.562 1 92 379 GLN A O 1
ATOM 2937 N N . LYS A 1 380 ? -33.938 -12.57 10.344 1 95.5 380 LYS A N 1
ATOM 2938 C CA . LYS A 1 380 ? -34.094 -11.805 9.109 1 95.5 380 LYS A CA 1
ATOM 2939 C C . LYS A 1 380 ? -34.469 -10.359 9.398 1 95.5 380 LYS A C 1
ATOM 2941 O O . LYS A 1 380 ? -35.438 -10.094 10.102 1 95.5 380 LYS A O 1
ATOM 2946 N N . ILE A 1 381 ? -33.719 -9.492 8.953 1 96.38 381 ILE A N 1
ATOM 2947 C CA . ILE A 1 381 ? -33.938 -8.062 9.148 1 96.38 381 ILE A CA 1
ATOM 2948 C C . ILE A 1 381 ? -34.406 -7.434 7.832 1 96.38 381 ILE A C 1
ATOM 2950 O O . ILE A 1 381 ? -33.75 -7.613 6.797 1 96.38 381 ILE A O 1
ATOM 2954 N N . GLU A 1 382 ? -35.5 -6.824 7.844 1 97.31 382 GLU A N 1
ATOM 2955 C CA . GLU A 1 382 ? -36 -6.121 6.668 1 97.31 382 GLU A CA 1
ATOM 2956 C C . GLU A 1 382 ? -35.562 -4.656 6.672 1 97.31 382 GLU A C 1
ATOM 2958 O O . GLU A 1 382 ? -35.656 -3.988 7.707 1 97.31 382 GLU A O 1
ATOM 2963 N N . THR A 1 383 ? -35.125 -4.191 5.551 1 98.19 383 THR A N 1
ATOM 2964 C CA . THR A 1 383 ? -34.781 -2.777 5.43 1 98.19 383 THR A CA 1
ATOM 2965 C C . THR A 1 383 ? -36 -1.942 5.137 1 98.19 383 THR A C 1
ATOM 2967 O O . THR A 1 383 ? -37.031 -2.475 4.699 1 98.19 383 THR A O 1
ATOM 2970 N N . VAL A 1 384 ? -35.969 -0.744 5.484 1 98.19 384 VAL A N 1
ATOM 2971 C CA . VAL A 1 384 ? -37.094 0.151 5.23 1 98.19 384 VAL A CA 1
ATOM 2972 C C . VAL A 1 384 ? -36.656 1.267 4.281 1 98.19 384 VAL A C 1
ATOM 2974 O O . VAL A 1 384 ? -35.469 1.405 3.973 1 98.19 384 VAL A O 1
ATOM 2977 N N . GLU A 1 385 ? -37.594 1.976 3.756 1 97.56 385 GLU A N 1
ATOM 2978 C CA . GLU A 1 385 ? -37.312 3.121 2.898 1 97.56 385 GLU A CA 1
ATOM 2979 C C . GLU A 1 385 ? -36.875 4.332 3.721 1 97.56 385 GLU A C 1
ATOM 2981 O O . GLU A 1 385 ? -37.375 4.535 4.836 1 97.56 385 GLU A O 1
ATOM 2986 N N . LEU A 1 386 ? -36 5.047 3.148 1 98.12 386 LEU A N 1
ATOM 2987 C CA . LEU A 1 386 ? -35.562 6.305 3.764 1 98.12 386 LEU A CA 1
ATOM 2988 C C . LEU A 1 386 ? -36.719 7.297 3.799 1 98.12 386 LEU A C 1
ATOM 2990 O O . LEU A 1 386 ? -37.406 7.488 2.797 1 98.12 386 LEU A O 1
ATOM 2994 N N . SER A 1 387 ? -37 7.871 4.973 1 98.06 387 SER A N 1
ATOM 2995 C CA . SER A 1 387 ? -38.062 8.859 5.098 1 98.06 387 SER A CA 1
ATOM 2996 C C . SER A 1 387 ? -37.656 9.984 6.047 1 98.06 387 SER A C 1
ATOM 2998 O O . SER A 1 387 ? -36.75 9.812 6.879 1 98.06 387 SER A O 1
ATOM 3000 N N . LYS A 1 388 ? -38.281 11.094 5.871 1 97.88 388 LYS A N 1
ATOM 3001 C CA . LYS A 1 388 ? -38.062 12.227 6.77 1 97.88 388 LYS A CA 1
ATOM 3002 C C . LYS A 1 388 ? -38.438 11.867 8.203 1 97.88 388 LYS A C 1
ATOM 3004 O O . LYS A 1 388 ? -37.75 12.258 9.141 1 97.88 388 LYS A O 1
ATOM 3009 N N . GLU A 1 389 ? -39.469 11.203 8.336 1 98.12 389 GLU A N 1
ATOM 3010 C CA . GLU A 1 389 ? -39.938 10.805 9.664 1 98.12 389 GLU A CA 1
ATOM 3011 C C . GLU A 1 389 ? -38.906 9.961 10.391 1 98.12 389 GLU A C 1
ATOM 3013 O O . GLU A 1 389 ? -38.625 10.195 11.562 1 98.12 389 GLU A O 1
ATOM 3018 N N . LEU A 1 390 ? -38.344 8.992 9.68 1 98.31 390 LEU A N 1
ATOM 3019 C CA . LEU A 1 390 ? -37.312 8.141 10.258 1 98.31 390 LEU A CA 1
ATOM 3020 C C . LEU A 1 390 ? -36.125 8.977 10.727 1 98.31 390 LEU A C 1
ATOM 3022 O O . LEU A 1 390 ? -35.625 8.781 11.836 1 98.31 390 LEU A O 1
ATOM 3026 N N . LEU A 1 391 ? -35.688 9.875 9.883 1 97.88 391 LEU A N 1
ATOM 3027 C CA . LEU A 1 391 ? -34.562 10.719 10.18 1 97.88 391 LEU A CA 1
ATOM 3028 C C . LEU A 1 391 ? -34.844 11.641 11.359 1 97.88 391 LEU A C 1
ATOM 3030 O O . LEU A 1 391 ? -34 11.789 12.258 1 97.88 391 LEU A O 1
ATOM 3034 N N . ASN A 1 392 ? -36.062 12.219 11.422 1 96.88 392 ASN A N 1
ATOM 3035 C CA . ASN A 1 392 ? -36.438 13.148 12.484 1 96.88 392 ASN A CA 1
ATOM 3036 C C . ASN A 1 392 ? -36.531 12.445 13.836 1 96.88 392 ASN A C 1
ATOM 3038 O O . ASN A 1 392 ? -36.25 13.047 14.875 1 96.88 392 ASN A O 1
ATOM 3042 N N . GLU A 1 393 ? -36.938 11.273 13.789 1 97.69 393 GLU A N 1
ATOM 3043 C CA . GLU A 1 393 ? -37.188 10.539 15.023 1 97.69 393 GLU A CA 1
ATOM 3044 C C . GLU A 1 393 ? -35.875 9.914 15.555 1 97.69 393 GLU A C 1
ATOM 3046 O O . GLU A 1 393 ? -35.812 9.562 16.734 1 97.69 393 GLU A O 1
ATOM 3051 N N . ALA A 1 394 ? -34.906 9.742 14.711 1 98.06 394 ALA A N 1
ATOM 3052 C CA . ALA A 1 394 ? -33.656 9.07 15.094 1 98.06 394 ALA A CA 1
ATOM 3053 C C . ALA A 1 394 ? -32.844 9.93 16.047 1 98.06 394 ALA A C 1
ATOM 3055 O O . ALA A 1 394 ? -32.75 11.148 15.875 1 98.06 394 ALA A O 1
ATOM 3056 N N . ASP A 1 395 ? -32.281 9.32 17.109 1 98 395 ASP A N 1
ATOM 3057 C CA . ASP A 1 395 ? -31.328 9.977 17.984 1 98 395 ASP A CA 1
ATOM 3058 C C . ASP A 1 395 ? -29.953 10.07 17.312 1 98 395 ASP A C 1
ATOM 3060 O O . ASP A 1 395 ? -29.156 10.953 17.625 1 98 395 ASP A O 1
ATOM 3064 N N . LEU A 1 396 ? -29.688 9.172 16.422 1 98.25 396 LEU A N 1
ATOM 3065 C CA . LEU A 1 396 ? -28.438 9.094 15.68 1 98.25 396 LEU A CA 1
ATOM 3066 C C . LEU A 1 396 ? -28.656 8.484 14.297 1 98.25 396 LEU A C 1
ATOM 3068 O O . LEU A 1 396 ? -29.297 7.434 14.172 1 98.25 396 LEU A O 1
ATOM 3072 N N . VAL A 1 397 ? -28.234 9.172 13.273 1 98.5 397 VAL A N 1
ATOM 3073 C CA . VAL A 1 397 ? -28.172 8.625 11.922 1 98.5 397 VAL A CA 1
ATOM 3074 C C . VAL A 1 397 ? -26.734 8.172 11.617 1 98.5 397 VAL A C 1
ATOM 3076 O O . VAL A 1 397 ? -25.812 8.977 11.641 1 98.5 397 VAL A O 1
ATOM 3079 N N . LEU A 1 398 ? -26.562 6.887 11.398 1 98.69 398 LEU A N 1
ATOM 3080 C CA . LEU A 1 398 ? -25.266 6.273 11.133 1 98.69 398 LEU A CA 1
ATOM 3081 C C . LEU A 1 398 ? -25.125 5.902 9.664 1 98.69 398 LEU A C 1
ATOM 3083 O O . LEU A 1 398 ? -25.812 5 9.18 1 98.69 398 LEU A O 1
ATOM 3087 N N . VAL A 1 399 ? -24.25 6.598 8.93 1 98.5 399 VAL A N 1
ATOM 3088 C CA . VAL A 1 399 ? -24 6.281 7.531 1 98.5 399 VAL A CA 1
ATOM 3089 C C . VAL A 1 399 ? -22.891 5.227 7.426 1 98.5 399 VAL A C 1
ATOM 3091 O O . VAL A 1 399 ? -21.734 5.508 7.723 1 98.5 399 VAL A O 1
ATOM 3094 N N . THR A 1 400 ? -23.25 4.031 6.941 1 98.5 400 THR A N 1
ATOM 3095 C CA . THR A 1 400 ? -22.312 2.926 6.945 1 98.5 400 THR A CA 1
ATOM 3096 C C . THR A 1 400 ? -21.953 2.516 5.52 1 98.5 400 THR A C 1
ATOM 3098 O O . THR A 1 400 ? -20.859 1.997 5.27 1 98.5 400 THR A O 1
ATOM 3101 N N . THR A 1 401 ? -22.812 2.564 4.598 1 98.06 401 THR A N 1
ATOM 3102 C CA . THR A 1 401 ? -22.547 2.402 3.172 1 98.06 401 THR A CA 1
ATOM 3103 C C . THR A 1 401 ? -23.062 3.607 2.387 1 98.06 401 THR A C 1
ATOM 3105 O O . THR A 1 401 ? -24.25 3.928 2.439 1 98.06 401 THR A O 1
ATOM 3108 N N . ASP A 1 402 ? -22.234 4.262 1.646 1 97.62 402 ASP A N 1
ATOM 3109 C CA . ASP A 1 402 ? -22.531 5.555 1.035 1 97.62 402 ASP A CA 1
ATOM 3110 C C . ASP A 1 402 ? -23.156 5.371 -0.348 1 97.62 402 ASP A C 1
ATOM 3112 O O . ASP A 1 402 ? -22.672 5.938 -1.33 1 97.62 402 ASP A O 1
ATOM 3116 N N . HIS A 1 403 ? -24.328 4.766 -0.376 1 97.62 403 HIS A N 1
ATOM 3117 C CA . HIS A 1 403 ? -25.031 4.59 -1.641 1 97.62 403 HIS A CA 1
ATOM 3118 C C . HIS A 1 403 ? -25.312 5.938 -2.305 1 97.62 403 HIS A C 1
ATOM 3120 O O . HIS A 1 403 ? -25.656 6.906 -1.628 1 97.62 403 HIS A O 1
ATOM 3126 N N . THR A 1 404 ? -25.156 5.945 -3.623 1 95.69 404 THR A N 1
ATOM 3127 C CA . THR A 1 404 ? -25.391 7.164 -4.391 1 95.69 404 THR A CA 1
ATOM 3128 C C . THR A 1 404 ? -26.859 7.57 -4.348 1 95.69 404 THR A C 1
ATOM 3130 O O . THR A 1 404 ? -27.172 8.758 -4.391 1 95.69 404 THR A O 1
ATOM 3133 N N . ASP A 1 405 ? -27.734 6.629 -4.18 1 95.44 405 ASP A N 1
ATOM 3134 C CA . ASP A 1 405 ? -29.172 6.836 -4.254 1 95.44 405 ASP A CA 1
ATOM 3135 C C . ASP A 1 405 ? -29.688 7.574 -3.02 1 95.44 405 ASP A C 1
ATOM 3137 O O . ASP A 1 405 ? -30.812 8.062 -3.006 1 95.44 405 ASP A O 1
ATOM 3141 N N . PHE A 1 406 ? -28.938 7.707 -1.996 1 97.56 406 PHE A N 1
ATOM 3142 C CA . PHE A 1 406 ? -29.391 8.398 -0.794 1 97.56 406 PHE A CA 1
ATOM 3143 C C . PHE A 1 406 ? -29.516 9.898 -1.049 1 97.56 406 PHE A C 1
ATOM 3145 O O . PHE A 1 406 ? -28.672 10.492 -1.718 1 97.56 406 PHE A O 1
ATOM 3152 N N . ASP A 1 407 ? -30.609 10.469 -0.619 1 97.06 407 ASP A N 1
ATOM 3153 C CA . ASP A 1 407 ? -30.75 11.922 -0.621 1 97.06 407 ASP A CA 1
ATOM 3154 C C . ASP A 1 407 ? -29.984 12.555 0.538 1 97.06 407 ASP A C 1
ATOM 3156 O O . ASP A 1 407 ? -30.578 12.867 1.577 1 97.06 407 ASP A O 1
ATOM 3160 N N . TYR A 1 408 ? -28.75 12.844 0.333 1 97 408 TYR A N 1
ATOM 3161 C CA . TYR A 1 408 ? -27.875 13.297 1.4 1 97 408 TYR A CA 1
ATOM 3162 C C . TYR A 1 408 ? -28.266 14.688 1.88 1 97 408 TYR A C 1
ATOM 3164 O O . TYR A 1 408 ? -28.031 15.039 3.039 1 97 408 TYR A O 1
ATOM 3172 N N . GLU A 1 409 ? -28.828 15.5 0.998 1 96.38 409 GLU A N 1
ATOM 3173 C CA . GLU A 1 409 ? -29.344 16.797 1.422 1 96.38 409 GLU A CA 1
ATOM 3174 C C . GLU A 1 409 ? -30.453 16.641 2.443 1 96.38 409 GLU A C 1
ATOM 3176 O O . GLU A 1 409 ? -30.469 17.328 3.469 1 96.38 409 GLU A O 1
ATOM 3181 N N . MET A 1 410 ? -31.359 15.75 2.115 1 96.5 410 MET A N 1
ATOM 3182 C CA . MET A 1 410 ? -32.469 15.461 3.043 1 96.5 410 MET A CA 1
ATOM 3183 C C . MET A 1 410 ? -31.922 14.891 4.352 1 96.5 410 MET A C 1
ATOM 3185 O O . MET A 1 410 ? -32.375 15.273 5.434 1 96.5 410 MET A O 1
ATOM 3189 N N . ILE A 1 411 ? -30.969 14 4.266 1 97.56 411 ILE A N 1
ATOM 3190 C CA . ILE A 1 411 ? -30.375 13.391 5.441 1 97.56 411 ILE A CA 1
ATOM 3191 C C . ILE A 1 411 ? -29.75 14.469 6.328 1 97.56 411 ILE A C 1
ATOM 3193 O O . ILE A 1 411 ? -29.969 14.484 7.543 1 97.56 411 ILE A O 1
ATOM 3197 N N . ALA A 1 412 ? -29.031 15.375 5.746 1 96.69 412 ALA A N 1
ATOM 3198 C CA . ALA A 1 412 ? -28.375 16.453 6.477 1 96.69 412 ALA A CA 1
ATOM 3199 C C . ALA A 1 412 ? -29.406 17.375 7.137 1 96.69 412 ALA A C 1
ATOM 3201 O O . ALA A 1 412 ? -29.234 17.766 8.289 1 96.69 412 ALA A O 1
ATOM 3202 N N . LYS A 1 413 ? -30.422 17.672 6.449 1 95.12 413 LYS A N 1
ATOM 3203 C CA . LYS A 1 413 ? -31.422 18.625 6.898 1 95.12 413 LYS A CA 1
ATOM 3204 C C . LYS A 1 413 ? -32.281 18.047 8.008 1 95.12 413 LYS A C 1
ATOM 3206 O O . LYS A 1 413 ? -32.625 18.75 8.969 1 95.12 413 LYS A O 1
ATOM 3211 N N . GLU A 1 414 ? -32.625 16.828 7.918 1 96 414 GLU A N 1
ATOM 3212 C CA . GLU A 1 414 ? -33.688 16.266 8.766 1 96 414 GLU A CA 1
ATOM 3213 C C . GLU A 1 414 ? -33.094 15.57 9.984 1 96 414 GLU A C 1
ATOM 3215 O O . GLU A 1 414 ? -33.812 15.297 10.953 1 96 414 GLU A O 1
ATOM 3220 N N . SER A 1 415 ? -31.781 15.234 9.992 1 96.25 415 SER A N 1
ATOM 3221 C CA . SER A 1 415 ? -31.172 14.461 11.07 1 96.25 415 SER A CA 1
ATOM 3222 C C . SER A 1 415 ? -30.656 15.375 12.18 1 96.25 415 SER A C 1
ATOM 3224 O O . SER A 1 415 ? -30.125 16.453 11.906 1 96.25 415 SER A O 1
ATOM 3226 N N . LYS A 1 416 ? -30.797 14.93 13.43 1 94.5 416 LYS A N 1
ATOM 3227 C CA . LYS A 1 416 ? -30.281 15.664 14.578 1 94.5 416 LYS A CA 1
ATOM 3228 C C . LYS A 1 416 ? -28.766 15.453 14.727 1 94.5 416 LYS A C 1
ATOM 3230 O O . LYS A 1 416 ? -28.031 16.406 14.953 1 94.5 416 LYS A O 1
ATOM 3235 N N . VAL A 1 417 ? -28.406 14.234 14.711 1 96.38 417 VAL A N 1
ATOM 3236 C CA . VAL A 1 417 ? -27.016 13.82 14.867 1 96.38 417 VAL A CA 1
ATOM 3237 C C . VAL A 1 417 ? -26.641 12.828 13.766 1 96.38 417 VAL A C 1
ATOM 3239 O O . VAL A 1 417 ? -27.359 11.844 13.547 1 96.38 417 VAL A O 1
ATOM 3242 N N . ILE A 1 418 ? -25.547 13.109 13.008 1 97.81 418 ILE A N 1
ATOM 3243 C CA . ILE A 1 418 ? -25.109 12.203 11.945 1 97.81 418 ILE A CA 1
ATOM 3244 C C . ILE A 1 418 ? -23.688 11.727 12.25 1 97.81 418 ILE A C 1
ATOM 3246 O O . ILE A 1 418 ? -22.797 12.531 12.516 1 97.81 418 ILE A O 1
ATOM 3250 N N . PHE A 1 419 ? -23.484 10.461 12.328 1 98.25 419 PHE A N 1
ATOM 3251 C CA . PHE A 1 419 ? -22.156 9.852 12.312 1 98.25 419 PHE A CA 1
ATOM 3252 C C . PHE A 1 419 ? -21.875 9.227 10.953 1 98.25 419 PHE A C 1
ATOM 3254 O O . PHE A 1 419 ? -22.438 8.188 10.609 1 98.25 419 PHE A O 1
ATOM 3261 N N . ASP A 1 420 ? -21.047 9.875 10.164 1 98.06 420 ASP A N 1
ATOM 3262 C CA . ASP A 1 420 ? -20.719 9.523 8.789 1 98.06 420 ASP A CA 1
ATOM 3263 C C . ASP A 1 420 ? -19.406 8.734 8.727 1 98.06 420 ASP A C 1
ATOM 3265 O O . ASP A 1 420 ? -18.328 9.32 8.758 1 98.06 420 ASP A O 1
ATOM 3269 N N . THR A 1 421 ? -19.531 7.414 8.547 1 98.31 421 THR A N 1
ATOM 3270 C CA . THR A 1 421 ? -18.328 6.578 8.57 1 98.31 421 THR A CA 1
ATOM 3271 C C . THR A 1 421 ? -17.688 6.508 7.188 1 98.31 421 THR A C 1
ATOM 3273 O O . THR A 1 421 ? -16.672 5.828 7 1 98.31 421 THR A O 1
ATOM 3276 N N . ARG A 1 422 ? -18.25 7.219 6.164 1 97.88 422 ARG A N 1
ATOM 3277 C CA . ARG A 1 422 ? -17.812 7.078 4.773 1 97.88 422 ARG A CA 1
ATOM 3278 C C . ARG A 1 422 ? -17.5 8.438 4.16 1 97.88 422 ARG A C 1
ATOM 3280 O O . ARG A 1 422 ? -17.203 8.531 2.967 1 97.88 422 ARG A O 1
ATOM 3287 N N . ASN A 1 423 ? -17.562 9.461 4.992 1 97.19 423 ASN A N 1
ATOM 3288 C CA . ASN A 1 423 ? -17.422 10.82 4.48 1 97.19 423 ASN A CA 1
ATOM 3289 C C . ASN A 1 423 ? -18.391 11.086 3.338 1 97.19 423 ASN A C 1
ATOM 3291 O O . ASN A 1 423 ? -18.062 11.789 2.381 1 97.19 423 ASN A O 1
ATOM 3295 N N . ALA A 1 424 ? -19.594 10.531 3.43 1 96.56 424 ALA A N 1
ATOM 3296 C CA . ALA A 1 424 ? -20.609 10.57 2.383 1 96.56 424 ALA A CA 1
ATOM 3297 C C . ALA A 1 424 ? -21.156 11.984 2.205 1 96.56 424 ALA A C 1
ATOM 3299 O O . ALA A 1 424 ? -21.594 12.359 1.11 1 96.56 424 ALA A O 1
ATOM 3300 N N . LEU A 1 425 ? -21.141 12.781 3.213 1 96 425 LEU A N 1
ATOM 3301 C CA . LEU A 1 425 ? -21.75 14.109 3.176 1 96 425 LEU A CA 1
ATOM 3302 C C . LEU A 1 425 ? -20.688 15.188 2.951 1 96 425 LEU A C 1
ATOM 3304 O O . LEU A 1 425 ? -20.875 16.344 3.336 1 96 425 LEU A O 1
ATOM 3308 N N . LYS A 1 426 ? -19.547 14.883 2.443 1 92.69 426 LYS A N 1
ATOM 3309 C CA . LYS A 1 426 ? -18.406 15.789 2.299 1 92.69 426 LYS A CA 1
ATOM 3310 C C . LYS A 1 426 ? -18.812 17.062 1.562 1 92.69 426 LYS A C 1
ATOM 3312 O O . LYS A 1 426 ? -18.359 18.156 1.907 1 92.69 426 LYS A O 1
ATOM 3317 N N . ASP A 1 427 ? -19.734 16.938 0.62 1 91.44 427 ASP A N 1
ATOM 3318 C CA . ASP A 1 427 ? -20.078 18.078 -0.225 1 91.44 427 ASP A CA 1
ATOM 3319 C C . ASP A 1 427 ? -21.438 18.641 0.152 1 91.44 427 ASP A C 1
ATOM 3321 O O . ASP A 1 427 ? -22.062 19.344 -0.642 1 91.44 427 ASP A O 1
ATOM 3325 N N . ILE A 1 428 ? -21.938 18.266 1.331 1 90.81 428 ILE A N 1
ATOM 3326 C CA . ILE A 1 428 ? -23.266 18.672 1.79 1 90.81 428 ILE A CA 1
ATOM 3327 C C . ILE A 1 428 ? -23.125 19.625 2.982 1 90.81 428 ILE A C 1
ATOM 3329 O O . ILE A 1 428 ? -22.234 19.438 3.82 1 90.81 428 ILE A O 1
ATOM 3333 N N . ALA A 1 429 ? -23.922 20.672 2.951 1 85.69 429 ALA A N 1
ATOM 3334 C CA . ALA A 1 429 ? -23.953 21.547 4.121 1 85.69 429 ALA A CA 1
ATOM 3335 C C . ALA A 1 429 ? -24.219 20.734 5.395 1 85.69 429 ALA A C 1
ATOM 3337 O O . ALA A 1 429 ? -25.109 19.891 5.43 1 85.69 429 ALA A O 1
ATOM 3338 N N . LYS A 1 430 ? -23.391 21 6.414 1 81.12 430 LYS A N 1
ATOM 3339 C CA . LYS A 1 430 ? -23.391 20.141 7.598 1 81.12 430 LYS A CA 1
ATOM 3340 C C . LYS A 1 430 ? -24.484 20.562 8.578 1 81.12 430 LYS A C 1
ATOM 3342 O O . LYS A 1 430 ? -24.719 21.766 8.766 1 81.12 430 LYS A O 1
ATOM 3347 N N . PRO A 1 431 ? -25.172 19.453 9 1 80.25 431 PRO A N 1
ATOM 3348 C CA . PRO A 1 431 ? -26.094 19.766 10.094 1 80.25 431 PRO A CA 1
ATOM 3349 C C . PRO A 1 431 ? -25.375 20.203 11.367 1 80.25 431 PRO A C 1
ATOM 3351 O O . PRO A 1 431 ? -24.156 20.281 11.398 1 80.25 431 PRO A O 1
ATOM 3354 N N . ASN A 1 432 ? -26.234 20.438 12.391 1 75.88 432 ASN A N 1
ATOM 3355 C CA . ASN A 1 432 ? -25.703 20.984 13.641 1 75.88 432 ASN A CA 1
ATOM 3356 C C . ASN A 1 432 ? -24.688 20.062 14.281 1 75.88 432 ASN A C 1
ATOM 3358 O O . ASN A 1 432 ? -23.609 20.5 14.695 1 75.88 432 ASN A O 1
ATOM 3362 N N . LYS A 1 433 ? -25.062 18.672 14.367 1 93.31 433 LYS A N 1
ATOM 3363 C CA . LYS A 1 433 ? -24.078 17.766 14.945 1 93.31 433 LYS A CA 1
ATOM 3364 C C . LYS A 1 433 ? -23.672 16.688 13.945 1 93.31 433 LYS A C 1
ATOM 3366 O O . LYS A 1 433 ? -24.438 15.758 13.672 1 93.31 433 LYS A O 1
ATOM 3371 N N . TYR A 1 434 ? -22.562 16.859 13.328 1 95.88 434 TYR A N 1
ATOM 3372 C CA . TYR A 1 434 ? -22 15.992 12.297 1 95.88 434 TYR A CA 1
ATOM 3373 C C . TYR A 1 434 ? -20.625 15.484 12.711 1 95.88 434 TYR A C 1
ATOM 3375 O O . TYR A 1 434 ? -19.719 16.266 13.016 1 95.88 434 TYR A O 1
ATOM 3383 N N . ILE A 1 435 ? -20.562 14.211 12.82 1 95.56 435 ILE A N 1
ATOM 3384 C CA . ILE A 1 435 ? -19.297 13.555 13.133 1 95.56 435 ILE A CA 1
ATOM 3385 C C . ILE A 1 435 ? -18.891 12.633 11.984 1 95.56 435 ILE A C 1
ATOM 3387 O O . ILE A 1 435 ? -19.75 12.031 11.336 1 95.56 435 ILE A O 1
ATOM 3391 N N . LYS A 1 436 ? -17.688 12.633 11.641 1 95.12 436 LYS A N 1
ATOM 3392 C CA . LYS A 1 436 ? -17.172 11.695 10.641 1 95.12 436 LYS A CA 1
ATOM 3393 C C . LYS A 1 436 ? -16.031 10.867 11.195 1 95.12 436 LYS A C 1
ATOM 3395 O O . LYS A 1 436 ? -15.445 11.203 12.234 1 95.12 436 LYS A O 1
ATOM 3400 N N . LEU A 1 437 ? -15.859 9.797 10.547 1 94.06 437 LEU A N 1
ATOM 3401 C CA . LEU A 1 437 ? -14.695 8.992 10.906 1 94.06 437 LEU A CA 1
ATOM 3402 C C . LEU A 1 437 ? -13.406 9.781 10.727 1 94.06 437 LEU A C 1
ATOM 3404 O O . LEU A 1 437 ? -13.25 10.516 9.75 1 94.06 437 LEU A O 1
ATOM 3408 N N . MET B 1 1 ? -2.125 49.906 4.316 1 72.25 1 MET B N 1
ATOM 3409 C CA . MET B 1 1 ? -2.26 48.531 3.791 1 72.25 1 MET B CA 1
ATOM 3410 C C . MET B 1 1 ? -1.99 47.5 4.879 1 72.25 1 MET B C 1
ATOM 3412 O O . MET B 1 1 ? -1.058 47.656 5.668 1 72.25 1 MET B O 1
ATOM 3416 N N . ASN B 1 2 ? -2.916 46.531 5.105 1 89.88 2 ASN B N 1
ATOM 3417 C CA . ASN B 1 2 ? -2.744 45.531 6.16 1 89.88 2 ASN B CA 1
ATOM 3418 C C . ASN B 1 2 ? -1.526 44.656 5.902 1 89.88 2 ASN B C 1
ATOM 3420 O O . ASN B 1 2 ? -1.051 44.562 4.77 1 89.88 2 ASN B O 1
ATOM 3424 N N . VAL B 1 3 ? -0.78 44.344 7.031 1 93.81 3 VAL B N 1
ATOM 3425 C CA . VAL B 1 3 ? 0.452 43.562 7.027 1 93.81 3 VAL B CA 1
ATOM 3426 C C . VAL B 1 3 ? 0.31 42.375 6.078 1 93.81 3 VAL B C 1
ATOM 3428 O O . VAL B 1 3 ? 1.228 42.062 5.312 1 93.81 3 VAL B O 1
ATOM 3431 N N . TYR B 1 4 ? -0.842 41.812 6.035 1 95.19 4 TYR B N 1
ATOM 3432 C CA . TYR B 1 4 ? -1.166 40.688 5.18 1 95.19 4 TYR B CA 1
ATOM 3433 C C . TYR B 1 4 ? -1.116 41.062 3.707 1 95.19 4 TYR B C 1
ATOM 3435 O O . TYR B 1 4 ? -0.421 40.438 2.912 1 95.19 4 TYR B O 1
ATOM 3443 N N . THR B 1 5 ? -1.784 42.062 3.318 1 96.88 5 THR B N 1
ATOM 3444 C CA . THR B 1 5 ? -1.862 42.5 1.934 1 96.88 5 THR B CA 1
ATOM 3445 C C . THR B 1 5 ? -0.497 42.969 1.439 1 96.88 5 THR B C 1
ATOM 3447 O O . THR B 1 5 ? -0.138 42.75 0.282 1 96.88 5 THR B O 1
ATOM 3450 N N . SER B 1 6 ? 0.179 43.656 2.369 1 97.25 6 SER B N 1
ATOM 3451 C CA . SER B 1 6 ? 1.509 44.125 2.012 1 97.25 6 SER B CA 1
ATOM 3452 C C . SER B 1 6 ? 2.439 42.969 1.659 1 97.25 6 SER B C 1
ATOM 3454 O O . SER B 1 6 ? 3.158 43.031 0.659 1 97.25 6 SER B O 1
ATOM 3456 N N . LEU B 1 7 ? 2.434 41.969 2.484 1 97.81 7 LEU B N 1
ATOM 3457 C CA . LEU B 1 7 ? 3.309 40.812 2.234 1 97.81 7 LEU B CA 1
ATOM 3458 C C . LEU B 1 7 ? 2.904 40.094 0.956 1 97.81 7 LEU B C 1
ATOM 3460 O O . LEU B 1 7 ? 3.762 39.719 0.157 1 97.81 7 LEU B O 1
ATOM 3464 N N . ILE B 1 8 ? 1.623 39.938 0.693 1 97.69 8 ILE B N 1
ATOM 3465 C CA . ILE B 1 8 ? 1.123 39.281 -0.517 1 97.69 8 ILE B CA 1
ATOM 3466 C C . ILE B 1 8 ? 1.602 40.062 -1.746 1 97.69 8 ILE B C 1
ATOM 3468 O O . ILE B 1 8 ? 2.061 39.438 -2.721 1 97.69 8 ILE B O 1
ATOM 3472 N N . ASN B 1 9 ? 1.506 41.312 -1.666 1 97.25 9 ASN B N 1
ATOM 3473 C CA . ASN B 1 9 ? 1.94 42.156 -2.777 1 97.25 9 ASN B CA 1
ATOM 3474 C C . ASN B 1 9 ? 3.438 42.031 -3.033 1 97.25 9 ASN B C 1
ATOM 3476 O O . ASN B 1 9 ? 3.869 41.938 -4.184 1 97.25 9 ASN B O 1
ATOM 3480 N N . LYS B 1 10 ? 4.207 42.031 -1.943 1 97.62 10 LYS B N 1
ATOM 3481 C CA . LYS B 1 10 ? 5.652 41.844 -2.082 1 97.62 10 LYS B CA 1
ATOM 3482 C C . LYS B 1 10 ? 5.977 40.531 -2.77 1 97.62 10 LYS B C 1
ATOM 3484 O O . LYS B 1 10 ? 6.891 40.469 -3.594 1 97.62 10 LYS B O 1
ATOM 3489 N N . ILE B 1 11 ? 5.234 39.469 -2.422 1 97.94 11 ILE B N 1
ATOM 3490 C CA . ILE B 1 11 ? 5.453 38.156 -2.975 1 97.94 11 ILE B CA 1
ATOM 3491 C C . ILE B 1 11 ? 5.059 38.125 -4.449 1 97.94 11 ILE B C 1
ATOM 3493 O O . ILE B 1 11 ? 5.84 37.719 -5.305 1 97.94 11 ILE B O 1
ATOM 3497 N N . GLU B 1 12 ? 3.91 38.625 -4.781 1 96.81 12 GLU B N 1
ATOM 3498 C CA . GLU B 1 12 ? 3.381 38.594 -6.141 1 96.81 12 GLU B CA 1
ATOM 3499 C C . GLU B 1 12 ? 4.203 39.438 -7.09 1 96.81 12 GLU B C 1
ATOM 3501 O O . GLU B 1 12 ? 4.355 39.125 -8.266 1 96.81 12 GLU B O 1
ATOM 3506 N N . ASN B 1 13 ? 4.777 40.531 -6.551 1 96.88 13 ASN B N 1
ATOM 3507 C CA . ASN B 1 13 ? 5.562 41.438 -7.367 1 96.88 13 ASN B CA 1
ATOM 3508 C C . ASN B 1 13 ? 7.039 41.031 -7.395 1 96.88 13 ASN B C 1
ATOM 3510 O O . ASN B 1 13 ? 7.871 41.781 -7.945 1 96.88 13 ASN B O 1
ATOM 3514 N N . LYS B 1 14 ? 7.371 40 -6.75 1 96.88 14 LYS B N 1
ATOM 3515 C CA . LYS B 1 14 ? 8.727 39.469 -6.699 1 96.88 14 LYS B CA 1
ATOM 3516 C C . LYS B 1 14 ? 9.672 40.438 -5.992 1 96.88 14 LYS B C 1
ATOM 3518 O O . LYS B 1 14 ? 10.844 40.562 -6.371 1 96.88 14 LYS B O 1
ATOM 3523 N N . GLU B 1 15 ? 9.086 41.125 -5.047 1 97.56 15 GLU B N 1
ATOM 3524 C CA . GLU B 1 15 ? 9.883 42.062 -4.285 1 97.56 15 GLU B CA 1
ATOM 3525 C C . GLU B 1 15 ? 10.297 41.5 -2.936 1 97.56 15 GLU B C 1
ATOM 3527 O O . GLU B 1 15 ? 11.188 42.031 -2.27 1 97.56 15 GLU B O 1
ATOM 3532 N N . ALA B 1 16 ? 9.672 40.406 -2.568 1 98.25 16 ALA B N 1
ATOM 3533 C CA . ALA B 1 16 ? 9.984 39.781 -1.28 1 98.25 16 ALA B CA 1
ATOM 3534 C C . ALA B 1 16 ? 11.391 39.188 -1.276 1 98.25 16 ALA B C 1
ATOM 3536 O O . ALA B 1 16 ? 11.836 38.625 -2.273 1 98.25 16 ALA B O 1
ATOM 3537 N N . VAL B 1 17 ? 12.07 39.406 -0.178 1 98.69 17 VAL B N 1
ATOM 3538 C CA . VAL B 1 17 ? 13.336 38.719 0.057 1 98.69 17 VAL B CA 1
ATOM 3539 C C . VAL B 1 17 ? 13.078 37.406 0.79 1 98.69 17 VAL B C 1
ATOM 3541 O O . VAL B 1 17 ? 12.398 37.375 1.821 1 98.69 17 VAL B O 1
ATOM 3544 N N . ILE B 1 18 ? 13.625 36.312 0.228 1 98.69 18 ILE B N 1
ATOM 3545 C CA . ILE B 1 18 ? 13.32 34.969 0.757 1 98.69 18 ILE B CA 1
ATOM 3546 C C . ILE B 1 18 ? 14.547 34.406 1.472 1 98.69 18 ILE B C 1
ATOM 3548 O O . ILE B 1 18 ? 15.664 34.5 0.966 1 98.69 18 ILE B O 1
ATOM 3552 N N . GLY B 1 19 ? 14.344 33.969 2.672 1 98.62 19 GLY B N 1
ATOM 3553 C CA . GLY B 1 19 ? 15.375 33.25 3.408 1 98.62 19 GLY B CA 1
ATOM 3554 C C . GLY B 1 19 ? 15.156 31.75 3.412 1 98.62 19 GLY B C 1
ATOM 3555 O O . GLY B 1 19 ? 14.023 31.281 3.453 1 98.62 19 GLY B O 1
ATOM 3556 N N . VAL B 1 20 ? 16.219 30.969 3.35 1 98.56 20 VAL B N 1
ATOM 3557 C CA . VAL B 1 20 ? 16.188 29.531 3.51 1 98.56 20 VAL B CA 1
ATOM 3558 C C . VAL B 1 20 ? 17.219 29.094 4.562 1 98.56 20 VAL B C 1
ATOM 3560 O O . VAL B 1 20 ? 18.422 29.297 4.383 1 98.56 20 VAL B O 1
ATOM 3563 N N . VAL B 1 21 ? 16.688 28.562 5.668 1 98.38 21 VAL B N 1
ATOM 3564 C CA . VAL B 1 21 ? 17.547 28.094 6.746 1 98.38 21 VAL B CA 1
ATOM 3565 C C . VAL B 1 21 ? 17.828 26.609 6.57 1 98.38 21 VAL B C 1
ATOM 3567 O O . VAL B 1 21 ? 16.906 25.781 6.613 1 98.38 21 VAL B O 1
ATOM 3570 N N . GLY B 1 22 ? 19.062 26.234 6.539 1 97.25 22 GLY B N 1
ATOM 3571 C CA . GLY B 1 22 ? 19.469 24.891 6.172 1 97.25 22 GLY B CA 1
ATOM 3572 C C . GLY B 1 22 ? 19.672 24.719 4.676 1 97.25 22 GLY B C 1
ATOM 3573 O O . GLY B 1 22 ? 18.688 24.688 3.918 1 97.25 22 GLY B O 1
ATOM 3574 N N . LEU B 1 23 ? 20.875 24.609 4.25 1 96.69 23 LEU B N 1
ATOM 3575 C CA . LEU B 1 23 ? 21.188 24.5 2.83 1 96.69 23 LEU B CA 1
ATOM 3576 C C . LEU B 1 23 ? 21.625 23.094 2.463 1 96.69 23 LEU B C 1
ATOM 3578 O O . LEU B 1 23 ? 22.625 22.906 1.762 1 96.69 23 LEU B O 1
ATOM 3582 N N . GLY B 1 24 ? 20.844 22.156 3.014 1 90.25 24 GLY B N 1
ATOM 3583 C CA . GLY B 1 24 ? 21.047 20.766 2.674 1 90.25 24 GLY B CA 1
ATOM 3584 C C . GLY B 1 24 ? 20.219 20.312 1.476 1 90.25 24 GLY B C 1
ATOM 3585 O O . GLY B 1 24 ? 20.016 21.094 0.542 1 90.25 24 GLY B O 1
ATOM 3586 N N . TYR B 1 25 ? 19.875 19.062 1.494 1 84.81 25 TYR B N 1
ATOM 3587 C CA . TYR B 1 25 ? 19.234 18.391 0.37 1 84.81 25 TYR B CA 1
ATOM 3588 C C . TYR B 1 25 ? 17.891 19.047 0.035 1 84.81 25 TYR B C 1
ATOM 3590 O O . TYR B 1 25 ? 17.469 19.031 -1.119 1 84.81 25 TYR B O 1
ATOM 3598 N N . VAL B 1 26 ? 17.25 19.594 1.062 1 88.44 26 VAL B N 1
ATOM 3599 C CA . VAL B 1 26 ? 15.953 20.234 0.836 1 88.44 26 VAL B CA 1
ATOM 3600 C C . VAL B 1 26 ? 16.141 21.734 0.631 1 88.44 26 VAL B C 1
ATOM 3602 O O . VAL B 1 26 ? 15.586 22.312 -0.308 1 88.44 26 VAL B O 1
ATOM 3605 N N . GLY B 1 27 ? 16.984 22.312 1.36 1 94.38 27 GLY B N 1
ATOM 3606 C CA . GLY B 1 27 ? 17.094 23.766 1.418 1 94.38 27 GLY B CA 1
ATOM 3607 C C . GLY B 1 27 ? 17.734 24.375 0.185 1 94.38 27 GLY B C 1
ATOM 3608 O O . GLY B 1 27 ? 17.25 25.359 -0.364 1 94.38 27 GLY B O 1
ATOM 3609 N N . LEU B 1 28 ? 18.797 23.75 -0.246 1 94.38 28 LEU B N 1
ATOM 3610 C CA . LEU B 1 28 ? 19.531 24.344 -1.359 1 94.38 28 LEU B CA 1
ATOM 3611 C C . LEU B 1 28 ? 18.703 24.312 -2.637 1 94.38 28 LEU B C 1
ATOM 3613 O O . LEU B 1 28 ? 18.547 25.328 -3.318 1 94.38 28 LEU B O 1
ATOM 3617 N N . PRO B 1 29 ? 18.109 23.141 -2.984 1 91.69 29 PRO B N 1
ATOM 3618 C CA . PRO B 1 29 ? 17.234 23.141 -4.164 1 91.69 29 PRO B CA 1
ATOM 3619 C C . PRO B 1 29 ? 16.109 24.156 -4.062 1 91.69 29 PRO B C 1
ATOM 3621 O O . PRO B 1 29 ? 15.773 24.797 -5.055 1 91.69 29 PRO B O 1
ATOM 3624 N N . LEU B 1 30 ? 15.562 24.281 -2.926 1 93.44 30 LEU B N 1
ATOM 3625 C CA . LEU B 1 30 ? 14.477 25.219 -2.711 1 93.44 30 LEU B CA 1
ATOM 3626 C C . LEU B 1 30 ? 14.961 26.656 -2.891 1 93.44 30 LEU B C 1
ATOM 3628 O O . LEU B 1 30 ? 14.273 27.484 -3.504 1 93.44 30 LEU B O 1
ATOM 3632 N N . ALA B 1 31 ? 16.125 26.969 -2.342 1 96.06 31 ALA B N 1
ATOM 3633 C CA . ALA B 1 31 ? 16.719 28.297 -2.488 1 96.06 31 ALA B CA 1
ATOM 3634 C C . ALA B 1 31 ? 16.953 28.625 -3.959 1 96.06 31 ALA B C 1
ATOM 3636 O O . ALA B 1 31 ? 16.641 29.734 -4.406 1 96.06 31 ALA B O 1
ATOM 3637 N N . VAL B 1 32 ? 17.438 27.672 -4.652 1 94.62 32 VAL B N 1
ATOM 3638 C CA . VAL B 1 32 ? 17.734 27.859 -6.066 1 94.62 32 VAL B CA 1
ATOM 3639 C C . VAL B 1 32 ? 16.453 28.109 -6.844 1 94.62 32 VAL B C 1
ATOM 3641 O O . VAL B 1 32 ? 16.375 29 -7.68 1 94.62 32 VAL B O 1
ATOM 3644 N N . GLU B 1 33 ? 15.398 27.344 -6.594 1 93.12 33 GLU B N 1
ATOM 3645 C CA . GLU B 1 33 ? 14.125 27.516 -7.297 1 93.12 33 GLU B CA 1
ATOM 3646 C C . GLU B 1 33 ? 13.5 28.875 -7 1 93.12 33 GLU B C 1
ATOM 3648 O O . GLU B 1 33 ? 12.883 29.484 -7.875 1 93.12 33 GLU B O 1
ATOM 3653 N N . LYS B 1 34 ? 13.656 29.328 -5.766 1 96.38 34 LYS B N 1
ATOM 3654 C CA . LYS B 1 34 ? 13.141 30.641 -5.406 1 96.38 34 LYS B CA 1
ATOM 3655 C C . LYS B 1 34 ? 13.914 31.75 -6.129 1 96.38 34 LYS B C 1
ATOM 3657 O O . LYS B 1 34 ? 13.32 32.719 -6.605 1 96.38 34 LYS B O 1
ATOM 3662 N N . ALA B 1 35 ? 15.148 31.578 -6.191 1 96.62 35 ALA B N 1
ATOM 3663 C CA . ALA B 1 35 ? 15.969 32.531 -6.91 1 96.62 35 ALA B CA 1
ATOM 3664 C C . ALA B 1 35 ? 15.641 32.531 -8.398 1 96.62 35 ALA B C 1
ATOM 3666 O O . ALA B 1 35 ? 15.539 33.594 -9.016 1 96.62 35 ALA B O 1
ATOM 3667 N N . LYS B 1 36 ? 15.477 31.391 -8.961 1 94.38 36 LYS B N 1
ATOM 3668 C CA . LYS B 1 36 ? 15.117 31.266 -10.367 1 94.38 36 LYS B CA 1
ATOM 3669 C C . LYS B 1 36 ? 13.797 31.969 -10.664 1 94.38 36 LYS B C 1
ATOM 3671 O O . LYS B 1 36 ? 13.594 32.5 -11.766 1 94.38 36 LYS B O 1
ATOM 3676 N N . ALA B 1 37 ? 12.953 31.891 -9.742 1 94.62 37 ALA B N 1
ATOM 3677 C CA . ALA B 1 37 ? 11.625 32.5 -9.906 1 94.62 37 ALA B CA 1
ATOM 3678 C C . ALA B 1 37 ? 11.703 34 -9.852 1 94.62 37 ALA B C 1
ATOM 3680 O O . ALA B 1 37 ? 10.703 34.688 -10.109 1 94.62 37 ALA B O 1
ATOM 3681 N N . GLY B 1 38 ? 12.82 34.562 -9.492 1 95.5 38 GLY B N 1
ATOM 3682 C CA . GLY B 1 38 ? 13.008 36 -9.578 1 95.5 38 GLY B CA 1
ATOM 3683 C C . GLY B 1 38 ? 13.172 36.688 -8.227 1 95.5 38 GLY B C 1
ATOM 3684 O O . GLY B 1 38 ? 13.281 37.906 -8.141 1 95.5 38 GLY B O 1
ATOM 3685 N N . TYR B 1 39 ? 13.25 35.906 -7.195 1 98 39 TYR B N 1
ATOM 3686 C CA . TYR B 1 39 ? 13.359 36.469 -5.863 1 98 39 TYR B CA 1
ATOM 3687 C C . TYR B 1 39 ? 14.82 36.625 -5.457 1 98 39 TYR B C 1
ATOM 3689 O O . TYR B 1 39 ? 15.688 35.906 -5.938 1 98 39 TYR B O 1
ATOM 3697 N N . LYS B 1 40 ? 15.07 37.656 -4.617 1 98.25 40 LYS B N 1
ATOM 3698 C CA . LYS B 1 40 ? 16.312 37.656 -3.863 1 98.25 40 LYS B CA 1
ATOM 3699 C C . LYS B 1 40 ? 16.281 36.656 -2.725 1 98.25 40 LYS B C 1
ATOM 3701 O O . LYS B 1 40 ? 15.344 36.625 -1.934 1 98.25 40 LYS B O 1
ATOM 3706 N N . VAL B 1 41 ? 17.312 35.812 -2.705 1 98.69 41 VAL B N 1
ATOM 3707 C CA . VAL B 1 41 ? 17.297 34.719 -1.74 1 98.69 41 VAL B CA 1
ATOM 3708 C C . VAL B 1 41 ? 18.547 34.781 -0.869 1 98.69 41 VAL B C 1
ATOM 3710 O O . VAL B 1 41 ? 19.656 35 -1.373 1 98.69 41 VAL B O 1
ATOM 3713 N N . ILE B 1 42 ? 18.375 34.719 0.406 1 98.69 42 ILE B N 1
ATOM 3714 C CA . ILE B 1 42 ? 19.469 34.562 1.363 1 98.69 42 ILE B CA 1
ATOM 3715 C C . ILE B 1 42 ? 19.422 33.188 2.012 1 98.69 42 ILE B C 1
ATOM 3717 O O . ILE B 1 42 ? 18.453 32.844 2.695 1 98.69 42 ILE B O 1
ATOM 3721 N N . GLY B 1 43 ? 20.438 32.375 1.736 1 98.5 43 GLY B N 1
ATOM 3722 C CA . GLY B 1 43 ? 20.562 31.094 2.391 1 98.5 43 GLY B CA 1
ATOM 3723 C C . GLY B 1 43 ? 21.344 31.156 3.695 1 98.5 43 GLY B C 1
ATOM 3724 O O . GLY B 1 43 ? 22.344 31.875 3.797 1 98.5 43 GLY B O 1
ATOM 3725 N N . PHE B 1 44 ? 20.844 30.484 4.672 1 98.38 44 PHE B N 1
ATOM 3726 C CA . PHE B 1 44 ? 21.484 30.438 5.977 1 98.38 44 PHE B CA 1
ATOM 3727 C C . PHE B 1 44 ? 21.922 29.016 6.324 1 98.38 44 PHE B C 1
ATOM 3729 O O . PHE B 1 44 ? 21.141 28.078 6.156 1 98.38 44 PHE B O 1
ATOM 3736 N N . ASP B 1 45 ? 23.141 28.844 6.754 1 97.75 45 ASP B N 1
ATOM 3737 C CA . ASP B 1 45 ? 23.625 27.562 7.25 1 97.75 45 ASP B CA 1
ATOM 3738 C C . ASP B 1 45 ? 24.672 27.766 8.344 1 97.75 45 ASP B C 1
ATOM 3740 O O . ASP B 1 45 ? 25.469 28.703 8.289 1 97.75 45 ASP B O 1
ATOM 3744 N N . VAL B 1 46 ? 24.641 26.859 9.344 1 95.06 46 VAL B N 1
ATOM 3745 C CA . VAL B 1 46 ? 25.562 26.984 10.469 1 95.06 46 VAL B CA 1
ATOM 3746 C C . VAL B 1 46 ? 26.953 26.516 10.047 1 95.06 46 VAL B C 1
ATOM 3748 O O . VAL B 1 46 ? 27.953 26.875 10.68 1 95.06 46 VAL B O 1
ATOM 3751 N N . GLN B 1 47 ? 26.984 25.703 9.055 1 94.75 47 GLN B N 1
ATOM 3752 C CA . GLN B 1 47 ? 28.266 25.188 8.562 1 94.75 47 GLN B CA 1
ATOM 3753 C C . GLN B 1 47 ? 28.922 26.172 7.602 1 94.75 47 GLN B C 1
ATOM 3755 O O . GLN B 1 47 ? 28.531 26.25 6.43 1 94.75 47 GLN B O 1
ATOM 3760 N N . ALA B 1 48 ? 30 26.719 7.961 1 96.25 48 ALA B N 1
ATOM 3761 C CA . ALA B 1 48 ? 30.703 27.719 7.164 1 96.25 48 ALA B CA 1
ATOM 3762 C C . ALA B 1 48 ? 31.156 27.141 5.832 1 96.25 48 ALA B C 1
ATOM 3764 O O . ALA B 1 48 ? 31.188 27.828 4.816 1 96.25 48 ALA B O 1
ATOM 3765 N N . ALA B 1 49 ? 31.484 25.906 5.891 1 94.94 49 ALA B N 1
ATOM 3766 C CA . ALA B 1 49 ? 31.969 25.25 4.68 1 94.94 49 ALA B CA 1
ATOM 3767 C C . ALA B 1 49 ? 30.891 25.219 3.605 1 94.94 49 ALA B C 1
ATOM 3769 O O . ALA B 1 49 ? 31.172 25.406 2.422 1 94.94 49 ALA B O 1
ATOM 3770 N N . ARG B 1 50 ? 29.688 24.953 3.998 1 94.62 50 ARG B N 1
ATOM 3771 C CA . ARG B 1 50 ? 28.562 24.938 3.064 1 94.62 50 ARG B CA 1
ATOM 3772 C C . ARG B 1 50 ? 28.312 26.328 2.492 1 94.62 50 ARG B C 1
ATOM 3774 O O . ARG B 1 50 ? 28.078 26.484 1.29 1 94.62 50 ARG B O 1
ATOM 3781 N N . VAL B 1 51 ? 28.312 27.281 3.344 1 97.12 51 VAL B N 1
ATOM 3782 C CA . VAL B 1 51 ? 28.094 28.672 2.951 1 97.12 51 VAL B CA 1
ATOM 3783 C C . VAL B 1 51 ? 29.141 29.078 1.914 1 97.12 51 VAL B C 1
ATOM 3785 O O . VAL B 1 51 ? 28.797 29.688 0.897 1 97.12 51 VAL B O 1
ATOM 3788 N N . GLU B 1 52 ? 30.344 28.672 2.158 1 96.88 52 GLU B N 1
ATOM 3789 C CA . GLU B 1 52 ? 31.438 29 1.242 1 96.88 52 GLU B CA 1
ATOM 3790 C C . GLU B 1 52 ? 31.234 28.328 -0.112 1 96.88 52 GLU B C 1
ATOM 3792 O O . GLU B 1 52 ? 31.422 28.969 -1.156 1 96.88 52 GLU B O 1
ATOM 3797 N N . GLN B 1 53 ? 30.906 27.109 -0.056 1 96 53 GLN B N 1
ATOM 3798 C CA . GLN B 1 53 ? 30.672 26.375 -1.295 1 96 53 GLN B CA 1
ATOM 3799 C C . GLN B 1 53 ? 29.562 27.016 -2.115 1 96 53 GLN B C 1
ATOM 3801 O O . GLN B 1 53 ? 29.703 27.219 -3.322 1 96 53 GLN B O 1
ATOM 3806 N N . VAL B 1 54 ? 28.484 27.391 -1.459 1 96.44 54 VAL B N 1
ATOM 3807 C CA . VAL B 1 54 ? 27.359 28 -2.148 1 96.44 54 VAL B CA 1
ATOM 3808 C C . VAL B 1 54 ? 27.781 29.328 -2.764 1 96.44 54 VAL B C 1
ATOM 3810 O O . VAL B 1 54 ? 27.516 29.594 -3.938 1 96.44 54 VAL B O 1
ATOM 3813 N N . ASN B 1 55 ? 28.484 30.109 -2.016 1 97.12 55 ASN B N 1
ATOM 3814 C CA . ASN B 1 55 ? 28.891 31.438 -2.479 1 97.12 55 ASN B CA 1
ATOM 3815 C C . ASN B 1 55 ? 29.906 31.359 -3.609 1 97.12 55 ASN B C 1
ATOM 3817 O O . ASN B 1 55 ? 30.094 32.312 -4.355 1 97.12 55 ASN B O 1
ATOM 3821 N N . MET B 1 56 ? 30.547 30.219 -3.695 1 95.94 56 MET B N 1
ATOM 3822 C CA . MET B 1 56 ? 31.5 30 -4.785 1 95.94 56 MET B CA 1
ATOM 3823 C C . MET B 1 56 ? 30.812 29.359 -5.984 1 95.94 56 MET B C 1
ATOM 3825 O O . MET B 1 56 ? 31.438 29.078 -6.996 1 95.94 56 MET B O 1
ATOM 3829 N N . GLY B 1 57 ? 29.547 29.094 -5.84 1 94 57 GLY B N 1
ATOM 3830 C CA . GLY B 1 57 ? 28.781 28.469 -6.914 1 94 57 GLY B CA 1
ATOM 3831 C C . GLY B 1 57 ? 29.047 26.984 -7.039 1 94 57 GLY B C 1
ATOM 3832 O O . GLY B 1 57 ? 28.844 26.391 -8.102 1 94 57 GLY B O 1
ATOM 3833 N N . ILE B 1 58 ? 29.516 26.422 -5.973 1 92.38 58 ILE B N 1
ATOM 3834 C CA . ILE B 1 58 ? 29.828 25 -5.977 1 92.38 58 ILE B CA 1
ATOM 3835 C C . ILE B 1 58 ? 28.625 24.203 -5.484 1 92.38 58 ILE B C 1
ATOM 3837 O O . ILE B 1 58 ? 28.203 24.359 -4.332 1 92.38 58 ILE B O 1
ATOM 3841 N N . ASN B 1 59 ? 28.141 23.391 -6.398 1 89.56 59 ASN B N 1
ATOM 3842 C CA . ASN B 1 59 ? 26.98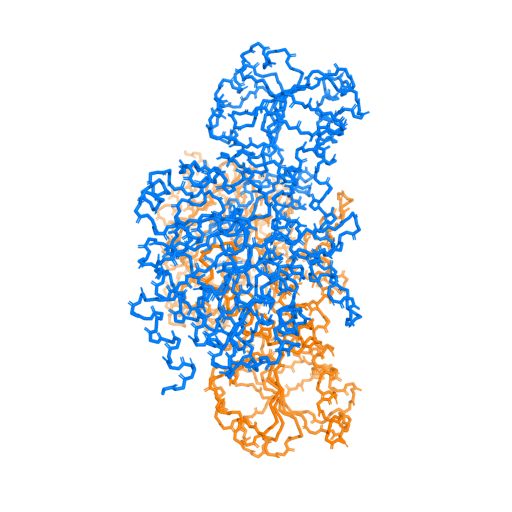4 22.547 -6.109 1 89.56 59 ASN B CA 1
ATOM 3843 C C . ASN B 1 59 ? 27.391 21.219 -5.492 1 89.56 59 ASN B C 1
ATOM 3845 O O . ASN B 1 59 ? 28.344 20.594 -5.938 1 89.56 59 ASN B O 1
ATOM 3849 N N . TYR B 1 60 ? 26.734 20.844 -4.406 1 84.69 60 TYR B N 1
ATOM 3850 C CA . TYR B 1 60 ? 27.016 19.578 -3.756 1 84.69 60 TYR B CA 1
ATOM 3851 C C . TYR B 1 60 ? 25.766 18.719 -3.654 1 84.69 60 TYR B C 1
ATOM 3853 O O . TYR B 1 60 ? 25.75 17.719 -2.934 1 84.69 60 TYR B O 1
ATOM 3861 N N . ILE B 1 61 ? 24.688 19.109 -4.277 1 80 61 ILE B N 1
ATOM 3862 C CA . ILE B 1 61 ? 23.406 18.391 -4.297 1 80 61 ILE B CA 1
ATOM 3863 C C . ILE B 1 61 ? 23.078 17.969 -5.723 1 80 61 ILE B C 1
ATOM 3865 O O . ILE B 1 61 ? 23.047 18.797 -6.633 1 80 61 ILE B O 1
ATOM 3869 N N . GLY B 1 62 ? 22.703 16.734 -5.922 1 73 62 GLY B N 1
ATOM 3870 C CA . GLY B 1 62 ? 22.469 16.188 -7.242 1 73 62 GLY B CA 1
ATOM 3871 C C . GLY B 1 62 ? 21.297 16.828 -7.961 1 73 62 GLY B C 1
ATOM 3872 O O . GLY B 1 62 ? 21.328 17 -9.188 1 73 62 GLY B O 1
ATOM 3873 N N . ASP B 1 63 ? 20.344 17.297 -7.285 1 74.38 63 ASP B N 1
ATOM 3874 C CA . ASP B 1 63 ? 19.109 17.797 -7.883 1 74.38 63 ASP B CA 1
ATOM 3875 C C . ASP B 1 63 ? 19.281 19.25 -8.336 1 74.38 63 ASP B C 1
ATOM 3877 O O . ASP B 1 63 ? 18.359 19.828 -8.93 1 74.38 63 ASP B O 1
ATOM 3881 N N . VAL B 1 64 ? 20.406 19.891 -8.102 1 80.69 64 VAL B N 1
ATOM 3882 C CA . VAL B 1 64 ? 20.703 21.266 -8.5 1 80.69 64 VAL B CA 1
ATOM 3883 C C . VAL B 1 64 ? 21.656 21.266 -9.68 1 80.69 64 VAL B C 1
ATOM 3885 O O . VAL B 1 64 ? 22.656 20.531 -9.688 1 80.69 64 VAL B O 1
ATOM 3888 N N . VAL B 1 65 ? 21.266 22 -10.672 1 81.5 65 VAL B N 1
ATOM 3889 C CA . VAL B 1 65 ? 22.141 22.141 -11.828 1 81.5 65 VAL B CA 1
ATOM 3890 C C . VAL B 1 65 ? 23.281 23.094 -11.5 1 81.5 65 VAL B C 1
ATOM 3892 O O . VAL B 1 65 ? 23.047 24.219 -11.062 1 81.5 65 VAL B O 1
ATOM 3895 N N . ASP B 1 66 ? 24.453 22.719 -11.742 1 88.38 66 ASP B N 1
ATOM 3896 C CA . ASP B 1 66 ? 25.656 23.484 -11.383 1 88.38 66 ASP B CA 1
ATOM 3897 C C . ASP B 1 66 ? 25.609 24.891 -11.969 1 88.38 66 ASP B C 1
ATOM 3899 O O . ASP B 1 66 ? 25.797 25.875 -11.25 1 88.38 66 ASP B O 1
ATOM 3903 N N . GLN B 1 67 ? 25.266 24.922 -13.195 1 90.75 67 GLN B N 1
ATOM 3904 C CA . GLN B 1 67 ? 25.281 26.203 -13.891 1 90.75 67 GLN B CA 1
ATOM 3905 C C . GLN B 1 67 ? 24.234 27.156 -13.336 1 90.75 67 GLN B C 1
ATOM 3907 O O . GLN B 1 67 ? 24.438 28.359 -13.266 1 90.75 67 GLN B O 1
ATOM 3912 N N . GLU B 1 68 ? 23.188 26.594 -12.922 1 91 68 GLU B N 1
ATOM 3913 C CA . GLU B 1 68 ? 22.109 27.422 -12.375 1 91 68 GLU B CA 1
ATOM 3914 C C . GLU B 1 68 ? 22.531 28.062 -11.055 1 91 68 GLU B C 1
ATOM 3916 O O . GLU B 1 68 ? 22.281 29.25 -10.836 1 91 68 GLU B O 1
ATOM 3921 N N . LEU B 1 69 ? 23.125 27.297 -10.242 1 94 69 LEU B N 1
ATOM 3922 C CA . LEU B 1 69 ? 23.609 27.812 -8.969 1 94 69 LEU B CA 1
ATOM 3923 C C . LEU B 1 69 ? 24.641 28.906 -9.188 1 94 69 LEU B C 1
ATOM 3925 O O . LEU B 1 69 ? 24.562 29.984 -8.578 1 94 69 LEU B O 1
ATOM 3929 N N . ALA B 1 70 ? 25.562 28.594 -10.07 1 94.12 70 ALA B N 1
ATOM 3930 C CA . ALA B 1 70 ? 26.625 29.562 -10.359 1 94.12 70 ALA B CA 1
ATOM 3931 C C . ALA B 1 70 ? 26.047 30.875 -10.883 1 94.12 70 ALA B C 1
ATOM 3933 O O . ALA B 1 70 ? 26.5 31.953 -10.492 1 94.12 70 ALA B O 1
ATOM 3934 N N . ASP B 1 71 ? 25.109 30.766 -11.734 1 94.06 71 ASP B N 1
ATOM 3935 C CA . ASP B 1 71 ? 24.484 31.953 -12.328 1 94.06 71 ASP B CA 1
ATOM 3936 C C . ASP B 1 71 ? 23.766 32.781 -11.266 1 94.06 71 ASP B C 1
ATOM 3938 O O . ASP B 1 71 ? 23.859 34 -11.266 1 94.06 71 ASP B O 1
ATOM 3942 N N . MET B 1 72 ? 23.062 32.156 -10.398 1 94.19 72 MET B N 1
ATOM 3943 C CA . MET B 1 72 ? 22.297 32.844 -9.367 1 94.19 72 MET B CA 1
ATOM 3944 C C . MET B 1 72 ? 23.234 33.594 -8.406 1 94.19 72 MET B C 1
ATOM 3946 O O . MET B 1 72 ? 22.891 34.656 -7.922 1 94.19 72 MET B O 1
ATOM 3950 N N . ILE B 1 73 ? 24.344 32.969 -8.164 1 95 73 ILE B N 1
ATOM 3951 C CA . ILE B 1 73 ? 25.312 33.562 -7.266 1 95 73 ILE B CA 1
ATOM 3952 C C . ILE B 1 73 ? 25.969 34.781 -7.945 1 95 73 ILE B C 1
ATOM 3954 O O . ILE B 1 73 ? 26.094 35.844 -7.34 1 95 73 ILE B O 1
ATOM 3958 N N . LYS B 1 74 ? 26.328 34.562 -9.125 1 93.75 74 LYS B N 1
ATOM 3959 C CA . LYS B 1 74 ? 26.969 35.625 -9.891 1 93.75 74 LYS B CA 1
ATOM 3960 C C . LYS B 1 74 ? 26.047 36.844 -10.023 1 93.75 74 LYS B C 1
ATOM 3962 O O . LYS B 1 74 ? 26.5 38 -9.922 1 93.75 74 LYS B O 1
ATOM 3967 N N . ASP B 1 75 ? 24.797 36.594 -10.219 1 94.5 75 ASP B N 1
ATOM 3968 C CA . ASP B 1 75 ? 23.812 37.656 -10.406 1 94.5 75 ASP B CA 1
ATOM 3969 C C . ASP B 1 75 ? 23.406 38.281 -9.07 1 94.5 75 ASP B C 1
ATOM 3971 O O . ASP B 1 75 ? 22.688 39.281 -9.039 1 94.5 75 ASP B O 1
ATOM 3975 N N . GLY B 1 76 ? 23.812 37.688 -8.023 1 94.69 76 GLY B N 1
ATOM 3976 C CA . GLY B 1 76 ? 23.516 38.219 -6.699 1 94.69 76 GLY B CA 1
ATOM 3977 C C . GLY B 1 76 ? 22.125 37.844 -6.223 1 94.69 76 GLY B C 1
ATOM 3978 O O . GLY B 1 76 ? 21.641 38.406 -5.227 1 94.69 76 GLY B O 1
ATOM 3979 N N . ARG B 1 77 ? 21.453 36.969 -6.926 1 97 77 ARG B N 1
ATOM 3980 C CA . ARG B 1 77 ? 20.094 36.594 -6.574 1 97 77 ARG B CA 1
ATOM 3981 C C . ARG B 1 77 ? 20.094 35.625 -5.398 1 97 77 ARG B C 1
ATOM 3983 O O . ARG B 1 77 ? 19.078 35.469 -4.703 1 97 77 ARG B O 1
ATOM 3990 N N . LEU B 1 78 ? 21.156 34.938 -5.215 1 98.06 78 LEU B N 1
ATOM 3991 C CA . LEU B 1 78 ? 21.328 34 -4.098 1 98.06 78 LEU B CA 1
ATOM 3992 C C . LEU B 1 78 ? 22.641 34.25 -3.367 1 98.06 78 LEU B C 1
ATOM 3994 O O . LEU B 1 78 ? 23.688 34.375 -3.998 1 98.06 78 LEU B O 1
ATOM 3998 N N . VAL B 1 79 ? 22.578 34.469 -2.135 1 98.19 79 VAL B N 1
ATOM 3999 C CA . VAL B 1 79 ? 23.75 34.594 -1.285 1 98.19 79 VAL B CA 1
ATOM 4000 C C . VAL B 1 79 ? 23.594 33.719 -0.046 1 98.19 79 VAL B C 1
ATOM 4002 O O . VAL B 1 79 ? 22.484 33.531 0.465 1 98.19 79 VAL B O 1
ATOM 4005 N N . ALA B 1 80 ? 24.672 33.125 0.392 1 98.38 80 ALA B N 1
ATOM 4006 C CA . ALA B 1 80 ? 24.625 32.281 1.601 1 98.38 80 ALA B CA 1
ATOM 4007 C C . ALA B 1 80 ? 25.406 32.969 2.734 1 98.38 80 ALA B C 1
ATOM 4009 O O . ALA B 1 80 ? 26.344 33.719 2.49 1 98.38 80 ALA B O 1
ATOM 4010 N N . THR B 1 81 ? 25.016 32.75 3.924 1 98.44 81 THR B N 1
ATOM 4011 C CA . THR B 1 81 ? 25.672 33.344 5.07 1 98.44 81 THR B CA 1
ATOM 4012 C C . THR B 1 81 ? 25.484 32.5 6.32 1 98.44 81 THR B C 1
ATOM 4014 O O . THR B 1 81 ? 24.594 31.656 6.371 1 98.44 81 THR B O 1
ATOM 4017 N N . THR B 1 82 ? 26.359 32.625 7.262 1 98.06 82 THR B N 1
ATOM 4018 C CA . THR B 1 82 ? 26.203 32.062 8.594 1 98.06 82 THR B CA 1
ATOM 4019 C C . THR B 1 82 ? 25.625 33.062 9.562 1 98.06 82 THR B C 1
ATOM 4021 O O . THR B 1 82 ? 25.344 32.75 10.719 1 98.06 82 THR B O 1
ATOM 4024 N N . ASP B 1 83 ? 25.453 34.312 9.086 1 97.81 83 ASP B N 1
ATOM 4025 C CA . ASP B 1 83 ? 25 35.406 9.945 1 97.81 83 ASP B CA 1
ATOM 4026 C C . ASP B 1 83 ? 23.469 35.469 9.992 1 97.81 83 ASP B C 1
ATOM 4028 O O . ASP B 1 83 ? 22.844 36.125 9.156 1 97.81 83 ASP B O 1
ATOM 4032 N N . TYR B 1 84 ? 22.906 34.969 11.047 1 96.81 84 TYR B N 1
ATOM 4033 C CA . TYR B 1 84 ? 21.469 34.875 11.18 1 96.81 84 TYR B CA 1
ATOM 4034 C C . TYR B 1 84 ? 20.844 36.25 11.391 1 96.81 84 TYR B C 1
ATOM 4036 O O . TYR B 1 84 ? 19.625 36.406 11.258 1 96.81 84 TYR B O 1
ATOM 4044 N N . ALA B 1 85 ? 21.625 37.219 11.703 1 97.81 85 ALA B N 1
ATOM 4045 C CA . ALA B 1 85 ? 21.094 38.562 11.859 1 97.81 85 ALA B CA 1
ATOM 4046 C C . ALA B 1 85 ? 20.453 39.062 10.562 1 97.81 85 ALA B C 1
ATOM 4048 O O . ALA B 1 85 ? 19.562 39.906 10.586 1 97.81 85 ALA B O 1
ATOM 4049 N N . ARG B 1 86 ? 20.859 38.531 9.477 1 98.12 86 ARG B N 1
ATOM 4050 C CA . ARG B 1 86 ? 20.344 38.938 8.172 1 98.12 86 ARG B CA 1
ATOM 4051 C C . ARG B 1 86 ? 18.922 38.438 7.969 1 98.12 86 ARG B C 1
ATOM 4053 O O . ARG B 1 86 ? 18.25 38.844 7.012 1 98.12 86 ARG B O 1
ATOM 4060 N N . ILE B 1 87 ? 18.438 37.688 8.859 1 98 87 ILE B N 1
ATOM 4061 C CA . ILE B 1 87 ? 17.031 37.312 8.836 1 98 87 ILE B CA 1
ATOM 4062 C C . ILE B 1 87 ? 16.141 38.562 8.883 1 98 87 ILE B C 1
ATOM 4064 O O . ILE B 1 87 ? 15.055 38.562 8.312 1 98 87 ILE B O 1
ATOM 4068 N N . GLN B 1 88 ? 16.625 39.594 9.484 1 97.69 88 GLN B N 1
ATOM 4069 C CA . GLN B 1 88 ? 15.898 40.844 9.562 1 97.69 88 GLN B CA 1
ATOM 4070 C C . GLN B 1 88 ? 15.586 41.406 8.18 1 97.69 88 GLN B C 1
ATOM 4072 O O . GLN B 1 88 ? 14.664 42.219 8.016 1 97.69 88 GLN B O 1
ATOM 4077 N N . GLU B 1 89 ? 16.359 40.938 7.156 1 97.81 89 GLU B N 1
ATOM 4078 C CA . GLU B 1 89 ? 16.219 41.438 5.785 1 97.81 89 GLU B CA 1
ATOM 4079 C C . GLU B 1 89 ? 15.156 40.625 5.023 1 97.81 89 GLU B C 1
ATOM 4081 O O . GLU B 1 89 ? 14.727 41.031 3.941 1 97.81 89 GLU B O 1
ATOM 4086 N N . VAL B 1 90 ? 14.711 39.562 5.59 1 98.19 90 VAL B N 1
ATOM 4087 C CA . VAL B 1 90 ? 13.93 38.594 4.828 1 98.19 90 VAL B CA 1
ATOM 4088 C C . VAL B 1 90 ? 12.438 38.812 5.098 1 98.19 90 VAL B C 1
ATOM 4090 O O . VAL B 1 90 ? 12.047 39.188 6.215 1 98.19 90 VAL B O 1
ATOM 4093 N N . ASP B 1 91 ? 11.602 38.625 4.062 1 98.5 91 ASP B N 1
ATOM 4094 C CA . ASP B 1 91 ? 10.148 38.719 4.176 1 98.5 91 ASP B CA 1
ATOM 4095 C C . ASP B 1 91 ? 9.516 37.344 4.414 1 98.5 91 ASP B C 1
ATOM 4097 O O . ASP B 1 91 ? 8.43 37.25 4.992 1 98.5 91 ASP B O 1
ATOM 4101 N N . ALA B 1 92 ? 10.133 36.375 3.92 1 98.69 92 ALA B N 1
ATOM 4102 C CA . ALA B 1 92 ? 9.688 34.969 4.078 1 98.69 92 ALA B CA 1
ATOM 4103 C C . ALA B 1 92 ? 10.875 34.031 4.305 1 98.69 92 ALA B C 1
ATOM 4105 O O . ALA B 1 92 ? 11.906 34.188 3.646 1 98.69 92 ALA B O 1
ATOM 4106 N N . VAL B 1 93 ? 10.734 33.156 5.281 1 98.62 93 VAL B N 1
ATOM 4107 C CA . VAL B 1 93 ? 11.852 32.25 5.574 1 98.62 93 VAL B CA 1
ATOM 4108 C C . VAL B 1 93 ? 11.352 30.828 5.648 1 98.62 93 VAL B C 1
ATOM 4110 O O . VAL B 1 93 ? 10.297 30.547 6.23 1 98.62 93 VAL B O 1
ATOM 4113 N N . ALA B 1 94 ? 12.023 29.922 4.941 1 98.38 94 ALA B N 1
ATOM 4114 C CA . ALA B 1 94 ? 11.773 28.484 5.008 1 98.38 94 ALA B CA 1
ATOM 4115 C C . ALA B 1 94 ? 12.805 27.797 5.895 1 98.38 94 ALA B C 1
ATOM 4117 O O . ALA B 1 94 ? 14 28.062 5.793 1 98.38 94 ALA B O 1
ATOM 4118 N N . ILE B 1 95 ? 12.32 26.969 6.812 1 98.56 95 ILE B N 1
ATOM 4119 C CA . ILE B 1 95 ? 13.188 26.203 7.699 1 98.56 95 ILE B CA 1
ATOM 4120 C C . ILE B 1 95 ? 13.375 24.797 7.145 1 98.56 95 ILE B C 1
ATOM 4122 O O . ILE B 1 95 ? 12.438 23.984 7.141 1 98.56 95 ILE B O 1
ATOM 4126 N N . CYS B 1 96 ? 14.555 24.469 6.715 1 97.31 96 CYS B N 1
ATOM 4127 C CA . CYS B 1 96 ? 14.883 23.203 6.078 1 97.31 96 CYS B CA 1
ATOM 4128 C C . CYS B 1 96 ? 16.031 22.5 6.809 1 97.31 96 CYS B C 1
ATOM 4130 O O . CYS B 1 96 ? 16.984 22.062 6.18 1 97.31 96 CYS B O 1
ATOM 4132 N N . VAL B 1 97 ? 15.938 22.359 8.094 1 96.06 97 VAL B N 1
ATOM 4133 C CA . VAL B 1 97 ? 17 21.766 8.906 1 96.06 97 VAL B CA 1
ATOM 4134 C C . VAL B 1 97 ? 16.672 20.297 9.195 1 96.06 97 VAL B C 1
ATOM 4136 O O . VAL B 1 97 ? 15.531 19.859 9.016 1 96.06 97 VAL B O 1
ATOM 4139 N N . PRO B 1 98 ? 17.641 19.516 9.578 1 91.75 98 PRO B N 1
ATOM 4140 C CA . PRO B 1 98 ? 17.406 18.094 9.828 1 91.75 98 PRO B CA 1
ATOM 4141 C C . PRO B 1 98 ? 16.562 17.844 11.078 1 91.75 98 PRO B C 1
ATOM 4143 O O . PRO B 1 98 ? 16.578 18.656 12.008 1 91.75 98 PRO B O 1
ATOM 4146 N N . THR B 1 99 ? 15.812 16.812 11.055 1 92 99 THR B N 1
ATOM 4147 C CA . THR B 1 99 ? 15.102 16.25 12.195 1 92 99 THR B CA 1
ATOM 4148 C C . THR B 1 99 ? 15.453 14.789 12.398 1 92 99 THR B C 1
ATOM 4150 O O . THR B 1 99 ? 14.609 13.906 12.203 1 92 99 THR B O 1
ATOM 4153 N N . PRO B 1 100 ? 16.625 14.5 12.867 1 89.25 100 PRO B N 1
ATOM 4154 C CA . PRO B 1 100 ? 17.062 13.109 12.977 1 89.25 100 PRO B CA 1
ATOM 4155 C C . PRO B 1 100 ? 16.359 12.359 14.109 1 89.25 100 PRO B C 1
ATOM 4157 O O . PRO B 1 100 ? 15.625 12.969 14.898 1 89.25 100 PRO B O 1
ATOM 4160 N N . LEU B 1 101 ? 16.438 11.062 14.055 1 87.06 101 LEU B N 1
ATOM 4161 C CA . LEU B 1 101 ? 16.047 10.234 15.188 1 87.06 101 LEU B CA 1
ATOM 4162 C C . LEU B 1 101 ? 17.25 9.906 16.062 1 87.06 101 LEU B C 1
ATOM 4164 O O . LEU B 1 101 ? 18.359 9.758 15.562 1 87.06 101 LEU B O 1
ATOM 4168 N N . ASP B 1 102 ? 17 9.758 17.328 1 84.75 102 ASP B N 1
ATOM 4169 C CA . ASP B 1 102 ? 18.078 9.297 18.203 1 84.75 102 ASP B CA 1
ATOM 4170 C C . ASP B 1 102 ? 18.172 7.773 18.219 1 84.75 102 ASP B C 1
ATOM 4172 O O . ASP B 1 102 ? 17.516 7.102 17.406 1 84.75 102 ASP B O 1
ATOM 4176 N N . ILE B 1 103 ? 19.062 7.234 19 1 76.44 103 ILE B N 1
ATOM 4177 C CA . ILE B 1 103 ? 19.359 5.805 19.016 1 76.44 103 ILE B CA 1
ATOM 4178 C C . ILE B 1 103 ? 18.125 5.035 19.5 1 76.44 103 ILE B C 1
ATOM 4180 O O . ILE B 1 103 ? 18.047 3.818 19.328 1 76.44 103 ILE B O 1
ATOM 4184 N N . TYR B 1 104 ? 17.203 5.711 20.172 1 79.38 104 TYR B N 1
ATOM 4185 C CA . TYR B 1 104 ? 15.992 5.07 20.672 1 79.38 104 TYR B CA 1
ATOM 4186 C C . TYR B 1 104 ? 14.82 5.324 19.719 1 79.38 104 TYR B C 1
ATOM 4188 O O . TYR B 1 104 ? 13.664 5.117 20.078 1 79.38 104 TYR B O 1
ATOM 4196 N N . GLN B 1 105 ? 15.086 5.914 18.531 1 80.69 105 GLN B N 1
ATOM 4197 C CA . GLN B 1 105 ? 14.117 6.156 17.453 1 80.69 105 GLN B CA 1
ATOM 4198 C C . GLN B 1 105 ? 13.141 7.258 17.844 1 80.69 105 GLN B C 1
ATOM 4200 O O . GLN B 1 105 ? 11.977 7.23 17.438 1 80.69 105 GLN B O 1
ATOM 4205 N N . GLN B 1 106 ? 13.656 8.094 18.656 1 88.75 106 GLN B N 1
ATOM 4206 C CA . GLN B 1 106 ? 12.875 9.281 19 1 88.75 106 GLN B CA 1
ATOM 4207 C C . GLN B 1 106 ? 13.32 10.484 18.172 1 88.75 106 GLN B C 1
ATOM 4209 O O . GLN B 1 106 ? 14.508 10.672 17.922 1 88.75 106 GLN B O 1
ATOM 4214 N N . PRO B 1 107 ? 12.305 11.32 17.797 1 91.25 107 PRO B N 1
ATOM 4215 C CA . PRO B 1 107 ? 12.672 12.492 17.016 1 91.25 107 PRO B CA 1
ATOM 4216 C C . PRO B 1 107 ? 13.508 13.5 17.797 1 91.25 107 PRO B C 1
ATOM 4218 O O . PRO B 1 107 ? 13.25 13.742 18.969 1 91.25 107 PRO B O 1
ATOM 4221 N N . ASP B 1 108 ? 14.547 14 17.188 1 93.12 108 ASP B N 1
ATOM 4222 C CA . ASP B 1 108 ? 15.336 15.117 17.688 1 93.12 108 ASP B CA 1
ATOM 4223 C C . ASP B 1 108 ? 14.945 16.422 17 1 93.12 108 ASP B C 1
ATOM 4225 O O . ASP B 1 108 ? 15.359 16.688 15.867 1 93.12 108 ASP B O 1
ATOM 4229 N N . THR B 1 109 ? 14.242 17.25 17.766 1 93.94 109 THR B N 1
ATOM 4230 C CA . THR B 1 109 ? 13.727 18.484 17.172 1 93.94 109 THR B CA 1
ATOM 4231 C C . THR B 1 109 ? 14.617 19.672 17.531 1 93.94 109 THR B C 1
ATOM 4233 O O . THR B 1 109 ? 14.242 20.828 17.328 1 93.94 109 THR B O 1
ATOM 4236 N N . SER B 1 110 ? 15.805 19.422 18.047 1 95.88 110 SER B N 1
ATOM 4237 C CA . SER B 1 110 ? 16.672 20.484 18.531 1 95.88 110 SER B CA 1
ATOM 4238 C C . SER B 1 110 ? 17.047 21.453 17.406 1 95.88 110 SER B C 1
ATOM 4240 O O . SER B 1 110 ? 17.172 22.656 17.641 1 95.88 110 SER B O 1
ATOM 4242 N N . TYR B 1 111 ? 17.188 20.953 16.219 1 95.75 111 TYR B N 1
ATOM 4243 C CA . TYR B 1 111 ? 17.562 21.797 15.094 1 95.75 111 TYR B CA 1
ATOM 4244 C C . TYR B 1 111 ? 16.422 22.719 14.695 1 95.75 111 TYR B C 1
ATOM 4246 O O . TYR B 1 111 ? 16.656 23.891 14.383 1 95.75 111 TYR B O 1
ATOM 4254 N N . VAL B 1 112 ? 15.234 22.219 14.711 1 97 112 VAL B N 1
ATOM 4255 C CA . VAL B 1 112 ? 14.055 23.047 14.422 1 97 112 VAL B CA 1
ATOM 4256 C C . VAL B 1 112 ? 13.867 24.078 15.523 1 97 112 VAL B C 1
ATOM 4258 O O . VAL B 1 112 ? 13.594 25.25 15.234 1 97 112 VAL B O 1
ATOM 4261 N N . GLU B 1 113 ? 14.047 23.656 16.75 1 97.44 113 GLU B N 1
ATOM 4262 C CA . GLU B 1 113 ? 13.906 24.547 17.891 1 97.44 113 GLU B CA 1
ATOM 4263 C C . GLU B 1 113 ? 14.922 25.688 17.828 1 97.44 113 GLU B C 1
ATOM 4265 O O . GLU B 1 113 ? 14.562 26.859 17.969 1 97.44 113 GLU B O 1
ATOM 4270 N N . SER B 1 114 ? 16.141 25.312 17.609 1 97.31 114 SER B N 1
ATOM 4271 C CA . SER B 1 114 ? 17.203 26.312 17.562 1 97.31 114 SER B CA 1
ATOM 4272 C C . SER B 1 114 ? 17 27.281 16.391 1 97.31 114 SER B C 1
ATOM 4274 O O . SER B 1 114 ? 17.203 28.484 16.547 1 97.31 114 SER B O 1
ATOM 4276 N N . SER B 1 115 ? 16.656 26.75 15.25 1 97.69 115 SER B N 1
ATOM 4277 C CA . SER B 1 115 ? 16.406 27.594 14.086 1 97.69 115 SER B CA 1
ATOM 4278 C C . SER B 1 115 ? 15.242 28.547 14.336 1 97.69 115 SER B C 1
ATOM 4280 O O . SER B 1 115 ? 15.305 29.719 13.969 1 97.69 115 SER B O 1
ATOM 4282 N N . SER B 1 116 ? 14.188 28.062 14.922 1 97.88 116 SER B N 1
ATOM 4283 C CA . SER B 1 116 ? 13.016 28.875 15.227 1 97.88 116 SER B CA 1
ATOM 4284 C C . SER B 1 116 ? 13.367 30.016 16.188 1 97.88 116 SER B C 1
ATOM 4286 O O . SER B 1 116 ? 12.93 31.156 15.984 1 97.88 116 SER B O 1
ATOM 4288 N N . LYS B 1 117 ? 14.133 29.688 17.172 1 97.06 117 LYS B N 1
ATOM 4289 C CA . LYS B 1 117 ? 14.555 30.703 18.141 1 97.06 117 LYS B CA 1
ATOM 4290 C C . LYS B 1 117 ? 15.438 31.75 17.484 1 97.06 117 LYS B C 1
ATOM 4292 O O . LYS B 1 117 ? 15.289 32.938 17.766 1 97.06 117 LYS B O 1
ATOM 4297 N N . GLU B 1 118 ? 16.344 31.281 16.688 1 96.88 118 GLU B N 1
ATOM 4298 C CA . GLU B 1 118 ? 17.234 32.219 15.984 1 96.88 118 GLU B CA 1
ATOM 4299 C C . GLU B 1 118 ? 16.438 33.156 15.062 1 96.88 118 GLU B C 1
ATOM 4301 O O . GLU B 1 118 ? 16.703 34.344 15 1 96.88 118 GLU B O 1
ATOM 4306 N N . ILE B 1 119 ? 15.539 32.625 14.312 1 97.81 119 ILE B N 1
ATOM 4307 C CA . ILE B 1 119 ? 14.688 33.406 13.422 1 97.81 119 ILE B CA 1
ATOM 4308 C C . ILE B 1 119 ? 13.883 34.406 14.242 1 97.81 119 ILE B C 1
ATOM 4310 O O . ILE B 1 119 ? 13.758 35.594 13.852 1 97.81 119 ILE B O 1
ATOM 4314 N N . ALA B 1 120 ? 13.344 33.938 15.344 1 97.81 120 ALA B N 1
ATOM 4315 C CA . ALA B 1 120 ? 12.5 34.781 16.188 1 97.81 120 ALA B CA 1
ATOM 4316 C C . ALA B 1 120 ? 13.25 36.031 16.656 1 97.81 120 ALA B C 1
ATOM 4318 O O . ALA B 1 120 ? 12.656 37.094 16.797 1 97.81 120 ALA B O 1
ATOM 4319 N N . LYS B 1 121 ? 14.539 35.875 16.922 1 97.44 121 LYS B N 1
ATOM 4320 C CA . LYS B 1 121 ? 15.352 37 17.391 1 97.44 121 LYS B CA 1
ATOM 4321 C C . LYS B 1 121 ? 15.273 38.188 16.422 1 97.44 121 LYS B C 1
ATOM 4323 O O . LYS B 1 121 ? 15.375 39.344 16.828 1 97.44 121 LYS B O 1
ATOM 4328 N N . TYR B 1 122 ? 15.133 37.906 15.172 1 97.62 122 TYR B N 1
ATOM 4329 C CA . TYR B 1 122 ? 15.219 38.938 14.148 1 97.62 122 TYR B CA 1
ATOM 4330 C C . TYR B 1 122 ? 13.906 39.094 13.391 1 97.62 122 TYR B C 1
ATOM 4332 O O . TYR B 1 122 ? 13.828 39.812 12.398 1 97.62 122 TYR B O 1
ATOM 4340 N N . ALA B 1 123 ? 12.914 38.312 13.789 1 97.31 123 ALA B N 1
ATOM 4341 C CA . ALA B 1 123 ? 11.617 38.344 13.133 1 97.31 123 ALA B CA 1
ATOM 4342 C C . ALA B 1 123 ? 10.961 39.688 13.266 1 97.31 123 ALA B C 1
ATOM 4344 O O . ALA B 1 123 ? 11.211 40.438 14.234 1 97.31 123 ALA B O 1
ATOM 4345 N N . HIS B 1 124 ? 10.18 40.094 12.305 1 97.44 124 HIS B N 1
ATOM 4346 C CA . HIS B 1 124 ? 9.492 41.375 12.289 1 97.44 124 HIS B CA 1
ATOM 4347 C C . HIS B 1 124 ? 8.078 41.25 11.727 1 97.44 124 HIS B C 1
ATOM 4349 O O . HIS B 1 124 ? 7.73 40.188 11.164 1 97.44 124 HIS B O 1
ATOM 4355 N N . GLU B 1 125 ? 7.309 42.312 11.922 1 97.25 125 GLU B N 1
ATOM 4356 C CA . GLU B 1 125 ? 5.957 42.312 11.375 1 97.25 125 GLU B CA 1
ATOM 4357 C C . GLU B 1 125 ? 5.973 42.156 9.859 1 97.25 125 GLU B C 1
ATOM 4359 O O . GLU B 1 125 ? 6.781 42.812 9.18 1 97.25 125 GLU B O 1
ATOM 4364 N N . GLY B 1 126 ? 5.078 41.25 9.383 1 97.56 126 GLY B N 1
ATOM 4365 C CA . GLY B 1 126 ? 4.953 41.062 7.945 1 97.56 126 GLY B CA 1
ATOM 4366 C C . GLY B 1 126 ? 5.801 39.906 7.43 1 97.56 126 GLY B C 1
ATOM 4367 O O . GLY B 1 126 ? 5.996 39.781 6.219 1 97.56 126 GLY B O 1
ATOM 4368 N N . MET B 1 127 ? 6.293 39.094 8.312 1 98.25 127 MET B N 1
ATOM 4369 C CA . MET B 1 127 ? 7.145 37.969 7.91 1 98.25 127 MET B CA 1
ATOM 4370 C C . MET B 1 127 ? 6.34 36.688 7.812 1 98.25 127 MET B C 1
ATOM 4372 O O . MET B 1 127 ? 5.414 36.469 8.594 1 98.25 127 MET B O 1
ATOM 4376 N N . LEU B 1 128 ? 6.672 35.875 6.805 1 98.81 128 LEU B N 1
ATOM 4377 C CA . LEU B 1 128 ? 6.184 34.5 6.684 1 98.81 128 LEU B CA 1
ATOM 4378 C C . LEU B 1 128 ? 7.262 33.5 7.09 1 98.81 128 LEU B C 1
ATOM 4380 O O . LEU B 1 128 ? 8.398 33.562 6.621 1 98.81 128 LEU B O 1
ATOM 4384 N N . VAL B 1 129 ? 6.941 32.625 8.039 1 98.88 129 VAL B N 1
ATOM 4385 C CA . VAL B 1 129 ? 7.836 31.547 8.438 1 98.88 129 VAL B CA 1
ATOM 4386 C C . VAL B 1 129 ? 7.207 30.203 8.078 1 98.88 129 VAL B C 1
ATOM 4388 O O . VAL B 1 129 ? 6.113 29.875 8.547 1 98.88 129 VAL B O 1
ATOM 4391 N N . VAL B 1 130 ? 7.898 29.406 7.238 1 98.81 130 VAL B N 1
ATOM 4392 C CA . VAL B 1 130 ? 7.395 28.109 6.797 1 98.81 130 VAL B CA 1
ATOM 4393 C C . VAL B 1 130 ? 8.352 27.016 7.238 1 98.81 130 VAL B C 1
ATOM 4395 O O . VAL B 1 130 ? 9.531 27.031 6.891 1 98.81 130 VAL B O 1
ATOM 4398 N N . LEU B 1 131 ? 7.887 26.094 8.062 1 98.75 131 LEU B N 1
ATOM 4399 C CA . LEU B 1 131 ? 8.648 24.891 8.359 1 98.75 131 LEU B CA 1
ATOM 4400 C C . LEU B 1 131 ? 8.523 23.875 7.227 1 98.75 131 LEU B C 1
ATOM 4402 O O . LEU B 1 131 ? 7.414 23.5 6.84 1 98.75 131 LEU B O 1
ATOM 4406 N N . GLU B 1 132 ? 9.672 23.484 6.676 1 97.25 132 GLU B N 1
ATOM 4407 C CA . GLU B 1 132 ? 9.695 22.5 5.602 1 97.25 132 GLU B CA 1
ATOM 4408 C C . GLU B 1 132 ? 10.289 21.172 6.078 1 97.25 132 GLU B C 1
ATOM 4410 O O . GLU B 1 132 ? 10.078 20.125 5.457 1 97.25 132 GLU B O 1
ATOM 4415 N N . SER B 1 133 ? 11 21.281 7.168 1 95.69 133 SER B N 1
ATOM 4416 C CA . SER B 1 133 ? 11.594 20.078 7.738 1 95.69 133 SER B CA 1
ATOM 4417 C C . SER B 1 133 ? 10.531 19.047 8.094 1 95.69 133 SER B C 1
ATOM 4419 O O . SER B 1 133 ? 9.5 19.391 8.688 1 95.69 133 SER B O 1
ATOM 4421 N N . THR B 1 134 ? 10.758 17.797 7.668 1 93.75 134 THR B N 1
ATOM 4422 C CA . THR B 1 134 ? 9.836 16.719 8.047 1 93.75 134 THR B CA 1
ATOM 4423 C C . THR B 1 134 ? 9.812 16.531 9.562 1 93.75 134 THR B C 1
ATOM 4425 O O . THR B 1 134 ? 10.867 16.531 10.203 1 93.75 134 THR B O 1
ATOM 4428 N N . THR B 1 135 ? 8.648 16.422 10.094 1 94.62 135 THR B N 1
ATOM 4429 C CA . THR B 1 135 ? 8.469 16.312 11.539 1 94.62 135 THR B CA 1
ATOM 4430 C C . THR B 1 135 ? 7.129 15.656 11.867 1 94.62 135 THR B C 1
ATOM 4432 O O . THR B 1 135 ? 6.457 15.125 10.984 1 94.62 135 THR B O 1
ATOM 4435 N N . TYR B 1 136 ? 6.82 15.555 13.18 1 95.38 136 TYR B N 1
ATOM 4436 C CA . TYR B 1 136 ? 5.551 14.992 13.625 1 95.38 136 TYR B CA 1
ATOM 4437 C C . TYR B 1 136 ? 4.461 16.062 13.641 1 95.38 136 TYR B C 1
ATOM 4439 O O . TYR B 1 136 ? 4.754 17.25 13.742 1 95.38 136 TYR B O 1
ATOM 4447 N N . PRO B 1 137 ? 3.135 15.617 13.492 1 97.62 137 PRO B N 1
ATOM 4448 C CA . PRO B 1 137 ? 2.037 16.578 13.547 1 97.62 137 PRO B CA 1
ATOM 4449 C C . PRO B 1 137 ? 2.01 17.375 14.844 1 97.62 137 PRO B C 1
ATOM 4451 O O . PRO B 1 137 ? 2.014 16.797 15.93 1 97.62 137 PRO B O 1
ATOM 4454 N N . GLY B 1 138 ? 1.962 18.672 14.688 1 97.38 138 GLY B N 1
ATOM 4455 C CA . GLY B 1 138 ? 1.948 19.562 15.844 1 97.38 138 GLY B CA 1
ATOM 4456 C C . GLY B 1 138 ? 3.225 20.375 15.992 1 97.38 138 GLY B C 1
ATOM 4457 O O . GLY B 1 138 ? 3.258 21.359 16.734 1 97.38 138 GLY B O 1
ATOM 4458 N N . THR B 1 139 ? 4.309 20.062 15.297 1 97.62 139 THR B N 1
ATOM 4459 C CA . THR B 1 139 ? 5.617 20.688 15.453 1 97.62 139 THR B CA 1
ATOM 4460 C C . THR B 1 139 ? 5.543 22.188 15.156 1 97.62 139 THR B C 1
ATOM 4462 O O . THR B 1 139 ? 6.055 23 15.922 1 97.62 139 THR B O 1
ATOM 4465 N N . THR B 1 140 ? 4.922 22.547 14.094 1 98.62 140 THR B N 1
ATOM 4466 C CA . THR B 1 140 ? 4.812 23.953 13.711 1 98.62 140 THR B CA 1
ATOM 4467 C C . THR B 1 140 ? 4.105 24.75 14.797 1 98.62 140 THR B C 1
ATOM 4469 O O . THR B 1 140 ? 4.562 25.828 15.18 1 98.62 140 THR B O 1
ATOM 4472 N N . GLU B 1 141 ? 3.068 24.219 15.289 1 98.12 141 GLU B N 1
ATOM 4473 C CA . GLU B 1 141 ? 2.264 24.891 16.297 1 98.12 141 GLU B CA 1
ATOM 4474 C C . GLU B 1 141 ? 2.965 24.891 17.656 1 98.12 141 GLU B C 1
ATOM 4476 O O . GLU B 1 141 ? 2.842 25.859 18.422 1 98.12 141 GLU B O 1
ATOM 4481 N N . GLU B 1 142 ? 3.703 23.844 17.906 1 97.62 142 GLU B N 1
ATOM 4482 C CA . GLU B 1 142 ? 4.262 23.656 19.234 1 97.62 142 GLU B CA 1
ATOM 4483 C C . GLU B 1 142 ? 5.641 24.297 19.359 1 97.62 142 GLU B C 1
ATOM 4485 O O . GLU B 1 142 ? 6.098 24.594 20.453 1 97.62 142 GLU B O 1
ATOM 4490 N N . ILE B 1 143 ? 6.324 24.469 18.234 1 97.88 143 ILE B N 1
ATOM 4491 C CA . ILE B 1 143 ? 7.711 24.906 18.312 1 97.88 143 ILE B CA 1
ATOM 4492 C C . ILE B 1 143 ? 7.875 26.25 17.609 1 97.88 143 ILE B C 1
ATOM 4494 O O . ILE B 1 143 ? 8.289 27.234 18.219 1 97.88 143 ILE B O 1
ATOM 4498 N N . VAL B 1 144 ? 7.441 26.375 16.406 1 98.56 144 VAL B N 1
ATOM 4499 C CA . VAL B 1 144 ? 7.715 27.547 15.594 1 98.56 144 VAL B CA 1
ATOM 4500 C C . VAL B 1 144 ? 6.859 28.719 16.062 1 98.56 144 VAL B C 1
ATOM 4502 O O . VAL B 1 144 ? 7.375 29.812 16.312 1 98.56 144 VAL B O 1
ATOM 4505 N N . LYS B 1 145 ? 5.559 28.453 16.219 1 98.62 145 LYS B N 1
ATOM 4506 C CA . LYS B 1 145 ? 4.613 29.5 16.609 1 98.62 145 LYS B CA 1
ATOM 4507 C C . LYS B 1 145 ? 5.004 30.125 17.938 1 98.62 145 LYS B C 1
ATOM 4509 O O . LYS B 1 145 ? 5.148 31.344 18.031 1 98.62 145 LYS B O 1
ATOM 4514 N N . PRO B 1 146 ? 5.266 29.297 18.984 1 98.31 146 PRO B N 1
ATOM 4515 C CA . PRO B 1 146 ? 5.59 29.922 20.266 1 98.31 146 PRO B CA 1
ATOM 4516 C C . PRO B 1 146 ? 6.867 30.75 20.219 1 98.31 146 PRO B C 1
ATOM 4518 O O . PRO B 1 146 ? 6.957 31.781 20.891 1 98.31 146 PRO B O 1
ATOM 4521 N N . ALA B 1 147 ? 7.852 30.328 19.484 1 97.94 147 ALA B N 1
ATOM 4522 C CA . ALA B 1 147 ? 9.109 31.078 19.391 1 97.94 147 ALA B CA 1
ATOM 4523 C C . ALA B 1 147 ? 8.867 32.5 18.859 1 97.94 147 ALA B C 1
ATOM 4525 O O . ALA B 1 147 ? 9.453 33.438 19.359 1 97.94 147 ALA B O 1
ATOM 4526 N N . LEU B 1 148 ? 7.996 32.656 17.891 1 97.88 148 LEU B N 1
ATOM 4527 C CA . LEU B 1 148 ? 7.703 33.969 17.266 1 97.88 148 LEU B CA 1
ATOM 4528 C C . LEU B 1 148 ? 6.801 34.781 18.156 1 97.88 148 LEU B C 1
ATOM 4530 O O . LEU B 1 148 ? 6.988 36 18.266 1 97.88 148 LEU B O 1
ATOM 4534 N N . GLU B 1 149 ? 5.859 34.125 18.797 1 97.75 149 GLU B N 1
ATOM 4535 C CA . GLU B 1 149 ? 4.902 34.844 19.625 1 97.75 149 GLU B CA 1
ATOM 4536 C C . GLU B 1 149 ? 5.551 35.344 20.922 1 97.75 149 GLU B C 1
ATOM 4538 O O . GLU B 1 149 ? 5.133 36.344 21.484 1 97.75 149 GLU B O 1
ATOM 4543 N N . GLU B 1 150 ? 6.5 34.625 21.391 1 96.19 150 GLU B N 1
ATOM 4544 C CA . GLU B 1 150 ? 7.242 35.031 22.578 1 96.19 150 GLU B CA 1
ATOM 4545 C C . GLU B 1 150 ? 7.898 36.406 22.359 1 96.19 150 GLU B C 1
ATOM 4547 O O . GLU B 1 150 ? 8.156 37.125 23.297 1 96.19 150 GLU B O 1
ATOM 4552 N N . LYS B 1 151 ? 8.102 36.75 21.125 1 92.5 151 LYS B N 1
ATOM 4553 C CA . LYS B 1 151 ? 8.734 38.031 20.781 1 92.5 151 LYS B CA 1
ATOM 4554 C C . LYS B 1 151 ? 7.691 39.125 20.578 1 92.5 151 LYS B C 1
ATOM 4556 O O . LYS B 1 151 ? 8.031 40.25 20.203 1 92.5 151 LYS B O 1
ATOM 4561 N N . GLY B 1 152 ? 6.441 38.781 20.781 1 94.5 152 GLY B N 1
ATOM 4562 C CA . GLY B 1 152 ? 5.383 39.781 20.719 1 94.5 152 GLY B CA 1
ATOM 4563 C C . GLY B 1 152 ? 4.664 39.812 19.391 1 94.5 152 GLY B C 1
ATOM 4564 O O . GLY B 1 152 ? 3.768 40.656 19.172 1 94.5 152 GLY B O 1
ATOM 4565 N N . LEU B 1 153 ? 5.02 39 18.469 1 97 153 LEU B N 1
ATOM 4566 C CA . LEU B 1 153 ? 4.332 38.906 17.188 1 97 153 LEU B CA 1
ATOM 4567 C C . LEU B 1 153 ? 3.053 38.062 17.312 1 97 153 LEU B C 1
ATOM 4569 O O . LEU B 1 153 ? 2.951 37.219 18.172 1 97 153 LEU B O 1
ATOM 4573 N N . LYS B 1 154 ? 2.072 38.438 16.516 1 97.69 154 LYS B N 1
ATOM 4574 C CA . LYS B 1 154 ? 0.788 37.75 16.531 1 97.69 154 LYS B CA 1
ATOM 4575 C C . LYS B 1 154 ? 0.584 36.906 15.266 1 97.69 154 LYS B C 1
ATOM 4577 O O . LYS B 1 154 ? 0.391 37.469 14.188 1 97.69 154 LYS B O 1
ATOM 4582 N N . THR B 1 155 ? 0.533 35.656 15.445 1 98.25 155 THR B N 1
ATOM 4583 C CA . THR B 1 155 ? 0.391 34.75 14.312 1 98.25 155 THR B CA 1
ATOM 4584 C C . THR B 1 155 ? -0.942 34.969 13.609 1 98.25 155 THR B C 1
ATOM 4586 O O . THR B 1 155 ? -1.994 35 14.25 1 98.25 155 THR B O 1
ATOM 4589 N N . GLY B 1 156 ? -0.894 35.031 12.266 1 97.69 156 GLY B N 1
ATOM 4590 C CA . GLY B 1 156 ? -2.086 35.219 11.453 1 97.69 156 GLY B CA 1
ATOM 4591 C C . GLY B 1 156 ? -2.441 36.688 11.273 1 97.69 156 GLY B C 1
ATOM 4592 O O . GLY B 1 156 ? -3.303 37.031 10.453 1 97.69 156 GLY B O 1
ATOM 4593 N N . GLU B 1 157 ? -1.694 37.531 12.031 1 97.06 157 GLU B N 1
ATOM 4594 C CA . GLU B 1 157 ? -1.951 38.969 11.969 1 97.06 157 GLU B CA 1
ATOM 4595 C C . GLU B 1 157 ? -0.683 39.75 11.625 1 97.06 157 GLU B C 1
ATOM 4597 O O . GLU B 1 157 ? -0.588 40.344 10.555 1 97.06 157 GLU B O 1
ATOM 4602 N N . THR B 1 158 ? 0.288 39.656 12.484 1 97.31 158 THR B N 1
ATOM 4603 C CA . THR B 1 158 ? 1.512 40.438 12.242 1 97.31 158 THR B CA 1
ATOM 4604 C C . THR B 1 158 ? 2.613 39.5 11.711 1 97.31 158 THR B C 1
ATOM 4606 O O . THR B 1 158 ? 3.592 40 11.133 1 97.31 158 THR B O 1
ATOM 4609 N N . VAL B 1 159 ? 2.545 38.25 11.992 1 98.44 159 VAL B N 1
ATOM 4610 C CA . VAL B 1 159 ? 3.447 37.219 11.445 1 98.44 159 VAL B CA 1
ATOM 4611 C C . VAL B 1 159 ? 2.643 36.031 10.93 1 98.44 159 VAL B C 1
ATOM 4613 O O . VAL B 1 159 ? 1.537 35.781 11.406 1 98.44 159 VAL B O 1
ATOM 4616 N N . PHE B 1 160 ? 3.135 35.375 9.906 1 98.81 160 PHE B N 1
ATOM 4617 C CA . PHE B 1 160 ? 2.434 34.25 9.273 1 98.81 160 PHE B CA 1
ATOM 4618 C C . PHE B 1 160 ? 3.266 32.969 9.336 1 98.81 160 PHE B C 1
ATOM 4620 O O . PHE B 1 160 ? 4.461 33 9.047 1 98.81 160 PHE B O 1
ATOM 4627 N N . VAL B 1 161 ? 2.631 31.891 9.852 1 98.88 161 VAL B N 1
ATOM 4628 C CA . VAL B 1 161 ? 3.342 30.641 10.102 1 98.88 161 VAL B CA 1
ATOM 4629 C C . VAL B 1 161 ? 2.627 29.484 9.406 1 98.88 161 VAL B C 1
ATOM 4631 O O . VAL B 1 161 ? 1.405 29.359 9.508 1 98.88 161 VAL B O 1
ATOM 4634 N N . ALA B 1 162 ? 3.373 28.703 8.641 1 98.88 162 ALA B N 1
ATOM 4635 C CA . ALA B 1 162 ? 2.801 27.562 7.91 1 98.88 162 ALA B CA 1
ATOM 4636 C C . ALA B 1 162 ? 3.771 26.391 7.871 1 98.88 162 ALA B C 1
ATOM 4638 O O . ALA B 1 162 ? 4.91 26.5 8.336 1 98.88 162 ALA B O 1
ATOM 4639 N N . TYR B 1 163 ? 3.256 25.25 7.539 1 98.81 163 TYR B N 1
ATOM 4640 C CA . TYR B 1 163 ? 4.035 24.047 7.211 1 98.81 163 TYR B CA 1
ATOM 4641 C C . TYR B 1 163 ? 3.814 23.641 5.762 1 98.81 163 TYR B C 1
ATOM 4643 O O . TYR B 1 163 ? 2.689 23.688 5.258 1 98.81 163 TYR B O 1
ATOM 4651 N N . SER B 1 164 ? 4.91 23.312 5.113 1 98.56 164 SER B N 1
ATOM 4652 C CA . SER B 1 164 ? 4.871 22.781 3.752 1 98.56 164 SER B CA 1
ATOM 4653 C C . SER B 1 164 ? 5.984 21.766 3.52 1 98.56 164 SER B C 1
ATOM 4655 O O . SER B 1 164 ? 7.133 22.141 3.275 1 98.56 164 SER B O 1
ATOM 4657 N N . PRO B 1 165 ? 5.633 20.516 3.473 1 96.25 165 PRO B N 1
ATOM 4658 C CA . PRO B 1 165 ? 6.68 19.5 3.369 1 96.25 165 PRO B CA 1
ATOM 4659 C C . PRO B 1 165 ? 7.312 19.438 1.98 1 96.25 165 PRO B C 1
ATOM 4661 O O . PRO B 1 165 ? 6.652 19.75 0.984 1 96.25 165 PRO B O 1
ATOM 4664 N N . GLU B 1 166 ? 8.602 19.062 1.966 1 91.19 166 GLU B N 1
ATOM 4665 C CA . GLU B 1 166 ? 9.242 18.656 0.716 1 91.19 166 GLU B CA 1
ATOM 4666 C C . GLU B 1 166 ? 8.82 17.25 0.305 1 91.19 166 GLU B C 1
ATOM 4668 O O . GLU B 1 166 ? 8.922 16.312 1.096 1 91.19 166 GLU B O 1
ATOM 4673 N N . ARG B 1 167 ? 8.445 17.078 -0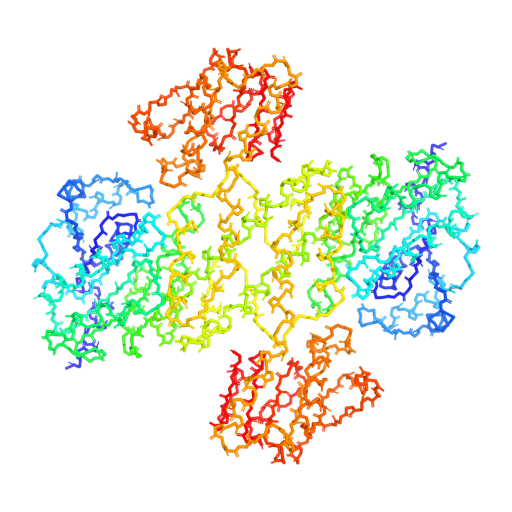.955 1 91.5 167 ARG B N 1
ATOM 4674 C CA . ARG B 1 167 ? 7.887 15.805 -1.396 1 91.5 167 ARG B CA 1
ATOM 4675 C C . ARG B 1 167 ? 8.672 15.242 -2.58 1 91.5 167 ARG B C 1
ATOM 4677 O O . ARG B 1 167 ? 8.148 14.438 -3.352 1 91.5 167 ARG B O 1
ATOM 4684 N N . VAL B 1 168 ? 9.898 15.633 -2.697 1 84 168 VAL B N 1
ATOM 4685 C CA . VAL B 1 168 ? 10.695 15.234 -3.854 1 84 168 VAL B CA 1
ATOM 4686 C C . VAL B 1 168 ? 11.273 13.844 -3.631 1 84 168 VAL B C 1
ATOM 4688 O O . VAL B 1 168 ? 11.57 13.461 -2.496 1 84 168 VAL B O 1
ATOM 4691 N N . ASP B 1 169 ? 11.312 13.023 -4.641 1 82.62 169 ASP B N 1
ATOM 4692 C CA . ASP B 1 169 ? 11.977 11.727 -4.727 1 82.62 169 ASP B CA 1
ATOM 4693 C C . ASP B 1 169 ? 13.336 11.852 -5.406 1 82.62 169 ASP B C 1
ATOM 4695 O O . ASP B 1 169 ? 13.414 12.016 -6.625 1 82.62 169 ASP B O 1
ATOM 4699 N N . PRO B 1 170 ? 14.383 11.719 -4.605 1 76.31 170 PRO B N 1
ATOM 4700 C CA . PRO B 1 170 ? 15.711 11.875 -5.203 1 76.31 170 PRO B CA 1
ATOM 4701 C C . PRO B 1 170 ? 15.945 10.93 -6.379 1 76.31 170 PRO B C 1
ATOM 4703 O O . PRO B 1 170 ? 15.664 9.734 -6.277 1 76.31 170 PRO B O 1
ATOM 4706 N N . GLY B 1 171 ? 16.391 11.445 -7.484 1 74.31 171 GLY B N 1
ATOM 4707 C CA . GLY B 1 171 ? 16.719 10.633 -8.641 1 74.31 171 GLY B CA 1
ATOM 4708 C C . GLY B 1 171 ? 15.555 10.461 -9.602 1 74.31 171 GLY B C 1
ATOM 4709 O O . GLY B 1 171 ? 15.711 9.891 -10.68 1 74.31 171 GLY B O 1
ATOM 4710 N N . ASN B 1 172 ? 14.391 10.938 -9.133 1 81.62 172 ASN B N 1
ATOM 4711 C CA . ASN B 1 172 ? 13.234 10.875 -10.023 1 81.62 172 ASN B CA 1
ATOM 4712 C C . ASN B 1 172 ? 13.445 11.719 -11.281 1 81.62 172 ASN B C 1
ATOM 4714 O O . ASN B 1 172 ? 13.719 12.914 -11.188 1 81.62 172 ASN B O 1
ATOM 4718 N N . LYS B 1 173 ? 13.367 11.133 -12.383 1 81.88 173 LYS B N 1
ATOM 4719 C CA . LYS B 1 173 ? 13.68 11.805 -13.641 1 81.88 173 LYS B CA 1
ATOM 4720 C C . LYS B 1 173 ? 12.508 12.672 -14.109 1 81.88 173 LYS B C 1
ATOM 4722 O O . LYS B 1 173 ? 12.703 13.633 -14.859 1 81.88 173 LYS B O 1
ATOM 4727 N N . GLN B 1 174 ? 11.336 12.32 -13.648 1 86.19 174 GLN B N 1
ATOM 4728 C CA . GLN B 1 174 ? 10.133 13 -14.133 1 86.19 174 GLN B CA 1
ATOM 4729 C C . GLN B 1 174 ? 9.695 14.102 -13.172 1 86.19 174 GLN B C 1
ATOM 4731 O O . GLN B 1 174 ? 9.305 15.188 -13.602 1 86.19 174 GLN B O 1
ATOM 4736 N N . PHE B 1 175 ? 9.742 13.906 -11.906 1 87.5 175 PHE B N 1
ATOM 4737 C CA . PHE B 1 175 ? 9.25 14.844 -10.906 1 87.5 175 PHE B CA 1
ATOM 4738 C C . PHE B 1 175 ? 10.398 15.414 -10.086 1 87.5 175 PHE B C 1
ATOM 4740 O O . PHE B 1 175 ? 11.172 14.664 -9.492 1 87.5 175 PHE B O 1
ATOM 4747 N N . LYS B 1 176 ? 10.5 16.766 -10.062 1 86.5 176 LYS B N 1
ATOM 4748 C CA . LYS B 1 176 ? 11.508 17.516 -9.336 1 86.5 176 LYS B CA 1
ATOM 4749 C C . LYS B 1 176 ? 10.867 18.547 -8.406 1 86.5 176 LYS B C 1
ATOM 4751 O O . LYS B 1 176 ? 9.648 18.547 -8.227 1 86.5 176 LYS B O 1
ATOM 4756 N N . THR B 1 177 ? 11.641 19.312 -7.766 1 84.38 177 THR B N 1
ATOM 4757 C CA . THR B 1 177 ? 11.141 20.297 -6.824 1 84.38 177 THR B CA 1
ATOM 4758 C C . THR B 1 177 ? 10.133 21.234 -7.504 1 84.38 177 THR B C 1
ATOM 4760 O O . THR B 1 177 ? 9.086 21.547 -6.934 1 84.38 177 THR B O 1
ATOM 4763 N N . LYS B 1 178 ? 10.344 21.547 -8.711 1 86.56 178 LYS B N 1
ATOM 4764 C CA . LYS B 1 178 ? 9.578 22.562 -9.43 1 86.56 178 LYS B CA 1
ATOM 4765 C C . LYS B 1 178 ? 8.188 22.047 -9.781 1 86.56 178 LYS B C 1
ATOM 4767 O O . LYS B 1 178 ? 7.207 22.797 -9.742 1 86.56 178 LYS B O 1
ATOM 4772 N N . ASN B 1 179 ? 8.055 20.75 -10.109 1 91.56 179 ASN B N 1
ATOM 4773 C CA . ASN B 1 179 ? 6.797 20.312 -10.695 1 91.56 179 ASN B CA 1
ATOM 4774 C C . ASN B 1 179 ? 6.07 19.328 -9.789 1 91.56 179 ASN B C 1
ATOM 4776 O O . ASN B 1 179 ? 4.969 18.875 -10.109 1 91.56 179 ASN B O 1
ATOM 4780 N N . THR B 1 180 ? 6.637 18.953 -8.664 1 93.38 180 THR B N 1
ATOM 4781 C CA . THR B 1 180 ? 5.918 18.125 -7.699 1 93.38 180 THR B CA 1
ATOM 4782 C C . THR B 1 180 ? 4.898 18.969 -6.93 1 93.38 180 THR B C 1
ATOM 4784 O O . THR B 1 180 ? 5.234 20.031 -6.395 1 93.38 180 THR B O 1
ATOM 4787 N N . PRO B 1 181 ? 3.604 18.547 -6.902 1 96.25 181 PRO B N 1
ATOM 4788 C CA . PRO B 1 181 ? 2.609 19.312 -6.152 1 96.25 181 PRO B CA 1
ATOM 4789 C C . PRO B 1 181 ? 3.012 19.531 -4.695 1 96.25 181 PRO B C 1
ATOM 4791 O O . PRO B 1 181 ? 3.551 18.625 -4.055 1 96.25 181 PRO B O 1
ATOM 4794 N N . LYS B 1 182 ? 2.74 20.766 -4.223 1 96.62 182 LYS B N 1
ATOM 4795 C CA . LYS B 1 182 ? 3.062 21.141 -2.85 1 96.62 182 LYS B CA 1
ATOM 4796 C C . LYS B 1 182 ? 1.813 21.156 -1.973 1 96.62 182 LYS B C 1
ATOM 4798 O O . LYS B 1 182 ? 0.713 21.422 -2.453 1 96.62 182 LYS B O 1
ATOM 4803 N N . VAL B 1 183 ? 1.98 20.688 -0.766 1 98.5 183 VAL B N 1
ATOM 4804 C CA . VAL B 1 183 ? 0.937 20.812 0.247 1 98.5 183 VAL B CA 1
ATOM 4805 C C . VAL B 1 183 ? 1.294 21.938 1.219 1 98.5 183 VAL B C 1
ATOM 4807 O O . VAL B 1 183 ? 2.447 22.062 1.638 1 98.5 183 VAL B O 1
ATOM 4810 N N . VAL B 1 184 ? 0.319 22.812 1.531 1 98.75 184 VAL B N 1
ATOM 4811 C CA . VAL B 1 184 ? 0.577 23.938 2.42 1 98.75 184 VAL B CA 1
ATOM 4812 C C . VAL B 1 184 ? -0.523 24.031 3.475 1 98.75 184 VAL B C 1
ATOM 4814 O O . VAL B 1 184 ? -1.711 24 3.146 1 98.75 184 VAL B O 1
ATOM 4817 N N . GLY B 1 185 ? -0.161 24.047 4.703 1 98.81 185 GLY B N 1
ATOM 4818 C CA . GLY B 1 185 ? -1.071 24.266 5.816 1 98.81 185 GLY B CA 1
ATOM 4819 C C . GLY B 1 185 ? -0.594 25.344 6.773 1 98.81 185 GLY B C 1
ATOM 4820 O O . GLY B 1 185 ? 0.43 25.172 7.441 1 98.81 185 GLY B O 1
ATOM 4821 N N . GLY B 1 186 ? -1.317 26.469 6.852 1 98.88 186 GLY B N 1
ATOM 4822 C CA . GLY B 1 186 ? -1.017 27.547 7.785 1 98.88 186 GLY B CA 1
ATOM 4823 C C . GLY B 1 186 ? -1.794 27.438 9.086 1 98.88 186 GLY B C 1
ATOM 4824 O O . GLY B 1 186 ? -2.787 26.719 9.164 1 98.88 186 GLY B O 1
ATOM 4825 N N . ILE B 1 187 ? -1.276 28.156 10.109 1 98.69 187 ILE B N 1
ATOM 4826 C CA . ILE B 1 187 ? -1.907 28.141 11.422 1 98.69 187 ILE B CA 1
ATOM 4827 C C . ILE B 1 187 ? -3.281 28.797 11.344 1 98.69 187 ILE B C 1
ATOM 4829 O O . ILE B 1 187 ? -4.215 28.391 12.031 1 98.69 187 ILE B O 1
ATOM 4833 N N . THR B 1 188 ? -3.406 29.844 10.555 1 98.44 188 THR B N 1
ATOM 4834 C CA . THR B 1 188 ? -4.676 30.5 10.234 1 98.44 188 THR B CA 1
ATOM 4835 C C . THR B 1 188 ? -4.902 30.516 8.727 1 98.44 188 THR B C 1
ATOM 4837 O O . THR B 1 188 ? -4.004 30.188 7.949 1 98.44 188 THR B O 1
ATOM 4840 N N . GLU B 1 189 ? -6.102 30.859 8.32 1 98.25 189 GLU B N 1
ATOM 4841 C CA . GLU B 1 189 ? -6.414 30.984 6.898 1 98.25 189 GLU B CA 1
ATOM 4842 C C . GLU B 1 189 ? -5.473 31.969 6.211 1 98.25 189 GLU B C 1
ATOM 4844 O O . GLU B 1 189 ? -5.012 31.719 5.094 1 98.25 189 GLU B O 1
ATOM 4849 N N . ASN B 1 190 ? -5.164 33.062 6.887 1 98.25 190 ASN B N 1
ATOM 4850 C CA . ASN B 1 190 ? -4.23 34.031 6.34 1 98.25 190 ASN B CA 1
ATOM 4851 C C . ASN B 1 190 ? -2.84 33.438 6.148 1 98.25 190 ASN B C 1
ATOM 4853 O O . ASN B 1 190 ? -2.18 33.719 5.145 1 98.25 190 ASN B O 1
ATOM 4857 N N . CYS B 1 191 ? -2.424 32.656 7.125 1 98.69 191 CYS B N 1
ATOM 4858 C CA . CYS B 1 191 ? -1.123 32 7.035 1 98.69 191 CYS B CA 1
ATOM 4859 C C . CYS B 1 191 ? -1.055 31.094 5.82 1 98.69 191 CYS B C 1
ATOM 4861 O O . CYS B 1 191 ? -0.07 31.109 5.078 1 98.69 191 CYS B O 1
ATOM 4863 N N . THR B 1 192 ? -2.107 30.312 5.641 1 98.81 192 THR B N 1
ATOM 4864 C CA . THR B 1 192 ? -2.166 29.391 4.508 1 98.81 192 THR B CA 1
ATOM 4865 C C . THR B 1 192 ? -2.119 30.156 3.189 1 98.81 192 THR B C 1
ATOM 4867 O O . THR B 1 192 ? -1.37 29.781 2.281 1 98.81 192 THR B O 1
ATOM 4870 N N . LYS B 1 193 ? -2.85 31.172 3.08 1 98.31 193 LYS B N 1
ATOM 4871 C CA . LYS B 1 193 ? -2.955 31.938 1.838 1 98.31 193 LYS B CA 1
ATOM 4872 C C . LYS B 1 193 ? -1.627 32.594 1.482 1 98.31 193 LYS B C 1
ATOM 4874 O O . LYS B 1 193 ? -1.217 32.594 0.32 1 98.31 193 LYS B O 1
ATOM 4879 N N . VAL B 1 194 ? -0.978 33.188 2.492 1 98.12 194 VAL B N 1
ATOM 4880 C CA . VAL B 1 194 ? 0.302 33.844 2.248 1 98.12 194 VAL B CA 1
ATOM 4881 C C . VAL B 1 194 ? 1.336 32.812 1.801 1 98.12 194 VAL B C 1
ATOM 4883 O O . VAL B 1 194 ? 2.059 33.031 0.826 1 98.12 194 VAL B O 1
ATOM 4886 N N . ALA B 1 195 ? 1.4 31.703 2.51 1 98.62 195 ALA B N 1
ATOM 4887 C CA . ALA B 1 195 ? 2.355 30.656 2.162 1 98.62 195 ALA B CA 1
ATOM 4888 C C . ALA B 1 195 ? 2.07 30.094 0.773 1 98.62 195 ALA B C 1
ATOM 4890 O O . ALA B 1 195 ? 2.988 29.891 -0.025 1 98.62 195 ALA B O 1
ATOM 4891 N N . ALA B 1 196 ? 0.798 29.844 0.49 1 98.5 196 ALA B N 1
ATOM 4892 C CA . ALA B 1 196 ? 0.402 29.312 -0.815 1 98.5 196 ALA B CA 1
ATOM 4893 C C . ALA B 1 196 ? 0.791 30.281 -1.933 1 98.5 196 ALA B C 1
ATOM 4895 O O . ALA B 1 196 ? 1.234 29.859 -3.002 1 98.5 196 ALA B O 1
ATOM 4896 N N . ALA B 1 197 ? 0.578 31.547 -1.674 1 97.88 197 ALA B N 1
ATOM 4897 C CA . ALA B 1 197 ? 0.941 32.562 -2.662 1 97.88 197 ALA B CA 1
ATOM 4898 C C . ALA B 1 197 ? 2.426 32.5 -3.002 1 97.88 197 ALA B C 1
ATOM 4900 O O . ALA B 1 197 ? 2.809 32.594 -4.168 1 97.88 197 ALA B O 1
ATOM 4901 N N . LEU B 1 198 ? 3.225 32.344 -1.992 1 98.06 198 LEU B N 1
ATOM 4902 C CA . LEU B 1 198 ? 4.66 32.25 -2.213 1 98.06 198 LEU B CA 1
ATOM 4903 C C . LEU B 1 198 ? 4.98 31.016 -3.074 1 98.06 198 LEU B C 1
ATOM 4905 O O . LEU B 1 198 ? 5.688 31.141 -4.078 1 98.06 198 LEU B O 1
ATOM 4909 N N . TYR B 1 199 ? 4.461 29.875 -2.713 1 97.38 199 TYR B N 1
ATOM 4910 C CA . TYR B 1 199 ? 4.812 28.641 -3.414 1 97.38 199 TYR B CA 1
ATOM 4911 C C . TYR B 1 199 ? 4.23 28.641 -4.824 1 97.38 199 TYR B C 1
ATOM 4913 O O . TYR B 1 199 ? 4.84 28.094 -5.75 1 97.38 199 TYR B O 1
ATOM 4921 N N . ARG B 1 200 ? 3.045 29.188 -5.039 1 97.06 200 ARG B N 1
ATOM 4922 C CA . ARG B 1 200 ? 2.463 29.297 -6.371 1 97.06 200 ARG B CA 1
ATOM 4923 C C . ARG B 1 200 ? 3.32 30.172 -7.277 1 97.06 200 ARG B C 1
ATOM 4925 O O . ARG B 1 200 ? 3.365 29.969 -8.492 1 97.06 200 ARG B O 1
ATOM 4932 N N . SER B 1 201 ? 3.984 31.141 -6.672 1 95.94 201 SER B N 1
ATOM 4933 C CA . SER B 1 201 ? 4.836 32.062 -7.426 1 95.94 201 SER B CA 1
ATOM 4934 C C . SER B 1 201 ? 6.16 31.406 -7.793 1 95.94 201 SER B C 1
ATOM 4936 O O . SER B 1 201 ? 6.879 31.891 -8.664 1 95.94 201 SER B O 1
ATOM 4938 N N . VAL B 1 202 ? 6.516 30.375 -7.145 1 93.94 202 VAL B N 1
ATOM 4939 C CA . VAL B 1 202 ? 7.836 29.766 -7.297 1 93.94 202 VAL B CA 1
ATOM 4940 C C . VAL B 1 202 ? 7.727 28.453 -8.078 1 93.94 202 VAL B C 1
ATOM 4942 O O . VAL B 1 202 ? 8.586 28.141 -8.906 1 93.94 202 VAL B O 1
ATOM 4945 N N . LEU B 1 203 ? 6.684 27.719 -7.828 1 92.19 203 LEU B N 1
ATOM 4946 C CA . LEU B 1 203 ? 6.594 26.359 -8.328 1 92.19 203 LEU B CA 1
ATOM 4947 C C . LEU B 1 203 ? 5.605 26.266 -9.492 1 92.19 203 LEU B C 1
ATOM 4949 O O . LEU B 1 203 ? 4.734 27.125 -9.633 1 92.19 203 LEU B O 1
ATOM 4953 N N . GLU B 1 204 ? 5.816 25.297 -10.336 1 91.44 204 GLU B N 1
ATOM 4954 C CA . GLU B 1 204 ? 4.902 25.016 -11.438 1 91.44 204 GLU B CA 1
ATOM 4955 C C . GLU B 1 204 ? 3.82 24.016 -11.016 1 91.44 204 GLU B C 1
ATOM 4957 O O . GLU B 1 204 ? 2.701 24.062 -11.531 1 91.44 204 GLU B O 1
ATOM 4962 N N . GLY B 1 205 ? 4.207 23.141 -10.133 1 90.44 205 GLY B N 1
ATOM 4963 C CA . GLY B 1 205 ? 3.234 22.172 -9.633 1 90.44 205 GLY B CA 1
ATOM 4964 C C . GLY B 1 205 ? 2.1 22.828 -8.859 1 90.44 205 GLY B C 1
ATOM 4965 O O . GLY B 1 205 ? 2.225 23.953 -8.391 1 90.44 205 GLY B O 1
ATOM 4966 N N . ASP B 1 206 ? 1.05 22.094 -8.688 1 94.94 206 ASP B N 1
ATOM 4967 C CA . ASP B 1 206 ? -0.117 22.578 -7.961 1 94.94 206 ASP B CA 1
ATOM 4968 C C . ASP B 1 206 ? 0.206 22.781 -6.48 1 94.94 206 ASP B C 1
ATOM 4970 O O . ASP B 1 206 ? 1.085 22.109 -5.934 1 94.94 206 ASP B O 1
ATOM 4974 N N . VAL B 1 207 ? -0.389 23.797 -5.895 1 97.88 207 VAL B N 1
ATOM 4975 C CA . VAL B 1 207 ? -0.302 24.016 -4.453 1 97.88 207 VAL B CA 1
ATOM 4976 C C . VAL B 1 207 ? -1.629 23.656 -3.793 1 97.88 207 VAL B C 1
ATOM 4978 O O . VAL B 1 207 ? -2.631 24.359 -3.969 1 97.88 207 VAL B O 1
ATOM 4981 N N . HIS B 1 208 ? -1.656 22.531 -3.096 1 98.56 208 HIS B N 1
ATOM 4982 C CA . HIS B 1 208 ? -2.844 22.062 -2.393 1 98.56 208 HIS B CA 1
ATOM 4983 C C . HIS B 1 208 ? -2.902 22.609 -0.974 1 98.56 208 HIS B C 1
ATOM 4985 O O . HIS B 1 208 ? -2.066 22.266 -0.134 1 98.56 208 HIS B O 1
ATOM 4991 N N . GLU B 1 209 ? -3.883 23.484 -0.712 1 98.81 209 GLU B N 1
ATOM 4992 C CA . GLU B 1 209 ? -4.043 24.094 0.604 1 98.81 209 GLU B CA 1
ATOM 4993 C C . GLU B 1 209 ? -4.809 23.172 1.55 1 98.81 209 GLU B C 1
ATOM 4995 O O . GLU B 1 209 ? -5.789 22.547 1.15 1 98.81 209 GLU B O 1
ATOM 5000 N N . VAL B 1 210 ? -4.32 23.031 2.73 1 98.69 210 VAL B N 1
ATOM 5001 C CA . VAL B 1 210 ? -5.023 22.266 3.756 1 98.69 210 VAL B CA 1
ATOM 5002 C C . VAL B 1 210 ? -5.352 23.172 4.941 1 98.69 210 VAL B C 1
ATOM 5004 O O . VAL B 1 210 ? -4.895 24.312 5 1 98.69 210 VAL B O 1
ATOM 5007 N N . SER B 1 211 ? -6.113 22.625 5.898 1 98.19 211 SER B N 1
ATOM 5008 C CA . SER B 1 211 ? -6.773 23.469 6.898 1 98.19 211 SER B CA 1
ATOM 5009 C C . SER B 1 211 ? -5.809 23.859 8.016 1 98.19 211 SER B C 1
ATOM 5011 O O . SER B 1 211 ? -6.059 24.812 8.758 1 98.19 211 SER B O 1
ATOM 5013 N N . SER B 1 212 ? -4.688 23.109 8.203 1 98.56 212 SER B N 1
ATOM 5014 C CA . SER B 1 212 ? -3.76 23.375 9.297 1 98.56 212 SER B CA 1
ATOM 5015 C C . SER B 1 212 ? -2.377 22.812 9 1 98.56 212 SER B C 1
ATOM 5017 O O . SER B 1 212 ? -2.227 21.953 8.133 1 98.56 212 SER B O 1
ATOM 5019 N N . PRO B 1 213 ? -1.37 23.328 9.719 1 98.75 213 PRO B N 1
ATOM 5020 C CA . PRO B 1 213 ? -0.048 22.719 9.57 1 98.75 213 PRO B CA 1
ATOM 5021 C C . PRO B 1 213 ? -0.029 21.25 9.969 1 98.75 213 PRO B C 1
ATOM 5023 O O . PRO B 1 213 ? 0.695 20.453 9.367 1 98.75 213 PRO B O 1
ATOM 5026 N N . ALA B 1 214 ? -0.812 20.906 10.984 1 98.62 214 ALA B N 1
ATOM 5027 C CA . ALA B 1 214 ? -0.835 19.516 11.461 1 98.62 214 ALA B CA 1
ATOM 5028 C C . ALA B 1 214 ? -1.284 18.562 10.359 1 98.62 214 ALA B C 1
ATOM 5030 O O . ALA B 1 214 ? -0.756 17.453 10.242 1 98.62 214 ALA B O 1
ATOM 5031 N N . VAL B 1 215 ? -2.266 18.984 9.57 1 98.69 215 VAL B N 1
ATOM 5032 C CA . VAL B 1 215 ? -2.734 18.172 8.453 1 98.69 215 VAL B CA 1
ATOM 5033 C C . VAL B 1 215 ? -1.602 17.984 7.445 1 98.69 215 VAL B C 1
ATOM 5035 O O . VAL B 1 215 ? -1.368 16.859 6.973 1 98.69 215 VAL B O 1
ATOM 5038 N N . ALA B 1 216 ? -0.883 19.016 7.137 1 98.75 216 ALA B N 1
ATOM 5039 C CA . ALA B 1 216 ? 0.227 18.938 6.188 1 98.75 216 ALA B CA 1
ATOM 5040 C C . ALA B 1 216 ? 1.366 18.094 6.738 1 98.75 216 ALA B C 1
ATOM 5042 O O . ALA B 1 216 ? 1.976 17.312 6.008 1 98.75 216 ALA B O 1
ATOM 5043 N N . GLU B 1 217 ? 1.637 18.297 8.031 1 98.56 217 GLU B N 1
ATOM 5044 C CA . GLU B 1 217 ? 2.658 17.484 8.688 1 98.56 217 GLU B CA 1
ATOM 5045 C C . GLU B 1 217 ? 2.295 16 8.641 1 98.56 217 GLU B C 1
ATOM 5047 O O . GLU B 1 217 ? 3.137 15.156 8.32 1 98.56 217 GLU B O 1
ATOM 5052 N N . MET B 1 218 ? 1.055 15.672 8.883 1 98.5 218 MET B N 1
ATOM 5053 C CA . MET B 1 218 ? 0.573 14.297 8.898 1 98.5 218 MET B CA 1
ATOM 5054 C C . MET B 1 218 ? 0.615 13.68 7.508 1 98.5 218 MET B C 1
ATOM 5056 O O . MET B 1 218 ? 0.966 12.508 7.348 1 98.5 218 MET B O 1
ATOM 5060 N N . GLU B 1 219 ? 0.184 14.5 6.559 1 98.12 219 GLU B N 1
ATOM 5061 C CA . GLU B 1 219 ? 0.144 13.992 5.191 1 98.12 219 GLU B CA 1
ATOM 5062 C C . GLU B 1 219 ? 1.514 13.484 4.754 1 98.12 219 GLU B C 1
ATOM 5064 O O . GLU B 1 219 ? 1.623 12.406 4.168 1 98.12 219 GLU B O 1
ATOM 5069 N N . LYS B 1 220 ? 2.572 14.18 5.012 1 97.5 220 LYS B N 1
ATOM 5070 C CA . LYS B 1 220 ? 3.93 13.789 4.648 1 97.5 220 LYS B CA 1
ATOM 5071 C C . LYS B 1 220 ? 4.324 12.484 5.332 1 97.5 220 LYS B C 1
ATOM 5073 O O . LYS B 1 220 ? 4.863 11.578 4.691 1 97.5 220 LYS B O 1
ATOM 5078 N N . ILE B 1 221 ? 4.066 12.414 6.59 1 97.12 221 ILE B N 1
ATOM 5079 C CA . ILE B 1 221 ? 4.387 11.219 7.359 1 97.12 221 ILE B CA 1
ATOM 5080 C C . ILE B 1 221 ? 3.576 10.031 6.828 1 97.12 221 ILE B C 1
ATOM 5082 O O . ILE B 1 221 ? 4.082 8.914 6.75 1 97.12 221 ILE B O 1
ATOM 5086 N N . PHE B 1 222 ? 2.348 10.297 6.484 1 98.12 222 PHE B N 1
ATOM 5087 C CA . PHE B 1 222 ? 1.463 9.25 5.984 1 98.12 222 PHE B CA 1
ATOM 5088 C C . PHE B 1 222 ? 1.986 8.688 4.668 1 98.12 222 PHE B C 1
ATOM 5090 O O . PHE B 1 222 ? 2.016 7.469 4.48 1 98.12 222 PHE B O 1
ATOM 5097 N N . GLU B 1 223 ? 2.451 9.539 3.738 1 97.69 223 GLU B N 1
ATOM 5098 C CA . GLU B 1 223 ? 3.029 9.102 2.469 1 97.69 223 GLU B CA 1
ATOM 5099 C C . GLU B 1 223 ? 4.191 8.141 2.695 1 97.69 223 GLU B C 1
ATOM 5101 O O . GLU B 1 223 ? 4.246 7.07 2.088 1 97.69 223 GLU B O 1
ATOM 5106 N N . ASN B 1 224 ? 5.07 8.5 3.529 1 97.06 224 ASN B N 1
ATOM 5107 C CA . ASN B 1 224 ? 6.258 7.691 3.77 1 97.06 224 ASN B CA 1
ATOM 5108 C C . ASN B 1 224 ? 5.926 6.43 4.562 1 97.06 224 ASN B C 1
ATOM 5110 O O . ASN B 1 224 ? 6.562 5.395 4.383 1 97.06 224 ASN B O 1
ATOM 5114 N N . THR B 1 225 ? 4.906 6.52 5.469 1 97.94 225 THR B N 1
ATOM 5115 C CA . THR B 1 225 ? 4.441 5.344 6.191 1 97.94 225 THR B CA 1
ATOM 5116 C C . THR B 1 225 ? 3.859 4.312 5.227 1 97.94 225 THR B C 1
ATOM 5118 O O . THR B 1 225 ? 4.109 3.113 5.367 1 97.94 225 THR B O 1
ATOM 5121 N N . PHE B 1 226 ? 3.107 4.809 4.215 1 98.5 226 PHE B N 1
ATOM 5122 C CA . PHE B 1 226 ? 2.559 3.945 3.178 1 98.5 226 PHE B CA 1
ATOM 5123 C C . PHE B 1 226 ? 3.668 3.16 2.486 1 98.5 226 PHE B C 1
ATOM 5125 O O . PHE B 1 226 ? 3.562 1.942 2.322 1 98.5 226 PHE B O 1
ATOM 5132 N N . ARG B 1 227 ? 4.719 3.816 2.07 1 97.88 227 ARG B N 1
ATOM 5133 C CA . ARG B 1 227 ? 5.836 3.158 1.396 1 97.88 227 ARG B CA 1
ATOM 5134 C C . ARG B 1 227 ? 6.543 2.184 2.332 1 97.88 227 ARG B C 1
ATOM 5136 O O . ARG B 1 227 ? 6.898 1.075 1.926 1 97.88 227 ARG B O 1
ATOM 5143 N N . HIS B 1 228 ? 6.715 2.65 3.607 1 97.81 228 HIS B N 1
ATOM 5144 C CA . HIS B 1 228 ? 7.367 1.843 4.633 1 97.81 228 HIS B CA 1
ATOM 5145 C C . HIS B 1 228 ? 6.664 0.5 4.805 1 97.81 228 HIS B C 1
ATOM 5147 O O . HIS B 1 228 ? 7.312 -0.549 4.801 1 97.81 228 HIS B O 1
ATOM 5153 N N . ILE B 1 229 ? 5.355 0.527 4.891 1 98.19 229 ILE B N 1
ATOM 5154 C CA . ILE B 1 229 ? 4.551 -0.661 5.145 1 98.19 229 ILE B CA 1
ATOM 5155 C C . ILE B 1 229 ? 4.555 -1.562 3.91 1 98.19 229 ILE B C 1
ATOM 5157 O O . ILE B 1 229 ? 4.66 -2.785 4.027 1 98.19 229 ILE B O 1
ATOM 5161 N N . ASN B 1 230 ? 4.48 -0.985 2.764 1 98.5 230 ASN B N 1
ATOM 5162 C CA . ASN B 1 230 ? 4.363 -1.801 1.56 1 98.5 230 ASN B CA 1
ATOM 5163 C C . ASN B 1 230 ? 5.711 -2.387 1.147 1 98.5 230 ASN B C 1
ATOM 5165 O O . ASN B 1 230 ? 5.766 -3.465 0.555 1 98.5 230 ASN B O 1
ATOM 5169 N N . ILE B 1 231 ? 6.836 -1.712 1.44 1 98.19 231 ILE B N 1
ATOM 5170 C CA . ILE B 1 231 ? 8.148 -2.328 1.265 1 98.19 231 ILE B CA 1
ATOM 5171 C C . ILE B 1 231 ? 8.297 -3.512 2.219 1 98.19 231 ILE B C 1
ATOM 5173 O O . ILE B 1 231 ? 8.797 -4.57 1.832 1 98.19 231 ILE B O 1
ATOM 5177 N N . ALA B 1 232 ? 7.832 -3.318 3.467 1 98.38 232 ALA B N 1
ATOM 5178 C CA . ALA B 1 232 ? 7.848 -4.418 4.43 1 98.38 232 ALA B CA 1
ATOM 5179 C C . ALA B 1 232 ? 7.039 -5.605 3.918 1 98.38 232 ALA B C 1
ATOM 5181 O O . ALA B 1 232 ? 7.457 -6.754 4.059 1 98.38 232 ALA B O 1
ATOM 5182 N N . LEU B 1 233 ? 5.863 -5.305 3.348 1 98.44 233 LEU B N 1
ATOM 5183 C CA . LEU B 1 233 ? 5.035 -6.363 2.783 1 98.44 233 LEU B CA 1
ATOM 5184 C C . LEU B 1 233 ? 5.777 -7.098 1.67 1 98.44 233 LEU B C 1
ATOM 5186 O O . LEU B 1 233 ? 5.758 -8.328 1.611 1 98.44 233 LEU B O 1
ATOM 5190 N N . ALA B 1 234 ? 6.379 -6.34 0.763 1 98.31 234 ALA B N 1
ATOM 5191 C CA . ALA B 1 234 ? 7.16 -6.949 -0.308 1 98.31 234 ALA B CA 1
ATOM 5192 C C . ALA B 1 234 ? 8.273 -7.832 0.258 1 98.31 234 ALA B C 1
ATOM 5194 O O . ALA B 1 234 ? 8.531 -8.922 -0.254 1 98.31 234 ALA B O 1
ATOM 5195 N N . ASN B 1 235 ? 8.945 -7.348 1.325 1 98.25 235 ASN B N 1
ATOM 5196 C CA . ASN B 1 235 ? 10.016 -8.109 1.962 1 98.25 235 ASN B CA 1
ATOM 5197 C C . ASN B 1 235 ? 9.484 -9.398 2.596 1 98.25 235 ASN B C 1
ATOM 5199 O O . ASN B 1 235 ? 10.094 -10.461 2.457 1 98.25 235 ASN B O 1
ATOM 5203 N N . GLU B 1 236 ? 8.359 -9.281 3.264 1 97.31 236 GLU B N 1
ATOM 5204 C CA . GLU B 1 236 ? 7.742 -10.469 3.846 1 97.31 236 GLU B CA 1
ATOM 5205 C C . GLU B 1 236 ? 7.363 -11.477 2.766 1 97.31 236 GLU B C 1
ATOM 5207 O O . GLU B 1 236 ? 7.574 -12.68 2.934 1 97.31 236 GLU B O 1
ATOM 5212 N N . MET B 1 237 ? 6.836 -10.984 1.663 1 97.75 237 MET B N 1
ATOM 5213 C CA . MET B 1 237 ? 6.477 -11.852 0.546 1 97.75 237 MET B CA 1
ATOM 5214 C C . MET B 1 237 ? 7.711 -12.531 -0.035 1 97.75 237 MET B C 1
ATOM 5216 O O . MET B 1 237 ? 7.648 -13.688 -0.455 1 97.75 237 MET B O 1
ATOM 5220 N N . ALA B 1 238 ? 8.828 -11.758 -0.075 1 98.06 238 ALA B N 1
ATOM 5221 C CA . ALA B 1 238 ? 10.07 -12.344 -0.584 1 98.06 238 ALA B CA 1
ATOM 5222 C C . ALA B 1 238 ? 10.484 -13.555 0.25 1 98.06 238 ALA B C 1
ATOM 5224 O O . ALA B 1 238 ? 10.844 -14.602 -0.298 1 98.06 238 ALA B O 1
ATOM 5225 N N . ILE B 1 239 ? 10.445 -13.445 1.545 1 97.81 239 ILE B N 1
ATOM 5226 C CA . ILE B 1 239 ? 10.844 -14.516 2.455 1 97.81 239 ILE B CA 1
ATOM 5227 C C . ILE B 1 239 ? 9.906 -15.711 2.295 1 97.81 239 ILE B C 1
ATOM 5229 O O . ILE B 1 239 ? 10.352 -16.844 2.145 1 97.81 239 ILE B O 1
ATOM 5233 N N . LEU B 1 240 ? 8.594 -15.422 2.295 1 97.44 240 LEU B N 1
ATOM 5234 C CA . LEU B 1 240 ? 7.594 -16.484 2.201 1 97.44 240 LEU B CA 1
ATOM 5235 C C . LEU B 1 240 ? 7.688 -17.203 0.861 1 97.44 240 LEU B C 1
ATOM 5237 O O . LEU B 1 240 ? 7.621 -18.422 0.807 1 97.44 240 LEU B O 1
ATOM 5241 N N . CYS B 1 241 ? 7.785 -16.438 -0.227 1 98.06 241 CYS B N 1
ATOM 5242 C CA . CYS B 1 241 ? 7.887 -17.016 -1.561 1 98.06 241 CYS B CA 1
ATOM 5243 C C . CYS B 1 241 ? 9.117 -17.906 -1.671 1 98.06 241 CYS B C 1
ATOM 5245 O O . CYS B 1 241 ? 9.07 -18.969 -2.309 1 98.06 241 CYS B O 1
ATOM 5247 N N . GLU B 1 242 ? 10.25 -17.438 -1.074 1 97.62 242 GLU B N 1
ATOM 5248 C CA . GLU B 1 242 ? 11.445 -18.266 -1.075 1 97.62 242 GLU B CA 1
ATOM 5249 C C . GLU B 1 242 ? 11.18 -19.625 -0.44 1 97.62 242 GLU B C 1
ATOM 5251 O O . GLU B 1 242 ? 11.586 -20.672 -0.978 1 97.62 242 GLU B O 1
ATOM 5256 N N . LYS B 1 243 ? 10.523 -19.656 0.679 1 96.88 243 LYS B N 1
ATOM 5257 C CA . LYS B 1 243 ? 10.195 -20.906 1.375 1 96.88 243 LYS B CA 1
ATOM 5258 C C . LYS B 1 243 ? 9.289 -21.781 0.524 1 96.88 243 LYS B C 1
ATOM 5260 O O . LYS B 1 243 ? 9.352 -23.016 0.606 1 96.88 243 LYS B O 1
ATOM 5265 N N . MET B 1 244 ? 8.461 -21.203 -0.319 1 97 244 MET B N 1
ATOM 5266 C CA . MET B 1 244 ? 7.465 -21.922 -1.098 1 97 244 MET B CA 1
ATOM 5267 C C . MET B 1 244 ? 8.008 -22.297 -2.471 1 97 244 MET B C 1
ATOM 5269 O O . MET B 1 244 ? 7.332 -22.984 -3.248 1 97 244 MET B O 1
ATOM 5273 N N . GLY B 1 245 ? 9.203 -21.828 -2.768 1 96.69 245 GLY B N 1
ATOM 5274 C CA . GLY B 1 245 ? 9.781 -22.078 -4.078 1 96.69 245 GLY B CA 1
ATOM 5275 C C . GLY B 1 245 ? 9.141 -21.281 -5.184 1 96.69 245 GLY B C 1
ATOM 5276 O O . GLY B 1 245 ? 9.023 -21.75 -6.32 1 96.69 245 GLY B O 1
ATOM 5277 N N . ILE B 1 246 ? 8.602 -20.094 -4.852 1 97.88 246 ILE B N 1
ATOM 5278 C CA . ILE B 1 246 ? 7.938 -19.203 -5.793 1 97.88 246 ILE B CA 1
ATOM 5279 C C . ILE B 1 246 ? 8.812 -17.984 -6.047 1 97.88 246 ILE B C 1
ATOM 5281 O O . ILE B 1 246 ? 9.406 -17.438 -5.113 1 97.88 246 ILE B O 1
ATOM 5285 N N . ASP B 1 247 ? 8.938 -17.5 -7.277 1 97.75 247 ASP B N 1
ATOM 5286 C CA . ASP B 1 247 ? 9.68 -16.297 -7.621 1 97.75 247 ASP B CA 1
ATOM 5287 C C . ASP B 1 247 ? 8.867 -15.039 -7.305 1 97.75 247 ASP B C 1
ATOM 5289 O O . ASP B 1 247 ? 7.961 -14.672 -8.055 1 97.75 247 ASP B O 1
ATOM 5293 N N . VAL B 1 248 ? 9.297 -14.352 -6.281 1 98.44 248 VAL B N 1
ATOM 5294 C CA . VAL B 1 248 ? 8.539 -13.195 -5.801 1 98.44 248 VAL B CA 1
ATOM 5295 C C . VAL B 1 248 ? 8.562 -12.094 -6.855 1 98.44 248 VAL B C 1
ATOM 5297 O O . VAL B 1 248 ? 7.586 -11.352 -7.008 1 98.44 248 VAL B O 1
ATOM 5300 N N . TRP B 1 249 ? 9.656 -11.953 -7.594 1 98.38 249 TRP B N 1
ATOM 5301 C CA . TRP B 1 249 ? 9.766 -10.922 -8.617 1 98.38 249 TRP B CA 1
ATOM 5302 C C . TRP B 1 249 ? 8.75 -11.156 -9.734 1 98.38 249 TRP B C 1
ATOM 5304 O O . TRP B 1 249 ? 8.102 -10.219 -10.203 1 98.38 249 TRP B O 1
ATOM 5314 N N . GLU B 1 250 ? 8.555 -12.406 -10.094 1 98.31 250 GLU B N 1
ATOM 5315 C CA . GLU B 1 250 ? 7.559 -12.75 -11.102 1 98.31 250 GLU B CA 1
ATOM 5316 C C . GLU B 1 250 ? 6.145 -12.484 -10.594 1 98.31 250 GLU B C 1
ATOM 5318 O O . GLU B 1 250 ? 5.289 -12.008 -11.344 1 98.31 250 GLU B O 1
ATOM 5323 N N . VAL B 1 251 ? 5.934 -12.797 -9.32 1 98.75 251 VAL B N 1
ATOM 5324 C CA . VAL B 1 251 ? 4.637 -12.562 -8.688 1 98.75 251 VAL B CA 1
ATOM 5325 C C . VAL B 1 251 ? 4.297 -11.07 -8.75 1 98.75 251 VAL B C 1
ATOM 5327 O O . VAL B 1 251 ? 3.191 -10.695 -9.148 1 98.75 251 VAL B O 1
ATOM 5330 N N . ILE B 1 252 ? 5.246 -10.227 -8.375 1 98.69 252 ILE B N 1
ATOM 5331 C CA . ILE B 1 252 ? 5.02 -8.789 -8.32 1 98.69 252 ILE B CA 1
ATOM 5332 C C . ILE B 1 252 ? 4.789 -8.25 -9.727 1 98.69 252 ILE B C 1
ATOM 5334 O O . ILE B 1 252 ? 3.889 -7.434 -9.945 1 98.69 252 ILE B O 1
ATOM 5338 N N . ASP B 1 253 ? 5.59 -8.703 -10.672 1 98 253 ASP B N 1
ATOM 5339 C CA . ASP B 1 253 ? 5.441 -8.258 -12.055 1 98 253 ASP B CA 1
ATOM 5340 C C . ASP B 1 253 ? 4.07 -8.641 -12.617 1 98 253 ASP B C 1
ATOM 5342 O O . ASP B 1 253 ? 3.486 -7.887 -13.398 1 98 253 ASP B O 1
ATOM 5346 N N . ALA B 1 254 ? 3.582 -9.812 -12.234 1 98.56 254 ALA B N 1
ATOM 5347 C CA . ALA B 1 254 ? 2.248 -10.242 -12.641 1 98.56 254 ALA B CA 1
ATOM 5348 C C . ALA B 1 254 ? 1.17 -9.383 -11.984 1 98.56 254 ALA B C 1
ATOM 5350 O O . ALA B 1 254 ? 0.245 -8.922 -12.664 1 98.56 254 ALA B O 1
ATOM 5351 N N . ALA B 1 255 ? 1.272 -9.109 -10.695 1 98.38 255 ALA B N 1
ATOM 5352 C CA . ALA B 1 255 ? 0.301 -8.297 -9.969 1 98.38 255 ALA B CA 1
ATOM 5353 C C . ALA B 1 255 ? 0.237 -6.883 -10.539 1 98.38 255 ALA B C 1
ATOM 5355 O O . ALA B 1 255 ? -0.843 -6.297 -10.641 1 98.38 255 ALA B O 1
ATOM 5356 N N . LYS B 1 256 ? 1.365 -6.41 -10.945 1 97.88 256 LYS B N 1
ATOM 5357 C CA . LYS B 1 256 ? 1.519 -5.051 -11.461 1 97.88 256 LYS B CA 1
ATOM 5358 C C . LYS B 1 256 ? 0.709 -4.848 -12.734 1 97.88 256 LYS B C 1
ATOM 5360 O O . LYS B 1 256 ? 0.426 -3.713 -13.125 1 97.88 256 LYS B O 1
ATOM 5365 N N . THR B 1 257 ? 0.316 -5.906 -13.414 1 97.62 257 THR B N 1
ATOM 5366 C CA . THR B 1 257 ? -0.439 -5.801 -14.656 1 97.62 257 THR B CA 1
ATOM 5367 C C . THR B 1 257 ? -1.862 -5.32 -14.383 1 97.62 257 THR B C 1
ATOM 5369 O O . THR B 1 257 ? -2.57 -4.906 -15.305 1 97.62 257 THR B O 1
ATOM 5372 N N . LYS B 1 258 ? -2.357 -5.441 -13.164 1 96.12 258 LYS B N 1
ATOM 5373 C CA . LYS B 1 258 ? -3.689 -4.949 -12.828 1 96.12 258 LYS B CA 1
ATOM 5374 C C . LYS B 1 258 ? -3.729 -3.424 -12.828 1 96.12 258 LYS B C 1
ATOM 5376 O O . LYS B 1 258 ? -2.936 -2.777 -12.141 1 96.12 258 LYS B O 1
ATOM 5381 N N . PRO B 1 259 ? -4.613 -2.844 -13.492 1 94.69 259 PRO B N 1
ATOM 5382 C CA . PRO B 1 259 ? -4.594 -1.39 -13.672 1 94.69 259 PRO B CA 1
ATOM 5383 C C . PRO B 1 259 ? -5.184 -0.639 -12.477 1 94.69 259 PRO B C 1
ATOM 5385 O O . PRO B 1 259 ? -5.219 0.594 -12.477 1 94.69 259 PRO B O 1
ATOM 5388 N N . TYR B 1 260 ? -5.676 -1.332 -11.469 1 93.5 260 TYR B N 1
ATOM 5389 C CA . TYR B 1 260 ? -6.262 -0.705 -10.289 1 93.5 260 TYR B CA 1
ATOM 5390 C C . TYR B 1 260 ? -6.027 -1.558 -9.047 1 93.5 260 TYR B C 1
ATOM 5392 O O . TYR B 1 260 ? -5.812 -2.768 -9.148 1 93.5 260 TYR B O 1
ATOM 5400 N N . GLY B 1 261 ? -6.031 -0.858 -7.934 1 93.56 261 GLY B N 1
ATOM 5401 C CA . GLY B 1 261 ? -6.086 -1.554 -6.66 1 93.56 261 GLY B CA 1
ATOM 5402 C C . GLY B 1 261 ? -4.754 -2.145 -6.238 1 93.56 261 GLY B C 1
ATOM 5403 O O . GLY B 1 261 ? -4.684 -2.906 -5.273 1 93.56 261 GLY B O 1
ATOM 5404 N N . PHE B 1 262 ? -3.664 -1.86 -6.992 1 97.19 262 PHE B N 1
ATOM 5405 C CA . PHE B 1 262 ? -2.35 -2.398 -6.66 1 97.19 262 PHE B CA 1
ATOM 5406 C C . PHE B 1 262 ? -1.246 -1.441 -7.094 1 97.19 262 PHE B C 1
ATOM 5408 O O . PHE B 1 262 ? -1.328 -0.835 -8.164 1 97.19 262 PHE B O 1
ATOM 5415 N N . MET B 1 263 ? -0.287 -1.239 -6.266 1 97.75 263 MET B N 1
ATOM 5416 C CA . MET B 1 263 ? 0.955 -0.529 -6.555 1 97.75 263 MET B CA 1
ATOM 5417 C C . MET B 1 263 ? 2.166 -1.4 -6.242 1 97.75 263 MET B C 1
ATOM 5419 O O . MET B 1 263 ? 2.297 -1.909 -5.125 1 97.75 263 MET B O 1
ATOM 5423 N N . ALA B 1 264 ? 3.037 -1.553 -7.172 1 98 264 ALA B N 1
ATOM 5424 C CA . ALA B 1 264 ? 4.16 -2.477 -7.016 1 98 264 ALA B CA 1
ATOM 5425 C C . ALA B 1 264 ? 5.238 -1.881 -6.117 1 98 264 ALA B C 1
ATOM 5427 O O . ALA B 1 264 ? 5.637 -0.728 -6.293 1 98 264 ALA B O 1
ATOM 5428 N N . PHE B 1 265 ? 5.641 -2.562 -5.145 1 97.94 265 PHE B N 1
ATOM 5429 C CA . PHE B 1 265 ? 6.855 -2.4 -4.355 1 97.94 265 PHE B CA 1
ATOM 5430 C C . PHE B 1 265 ? 7.723 -3.65 -4.434 1 97.94 265 PHE B C 1
ATOM 5432 O O . PHE B 1 265 ? 7.215 -4.758 -4.629 1 97.94 265 PHE B O 1
ATOM 5439 N N . TYR B 1 266 ? 8.922 -3.514 -4.348 1 97.56 266 TYR B N 1
ATOM 5440 C CA . TYR B 1 266 ? 9.836 -4.637 -4.551 1 97.56 266 TYR B CA 1
ATOM 5441 C C . TYR B 1 266 ? 10.688 -4.875 -3.314 1 97.56 266 TYR B C 1
ATOM 5443 O O . TYR B 1 266 ? 11.008 -3.938 -2.578 1 97.56 266 TYR B O 1
ATOM 5451 N N . PRO B 1 267 ? 11.031 -6.145 -3.084 1 98 267 PRO B N 1
ATOM 5452 C CA . PRO B 1 267 ? 11.898 -6.461 -1.946 1 98 267 PRO B CA 1
ATOM 5453 C C . PRO B 1 267 ? 13.352 -6.055 -2.18 1 98 267 PRO B C 1
ATOM 5455 O O . PRO B 1 267 ? 13.711 -5.652 -3.289 1 98 267 PRO B O 1
ATOM 5458 N N . GLY B 1 268 ? 14.133 -6.059 -1.171 1 97.88 268 GLY B N 1
ATOM 5459 C CA . GLY B 1 268 ? 15.547 -5.754 -1.232 1 97.88 268 GLY B CA 1
ATOM 5460 C C . GLY B 1 268 ? 16.297 -6.133 0.033 1 97.88 268 GLY B C 1
ATOM 5461 O O . GLY B 1 268 ? 15.758 -6.824 0.897 1 97.88 268 GLY B O 1
ATOM 5462 N N . PRO B 1 269 ? 17.547 -5.777 0.091 1 97.81 269 PRO B N 1
ATOM 5463 C CA . PRO B 1 269 ? 18.375 -6.156 1.235 1 97.81 269 PRO B CA 1
ATOM 5464 C C . PRO B 1 269 ? 18.031 -5.367 2.5 1 97.81 269 PRO B C 1
ATOM 5466 O O . PRO B 1 269 ? 18.609 -5.617 3.561 1 97.81 269 PRO B O 1
ATOM 5469 N N . GLY B 1 270 ? 17.062 -4.543 2.402 1 94.94 270 GLY B N 1
ATOM 5470 C CA . GLY B 1 270 ? 16.641 -3.654 3.471 1 94.94 270 GLY B CA 1
ATOM 5471 C C . GLY B 1 270 ? 16.141 -2.311 2.965 1 94.94 270 GLY B C 1
ATOM 5472 O O . GLY B 1 270 ? 16.094 -2.08 1.756 1 94.94 270 GLY B O 1
ATOM 5473 N N . LEU B 1 271 ? 15.656 -1.545 3.922 1 91.94 271 LEU B N 1
ATOM 5474 C CA . LEU B 1 271 ? 15.148 -0.211 3.617 1 91.94 271 LEU B CA 1
ATOM 5475 C C . LEU B 1 271 ? 16.188 0.854 3.971 1 91.94 271 LEU B C 1
ATOM 5477 O O . LEU B 1 271 ? 16.812 0.784 5.023 1 91.94 271 LEU B O 1
ATOM 5481 N N . GLY B 1 272 ? 16.391 1.755 3.029 1 89.38 272 GLY B N 1
ATOM 5482 C CA . GLY B 1 272 ? 17.375 2.797 3.285 1 89.38 272 GLY B CA 1
ATOM 5483 C C . GLY B 1 272 ? 16.891 4.18 2.891 1 89.38 272 GLY B C 1
ATOM 5484 O O . GLY B 1 272 ? 15.758 4.344 2.447 1 89.38 272 GLY B O 1
ATOM 5485 N N . GLY B 1 273 ? 17.75 5.18 3.221 1 84.25 273 GLY B N 1
ATOM 5486 C CA . GLY B 1 273 ? 17.406 6.57 2.959 1 84.25 273 GLY B CA 1
ATOM 5487 C C . GLY B 1 273 ? 16.953 7.316 4.199 1 84.25 273 GLY B C 1
ATOM 5488 O O . GLY B 1 273 ? 16.625 6.699 5.215 1 84.25 273 GLY B O 1
ATOM 5489 N N . HIS B 1 274 ? 16.797 8.57 4.09 1 81.94 274 HIS B N 1
ATOM 5490 C CA . HIS B 1 274 ? 16.578 9.422 5.254 1 81.94 274 HIS B CA 1
ATOM 5491 C C . HIS B 1 274 ? 15.094 9.586 5.547 1 81.94 274 HIS B C 1
ATOM 5493 O O . HIS B 1 274 ? 14.719 10.086 6.617 1 81.94 274 HIS B O 1
ATOM 5499 N N . CYS B 1 275 ? 14.297 9.172 4.68 1 86.06 275 CYS B N 1
ATOM 5500 C CA . CYS B 1 275 ? 12.891 9.508 4.871 1 86.06 275 CYS B CA 1
ATOM 5501 C C . CYS B 1 275 ? 12.086 8.281 5.305 1 86.06 275 CYS B C 1
ATOM 5503 O O . CYS B 1 275 ? 11.508 8.273 6.387 1 86.06 275 CYS B O 1
ATOM 5505 N N . ILE B 1 276 ? 12.109 7.211 4.57 1 88.62 276 ILE B N 1
ATOM 5506 C CA . ILE B 1 276 ? 11.188 6.098 4.75 1 88.62 276 ILE B CA 1
ATOM 5507 C C . ILE B 1 276 ? 11.539 5.336 6.027 1 88.62 276 ILE B C 1
ATOM 5509 O O . ILE B 1 276 ? 10.656 5 6.816 1 88.62 276 ILE B O 1
ATOM 5513 N N . PRO B 1 277 ? 12.836 5.16 6.324 1 87.62 277 PRO B N 1
ATOM 5514 C CA . PRO B 1 277 ? 13.141 4.453 7.57 1 87.62 277 PRO B CA 1
ATOM 5515 C C . PRO B 1 277 ? 12.906 5.312 8.812 1 87.62 277 PRO B C 1
ATOM 5517 O O . PRO B 1 277 ? 12.859 4.793 9.93 1 87.62 277 PRO B O 1
ATOM 5520 N N . ILE B 1 278 ? 12.672 6.582 8.648 1 87.56 278 ILE B N 1
ATOM 5521 C CA . ILE B 1 278 ? 12.703 7.504 9.773 1 87.56 278 ILE B CA 1
ATOM 5522 C C . ILE B 1 278 ? 11.305 8.086 10 1 87.56 278 ILE B C 1
ATOM 5524 O O . ILE B 1 278 ? 10.766 8.016 11.109 1 87.56 278 ILE B O 1
ATOM 5528 N N . ASP B 1 279 ? 10.656 8.539 9.008 1 91.69 279 ASP B N 1
ATOM 5529 C CA . ASP B 1 279 ? 9.445 9.352 9.086 1 91.69 279 ASP B CA 1
ATOM 5530 C C . ASP B 1 279 ? 8.336 8.625 9.844 1 91.69 279 ASP B C 1
ATOM 5532 O O . ASP B 1 279 ? 7.68 9.211 10.703 1 91.69 279 ASP B O 1
ATOM 5536 N N . PRO B 1 280 ? 8.094 7.379 9.539 1 94.25 280 PRO B N 1
ATOM 5537 C CA . PRO B 1 280 ? 6.996 6.703 10.234 1 94.25 280 PRO B CA 1
ATOM 5538 C C . PRO B 1 280 ? 7.176 6.688 11.75 1 94.25 280 PRO B C 1
ATOM 5540 O O . PRO B 1 280 ? 6.191 6.66 12.492 1 94.25 280 PRO B O 1
ATOM 5543 N N . PHE B 1 281 ? 8.344 6.793 12.164 1 93.44 281 PHE B N 1
ATOM 5544 C CA . PHE B 1 281 ? 8.602 6.672 13.594 1 93.44 281 PHE B CA 1
ATOM 5545 C C . PHE B 1 281 ? 8.406 8.008 14.297 1 93.44 281 PHE B C 1
ATOM 5547 O O . PHE B 1 281 ? 8.297 8.055 15.523 1 93.44 281 PHE B O 1
ATOM 5554 N N . TYR B 1 282 ? 8.414 9.156 13.539 1 93.75 282 TYR B N 1
ATOM 5555 C CA . TYR B 1 282 ? 7.898 10.398 14.109 1 93.75 282 TYR B CA 1
ATOM 5556 C C . TYR B 1 282 ? 6.477 10.211 14.625 1 93.75 282 TYR B C 1
ATOM 5558 O O . TYR B 1 282 ? 6.145 10.672 15.719 1 93.75 282 TYR B O 1
ATOM 5566 N N . LEU B 1 283 ? 5.734 9.492 13.805 1 94.75 283 LEU B N 1
ATOM 5567 C CA . LEU B 1 283 ? 4.328 9.281 14.133 1 94.75 283 LEU B CA 1
ATOM 5568 C C . LEU B 1 283 ? 4.188 8.328 15.312 1 94.75 283 LEU B C 1
ATOM 5570 O O . LEU B 1 283 ? 3.359 8.555 16.203 1 94.75 283 LEU B O 1
ATOM 5574 N N . THR B 1 284 ? 4.992 7.27 15.297 1 94.69 284 THR B N 1
ATOM 5575 C CA . THR B 1 284 ? 4.973 6.32 16.406 1 94.69 284 THR B CA 1
ATOM 5576 C C . THR B 1 284 ? 5.27 7.023 17.719 1 94.69 284 THR B C 1
ATOM 5578 O O . THR B 1 284 ? 4.598 6.781 18.734 1 94.69 284 THR B O 1
ATOM 5581 N N . TRP B 1 285 ? 6.242 7.844 17.688 1 93.56 285 TRP B N 1
ATOM 5582 C CA . TRP B 1 285 ? 6.637 8.594 18.875 1 93.56 285 TRP B CA 1
ATOM 5583 C C . TRP B 1 285 ? 5.508 9.516 19.328 1 93.56 285 TRP B C 1
ATOM 5585 O O . TRP B 1 285 ? 5.125 9.5 20.5 1 93.56 285 TRP B O 1
ATOM 5595 N N . LYS B 1 286 ? 4.957 10.328 18.438 1 95 286 LYS B N 1
ATOM 5596 C CA . LYS B 1 286 ? 3.908 11.281 18.781 1 95 286 LYS B CA 1
ATOM 5597 C C . LYS B 1 286 ? 2.645 10.562 19.25 1 95 286 LYS B C 1
ATOM 5599 O O . LYS B 1 286 ? 1.939 11.055 20.125 1 95 286 LYS B O 1
ATOM 5604 N N . ALA B 1 287 ? 2.332 9.422 18.688 1 95.19 287 ALA B N 1
ATOM 5605 C CA . ALA B 1 287 ? 1.148 8.633 19.031 1 95.19 287 ALA B CA 1
ATOM 5606 C C . ALA B 1 287 ? 1.16 8.227 20.5 1 95.19 287 ALA B C 1
ATOM 5608 O O . ALA B 1 287 ? 0.104 8.102 21.125 1 95.19 287 ALA B O 1
ATOM 5609 N N . ARG B 1 288 ? 2.334 8.062 21.078 1 93.62 288 ARG B N 1
ATOM 5610 C CA . ARG B 1 288 ? 2.457 7.676 22.469 1 93.62 288 ARG B CA 1
ATOM 5611 C C . ARG B 1 288 ? 1.853 8.727 23.391 1 93.62 288 ARG B C 1
ATOM 5613 O O . ARG B 1 288 ? 1.297 8.398 24.438 1 93.62 288 ARG B O 1
ATOM 5620 N N . GLU B 1 289 ? 1.977 9.961 23.016 1 93.5 289 GLU B N 1
ATOM 5621 C CA . GLU B 1 289 ? 1.348 11.039 23.781 1 93.5 289 GLU B CA 1
ATOM 5622 C C . GLU B 1 289 ? -0.158 10.82 23.906 1 93.5 289 GLU B C 1
ATOM 5624 O O . GLU B 1 289 ? -0.786 11.312 24.844 1 93.5 289 GLU B O 1
ATOM 5629 N N . TYR B 1 290 ? -0.715 10.117 23.016 1 95.06 290 TYR B N 1
ATOM 5630 C CA . TYR B 1 290 ? -2.152 9.883 23 1 95.06 290 TYR B CA 1
ATOM 5631 C C . TYR B 1 290 ? -2.473 8.453 23.422 1 95.06 290 TYR B C 1
ATOM 5633 O O . TYR B 1 290 ? -3.566 7.945 23.156 1 95.06 290 TYR B O 1
ATOM 5641 N N . ASN B 1 291 ? -1.476 7.77 23.953 1 94.38 291 ASN B N 1
ATOM 5642 C CA . ASN B 1 291 ? -1.597 6.398 24.438 1 94.38 291 ASN B CA 1
ATOM 5643 C C . ASN B 1 291 ? -2.01 5.449 23.312 1 94.38 291 ASN B C 1
ATOM 5645 O O . ASN B 1 291 ? -2.891 4.605 23.5 1 94.38 291 ASN B O 1
ATOM 5649 N N . TYR B 1 292 ? -1.511 5.652 22.172 1 94.06 292 TYR B N 1
ATOM 5650 C CA . TYR B 1 292 ? -1.805 4.805 21.031 1 94.06 292 TYR B CA 1
ATOM 5651 C C . TYR B 1 292 ? -0.533 4.176 20.469 1 94.06 292 TYR B C 1
ATOM 5653 O O . TYR B 1 292 ? 0.489 4.848 20.328 1 94.06 292 TYR B O 1
ATOM 5661 N N . HIS B 1 293 ? -0.624 2.889 20.172 1 93 293 HIS B N 1
ATOM 5662 C CA . HIS B 1 293 ? 0.495 2.154 19.594 1 93 293 HIS B CA 1
ATOM 5663 C C . HIS B 1 293 ? 0.283 1.907 18.109 1 93 293 HIS B C 1
ATOM 5665 O O . HIS B 1 293 ? -0.673 1.235 17.719 1 93 293 HIS B O 1
ATOM 5671 N N . THR B 1 294 ? 1.203 2.469 17.312 1 94.69 294 THR B N 1
ATOM 5672 C CA . THR B 1 294 ? 1.125 2.258 15.875 1 94.69 294 THR B CA 1
ATOM 5673 C C . THR B 1 294 ? 1.714 0.903 15.492 1 94.69 294 THR B C 1
ATOM 5675 O O . THR B 1 294 ? 2.852 0.824 15.023 1 94.69 294 THR B O 1
ATOM 5678 N N . ARG B 1 295 ? 0.933 -0.089 15.555 1 95 295 ARG B N 1
ATOM 5679 C CA . ARG B 1 295 ? 1.404 -1.468 15.477 1 95 295 ARG B CA 1
ATOM 5680 C C . ARG B 1 295 ? 1.881 -1.807 14.07 1 95 295 ARG B C 1
ATOM 5682 O O . ARG B 1 295 ? 2.871 -2.521 13.898 1 95 295 ARG B O 1
ATOM 5689 N N . LEU B 1 296 ? 1.209 -1.342 13.039 1 97.19 296 LEU B N 1
ATOM 5690 C CA . LEU B 1 296 ? 1.602 -1.629 11.656 1 97.19 296 LEU B CA 1
ATOM 5691 C C . LEU B 1 296 ? 2.975 -1.042 11.352 1 97.19 296 LEU B C 1
ATOM 5693 O O . LEU B 1 296 ? 3.812 -1.702 10.734 1 97.19 296 LEU B O 1
ATOM 5697 N N . ILE B 1 297 ? 3.219 0.212 11.789 1 96.38 297 ILE B N 1
ATOM 5698 C CA . ILE B 1 297 ? 4.48 0.897 11.539 1 96.38 297 ILE B CA 1
ATOM 5699 C C . ILE B 1 297 ? 5.625 0.128 12.195 1 96.38 297 ILE B C 1
ATOM 5701 O O . ILE B 1 297 ? 6.645 -0.145 11.562 1 96.38 297 ILE B O 1
ATOM 5705 N N . GLU B 1 298 ? 5.402 -0.236 13.43 1 95.56 298 GLU B N 1
ATOM 5706 C CA . GLU B 1 298 ? 6.445 -0.908 14.203 1 95.56 298 GLU B CA 1
ATOM 5707 C C . GLU B 1 298 ? 6.758 -2.285 13.625 1 95.56 298 GLU B C 1
ATOM 5709 O O . GLU B 1 298 ? 7.926 -2.66 13.492 1 95.56 298 GLU B O 1
ATOM 5714 N N . LEU B 1 299 ? 5.719 -3.006 13.297 1 97.44 299 LEU B N 1
ATOM 5715 C CA . LEU B 1 299 ? 5.922 -4.324 12.703 1 97.44 299 LEU B CA 1
ATOM 5716 C C . LEU B 1 299 ? 6.637 -4.219 11.367 1 97.44 299 LEU B C 1
ATOM 5718 O O . LEU B 1 299 ? 7.527 -5.016 11.062 1 97.44 299 LEU B O 1
ATOM 5722 N N . ALA B 1 300 ? 6.254 -3.254 10.523 1 97.56 300 ALA B N 1
ATOM 5723 C CA . ALA B 1 300 ? 6.949 -3.018 9.266 1 97.56 300 ALA B CA 1
ATOM 5724 C C . ALA B 1 300 ? 8.43 -2.732 9.5 1 97.56 300 ALA B C 1
ATOM 5726 O O . ALA B 1 300 ? 9.289 -3.211 8.75 1 97.56 300 ALA B O 1
ATOM 5727 N N . GLY B 1 301 ? 8.727 -1.919 10.531 1 95.81 301 GLY B N 1
ATOM 5728 C CA . GLY B 1 301 ? 10.109 -1.648 10.898 1 95.81 301 GLY B CA 1
ATOM 5729 C C . GLY B 1 301 ? 10.891 -2.902 11.227 1 95.81 301 GLY B C 1
ATOM 5730 O O . GLY B 1 301 ? 12.031 -3.064 10.773 1 95.81 301 GLY B O 1
ATOM 5731 N N . GLU B 1 302 ? 10.273 -3.809 11.969 1 96.25 302 GLU B N 1
ATOM 5732 C CA . GLU B 1 302 ? 10.906 -5.074 12.32 1 96.25 302 GLU B CA 1
ATOM 5733 C C . GLU B 1 302 ? 11.25 -5.891 11.07 1 96.25 302 GLU B C 1
ATOM 5735 O O . GLU B 1 302 ? 12.352 -6.422 10.953 1 96.25 302 GLU B O 1
ATOM 5740 N N . ILE B 1 303 ? 10.32 -5.977 10.164 1 97.31 303 ILE B N 1
ATOM 5741 C CA . ILE B 1 303 ? 10.492 -6.766 8.945 1 97.31 303 ILE B CA 1
ATOM 5742 C C . ILE B 1 303 ? 11.586 -6.145 8.078 1 97.31 303 ILE B C 1
ATOM 5744 O O . ILE B 1 303 ? 12.531 -6.824 7.672 1 97.31 303 ILE B O 1
ATOM 5748 N N . ASN B 1 304 ? 11.484 -4.844 7.816 1 97.31 304 ASN B N 1
ATOM 5749 C CA . ASN B 1 304 ? 12.453 -4.152 6.973 1 97.31 304 ASN B CA 1
ATOM 5750 C C . ASN B 1 304 ? 13.859 -4.223 7.559 1 97.31 304 ASN B C 1
ATOM 5752 O O . ASN B 1 304 ? 14.828 -4.469 6.836 1 97.31 304 ASN B O 1
ATOM 5756 N N . ASN B 1 305 ? 13.938 -4.09 8.867 1 95.38 305 ASN B N 1
ATOM 5757 C CA . ASN B 1 305 ? 15.234 -4.055 9.531 1 95.38 305 ASN B CA 1
ATOM 5758 C C . ASN B 1 305 ? 15.859 -5.445 9.617 1 95.38 305 ASN B C 1
ATOM 5760 O O . ASN B 1 305 ? 17.047 -5.578 9.898 1 95.38 305 ASN B O 1
ATOM 5764 N N . SER B 1 306 ? 15.094 -6.449 9.391 1 97.38 306 SER B N 1
ATOM 5765 C CA . SER B 1 306 ? 15.594 -7.812 9.5 1 97.38 306 SER B CA 1
ATOM 5766 C C . SER B 1 306 ? 16.203 -8.281 8.18 1 97.38 306 SER B C 1
ATOM 5768 O O . SER B 1 306 ? 16.891 -9.305 8.141 1 97.38 306 SER B O 1
ATOM 5770 N N . MET B 1 307 ? 15.992 -7.543 7.117 1 98.44 307 MET B N 1
ATOM 5771 C CA . MET B 1 307 ? 16.344 -8.023 5.785 1 98.44 307 MET B CA 1
ATOM 5772 C C . MET B 1 307 ? 17.859 -8.188 5.648 1 98.44 307 MET B C 1
ATOM 5774 O O . MET B 1 307 ? 18.328 -9.148 5.031 1 98.44 307 MET B O 1
ATOM 5778 N N . PRO B 1 308 ? 18.703 -7.27 6.25 1 98.44 308 PRO B N 1
ATOM 5779 C CA . PRO B 1 308 ? 20.141 -7.5 6.156 1 98.44 308 PRO B CA 1
ATOM 5780 C C . PRO B 1 308 ? 20.562 -8.844 6.742 1 98.44 308 PRO B C 1
ATOM 5782 O O . PRO B 1 308 ? 21.375 -9.562 6.137 1 98.44 308 PRO B O 1
ATOM 5785 N N . GLU B 1 309 ? 20.031 -9.195 7.891 1 98.56 309 GLU B N 1
ATOM 5786 C CA . GLU B 1 309 ? 20.328 -10.492 8.492 1 98.56 309 GLU B CA 1
ATOM 5787 C C . GLU B 1 309 ? 19.859 -11.641 7.605 1 98.56 309 GLU B C 1
ATOM 5789 O O . GLU B 1 309 ? 20.531 -12.664 7.484 1 98.56 309 GLU B O 1
ATOM 5794 N N . TYR B 1 310 ? 18.734 -11.453 7.043 1 98.56 310 TYR B N 1
ATOM 5795 C CA . TYR B 1 310 ? 18.203 -12.445 6.121 1 98.56 310 TYR B CA 1
ATOM 5796 C C . TYR B 1 310 ? 19.125 -12.648 4.934 1 98.56 310 TYR B C 1
ATOM 5798 O O . TYR B 1 310 ? 19.391 -13.781 4.523 1 98.56 310 TYR B O 1
ATOM 5806 N N . VAL B 1 311 ? 19.641 -11.547 4.367 1 98.62 311 VAL B N 1
ATOM 5807 C CA . VAL B 1 311 ? 20.562 -11.594 3.238 1 98.62 311 VAL B CA 1
ATOM 5808 C C . VAL B 1 311 ? 21.812 -12.367 3.629 1 98.62 311 VAL B C 1
ATOM 5810 O O . VAL B 1 311 ? 22.297 -13.211 2.871 1 98.62 311 VAL B O 1
ATOM 5813 N N . ILE B 1 312 ? 22.328 -12.125 4.816 1 98.81 312 ILE B N 1
ATOM 5814 C CA . ILE B 1 312 ? 23.547 -12.797 5.281 1 98.81 312 ILE B CA 1
ATOM 5815 C C . ILE B 1 312 ? 23.266 -14.281 5.477 1 98.81 312 ILE B C 1
ATOM 5817 O O . ILE B 1 312 ? 24.078 -15.125 5.098 1 98.81 312 ILE B O 1
ATOM 5821 N N . THR B 1 313 ? 22.109 -14.578 6.012 1 98.62 313 THR B N 1
ATOM 5822 C CA . THR B 1 313 ? 21.719 -15.977 6.195 1 98.62 313 THR B CA 1
ATOM 5823 C C . THR B 1 313 ? 21.641 -16.688 4.848 1 98.62 313 THR B C 1
ATOM 5825 O O . THR B 1 313 ? 22.156 -17.797 4.699 1 98.62 313 THR B O 1
ATOM 5828 N N . ARG B 1 314 ? 21.047 -16.094 3.875 1 98.38 314 ARG B N 1
ATOM 5829 C CA . ARG B 1 314 ? 20.938 -16.656 2.535 1 98.38 314 ARG B CA 1
ATOM 5830 C C . ARG B 1 314 ? 22.312 -16.812 1.896 1 98.38 314 ARG B C 1
ATOM 5832 O O . ARG B 1 314 ? 22.562 -17.781 1.173 1 98.38 314 ARG B O 1
ATOM 5839 N N . ALA B 1 315 ? 23.172 -15.82 2.129 1 98.5 315 ALA B N 1
ATOM 5840 C CA . ALA B 1 315 ? 24.531 -15.914 1.637 1 98.5 315 ALA B CA 1
ATOM 5841 C C . ALA B 1 315 ? 25.25 -17.125 2.227 1 98.5 315 ALA B C 1
ATOM 5843 O O . ALA B 1 315 ? 25.906 -17.891 1.504 1 98.5 315 ALA B O 1
ATOM 5844 N N . MET B 1 316 ? 25.109 -17.328 3.523 1 98.69 316 MET B N 1
ATOM 5845 C CA . MET B 1 316 ? 25.719 -18.469 4.207 1 98.69 316 MET B CA 1
ATOM 5846 C C . MET B 1 316 ? 25.172 -19.781 3.66 1 98.69 316 MET B C 1
ATOM 5848 O O . MET B 1 316 ? 25.938 -20.719 3.436 1 98.69 316 MET B O 1
ATOM 5852 N N . GLN B 1 317 ? 23.891 -19.828 3.469 1 98 317 GLN B N 1
ATOM 5853 C CA . GLN B 1 317 ? 23.266 -21.031 2.926 1 98 317 GLN B CA 1
ATOM 5854 C C . GLN B 1 317 ? 23.781 -21.344 1.524 1 98 317 GLN B C 1
ATOM 5856 O O . GLN B 1 317 ? 24.031 -22.5 1.191 1 98 317 GLN B O 1
ATOM 5861 N N . THR B 1 318 ? 23.953 -20.312 0.755 1 97.31 318 THR B N 1
ATOM 5862 C CA . THR B 1 318 ? 24.438 -20.453 -0.609 1 97.31 318 THR B CA 1
ATOM 5863 C C . THR B 1 318 ? 25.875 -21 -0.61 1 97.31 318 THR B C 1
ATOM 5865 O O . THR B 1 318 ? 26.188 -21.938 -1.342 1 97.31 318 THR B O 1
ATOM 5868 N N . LEU B 1 319 ? 26.703 -20.422 0.2 1 98 319 LEU B N 1
ATOM 5869 C CA . LEU B 1 319 ? 28.094 -20.875 0.312 1 98 319 LEU B CA 1
ATOM 5870 C C . LEU B 1 319 ? 28.156 -22.297 0.845 1 98 319 LEU B C 1
ATOM 5872 O O . LEU B 1 319 ? 28.984 -23.094 0.395 1 98 319 LEU B O 1
ATOM 5876 N N . ASN B 1 320 ? 27.281 -22.609 1.765 1 98 320 ASN B N 1
ATOM 5877 C CA . ASN B 1 320 ? 27.234 -23.938 2.371 1 98 320 ASN B CA 1
ATOM 5878 C C . ASN B 1 320 ? 26.984 -25.016 1.327 1 98 320 ASN B C 1
ATOM 5880 O O . ASN B 1 320 ? 27.484 -26.141 1.454 1 98 320 ASN B O 1
ATOM 5884 N N . GLU B 1 321 ? 26.219 -24.75 0.35 1 96.12 321 GLU B N 1
ATOM 5885 C CA . GLU B 1 321 ? 25.953 -25.703 -0.721 1 96.12 321 GLU B CA 1
ATOM 5886 C C . GLU B 1 321 ? 27.234 -26.125 -1.425 1 96.12 321 GLU B C 1
ATOM 5888 O O . GLU B 1 321 ? 27.312 -27.219 -1.98 1 96.12 321 GLU B O 1
ATOM 5893 N N . ASP B 1 322 ? 28.266 -25.297 -1.343 1 94.56 322 ASP B N 1
ATOM 5894 C CA . ASP B 1 322 ? 29.547 -25.578 -1.978 1 94.56 322 ASP B CA 1
ATOM 5895 C C . ASP B 1 322 ? 30.594 -26 -0.945 1 94.56 322 ASP B C 1
ATOM 5897 O O . ASP B 1 322 ? 31.781 -26.062 -1.247 1 94.56 322 ASP B O 1
ATOM 5901 N N . GLY B 1 323 ? 30.109 -26.203 0.243 1 97.19 323 GLY B N 1
ATOM 5902 C CA . GLY B 1 323 ? 31 -26.641 1.307 1 97.19 323 GLY B CA 1
ATOM 5903 C C . GLY B 1 323 ? 31.891 -25.531 1.827 1 97.19 323 GLY B C 1
ATOM 5904 O O . GLY B 1 323 ? 32.969 -25.797 2.346 1 97.19 323 GLY B O 1
ATOM 5905 N N . LYS B 1 324 ? 31.469 -24.312 1.675 1 97.56 324 LYS B N 1
ATOM 5906 C CA . LYS B 1 324 ? 32.25 -23.156 2.125 1 97.56 324 LYS B CA 1
ATOM 5907 C C . LYS B 1 324 ? 31.531 -22.422 3.262 1 97.56 324 LYS B C 1
ATOM 5909 O O . LYS B 1 324 ? 30.312 -22.297 3.252 1 97.56 324 LYS B O 1
ATOM 5914 N N . ALA B 1 325 ? 32.344 -22.031 4.211 1 98.38 325 ALA B N 1
ATOM 5915 C CA . ALA B 1 325 ? 31.844 -21.156 5.27 1 98.38 325 ALA B CA 1
ATOM 5916 C C . ALA B 1 325 ? 31.938 -19.688 4.867 1 98.38 325 ALA B C 1
ATOM 5918 O O . ALA B 1 325 ? 32.812 -19.328 4.062 1 98.38 325 ALA B O 1
ATOM 5919 N N . LEU B 1 326 ? 31.078 -18.875 5.434 1 98.62 326 LEU B N 1
ATOM 5920 C CA . LEU B 1 326 ? 31.203 -17.438 5.211 1 98.62 326 LEU B CA 1
ATOM 5921 C C . LEU B 1 326 ? 32.5 -16.906 5.777 1 98.62 326 LEU B C 1
ATOM 5923 O O . LEU B 1 326 ? 33.125 -16.016 5.199 1 98.62 326 LEU B O 1
ATOM 5927 N N . ARG B 1 327 ? 32.812 -17.453 6.969 1 98.5 327 ARG B N 1
ATOM 5928 C CA . ARG B 1 327 ? 34.094 -17.078 7.559 1 98.5 327 ARG B CA 1
ATOM 5929 C C . ARG B 1 327 ? 35.25 -17.406 6.613 1 98.5 327 ARG B C 1
ATOM 5931 O O . ARG B 1 327 ? 35.375 -18.547 6.156 1 98.5 327 ARG B O 1
ATOM 5938 N N . GLY B 1 328 ? 36 -16.422 6.281 1 98.31 328 GLY B N 1
ATOM 5939 C CA . GLY B 1 328 ? 37.156 -16.594 5.41 1 98.31 328 GLY B CA 1
ATOM 5940 C C . GLY B 1 328 ? 36.812 -16.531 3.938 1 98.31 328 GLY B C 1
ATOM 5941 O O . GLY B 1 328 ? 37.688 -16.453 3.086 1 98.31 328 GLY B O 1
ATOM 5942 N N . ALA B 1 329 ? 35.531 -16.625 3.582 1 98.62 329 ALA B N 1
ATOM 5943 C CA . ALA B 1 329 ? 35.125 -16.547 2.184 1 98.62 329 ALA B CA 1
ATOM 5944 C C . ALA B 1 329 ? 35.375 -15.148 1.624 1 98.62 329 ALA B C 1
ATOM 5946 O O . ALA B 1 329 ? 35.188 -14.148 2.326 1 98.62 329 ALA B O 1
ATOM 5947 N N . LYS B 1 330 ? 35.812 -15.062 0.361 1 98.69 330 LYS B N 1
ATOM 5948 C CA . LYS B 1 330 ? 35.938 -13.797 -0.349 1 98.69 330 LYS B CA 1
ATOM 5949 C C . LYS B 1 330 ? 34.594 -13.328 -0.909 1 98.69 330 LYS B C 1
ATOM 5951 O O . LYS B 1 330 ? 34.062 -13.961 -1.817 1 98.69 330 LYS B O 1
ATOM 5956 N N . VAL B 1 331 ? 34.062 -12.242 -0.345 1 98.75 331 VAL B N 1
ATOM 5957 C CA . VAL B 1 331 ? 32.781 -11.734 -0.767 1 98.75 331 VAL B CA 1
ATOM 5958 C C . VAL B 1 331 ? 32.938 -10.367 -1.438 1 98.75 331 VAL B C 1
ATOM 5960 O O . VAL B 1 331 ? 33.5 -9.438 -0.84 1 98.75 331 VAL B O 1
ATOM 5963 N N . ALA B 1 332 ? 32.531 -10.234 -2.697 1 98.81 332 ALA B N 1
ATOM 5964 C CA . ALA B 1 332 ? 32.469 -8.938 -3.369 1 98.81 332 ALA B CA 1
ATOM 5965 C C . ALA B 1 332 ? 31.078 -8.328 -3.242 1 98.81 332 ALA B C 1
ATOM 5967 O O . ALA B 1 332 ? 30.094 -8.883 -3.752 1 98.81 332 ALA B O 1
ATOM 5968 N N . VAL B 1 333 ? 30.969 -7.246 -2.543 1 98.81 333 VAL B N 1
ATOM 5969 C CA . VAL B 1 333 ? 29.703 -6.535 -2.367 1 98.81 333 VAL B CA 1
ATOM 5970 C C . VAL B 1 333 ? 29.578 -5.434 -3.418 1 98.81 333 VAL B C 1
ATOM 5972 O O . VAL B 1 333 ? 30.391 -4.504 -3.449 1 98.81 333 VAL B O 1
ATOM 5975 N N . LEU B 1 334 ? 28.562 -5.562 -4.258 1 98.75 334 LEU B N 1
ATOM 5976 C CA . LEU B 1 334 ? 28.391 -4.59 -5.328 1 98.75 334 LEU B CA 1
ATOM 5977 C C . LEU B 1 334 ? 27.328 -3.564 -4.961 1 98.75 334 LEU B C 1
ATOM 5979 O O . LEU B 1 334 ? 26.125 -3.869 -4.988 1 98.75 334 LEU B O 1
ATOM 5983 N N . GLY B 1 335 ? 27.781 -2.355 -4.68 1 98.38 335 GLY B N 1
ATOM 5984 C CA . GLY B 1 335 ? 26.906 -1.252 -4.336 1 98.38 335 GLY B CA 1
ATOM 5985 C C . GLY B 1 335 ? 26.781 -1.032 -2.84 1 98.38 335 GLY B C 1
ATOM 5986 O O . GLY B 1 335 ? 26.594 -1.985 -2.082 1 98.38 335 GLY B O 1
ATOM 5987 N N . VAL B 1 336 ? 26.828 0.248 -2.359 1 97.56 336 VAL B N 1
ATOM 5988 C CA . VAL B 1 336 ? 26.688 0.551 -0.94 1 97.56 336 VAL B CA 1
ATOM 5989 C C . VAL B 1 336 ? 25.672 1.677 -0.755 1 97.56 336 VAL B C 1
ATOM 5991 O O . VAL B 1 336 ? 25.031 1.787 0.299 1 97.56 336 VAL B O 1
ATOM 5994 N N . ALA B 1 337 ? 25.406 2.514 -1.818 1 94.81 337 ALA B N 1
ATOM 5995 C CA . ALA B 1 337 ? 24.391 3.557 -1.742 1 94.81 337 ALA B CA 1
ATOM 5996 C C . ALA B 1 337 ? 23.016 2.961 -1.438 1 94.81 337 ALA B C 1
ATOM 5998 O O . ALA B 1 337 ? 22.75 1.804 -1.767 1 94.81 337 ALA B O 1
ATOM 5999 N N . TYR B 1 338 ? 22.156 3.744 -0.764 1 93.06 338 TYR B N 1
ATOM 6000 C CA . TYR B 1 338 ? 20.891 3.16 -0.344 1 93.06 338 TYR B CA 1
ATOM 6001 C C . TYR B 1 338 ? 19.938 3.037 -1.521 1 93.06 338 TYR B C 1
ATOM 6003 O O . TYR B 1 338 ? 18.922 2.344 -1.433 1 93.06 338 TYR B O 1
ATOM 6011 N N . LYS B 1 339 ? 20.203 3.738 -2.598 1 90.56 339 LYS B N 1
ATOM 6012 C CA . LYS B 1 339 ? 19.438 3.748 -3.844 1 90.56 339 LYS B CA 1
ATOM 6013 C C . LYS B 1 339 ? 20.375 3.754 -5.055 1 90.56 339 LYS B C 1
ATOM 6015 O O . LYS B 1 339 ? 21.516 4.211 -4.965 1 90.56 339 LYS B O 1
ATOM 6020 N N . LYS B 1 340 ? 19.891 3.152 -6.156 1 93.31 340 LYS B N 1
ATOM 6021 C CA . LYS B 1 340 ? 20.734 3.061 -7.34 1 93.31 340 LYS B CA 1
ATOM 6022 C C . LYS B 1 340 ? 21.062 4.445 -7.891 1 93.31 340 LYS B C 1
ATOM 6024 O O . LYS B 1 340 ? 20.219 5.348 -7.863 1 93.31 340 LYS B O 1
ATOM 6029 N N . ASP B 1 341 ? 22.312 4.684 -8.289 1 91.75 341 ASP B N 1
ATOM 6030 C CA . ASP B 1 341 ? 22.828 5.766 -9.117 1 91.75 341 ASP B CA 1
ATOM 6031 C C . ASP B 1 341 ? 22.891 7.078 -8.336 1 91.75 341 ASP B C 1
ATOM 6033 O O . ASP B 1 341 ? 22.672 8.156 -8.898 1 91.75 341 ASP B O 1
ATOM 6037 N N . ILE B 1 342 ? 23 6.945 -7.043 1 87.31 342 ILE B N 1
ATOM 6038 C CA . ILE B 1 342 ? 23.281 8.094 -6.191 1 87.31 342 ILE B CA 1
ATOM 6039 C C . ILE B 1 342 ? 24.469 7.793 -5.285 1 87.31 342 ILE B C 1
ATOM 6041 O O . ILE B 1 342 ? 24.953 6.66 -5.238 1 87.31 342 ILE B O 1
ATOM 6045 N N . ASP B 1 343 ? 25 8.781 -4.59 1 89.88 343 ASP B N 1
ATOM 6046 C CA . ASP B 1 343 ? 26.188 8.617 -3.748 1 89.88 343 ASP B CA 1
ATOM 6047 C C . ASP B 1 343 ? 25.812 8.672 -2.268 1 89.88 343 ASP B C 1
ATOM 6049 O O . ASP B 1 343 ? 26.688 8.805 -1.407 1 89.88 343 ASP B O 1
ATOM 6053 N N . ASP B 1 344 ? 24.531 8.562 -1.976 1 88.12 344 ASP B N 1
ATOM 6054 C CA . ASP B 1 344 ? 24.047 8.695 -0.61 1 88.12 344 ASP B CA 1
ATOM 6055 C C . ASP B 1 344 ? 24.016 7.352 0.106 1 88.12 344 ASP B C 1
ATOM 6057 O O . ASP B 1 344 ? 23.344 6.418 -0.333 1 88.12 344 ASP B O 1
ATOM 6061 N N . VAL B 1 345 ? 24.781 7.297 1.225 1 91.88 345 VAL B N 1
ATOM 6062 C CA . VAL B 1 345 ? 24.875 6.031 1.945 1 91.88 345 VAL B CA 1
ATOM 6063 C C . VAL B 1 345 ? 24.094 6.125 3.258 1 91.88 345 VAL B C 1
ATOM 6065 O O . VAL B 1 345 ? 24.141 5.203 4.078 1 91.88 345 VAL B O 1
ATOM 6068 N N . ARG B 1 346 ? 23.438 7.219 3.531 1 84.5 346 ARG B N 1
ATOM 6069 C CA . ARG B 1 346 ? 22.719 7.406 4.789 1 84.5 346 ARG B CA 1
ATOM 6070 C C . ARG B 1 346 ? 21.625 6.348 4.965 1 84.5 346 ARG B C 1
ATOM 6072 O O . ARG B 1 346 ? 20.781 6.172 4.094 1 84.5 346 ARG B O 1
ATOM 6079 N N . GLU B 1 347 ? 21.625 5.621 6.039 1 87.44 347 GLU B N 1
ATOM 6080 C CA . GLU B 1 347 ? 20.688 4.582 6.453 1 87.44 347 GLU B CA 1
ATOM 6081 C C . GLU B 1 347 ? 20.656 3.438 5.445 1 87.44 347 GLU B C 1
ATOM 6083 O O . GLU B 1 347 ? 19.672 2.701 5.367 1 87.44 347 GLU B O 1
ATOM 6088 N N . SER B 1 348 ? 21.766 3.361 4.633 1 93.94 348 SER B N 1
ATOM 6089 C CA . SER B 1 348 ? 21.797 2.246 3.693 1 93.94 348 SER B CA 1
ATOM 6090 C C . SER B 1 348 ? 21.797 0.907 4.422 1 93.94 348 SER B C 1
ATOM 6092 O O . SER B 1 348 ? 22.547 0.71 5.375 1 93.94 348 SER B O 1
ATOM 6094 N N . PRO B 1 349 ? 20.953 0.016 3.938 1 95.56 349 PRO B N 1
ATOM 6095 C CA . PRO B 1 349 ? 20.938 -1.305 4.57 1 95.56 349 PRO B CA 1
ATOM 6096 C C . PRO B 1 349 ? 22.25 -2.057 4.379 1 95.56 349 PRO B C 1
ATOM 6098 O O . PRO B 1 349 ? 22.531 -3.014 5.105 1 95.56 349 PRO B O 1
ATOM 6101 N N . VAL B 1 350 ? 23.047 -1.644 3.465 1 97 350 VAL B N 1
ATOM 6102 C CA . VAL B 1 350 ? 24.312 -2.309 3.146 1 97 350 VAL B CA 1
ATOM 6103 C C . VAL B 1 350 ? 25.312 -2.078 4.273 1 97 350 VAL B C 1
ATOM 6105 O O . VAL B 1 350 ? 26.234 -2.877 4.465 1 97 350 VAL B O 1
ATOM 6108 N N . LEU B 1 351 ? 25.156 -0.964 5 1 96.56 351 LEU B N 1
ATOM 6109 C CA . LEU B 1 351 ? 26.031 -0.729 6.148 1 96.56 351 LEU B CA 1
ATOM 6110 C C . LEU B 1 351 ? 25.906 -1.86 7.164 1 96.56 351 LEU B C 1
ATOM 6112 O O . LEU B 1 351 ? 26.922 -2.361 7.664 1 96.56 351 LEU B O 1
ATOM 6116 N N . LYS B 1 352 ? 24.688 -2.268 7.414 1 96.06 352 LYS B N 1
ATOM 6117 C CA . LYS B 1 352 ? 24.453 -3.385 8.328 1 96.06 352 LYS B CA 1
ATOM 6118 C C . LYS B 1 352 ? 24.969 -4.695 7.73 1 96.06 352 LYS B C 1
ATOM 6120 O O . LYS B 1 352 ? 25.484 -5.547 8.453 1 96.06 352 LYS B O 1
ATOM 6125 N N . ILE B 1 353 ? 24.828 -4.887 6.453 1 98.25 353 ILE B N 1
ATOM 6126 C CA . ILE B 1 353 ? 25.297 -6.094 5.781 1 98.25 353 ILE B CA 1
ATOM 6127 C C . ILE B 1 353 ? 26.812 -6.203 5.922 1 98.25 353 ILE B C 1
ATOM 6129 O O . ILE B 1 353 ? 27.344 -7.273 6.246 1 98.25 353 ILE B O 1
ATOM 6133 N N . VAL B 1 354 ? 27.484 -5.094 5.73 1 97.94 354 VAL B N 1
ATOM 6134 C CA . VAL B 1 354 ? 28.938 -5.055 5.863 1 97.94 354 VAL B CA 1
ATOM 6135 C C . VAL B 1 354 ? 29.344 -5.363 7.305 1 97.94 354 VAL B C 1
ATOM 6137 O O . VAL B 1 354 ? 30.281 -6.117 7.547 1 97.94 354 VAL B O 1
ATOM 6140 N N . GLU B 1 355 ? 28.609 -4.797 8.227 1 97.62 355 GLU B N 1
ATOM 6141 C CA . GLU B 1 355 ? 28.859 -5.078 9.641 1 97.62 355 GLU B CA 1
ATOM 6142 C C . GLU B 1 355 ? 28.719 -6.57 9.938 1 97.62 355 GLU B C 1
ATOM 6144 O O . GLU B 1 355 ? 29.547 -7.141 10.656 1 97.62 355 GLU B O 1
ATOM 6149 N N . LEU B 1 356 ? 27.703 -7.164 9.406 1 98.31 356 LEU B N 1
ATOM 6150 C CA . LEU B 1 356 ? 27.438 -8.578 9.633 1 98.31 356 LEU B CA 1
ATOM 6151 C C . LEU B 1 356 ? 28.5 -9.445 8.945 1 98.31 356 LEU B C 1
ATOM 6153 O O . LEU B 1 356 ? 28.906 -10.477 9.484 1 98.31 356 LEU B O 1
ATOM 6157 N N . LEU B 1 357 ? 28.922 -9.086 7.727 1 98.44 357 LEU B N 1
ATOM 6158 C CA . LEU B 1 357 ? 30 -9.789 7.055 1 98.44 357 LEU B CA 1
ATOM 6159 C C . LEU B 1 357 ? 31.281 -9.781 7.902 1 98.44 357 LEU B C 1
ATOM 6161 O O . LEU B 1 357 ? 31.938 -10.805 8.055 1 98.44 357 LEU B O 1
ATOM 6165 N N . GLU B 1 358 ? 31.562 -8.57 8.414 1 97.38 358 GLU B N 1
ATOM 6166 C CA . GLU B 1 358 ? 32.719 -8.43 9.281 1 97.38 358 GLU B CA 1
ATOM 6167 C C . GLU B 1 358 ? 32.594 -9.281 10.531 1 97.38 358 GLU B C 1
ATOM 6169 O O . GLU B 1 358 ? 33.531 -10 10.906 1 97.38 358 GLU B O 1
ATOM 6174 N N . HIS B 1 359 ? 31.484 -9.242 11.164 1 97.56 359 HIS B N 1
ATOM 6175 C CA . HIS B 1 359 ? 31.203 -9.969 12.391 1 97.56 359 HIS B CA 1
ATOM 6176 C C . HIS B 1 359 ? 31.375 -11.469 12.195 1 97.56 359 HIS B C 1
ATOM 6178 O O . HIS B 1 359 ? 31.875 -12.164 13.078 1 97.56 359 HIS B O 1
ATOM 6184 N N . HIS B 1 360 ? 30.984 -11.945 11.023 1 98.25 360 HIS B N 1
ATOM 6185 C CA . HIS B 1 360 ? 31.047 -13.383 10.758 1 98.25 360 HIS B CA 1
ATOM 6186 C C . HIS B 1 360 ? 32.375 -13.781 10.133 1 98.25 360 HIS B C 1
ATOM 6188 O O . HIS B 1 360 ? 32.594 -14.945 9.805 1 98.25 360 HIS B O 1
ATOM 6194 N N . GLY B 1 361 ? 33.25 -12.82 9.922 1 98.06 361 GLY B N 1
ATOM 6195 C CA . GLY B 1 361 ? 34.625 -13.109 9.57 1 98.06 361 GLY B CA 1
ATOM 6196 C C . GLY B 1 361 ? 34.844 -13.258 8.07 1 98.06 361 GLY B C 1
ATOM 6197 O O . GLY B 1 361 ? 35.781 -13.906 7.641 1 98.06 361 GLY B O 1
ATOM 6198 N N . ALA B 1 362 ? 33.969 -12.719 7.273 1 98.5 362 ALA B N 1
ATOM 6199 C CA . ALA B 1 362 ? 34.156 -12.766 5.824 1 98.5 362 ALA B CA 1
ATOM 6200 C C . ALA B 1 362 ? 35.281 -11.836 5.379 1 98.5 362 ALA B C 1
ATOM 6202 O O . ALA B 1 362 ? 35.562 -10.844 6.047 1 98.5 362 ALA B O 1
ATOM 6203 N N . ASP B 1 363 ? 36 -12.227 4.34 1 98.44 363 ASP B N 1
ATOM 6204 C CA . ASP B 1 363 ? 36.906 -11.328 3.621 1 98.44 363 ASP B CA 1
ATOM 6205 C C . ASP B 1 363 ? 36.156 -10.562 2.525 1 98.44 363 ASP B C 1
ATOM 6207 O O . ASP B 1 363 ? 36.062 -11.039 1.393 1 98.44 363 ASP B O 1
ATOM 6211 N N . TYR B 1 364 ? 35.688 -9.352 2.855 1 98.19 364 TYR B N 1
ATOM 6212 C CA . TYR B 1 364 ? 34.781 -8.68 1.913 1 98.19 364 TYR B CA 1
ATOM 6213 C C . TYR B 1 364 ? 35.469 -7.48 1.276 1 98.19 364 TYR B C 1
ATOM 6215 O O . TYR B 1 364 ? 36.375 -6.871 1.882 1 98.19 364 TYR B O 1
ATOM 6223 N N . THR B 1 365 ? 35.125 -7.227 0.05 1 98.44 365 THR B N 1
ATOM 6224 C CA . THR B 1 365 ? 35.469 -6.039 -0.717 1 98.44 365 THR B CA 1
ATOM 6225 C C . THR B 1 365 ? 34.25 -5.352 -1.268 1 98.44 365 THR B C 1
ATOM 6227 O O . THR B 1 365 ? 33.312 -6.016 -1.743 1 98.44 365 THR B O 1
ATOM 6230 N N . VAL B 1 366 ? 34.219 -4.035 -1.148 1 98.5 366 VAL B N 1
ATOM 6231 C CA . VAL B 1 366 ? 33.031 -3.305 -1.569 1 98.5 366 VAL B CA 1
ATOM 6232 C C . VAL B 1 366 ? 33.344 -2.502 -2.83 1 98.5 366 VAL B C 1
ATOM 6234 O O . VAL B 1 366 ? 34.375 -1.841 -2.918 1 98.5 366 VAL B O 1
ATOM 6237 N N . VAL B 1 367 ? 32.469 -2.656 -3.775 1 98.69 367 VAL B N 1
ATOM 6238 C CA . VAL B 1 367 ? 32.531 -1.904 -5.023 1 98.69 367 VAL B CA 1
ATOM 6239 C C . VAL B 1 367 ? 31.359 -0.934 -5.109 1 98.69 367 VAL B C 1
ATOM 6241 O O . VAL B 1 367 ? 30.203 -1.318 -4.883 1 98.69 367 VAL B O 1
ATOM 6244 N N . ASP B 1 368 ? 31.594 0.305 -5.406 1 98.38 368 ASP B N 1
ATOM 6245 C CA . ASP B 1 368 ? 30.562 1.28 -5.719 1 98.38 368 ASP B CA 1
ATOM 6246 C C . ASP B 1 368 ? 31.109 2.395 -6.613 1 98.38 368 ASP B C 1
ATOM 6248 O O . ASP B 1 368 ? 32.031 3.096 -6.234 1 98.38 368 ASP B O 1
ATOM 6252 N N . PRO B 1 369 ? 30.5 2.592 -7.734 1 97.44 369 PRO B N 1
ATOM 6253 C CA . PRO B 1 369 ? 31.031 3.6 -8.656 1 97.44 369 PRO B CA 1
ATOM 6254 C C . PRO B 1 369 ? 30.75 5.027 -8.195 1 97.44 369 PRO B C 1
ATOM 6256 O O . PRO B 1 369 ? 31.359 5.977 -8.688 1 97.44 369 PRO B O 1
ATOM 6259 N N . TYR B 1 370 ? 29.812 5.199 -7.266 1 94.5 370 TYR B N 1
ATOM 6260 C CA . TYR B 1 370 ? 29.391 6.539 -6.859 1 94.5 370 TYR B CA 1
ATOM 6261 C C . TYR B 1 370 ? 29.938 6.887 -5.48 1 94.5 370 TYR B C 1
ATOM 6263 O O . TYR B 1 370 ? 30.016 8.062 -5.113 1 94.5 370 TYR B O 1
ATOM 6271 N N . VAL B 1 371 ? 30.297 5.895 -4.742 1 96.5 371 VAL B N 1
ATOM 6272 C CA . VAL B 1 371 ? 30.734 6.078 -3.365 1 96.5 371 VAL B CA 1
ATOM 6273 C C . VAL B 1 371 ? 32.188 5.668 -3.232 1 96.5 371 VAL B C 1
ATOM 6275 O O . VAL B 1 371 ? 32.531 4.48 -3.318 1 96.5 371 VAL B O 1
ATOM 6278 N N . LYS B 1 372 ? 33.031 6.543 -2.928 1 95.94 372 LYS B N 1
ATOM 6279 C CA . LYS B 1 372 ? 34.469 6.27 -2.857 1 95.94 372 LYS B CA 1
ATOM 6280 C C . LYS B 1 372 ? 34.844 5.648 -1.517 1 95.94 372 LYS B C 1
ATOM 6282 O O . LYS B 1 372 ? 35.781 4.836 -1.441 1 95.94 372 LYS B O 1
ATOM 6287 N N . SER B 1 373 ? 34.188 6.16 -0.511 1 96.5 373 SER B N 1
ATOM 6288 C CA . SER B 1 373 ? 34.406 5.633 0.831 1 96.5 373 SER B CA 1
ATOM 6289 C C . SER B 1 373 ? 33.188 5.852 1.719 1 96.5 373 SER B C 1
ATOM 6291 O O . SER B 1 373 ? 32.312 6.656 1.389 1 96.5 373 SER B O 1
ATOM 6293 N N . PHE B 1 374 ? 33.125 5.094 2.715 1 95.69 374 PHE B N 1
ATOM 6294 C CA . PHE B 1 374 ? 32.062 5.215 3.684 1 95.69 374 PHE B CA 1
ATOM 6295 C C . PHE B 1 374 ? 32.5 4.699 5.051 1 95.69 374 PHE B C 1
ATOM 6297 O O . PHE B 1 374 ? 33.562 4.09 5.18 1 95.69 374 PHE B O 1
ATOM 6304 N N . ARG B 1 375 ? 31.734 5.047 6.027 1 93.06 375 ARG B N 1
ATOM 6305 C CA . ARG B 1 375 ? 32.062 4.609 7.379 1 93.06 375 ARG B CA 1
ATOM 6306 C C . ARG B 1 375 ? 31.156 3.465 7.82 1 93.06 375 ARG B C 1
ATOM 6308 O O . ARG B 1 375 ? 29.953 3.518 7.621 1 93.06 375 ARG B O 1
ATOM 6315 N N . SER B 1 376 ? 31.688 2.449 8.273 1 90.44 376 SER B N 1
ATOM 6316 C CA . SER B 1 376 ? 31.031 1.29 8.875 1 90.44 376 SER B CA 1
ATOM 6317 C C . SER B 1 376 ? 32 0.516 9.766 1 90.44 376 SER B C 1
ATOM 6319 O O . SER B 1 376 ? 33.219 0.629 9.617 1 90.44 376 SER B O 1
ATOM 6321 N N . CYS B 1 377 ? 31.438 -0.172 10.828 1 87.56 377 CYS B N 1
ATOM 6322 C CA . CYS B 1 377 ? 32.281 -0.952 11.734 1 87.56 377 CYS B CA 1
ATOM 6323 C C . CYS B 1 377 ? 33.344 -0.076 12.391 1 87.56 377 CYS B C 1
ATOM 6325 O O . CYS B 1 377 ? 34.469 -0.498 12.555 1 87.56 377 CYS B O 1
ATOM 6327 N N . ASN B 1 378 ? 33 1.103 12.57 1 87.19 378 ASN B N 1
ATOM 6328 C CA . ASN B 1 378 ? 33.875 2.078 13.227 1 87.19 378 ASN B CA 1
ATOM 6329 C C . ASN B 1 378 ? 35.156 2.324 12.43 1 87.19 378 ASN B C 1
ATOM 6331 O O . ASN B 1 378 ? 36.219 2.555 13.008 1 87.19 378 ASN B O 1
ATOM 6335 N N . GLN B 1 379 ? 35.094 2.113 11.18 1 92.06 379 GLN B N 1
ATOM 6336 C CA . GLN B 1 379 ? 36.25 2.367 10.32 1 92.06 379 GLN B CA 1
ATOM 6337 C C . GLN B 1 379 ? 35.812 2.957 8.977 1 92.06 379 GLN B C 1
ATOM 6339 O O . GLN B 1 379 ? 34.625 2.881 8.617 1 92.06 379 GLN B O 1
ATOM 6344 N N . LYS B 1 380 ? 36.75 3.564 8.375 1 95.5 380 LYS B N 1
ATOM 6345 C CA . LYS B 1 380 ? 36.531 4.027 7.008 1 95.5 380 LYS B CA 1
ATOM 6346 C C . LYS B 1 380 ? 36.812 2.916 6.004 1 95.5 380 LYS B C 1
ATOM 6348 O O . LYS B 1 380 ? 37.875 2.309 6.023 1 95.5 380 LYS B O 1
ATOM 6353 N N . ILE B 1 381 ? 35.906 2.623 5.238 1 96.38 381 ILE B N 1
ATOM 6354 C CA . ILE B 1 381 ? 36.031 1.587 4.219 1 96.38 381 ILE B CA 1
ATOM 6355 C C . ILE B 1 381 ? 36.094 2.229 2.838 1 96.38 381 ILE B C 1
ATOM 6357 O O . ILE B 1 381 ? 35.281 3.066 2.482 1 96.38 381 ILE B O 1
ATOM 6361 N N . GLU B 1 382 ? 37.125 1.927 2.137 1 97.31 382 GLU B N 1
ATOM 6362 C CA . GLU B 1 382 ? 37.281 2.42 0.773 1 97.31 382 GLU B CA 1
ATOM 6363 C C . GLU B 1 382 ? 36.719 1.437 -0.242 1 97.31 382 GLU B C 1
ATOM 6365 O O . GLU B 1 382 ? 36.938 0.228 -0.135 1 97.31 382 GLU B O 1
ATOM 6370 N N . THR B 1 383 ? 35.969 1.953 -1.18 1 98.19 383 THR B N 1
ATOM 6371 C CA . THR B 1 383 ? 35.469 1.106 -2.254 1 98.19 383 THR B CA 1
ATOM 6372 C C . THR B 1 383 ? 36.531 0.922 -3.342 1 98.19 383 THR B C 1
ATOM 6374 O O . THR B 1 383 ? 37.469 1.697 -3.426 1 98.19 383 THR B O 1
ATOM 6377 N N . VAL B 1 384 ? 36.438 -0.107 -4.047 1 98.19 384 VAL B N 1
ATOM 6378 C CA . VAL B 1 384 ? 37.375 -0.374 -5.125 1 98.19 384 VAL B CA 1
ATOM 6379 C C . VAL B 1 384 ? 36.625 -0.414 -6.461 1 98.19 384 VAL B C 1
ATOM 6381 O O . VAL B 1 384 ? 35.406 -0.389 -6.496 1 98.19 384 VAL B O 1
ATOM 6384 N N . GLU B 1 385 ? 37.344 -0.373 -7.527 1 97.56 385 GLU B N 1
ATOM 6385 C CA . GLU B 1 385 ? 36.75 -0.486 -8.859 1 97.56 385 GLU B CA 1
ATOM 6386 C C . GLU B 1 385 ? 36.406 -1.932 -9.18 1 97.56 385 GLU B C 1
ATOM 6388 O O . GLU B 1 385 ? 37.094 -2.861 -8.758 1 97.56 385 GLU B O 1
ATOM 6393 N N . LEU B 1 386 ? 35.312 -2.043 -9.875 1 98.12 386 LEU B N 1
ATOM 6394 C CA . LEU B 1 386 ? 34.938 -3.359 -10.367 1 98.12 386 LEU B CA 1
ATOM 6395 C C . LEU B 1 386 ? 35.969 -3.908 -11.352 1 98.12 386 LEU B C 1
ATOM 6397 O O . LEU B 1 386 ? 36.406 -3.197 -12.258 1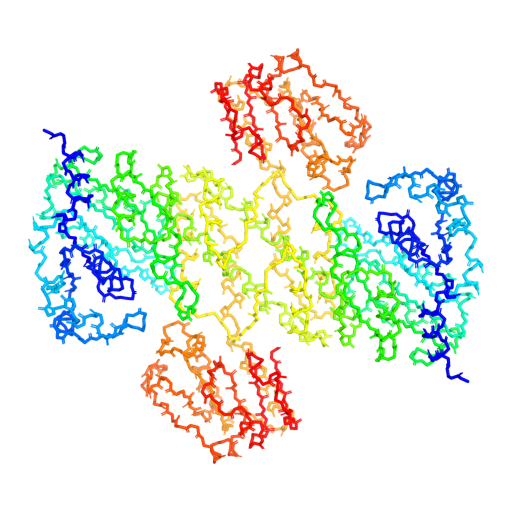 98.12 386 LEU B O 1
ATOM 6401 N N . SER B 1 387 ? 36.406 -5.141 -11.125 1 98.06 387 SER B N 1
ATOM 6402 C CA . SER B 1 387 ? 37.375 -5.762 -12.031 1 98.06 387 SER B CA 1
ATOM 6403 C C . SER B 1 387 ? 37.062 -7.246 -12.219 1 98.06 387 SER B C 1
ATOM 6405 O O . SER B 1 387 ? 36.406 -7.859 -11.383 1 98.06 387 SER B O 1
ATOM 6407 N N . LYS B 1 388 ? 37.531 -7.762 -13.305 1 97.88 388 LYS B N 1
ATOM 6408 C CA . LYS B 1 388 ? 37.406 -9.195 -13.57 1 97.88 388 LYS B CA 1
ATOM 6409 C C . LYS B 1 388 ? 38.094 -10.016 -12.492 1 97.88 388 LYS B C 1
ATOM 6411 O O . LYS B 1 388 ? 37.594 -11.047 -12.062 1 97.88 388 LYS B O 1
ATOM 6416 N N . GLU B 1 389 ? 39.219 -9.586 -12.125 1 98.12 389 GLU B N 1
ATOM 6417 C CA . GLU B 1 389 ? 40 -10.281 -11.117 1 98.12 389 GLU B CA 1
ATOM 6418 C C . GLU B 1 389 ? 39.25 -10.406 -9.805 1 98.12 389 GLU B C 1
ATOM 6420 O O . GLU B 1 389 ? 39.188 -11.477 -9.203 1 98.12 389 GLU B O 1
ATOM 6425 N N . LEU B 1 390 ? 38.625 -9.297 -9.383 1 98.31 390 LEU B N 1
ATOM 6426 C CA . LEU B 1 390 ? 37.844 -9.297 -8.156 1 98.31 390 LEU B CA 1
ATOM 6427 C C . LEU B 1 390 ? 36.688 -10.305 -8.242 1 98.31 390 LEU B C 1
ATOM 6429 O O . LEU B 1 390 ? 36.469 -11.078 -7.305 1 98.31 390 LEU B O 1
ATOM 6433 N N . LEU B 1 391 ? 36.031 -10.297 -9.352 1 97.88 391 LEU B N 1
ATOM 6434 C CA . LEU B 1 391 ? 34.875 -11.18 -9.562 1 97.88 391 LEU B CA 1
ATOM 6435 C C . LEU B 1 391 ? 35.312 -12.641 -9.602 1 97.88 391 LEU B C 1
ATOM 6437 O O . LEU B 1 391 ? 34.688 -13.5 -8.984 1 97.88 391 LEU B O 1
ATOM 6441 N N . ASN B 1 392 ? 36.438 -12.93 -10.266 1 96.88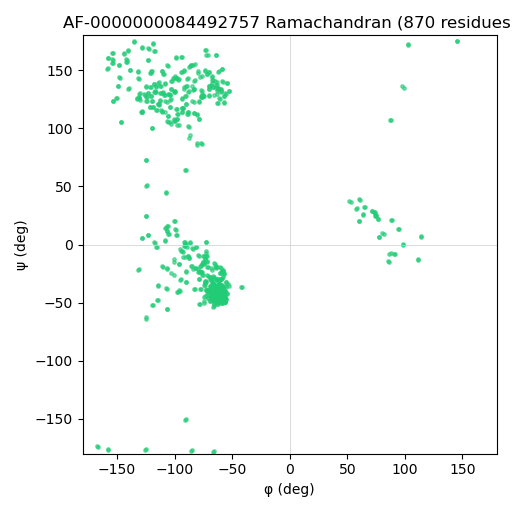 392 ASN B N 1
ATOM 6442 C CA . ASN B 1 392 ? 36.969 -14.289 -10.414 1 96.88 392 ASN B CA 1
ATOM 6443 C C . ASN B 1 392 ? 37.406 -14.859 -9.07 1 96.88 392 ASN B C 1
ATOM 6445 O O . ASN B 1 392 ? 37.312 -16.062 -8.836 1 96.88 392 ASN B O 1
ATOM 6449 N N . GLU B 1 393 ? 37.938 -14.023 -8.297 1 97.69 393 GLU B N 1
ATOM 6450 C CA . GLU B 1 393 ? 38.5 -14.469 -7.031 1 97.69 393 GLU B CA 1
ATOM 6451 C C . GLU B 1 393 ? 37.438 -14.609 -5.953 1 97.69 393 GLU B C 1
ATOM 6453 O O . GLU B 1 393 ? 37.656 -15.297 -4.945 1 97.69 393 GLU B O 1
ATOM 6458 N N . ALA B 1 394 ? 36.312 -13.961 -6.113 1 98 394 ALA B N 1
ATOM 6459 C CA . ALA B 1 394 ? 35.25 -13.945 -5.094 1 98 394 ALA B CA 1
ATOM 6460 C C . ALA B 1 394 ? 34.594 -15.305 -4.992 1 98 394 ALA B C 1
ATOM 6462 O O . ALA B 1 394 ? 34.344 -15.969 -6.004 1 98 394 ALA B O 1
ATOM 6463 N N . ASP B 1 395 ? 34.344 -15.773 -3.76 1 98 395 ASP B N 1
ATOM 6464 C CA . ASP B 1 395 ? 33.531 -16.953 -3.516 1 98 395 ASP B CA 1
ATOM 6465 C C . ASP B 1 395 ? 32.031 -16.641 -3.699 1 98 395 ASP B C 1
ATOM 6467 O O . ASP B 1 395 ? 31.25 -17.531 -4.008 1 98 395 ASP B O 1
ATOM 6471 N N . LEU B 1 396 ? 31.688 -15.422 -3.508 1 98.25 396 LEU B N 1
ATOM 6472 C CA . LEU B 1 396 ? 30.312 -14.938 -3.627 1 98.25 396 LEU B CA 1
ATOM 6473 C C . LEU B 1 396 ? 30.297 -13.469 -4.047 1 98.25 396 LEU B C 1
ATOM 6475 O O . LEU B 1 396 ? 30.984 -12.641 -3.461 1 98.25 396 LEU B O 1
ATOM 6479 N N . VAL B 1 397 ? 29.594 -13.172 -5.105 1 98.5 397 VAL B N 1
ATOM 6480 C CA . VAL B 1 397 ? 29.281 -11.797 -5.5 1 98.5 397 VAL B CA 1
ATOM 6481 C C . VAL B 1 397 ? 27.891 -11.422 -5.031 1 98.5 397 VAL B C 1
ATOM 6483 O O . VAL B 1 397 ? 26.906 -12.047 -5.43 1 98.5 397 VAL B O 1
ATOM 6486 N N . LEU B 1 398 ? 27.797 -10.453 -4.156 1 98.69 398 LEU B N 1
ATOM 6487 C CA . LEU B 1 398 ? 26.547 -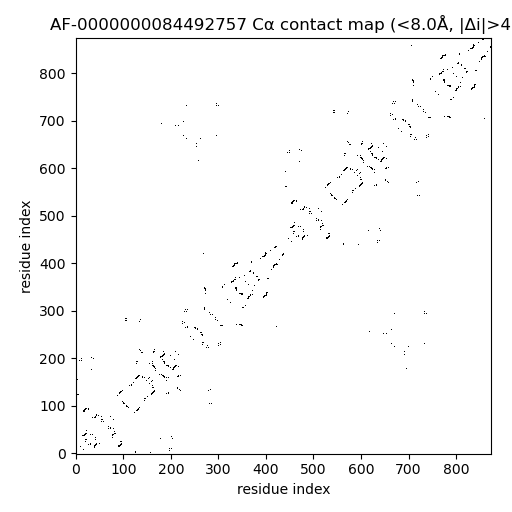9.992 -3.562 1 98.69 398 LEU B CA 1
ATOM 6488 C C . LEU B 1 398 ? 26.125 -8.648 -4.152 1 98.69 398 LEU B C 1
ATOM 6490 O O . LEU B 1 398 ? 26.781 -7.629 -3.908 1 98.69 398 LEU B O 1
ATOM 6494 N N . VAL B 1 399 ? 25.047 -8.625 -4.93 1 98.5 399 VAL B N 1
ATOM 6495 C CA . VAL B 1 399 ? 24.531 -7.387 -5.5 1 98.5 399 VAL B CA 1
ATOM 6496 C C . VAL B 1 399 ? 23.547 -6.742 -4.523 1 98.5 399 VAL B C 1
ATOM 6498 O O . VAL B 1 399 ? 22.453 -7.262 -4.305 1 98.5 399 VAL B O 1
ATOM 6501 N N . THR B 1 400 ? 23.922 -5.57 -3.992 1 98.44 400 THR B N 1
ATOM 6502 C CA . THR B 1 400 ? 23.109 -4.957 -2.941 1 98.44 400 THR B CA 1
ATOM 6503 C C . THR B 1 400 ? 22.5 -3.648 -3.428 1 98.44 400 THR B C 1
ATOM 6505 O O . THR B 1 400 ? 21.438 -3.232 -2.943 1 98.44 400 THR B O 1
ATOM 6508 N N . THR B 1 401 ? 23.125 -2.895 -4.219 1 98.06 401 THR B N 1
ATOM 6509 C CA . THR B 1 401 ? 22.578 -1.732 -4.91 1 98.06 401 THR B CA 1
ATOM 6510 C C . THR B 1 401 ? 22.781 -1.856 -6.418 1 98.06 401 THR B C 1
ATOM 6512 O O . THR B 1 401 ? 23.906 -1.986 -6.887 1 98.06 401 THR B O 1
ATOM 6515 N N . ASP B 1 402 ? 21.75 -1.789 -7.188 1 97.56 402 ASP B N 1
ATOM 6516 C CA . ASP B 1 402 ? 21.781 -2.121 -8.609 1 97.56 402 ASP B CA 1
ATOM 6517 C C . ASP B 1 402 ? 22.094 -0.89 -9.453 1 97.56 402 ASP B C 1
ATOM 6519 O O . ASP B 1 402 ? 21.359 -0.558 -10.383 1 97.56 402 ASP B O 1
ATOM 6523 N N . HIS B 1 403 ? 23.281 -0.362 -9.258 1 97.56 403 HIS B N 1
ATOM 6524 C CA . HIS B 1 403 ? 23.719 0.783 -10.055 1 97.56 403 HIS B CA 1
ATOM 6525 C C . HIS B 1 403 ? 23.703 0.454 -11.547 1 97.56 403 HIS B C 1
ATOM 6527 O O . HIS B 1 403 ? 24.094 -0.646 -11.945 1 97.56 403 HIS B O 1
ATOM 6533 N N . THR B 1 404 ? 23.266 1.438 -12.328 1 95.62 404 THR B N 1
ATOM 6534 C CA . THR B 1 404 ? 23.188 1.26 -13.773 1 95.62 404 THR B CA 1
ATOM 6535 C C . THR B 1 404 ? 24.578 1.117 -14.375 1 95.62 404 THR B C 1
ATOM 6537 O O . THR B 1 404 ? 24.766 0.422 -15.375 1 95.62 404 THR B O 1
ATOM 6540 N N . ASP B 1 405 ? 25.578 1.684 -13.75 1 95.31 405 ASP B N 1
ATOM 6541 C CA . ASP B 1 405 ? 26.938 1.754 -14.266 1 95.31 405 ASP B CA 1
ATOM 6542 C C . ASP B 1 405 ? 27.625 0.395 -14.18 1 95.31 405 ASP B C 1
ATOM 6544 O O . ASP B 1 405 ? 28.688 0.188 -14.781 1 95.31 405 ASP B O 1
ATOM 6548 N N . PHE B 1 406 ? 27.109 -0.549 -13.492 1 97.5 406 PHE B N 1
ATOM 6549 C CA . PHE B 1 406 ? 27.734 -1.864 -13.383 1 97.5 406 PHE B CA 1
ATOM 6550 C C . PHE B 1 406 ? 27.641 -2.617 -14.703 1 97.5 406 PHE B C 1
ATOM 6552 O O . PHE B 1 406 ? 26.609 -2.576 -15.383 1 97.5 406 PHE B O 1
ATOM 6559 N N . ASP B 1 407 ? 28.734 -3.197 -15.117 1 97.06 407 ASP B N 1
ATOM 6560 C CA . ASP B 1 407 ? 28.734 -4.113 -16.25 1 97.06 407 ASP B CA 1
ATOM 6561 C C . ASP B 1 407 ? 28.172 -5.477 -15.859 1 97.06 407 ASP B C 1
ATOM 6563 O O . ASP B 1 407 ? 28.922 -6.41 -15.594 1 97.06 407 ASP B O 1
ATOM 6567 N N . TYR B 1 408 ? 26.891 -5.629 -15.93 1 97.06 408 TYR B N 1
ATOM 6568 C CA . TYR B 1 408 ? 26.219 -6.824 -15.43 1 97.06 408 TYR B CA 1
ATOM 6569 C C . TYR B 1 408 ? 26.562 -8.039 -16.281 1 97.06 408 TYR B C 1
ATOM 6571 O O . TYR B 1 408 ? 26.562 -9.172 -15.789 1 97.06 408 TYR B O 1
ATOM 6579 N N . GLU B 1 409 ? 26.812 -7.828 -17.562 1 96.44 409 GLU B N 1
ATOM 6580 C CA . GLU B 1 409 ? 27.281 -8.93 -18.391 1 96.44 409 GLU B CA 1
ATOM 6581 C C . GLU B 1 409 ? 28.594 -9.492 -17.891 1 96.44 409 GLU B C 1
ATOM 6583 O O . GLU B 1 409 ? 28.766 -10.711 -17.797 1 96.44 409 GLU B O 1
ATOM 6588 N N . MET B 1 410 ? 29.516 -8.586 -17.625 1 96.56 410 MET B N 1
ATOM 6589 C CA . MET B 1 410 ? 30.797 -9 -17.078 1 96.56 410 MET B CA 1
ATOM 6590 C C . MET B 1 410 ? 30.625 -9.68 -15.719 1 96.56 410 MET B C 1
ATOM 6592 O O . MET B 1 410 ? 31.25 -10.703 -15.445 1 96.56 410 MET B O 1
ATOM 6596 N N . ILE B 1 411 ? 29.781 -9.133 -14.883 1 97.62 411 ILE B N 1
ATOM 6597 C CA . ILE B 1 411 ? 29.516 -9.703 -13.57 1 97.62 411 ILE B CA 1
ATOM 6598 C C . ILE B 1 411 ? 29 -11.125 -13.711 1 97.62 411 ILE B C 1
ATOM 6600 O O . ILE B 1 411 ? 29.469 -12.039 -13.031 1 97.62 411 ILE B O 1
ATOM 6604 N N . ALA B 1 412 ? 28.078 -11.336 -14.602 1 96.69 412 ALA B N 1
ATOM 6605 C CA . ALA B 1 412 ? 27.484 -12.656 -14.828 1 96.69 412 ALA B CA 1
ATOM 6606 C C . ALA B 1 412 ? 28.531 -13.641 -15.344 1 96.69 412 ALA B C 1
ATOM 6608 O O . ALA B 1 412 ? 28.578 -14.789 -14.906 1 96.69 412 ALA B O 1
ATOM 6609 N N . LYS B 1 413 ? 29.328 -13.211 -16.219 1 95.12 413 LYS B N 1
ATOM 6610 C CA . LYS B 1 413 ? 30.297 -14.07 -16.891 1 95.12 413 LYS B CA 1
ATOM 6611 C C . LYS B 1 413 ? 31.438 -14.453 -15.961 1 95.12 413 LYS B C 1
ATOM 6613 O O . LYS B 1 413 ? 31.906 -15.586 -15.977 1 95.12 413 LYS B O 1
ATOM 6618 N N . GLU B 1 414 ? 31.875 -13.562 -15.172 1 96.06 414 GLU B N 1
ATOM 6619 C CA . GLU B 1 414 ? 33.156 -13.734 -14.461 1 96.06 414 GLU B CA 1
ATOM 6620 C C . GLU B 1 414 ? 32.906 -14.273 -13.047 1 96.06 414 GLU B C 1
ATOM 6622 O O . GLU B 1 414 ? 33.844 -14.758 -12.398 1 96.06 414 GLU B O 1
ATOM 6627 N N . SER B 1 415 ? 31.672 -14.195 -12.5 1 96.25 415 SER B N 1
ATOM 6628 C CA . SER B 1 415 ? 31.406 -14.586 -11.117 1 96.25 415 SER B CA 1
ATOM 6629 C C . SER B 1 415 ? 31.062 -16.062 -11.016 1 96.25 415 SER B C 1
ATOM 6631 O O . SER B 1 415 ? 30.359 -16.609 -11.883 1 96.25 415 SER B O 1
ATOM 6633 N N . LYS B 1 416 ? 31.5 -16.719 -9.961 1 94.5 416 LYS B N 1
ATOM 6634 C CA . LYS B 1 416 ? 31.172 -18.109 -9.695 1 94.5 416 LYS B CA 1
ATOM 6635 C C . LYS B 1 416 ? 29.766 -18.25 -9.117 1 94.5 416 LYS B C 1
ATOM 6637 O O . LYS B 1 416 ? 29 -19.109 -9.539 1 94.5 416 LYS B O 1
ATOM 6642 N N . VAL B 1 417 ? 29.547 -17.5 -8.117 1 96.38 417 VAL B N 1
ATOM 6643 C CA . VAL B 1 417 ? 28.266 -17.5 -7.402 1 96.38 417 VAL B CA 1
ATOM 6644 C C . VAL B 1 417 ? 27.781 -16.062 -7.234 1 96.38 417 VAL B C 1
ATOM 6646 O O . VAL B 1 417 ? 28.516 -15.188 -6.781 1 96.38 417 VAL B O 1
ATOM 6649 N N . ILE B 1 418 ? 26.516 -15.773 -7.672 1 97.81 418 ILE B N 1
ATOM 6650 C CA . ILE B 1 418 ? 25.953 -14.438 -7.531 1 97.81 418 ILE B CA 1
ATOM 6651 C C . ILE B 1 418 ? 24.688 -14.5 -6.672 1 97.81 418 ILE B C 1
ATOM 6653 O O . ILE B 1 418 ? 23.797 -15.312 -6.922 1 97.81 418 ILE B O 1
ATOM 6657 N N . PHE B 1 419 ? 24.641 -13.773 -5.613 1 98.25 419 PHE B N 1
ATOM 6658 C CA . PHE B 1 419 ? 23.422 -13.5 -4.871 1 98.25 419 PHE B CA 1
ATOM 6659 C C . PHE B 1 419 ? 22.906 -12.094 -5.164 1 98.25 419 PHE B C 1
ATOM 6661 O O . PHE B 1 419 ? 23.5 -11.109 -4.711 1 98.25 419 PHE B O 1
ATOM 6668 N N . ASP B 1 420 ? 21.875 -11.992 -5.969 1 98.12 420 ASP B N 1
ATOM 6669 C CA . ASP B 1 420 ? 21.281 -10.75 -6.469 1 98.12 420 ASP B CA 1
ATOM 6670 C C . ASP B 1 420 ? 20.078 -10.328 -5.625 1 98.12 420 ASP B C 1
ATOM 6672 O O . ASP B 1 420 ? 18.969 -10.844 -5.812 1 98.12 420 ASP B O 1
ATOM 6676 N N . THR B 1 421 ? 20.281 -9.336 -4.754 1 98.31 421 THR B N 1
ATOM 6677 C CA . THR B 1 421 ? 19.219 -8.938 -3.846 1 98.31 421 THR B CA 1
ATOM 6678 C C . THR B 1 421 ? 18.297 -7.902 -4.5 1 98.31 421 THR B C 1
ATOM 6680 O O . THR B 1 421 ? 17.359 -7.422 -3.879 1 98.31 421 THR B O 1
ATOM 6683 N N . ARG B 1 422 ? 18.547 -7.527 -5.789 1 97.88 422 ARG B N 1
ATOM 6684 C CA . ARG B 1 422 ? 17.844 -6.426 -6.438 1 97.88 422 ARG B CA 1
ATOM 6685 C C . ARG B 1 422 ? 17.266 -6.859 -7.777 1 97.88 422 ARG B C 1
ATOM 6687 O O . ARG B 1 422 ? 16.703 -6.047 -8.508 1 97.88 422 ARG B O 1
ATOM 6694 N N . ASN B 1 423 ? 17.391 -8.141 -8.062 1 97.25 423 ASN B N 1
ATOM 6695 C CA . ASN B 1 423 ? 17.016 -8.641 -9.383 1 97.25 423 ASN B CA 1
ATOM 6696 C C . ASN B 1 423 ? 17.672 -7.84 -10.5 1 97.25 423 ASN B C 1
ATOM 6698 O O . ASN B 1 423 ? 17.078 -7.594 -11.539 1 97.25 423 ASN B O 1
ATOM 6702 N N . ALA B 1 424 ? 18.922 -7.438 -10.273 1 96.56 424 ALA B N 1
ATOM 6703 C CA . ALA B 1 424 ? 19.672 -6.562 -11.164 1 96.56 424 ALA B CA 1
ATOM 6704 C C . ALA B 1 424 ? 20.016 -7.277 -12.469 1 96.56 424 ALA B C 1
ATOM 6706 O O . ALA B 1 424 ? 20.172 -6.641 -13.516 1 96.56 424 ALA B O 1
ATOM 6707 N N . LEU B 1 425 ? 20.141 -8.555 -12.453 1 96.06 425 LEU B N 1
ATOM 6708 C CA . LEU B 1 425 ? 20.578 -9.32 -13.617 1 96.06 425 LEU B CA 1
ATOM 6709 C C . LEU B 1 425 ? 19.391 -9.938 -14.336 1 96.06 425 LEU B C 1
ATOM 6711 O O . LEU B 1 425 ? 19.531 -10.953 -15.023 1 96.06 425 LEU B O 1
ATOM 6715 N N . LYS B 1 426 ? 18.203 -9.477 -14.172 1 92.81 426 LYS B N 1
ATOM 6716 C CA . LYS B 1 426 ? 16.969 -10.062 -14.695 1 92.81 426 LYS B CA 1
ATOM 6717 C C . LYS B 1 426 ? 17.078 -10.289 -16.203 1 92.81 426 LYS B C 1
ATOM 6719 O O . LYS B 1 426 ? 16.594 -11.297 -16.719 1 92.81 426 LYS B O 1
ATOM 6724 N N . ASP B 1 427 ? 17.766 -9.391 -16.891 1 91.5 427 ASP B N 1
ATOM 6725 C CA . ASP B 1 427 ? 17.797 -9.445 -18.344 1 91.5 427 ASP B CA 1
ATOM 6726 C C . ASP B 1 427 ? 19.156 -9.953 -18.844 1 91.5 427 ASP B C 1
ATOM 6728 O O . ASP B 1 427 ? 19.516 -9.727 -20 1 91.5 427 ASP B O 1
ATOM 6732 N N . ILE B 1 428 ? 19.938 -10.555 -17.953 1 91 428 ILE B N 1
ATOM 6733 C CA . ILE B 1 428 ? 21.281 -11.031 -18.266 1 91 428 ILE B CA 1
ATOM 6734 C C . ILE B 1 428 ? 21.312 -12.555 -18.219 1 91 428 ILE B C 1
ATOM 6736 O O . ILE B 1 428 ? 20.656 -13.172 -17.375 1 91 428 ILE B O 1
ATOM 6740 N N . ALA B 1 429 ? 21.969 -13.117 -19.203 1 85.94 429 ALA B N 1
ATOM 6741 C CA . ALA B 1 429 ? 22.172 -14.562 -19.156 1 85.94 429 ALA B CA 1
ATOM 6742 C C . ALA B 1 429 ? 22.797 -14.977 -17.828 1 85.94 429 ALA B C 1
ATOM 6744 O O . ALA B 1 429 ? 23.75 -14.359 -17.359 1 85.94 429 ALA B O 1
ATOM 6745 N N . LYS B 1 430 ? 22.203 -16.016 -17.203 1 81.75 430 LYS B N 1
ATOM 6746 C CA . LYS B 1 430 ? 22.562 -16.359 -15.836 1 81.75 430 LYS B CA 1
ATOM 6747 C C . LYS B 1 430 ? 23.797 -17.266 -15.805 1 81.75 430 LYS B C 1
ATOM 6749 O O . LYS B 1 430 ? 23.938 -18.141 -16.656 1 81.75 430 LYS B O 1
ATOM 6754 N N . PRO B 1 431 ? 24.656 -16.844 -14.828 1 80.38 431 PRO B N 1
ATOM 6755 C CA . PRO B 1 431 ? 25.75 -17.781 -14.594 1 80.38 431 PRO B CA 1
ATOM 6756 C C . PRO B 1 431 ? 25.281 -19.109 -14 1 80.38 431 PRO B C 1
ATOM 6758 O O . PRO B 1 431 ? 24.078 -19.297 -13.789 1 80.38 431 PRO B O 1
ATOM 6761 N N . ASN B 1 432 ? 26.297 -19.969 -13.75 1 76.19 432 ASN B N 1
ATOM 6762 C CA . ASN B 1 432 ? 25.984 -21.312 -13.297 1 76.19 432 ASN B CA 1
ATOM 6763 C C . ASN B 1 432 ? 25.219 -21.312 -11.977 1 76.19 432 ASN B C 1
ATOM 6765 O O . ASN B 1 432 ? 24.219 -22.016 -11.82 1 76.19 432 ASN B O 1
ATOM 6769 N N . LYS B 1 433 ? 25.75 -20.438 -10.961 1 93.38 433 LYS B N 1
ATOM 6770 C CA . LYS B 1 433 ? 25.016 -20.391 -9.695 1 93.38 433 LYS B CA 1
ATOM 6771 C C . LYS B 1 433 ? 24.516 -18.969 -9.414 1 93.38 433 LYS B C 1
ATOM 6773 O O . LYS B 1 433 ? 25.297 -18.094 -9.031 1 93.38 433 LYS B O 1
ATOM 6778 N N . TYR B 1 434 ? 23.297 -18.719 -9.68 1 95.94 434 TYR B N 1
ATOM 6779 C CA . TYR B 1 434 ? 22.609 -17.438 -9.523 1 95.94 434 TYR B CA 1
ATOM 6780 C C . TYR B 1 434 ? 21.422 -17.562 -8.578 1 95.94 434 TYR B C 1
ATOM 6782 O O . TYR B 1 434 ? 20.531 -18.391 -8.797 1 95.94 434 TYR B O 1
ATOM 6790 N N . ILE B 1 435 ? 21.516 -16.828 -7.531 1 95.62 435 ILE B N 1
ATOM 6791 C CA . ILE B 1 435 ? 20.422 -16.781 -6.559 1 95.62 435 ILE B CA 1
ATOM 6792 C C . ILE B 1 435 ? 19.875 -15.352 -6.477 1 95.62 435 ILE B C 1
ATOM 6794 O O . ILE B 1 435 ? 20.641 -14.383 -6.602 1 95.62 435 ILE B O 1
ATOM 6798 N N . LYS B 1 436 ? 18.625 -15.211 -6.426 1 95.19 436 LYS B N 1
ATOM 6799 C CA . LYS B 1 436 ? 18.016 -13.906 -6.211 1 95.19 436 LYS B CA 1
ATOM 6800 C C . LYS B 1 436 ? 17.109 -13.922 -4.984 1 95.19 436 LYS B C 1
ATOM 6802 O O . LYS B 1 436 ? 16.75 -14.984 -4.488 1 95.19 436 LYS B O 1
ATOM 6807 N N . LEU B 1 437 ? 16.906 -12.766 -4.523 1 94.12 437 LEU B N 1
ATOM 6808 C CA . LEU B 1 437 ? 15.945 -12.656 -3.432 1 94.12 437 LEU B CA 1
ATOM 6809 C C . LEU B 1 437 ? 14.578 -13.188 -3.854 1 94.12 437 LEU B C 1
ATOM 6811 O O . LEU B 1 437 ? 14.141 -12.961 -4.984 1 94.12 437 LEU B O 1
#

pLDDT: mean 95.34, std 4.74, range [72.19, 98.88]

Nearest PDB structures (foldseek):
  4xr9-assembly1_A  TM=9.199E-01  e=4.074E-33  Micromonospora echinospora
  4xrr-assembly1_A  TM=9.063E-01  e=2.271E-33  Micromonospora echinospora
  3ojo-assembly1_A  TM=8.767E-01  e=1.382E-32  Staphylococcus aureus
  3ojl-assembly1_B  TM=8.708E-01  e=3.663E-33  Staphylococcus aureus
  3gg2-assembly1_B  TM=8.654E-01  e=2.995E-28  Porphyromonas gingivalis